Protein AF-A0A8T3RPC5-F1 (afdb_monomer_lite)

Structure (mmCIF, N/CA/C/O backbone):
data_AF-A0A8T3RPC5-F1
#
_entry.id   AF-A0A8T3RPC5-F1
#
loop_
_atom_site.group_PDB
_atom_site.id
_atom_site.type_symbol
_atom_site.label_atom_id
_atom_site.label_alt_id
_atom_site.label_comp_id
_atom_site.label_asym_id
_atom_site.label_entity_id
_atom_site.label_seq_id
_atom_site.pdbx_PDB_ins_code
_atom_site.Cartn_x
_atom_site.Cartn_y
_atom_site.Cartn_z
_atom_site.occupancy
_atom_site.B_iso_or_equiv
_atom_site.auth_seq_id
_atom_site.auth_comp_id
_atom_site.auth_asym_id
_atom_site.auth_atom_id
_atom_site.pdbx_PDB_model_num
ATOM 1 N N . MET A 1 1 ? -16.940 -25.783 30.173 1.00 48.19 1 MET A N 1
ATOM 2 C CA . MET A 1 1 ? -17.970 -26.847 30.120 1.00 48.19 1 MET A CA 1
ATOM 3 C C . MET A 1 1 ? -19.094 -26.339 29.234 1.00 48.19 1 MET A C 1
ATOM 5 O O . MET A 1 1 ? -19.275 -25.135 29.165 1.00 48.19 1 MET A O 1
ATOM 9 N N . ASP A 1 2 ? -19.790 -27.201 28.500 1.00 65.31 2 ASP A N 1
ATOM 10 C CA . ASP A 1 2 ? -20.863 -26.765 27.602 1.00 65.31 2 ASP A CA 1
ATOM 11 C C . ASP A 1 2 ? -22.127 -26.388 28.403 1.00 65.31 2 ASP A C 1
ATOM 13 O O . ASP A 1 2 ? -22.756 -27.264 28.990 1.00 65.31 2 ASP A O 1
ATOM 17 N N . HIS A 1 3 ? -22.480 -25.098 28.455 1.00 76.06 3 HIS A N 1
ATOM 18 C CA . HIS A 1 3 ? -23.592 -24.556 29.263 1.00 76.06 3 HIS A CA 1
ATOM 19 C C . HIS A 1 3 ? -24.987 -24.720 28.611 1.00 76.06 3 HIS A C 1
ATOM 21 O O . HIS A 1 3 ? -26.000 -24.277 29.165 1.00 76.06 3 HIS A O 1
ATOM 27 N N . ARG A 1 4 ? -25.052 -25.354 27.431 1.00 89.56 4 ARG A N 1
ATOM 28 C CA . ARG A 1 4 ? -26.282 -25.595 26.658 1.00 89.56 4 ARG A CA 1
ATOM 29 C C . ARG A 1 4 ? -27.046 -26.818 27.163 1.00 89.56 4 ARG A C 1
ATOM 31 O O . ARG A 1 4 ? -26.457 -27.873 27.422 1.00 89.56 4 ARG A O 1
ATOM 38 N N . THR A 1 5 ? -28.372 -26.706 27.245 1.00 90.94 5 THR A N 1
ATOM 39 C CA . THR A 1 5 ? -29.235 -27.861 27.535 1.00 90.94 5 THR A CA 1
ATOM 40 C C . THR A 1 5 ? -29.261 -28.833 26.352 1.00 90.94 5 THR A C 1
ATOM 42 O O . THR A 1 5 ? -28.852 -28.509 25.234 1.00 90.94 5 THR A O 1
ATOM 45 N N . ARG A 1 6 ? -29.755 -30.056 26.580 1.00 91.88 6 ARG A N 1
ATOM 46 C CA . ARG A 1 6 ? -29.961 -31.028 25.496 1.00 91.88 6 ARG A CA 1
ATOM 47 C C . ARG A 1 6 ? -30.878 -30.465 24.403 1.00 91.88 6 ARG A C 1
ATOM 49 O O . ARG A 1 6 ? -30.543 -30.573 23.232 1.00 91.88 6 ARG A O 1
ATOM 56 N N . GLU A 1 7 ? -31.971 -29.827 24.803 1.00 91.56 7 GLU A N 1
ATOM 57 C CA . GLU A 1 7 ? -32.951 -29.228 23.894 1.00 91.56 7 GLU A CA 1
ATOM 58 C C . GLU A 1 7 ? -32.349 -28.079 23.071 1.00 91.56 7 GLU A C 1
ATOM 60 O O . GLU A 1 7 ? -32.559 -28.007 21.865 1.00 91.56 7 GLU A O 1
ATOM 65 N N . GLN A 1 8 ? -31.503 -27.239 23.681 1.00 94.44 8 GLN A N 1
ATOM 66 C CA . GLN A 1 8 ? -30.789 -26.176 22.966 1.00 94.44 8 GLN A CA 1
ATOM 67 C C . GLN A 1 8 ? -29.791 -26.727 21.943 1.00 94.44 8 GLN A C 1
ATOM 69 O O . GLN A 1 8 ? -29.638 -26.150 20.871 1.00 94.44 8 GLN A O 1
ATOM 74 N N . ARG A 1 9 ? -29.121 -27.850 22.232 1.00 93.69 9 ARG A N 1
ATOM 75 C CA . ARG A 1 9 ? -28.237 -28.501 21.249 1.00 93.69 9 ARG A CA 1
ATOM 76 C C . ARG A 1 9 ? -29.020 -29.038 20.055 1.00 93.69 9 ARG A C 1
ATOM 78 O O . ARG A 1 9 ? -28.646 -28.758 18.922 1.00 93.69 9 ARG A O 1
ATOM 85 N N . GLU A 1 10 ? -30.120 -29.739 20.312 1.00 94.19 10 GLU A N 1
ATOM 86 C CA . GLU A 1 10 ? -30.986 -30.290 19.262 1.00 94.19 10 GLU A CA 1
ATOM 87 C C . GLU A 1 10 ? -31.606 -29.167 18.404 1.00 94.19 10 GLU A C 1
ATOM 89 O O . GLU A 1 10 ? -31.594 -29.245 17.175 1.00 94.19 10 GLU A O 1
ATOM 94 N N . ALA A 1 11 ? -32.073 -28.076 19.023 1.00 93.38 11 ALA A N 1
ATOM 95 C CA . ALA A 1 11 ? -32.602 -26.912 18.310 1.00 93.38 11 ALA A CA 1
ATOM 96 C C . ALA A 1 11 ? -31.526 -26.171 17.496 1.00 93.38 11 ALA A C 1
ATOM 98 O O . ALA A 1 11 ? -31.799 -25.734 16.381 1.00 93.38 11 ALA A O 1
ATOM 99 N N . LEU A 1 12 ? -30.299 -26.055 18.015 1.00 92.94 12 LEU A N 1
ATOM 100 C CA . LEU A 1 12 ? -29.180 -25.410 17.322 1.00 92.94 12 LEU A CA 1
ATOM 101 C C . LEU A 1 12 ? -28.716 -26.216 16.101 1.00 92.94 12 LEU A C 1
ATOM 103 O O . LEU A 1 12 ? -28.414 -25.640 15.056 1.00 92.94 12 LEU A O 1
ATOM 107 N N . GLU A 1 13 ? -28.655 -27.542 16.222 1.00 92.81 13 GLU A N 1
ATOM 108 C CA . GLU A 1 13 ? -28.352 -28.432 15.097 1.00 92.81 13 GLU A CA 1
ATOM 109 C C . GLU A 1 13 ? -29.426 -28.333 14.016 1.00 92.81 13 GLU A C 1
ATOM 111 O O . GLU A 1 13 ? -29.093 -28.145 12.845 1.00 92.81 13 GLU A O 1
ATOM 116 N N . ARG A 1 14 ? -30.705 -28.363 14.408 1.00 95.38 14 ARG A N 1
ATOM 117 C CA . ARG A 1 14 ? -31.826 -28.153 13.486 1.00 95.38 14 ARG A CA 1
ATOM 118 C C . ARG A 1 14 ? -31.768 -26.794 12.805 1.00 95.38 14 ARG A C 1
ATOM 120 O O . ARG A 1 14 ? -31.909 -26.731 11.593 1.00 95.38 14 ARG A O 1
ATOM 127 N N . LEU A 1 15 ? -31.498 -25.720 13.545 1.00 93.38 15 LEU A N 1
ATOM 128 C CA . LEU A 1 15 ? -31.394 -24.372 12.984 1.00 93.38 15 LEU A CA 1
ATOM 129 C C . LEU A 1 15 ? -30.331 -24.307 11.875 1.00 93.38 15 LEU A C 1
ATOM 131 O O . LEU A 1 15 ? -30.593 -23.759 10.811 1.00 93.38 15 LEU A O 1
ATOM 135 N N . ARG A 1 16 ? -29.161 -24.921 12.093 1.00 90.12 16 ARG A N 1
ATOM 136 C CA . ARG A 1 16 ? -28.068 -24.979 11.104 1.00 90.12 16 ARG A CA 1
ATOM 137 C C . ARG A 1 16 ? -28.372 -25.861 9.890 1.00 90.12 16 ARG A C 1
ATOM 139 O O . ARG A 1 16 ? -27.742 -25.686 8.855 1.00 90.12 16 ARG A O 1
ATOM 146 N N . GLN A 1 17 ? -29.275 -26.832 10.023 1.00 90.12 17 GLN A N 1
ATOM 147 C CA . GLN A 1 17 ? -29.682 -27.721 8.928 1.00 90.12 17 GLN A CA 1
ATOM 148 C C . GLN A 1 17 ? -30.858 -27.158 8.125 1.00 90.12 17 GLN A C 1
ATOM 150 O O . GLN A 1 17 ? -30.923 -27.339 6.912 1.00 90.12 17 GLN A O 1
ATOM 155 N N . GLU A 1 18 ? -31.809 -26.519 8.804 1.00 88.25 18 GLU A N 1
ATOM 156 C CA . GLU A 1 18 ? -33.086 -26.092 8.236 1.00 88.25 18 GLU A CA 1
ATOM 157 C C . GLU A 1 18 ? -33.069 -24.642 7.728 1.00 88.25 18 GLU A C 1
ATOM 159 O O . GLU A 1 18 ? -34.014 -24.247 7.039 1.00 88.25 18 GLU A O 1
ATOM 164 N N . ARG A 1 19 ? -32.063 -23.832 8.092 1.00 89.00 19 ARG A N 1
ATOM 165 C CA . ARG A 1 19 ? -31.962 -22.401 7.753 1.00 89.00 19 ARG A CA 1
ATOM 166 C C . ARG A 1 19 ? -30.565 -22.032 7.258 1.00 89.00 19 ARG A C 1
ATOM 168 O O . ARG A 1 19 ? -29.576 -22.657 7.630 1.00 89.00 19 ARG A O 1
ATOM 175 N N . ASP A 1 20 ? -30.498 -20.982 6.445 1.00 84.62 20 ASP A N 1
ATOM 176 C CA . ASP A 1 20 ? -29.242 -20.447 5.909 1.00 84.62 20 ASP A CA 1
ATOM 177 C C . ASP A 1 20 ? -28.608 -19.486 6.923 1.00 84.62 20 ASP A C 1
ATOM 179 O O . ASP A 1 20 ? -28.785 -18.269 6.849 1.00 84.62 20 ASP A O 1
ATOM 183 N N . VAL A 1 21 ? -27.980 -20.052 7.957 1.00 85.94 21 VAL A N 1
ATOM 184 C CA . VAL A 1 21 ? -27.361 -19.297 9.056 1.00 85.94 21 VAL A CA 1
ATOM 185 C C . VAL A 1 21 ? -25.969 -18.828 8.645 1.00 85.94 21 VAL A C 1
ATOM 187 O O . VAL A 1 21 ? -25.072 -19.640 8.431 1.00 85.94 21 VAL A O 1
ATOM 190 N N . LEU A 1 22 ? -25.776 -17.512 8.618 1.00 62.53 22 LEU A N 1
ATOM 191 C CA . LEU A 1 22 ? -24.507 -16.860 8.292 1.00 62.53 22 LEU A CA 1
ATOM 192 C C . LEU A 1 22 ? -23.647 -16.616 9.538 1.00 62.53 22 LEU A C 1
ATOM 194 O O . LEU A 1 22 ? -22.427 -16.739 9.477 1.00 62.53 22 LEU A O 1
ATOM 198 N N . ALA A 1 23 ? -24.272 -16.279 10.671 1.00 71.25 23 ALA A N 1
ATOM 199 C CA . ALA A 1 23 ? -23.578 -16.009 11.928 1.00 71.25 23 ALA A CA 1
ATOM 200 C C . ALA A 1 23 ? -24.429 -16.401 13.144 1.00 71.25 23 ALA A C 1
ATOM 202 O O . ALA A 1 23 ? -25.657 -16.300 13.115 1.00 71.25 23 ALA A O 1
ATOM 203 N N . LEU A 1 24 ? -23.770 -16.847 14.218 1.00 90.00 24 LEU A N 1
ATOM 204 C CA . LEU A 1 24 ? -24.405 -17.187 15.492 1.00 90.00 24 LEU A CA 1
ATOM 205 C C . LEU A 1 24 ? -23.441 -16.967 16.658 1.00 90.00 24 LEU A C 1
ATOM 207 O O . LEU A 1 24 ? -22.335 -17.508 16.650 1.00 90.00 24 LEU A O 1
ATOM 211 N N . GLU A 1 25 ? -23.899 -16.262 17.687 1.00 84.50 25 GLU A N 1
ATOM 212 C CA . GLU A 1 25 ? -23.164 -16.009 18.926 1.00 84.50 25 GLU A CA 1
ATOM 213 C C . GLU A 1 25 ? -23.942 -16.535 20.140 1.00 84.50 25 GLU A C 1
ATOM 215 O O . GLU A 1 25 ? -25.172 -16.462 20.196 1.00 84.50 25 GLU A O 1
ATOM 220 N N . TRP A 1 26 ? -23.223 -17.100 21.114 1.00 90.44 26 TRP A N 1
ATOM 221 C CA . TRP A 1 26 ? -23.804 -17.667 22.330 1.00 90.44 26 TRP A CA 1
ATOM 222 C C . TRP A 1 26 ? -23.353 -16.897 23.568 1.00 90.44 26 TRP A C 1
ATOM 224 O O . TRP A 1 26 ? -22.155 -16.795 23.820 1.00 90.44 26 TRP A O 1
ATOM 234 N N . ASN A 1 27 ? -24.304 -16.456 24.392 1.00 81.00 27 ASN A N 1
ATOM 235 C CA . ASN A 1 27 ? -24.033 -15.847 25.686 1.00 81.00 27 ASN A CA 1
ATOM 236 C C . ASN A 1 27 ? -24.086 -16.924 26.794 1.00 81.00 27 ASN A C 1
ATOM 238 O O . ASN A 1 27 ? -25.170 -17.416 27.134 1.00 81.00 27 ASN A O 1
ATOM 242 N N . PRO A 1 28 ? -22.934 -17.319 27.375 1.00 83.19 28 PRO A N 1
ATOM 243 C CA . PRO A 1 28 ? -22.889 -18.376 28.382 1.00 83.19 28 PRO A CA 1
ATOM 244 C C . PRO A 1 28 ? -23.487 -17.955 29.730 1.00 83.19 28 PRO A C 1
ATOM 246 O O . PRO A 1 28 ? -23.948 -18.827 30.461 1.00 83.19 28 PRO A O 1
ATOM 249 N N . GLU A 1 29 ? -23.504 -16.658 30.048 1.00 82.44 29 GLU A N 1
ATOM 250 C CA . GLU A 1 29 ? -24.059 -16.124 31.296 1.00 82.44 29 GLU A CA 1
ATOM 251 C C . GLU A 1 29 ? -25.589 -16.207 31.297 1.00 82.44 29 GLU A C 1
ATOM 253 O O . GLU A 1 29 ? -26.185 -16.716 32.242 1.00 82.44 29 GLU A O 1
ATOM 258 N N . ARG A 1 30 ? -26.225 -15.781 30.200 1.00 85.00 30 ARG A N 1
ATOM 259 C CA . ARG A 1 30 ? -27.691 -15.822 30.047 1.00 85.00 30 ARG A CA 1
ATOM 260 C C . ARG A 1 30 ? -28.214 -17.189 29.601 1.00 85.00 30 ARG A C 1
ATOM 262 O O . ARG A 1 30 ? -29.409 -17.465 29.714 1.00 85.00 30 ARG A O 1
ATOM 269 N N . GLY A 1 31 ? -27.322 -18.047 29.101 1.00 90.19 31 GLY A N 1
ATOM 270 C CA . GLY A 1 31 ? -27.643 -19.392 28.630 1.00 90.19 31 GLY A CA 1
ATOM 271 C C . GLY A 1 31 ? -28.445 -19.407 27.328 1.00 90.19 31 GLY A C 1
ATOM 272 O O . GLY A 1 31 ? -29.242 -20.327 27.138 1.00 90.19 31 GLY A O 1
ATOM 273 N N . VAL A 1 32 ? -28.252 -18.412 26.456 1.00 92.44 32 VAL A N 1
ATOM 274 C CA . VAL A 1 32 ? -29.006 -18.207 25.204 1.00 92.44 32 VAL A CA 1
ATOM 275 C C . VAL A 1 32 ? -28.081 -17.837 24.038 1.00 92.44 32 VAL A C 1
ATOM 277 O O . VAL A 1 32 ? -26.947 -17.409 24.245 1.00 92.44 32 VAL A O 1
ATOM 280 N N . ALA A 1 33 ? -28.568 -17.956 22.806 1.00 90.75 33 ALA A N 1
ATOM 281 C CA . ALA A 1 33 ? -27.989 -17.333 21.627 1.00 90.75 33 ALA A CA 1
ATOM 282 C C . ALA A 1 33 ? -28.272 -15.827 21.684 1.00 90.75 33 ALA A C 1
ATOM 284 O O . ALA A 1 33 ? -29.431 -15.414 21.625 1.00 90.75 33 ALA A O 1
ATOM 285 N N . SER A 1 34 ? -27.225 -15.015 21.832 1.00 83.44 34 SER A N 1
ATOM 286 C CA . SER A 1 34 ? -27.362 -13.556 21.886 1.00 83.44 34 SER A CA 1
ATOM 287 C C . SER A 1 34 ? -27.647 -12.956 20.518 1.00 83.44 34 SER A C 1
ATOM 289 O O . SER A 1 34 ? -28.285 -11.912 20.429 1.00 83.44 34 SER A O 1
ATOM 291 N N . HIS A 1 35 ? -27.198 -13.624 19.457 1.00 86.75 35 HIS A N 1
ATOM 292 C CA . HIS A 1 35 ? -27.330 -13.144 18.092 1.00 86.75 35 HIS A CA 1
ATOM 293 C C . HIS A 1 35 ? -27.335 -14.311 17.100 1.00 86.75 35 HIS A C 1
ATOM 295 O O . HIS A 1 35 ? -26.537 -15.246 17.213 1.00 86.75 35 HIS A O 1
ATOM 301 N N . VAL A 1 36 ? -28.236 -14.252 16.121 1.00 88.62 36 VAL A N 1
ATOM 302 C CA . VAL A 1 36 ? -28.296 -15.151 14.965 1.00 88.62 36 VAL A CA 1
ATOM 303 C C . VAL A 1 36 ? -28.644 -14.337 13.726 1.00 88.62 36 VAL A C 1
ATOM 305 O O . VAL A 1 36 ? -29.654 -13.638 13.720 1.00 88.62 36 VAL A O 1
ATOM 308 N N . ARG A 1 37 ? -27.863 -14.493 12.654 1.00 86.50 37 ARG A N 1
ATOM 309 C CA . ARG A 1 37 ? -28.071 -13.821 11.364 1.00 86.50 37 ARG A CA 1
ATOM 310 C C . ARG A 1 37 ? -28.063 -14.817 10.214 1.00 86.50 37 ARG A C 1
ATOM 312 O O . ARG A 1 37 ? -27.274 -15.763 10.215 1.00 86.50 37 ARG A O 1
ATOM 319 N N . GLY A 1 38 ? -28.918 -14.599 9.223 1.00 89.38 38 GLY A N 1
ATOM 320 C CA . GLY A 1 38 ? -29.076 -15.471 8.060 1.00 89.38 38 GLY A CA 1
ATOM 321 C C . GLY A 1 38 ? -30.462 -15.340 7.439 1.00 89.38 38 GLY A C 1
ATOM 322 O O . GLY A 1 38 ? -31.209 -14.446 7.804 1.00 89.38 38 GLY A O 1
ATOM 323 N N . ARG A 1 39 ? -30.868 -16.239 6.541 1.00 92.94 39 ARG A N 1
ATOM 324 C CA . ARG A 1 39 ? -32.275 -16.300 6.101 1.00 92.94 39 ARG A CA 1
ATOM 325 C C . ARG A 1 39 ? -33.070 -17.186 7.061 1.00 92.94 39 ARG A C 1
ATOM 327 O O . ARG A 1 39 ? -33.122 -18.405 6.892 1.00 92.94 39 ARG A O 1
ATOM 334 N N . LEU A 1 40 ? -33.644 -16.579 8.102 1.00 93.50 40 LEU A N 1
ATOM 335 C CA . LEU A 1 40 ? -34.160 -17.300 9.274 1.00 93.50 40 LEU A CA 1
ATOM 336 C C . LEU A 1 40 ? -35.626 -17.713 9.142 1.00 93.50 40 LEU A C 1
ATOM 338 O O . LEU A 1 40 ? -35.990 -18.818 9.545 1.00 93.50 40 LEU A O 1
ATOM 342 N N . GLN A 1 41 ? -36.480 -16.846 8.599 1.00 96.94 41 GLN A N 1
ATOM 343 C CA . GLN A 1 41 ? -37.903 -17.141 8.441 1.00 96.94 41 GLN A CA 1
ATOM 344 C C . GLN A 1 41 ? -38.514 -16.328 7.301 1.00 96.94 41 GLN A C 1
ATOM 346 O O . GLN A 1 41 ? -38.369 -15.110 7.249 1.00 96.94 41 GLN A O 1
ATOM 351 N N . ASP A 1 42 ? -39.222 -17.015 6.407 1.00 95.31 42 ASP A N 1
ATOM 352 C CA . ASP A 1 42 ? -39.966 -16.376 5.321 1.00 95.31 42 ASP A CA 1
ATOM 353 C C . ASP A 1 42 ? -41.201 -15.613 5.835 1.00 95.31 42 ASP A C 1
ATOM 355 O O . ASP A 1 42 ? -41.719 -15.971 6.901 1.00 95.31 42 ASP A O 1
ATOM 359 N N . PRO A 1 43 ? -41.687 -14.599 5.087 1.00 95.31 43 PRO A N 1
ATOM 360 C CA . PRO A 1 43 ? -42.774 -13.726 5.523 1.00 95.31 43 PRO A CA 1
ATOM 361 C C . PRO A 1 43 ? -44.069 -14.481 5.866 1.00 95.31 43 PRO A C 1
ATOM 363 O O . PRO A 1 43 ? -44.488 -15.383 5.137 1.00 95.31 43 PRO A O 1
ATOM 366 N N . HIS A 1 44 ? -44.744 -14.057 6.939 1.00 93.12 44 HIS A N 1
ATOM 367 C CA . HIS A 1 44 ? -46.082 -14.516 7.349 1.00 93.12 44 HIS A CA 1
ATOM 368 C C . HIS A 1 44 ? -47.139 -13.402 7.208 1.00 93.12 44 HIS A C 1
ATOM 370 O O . HIS A 1 44 ? -46.902 -12.382 6.564 1.00 93.12 44 HIS A O 1
ATOM 376 N N . SER A 1 45 ? -48.337 -13.598 7.780 1.00 88.50 45 SER A N 1
ATOM 377 C CA . SER A 1 45 ? -49.471 -12.653 7.730 1.00 88.50 45 SER A CA 1
ATOM 378 C C . SER A 1 45 ? -49.159 -11.254 8.263 1.00 88.50 45 SER A C 1
ATOM 380 O O . SER A 1 45 ? -49.790 -10.284 7.843 1.00 88.50 45 SER A O 1
ATOM 382 N N . SER A 1 46 ? -48.189 -11.140 9.166 1.00 91.69 46 SER A N 1
ATOM 383 C CA . SER A 1 46 ? -47.630 -9.880 9.637 1.00 91.69 46 SER A CA 1
ATOM 384 C C . SER A 1 46 ? -46.153 -10.056 9.983 1.00 91.69 46 SER A C 1
ATOM 386 O O . SER A 1 46 ? -45.678 -11.171 10.196 1.00 91.69 46 SER A O 1
ATOM 388 N N . VAL A 1 47 ? -45.427 -8.942 10.082 1.00 88.06 47 VAL A N 1
ATOM 389 C CA . VAL A 1 47 ? -44.026 -8.934 10.527 1.00 88.06 47 VAL A CA 1
ATOM 390 C C . VAL A 1 47 ? -43.857 -9.517 11.939 1.00 88.06 47 VAL A C 1
ATOM 392 O O . VAL A 1 47 ? -42.865 -10.186 12.213 1.00 88.06 47 VAL A O 1
ATOM 395 N N . GLU A 1 48 ? -44.849 -9.342 12.820 1.00 91.19 48 GLU A N 1
ATOM 396 C CA . GLU A 1 48 ? -44.852 -9.960 14.152 1.00 91.19 48 GLU A CA 1
ATOM 397 C C . GLU A 1 48 ? -45.064 -11.471 14.069 1.00 91.19 48 GLU A C 1
ATOM 399 O O . GLU A 1 48 ? -44.338 -12.229 14.717 1.00 91.19 48 GLU A O 1
ATOM 404 N N . ASP A 1 49 ? -45.992 -11.919 13.220 1.00 92.81 49 ASP A N 1
ATOM 405 C CA . ASP A 1 49 ? -46.223 -13.346 12.985 1.00 92.81 49 ASP A CA 1
ATOM 406 C C . ASP A 1 49 ? -44.978 -14.028 12.411 1.00 92.81 49 ASP A C 1
ATOM 408 O O . ASP A 1 49 ? -44.692 -15.165 12.783 1.00 92.81 49 ASP A O 1
ATOM 412 N N . THR A 1 50 ? -44.195 -13.338 11.573 1.00 95.19 50 THR A N 1
ATOM 413 C CA . THR A 1 50 ? -42.922 -13.858 11.050 1.00 95.19 50 THR A CA 1
ATOM 414 C C . THR A 1 50 ? -41.943 -14.167 12.185 1.00 95.19 50 THR A C 1
ATOM 416 O O . THR A 1 50 ? -41.399 -15.272 12.246 1.00 95.19 50 THR A O 1
ATOM 419 N N . VAL A 1 51 ? -41.748 -13.235 13.127 1.00 93.94 51 VAL A N 1
ATOM 420 C CA . VAL A 1 51 ? -40.864 -13.459 14.286 1.00 93.94 51 VAL A CA 1
ATOM 421 C C . VAL A 1 51 ? -41.424 -14.554 15.194 1.00 93.94 51 VAL A C 1
ATOM 423 O O . VAL A 1 51 ? -40.695 -15.458 15.601 1.00 93.94 51 VAL A O 1
ATOM 426 N N . ARG A 1 52 ? -42.729 -14.529 15.492 1.00 93.88 52 ARG A N 1
ATOM 427 C CA . ARG A 1 52 ? -43.366 -15.529 16.367 1.00 93.88 52 ARG A CA 1
ATOM 428 C C . ARG A 1 52 ? -43.334 -16.936 15.777 1.00 93.88 52 ARG A C 1
ATOM 430 O O . ARG A 1 52 ? -43.154 -17.890 16.531 1.00 93.88 52 ARG A O 1
ATOM 437 N N . ALA A 1 53 ? -43.466 -17.073 14.460 1.00 94.31 53 ALA A N 1
ATOM 438 C CA . ALA A 1 53 ? -43.329 -18.352 13.774 1.00 94.31 53 ALA A CA 1
ATOM 439 C C . ALA A 1 53 ? -41.922 -18.932 13.961 1.00 94.31 53 ALA A C 1
ATOM 441 O O . ALA A 1 53 ? -41.793 -20.098 14.322 1.00 94.31 53 ALA A O 1
ATOM 442 N N . PHE A 1 54 ? -40.879 -18.108 13.816 1.00 95.88 54 PHE A N 1
ATOM 443 C CA . PHE A 1 54 ? -39.502 -18.534 14.071 1.00 95.88 54 PHE A CA 1
ATOM 444 C C . PHE A 1 54 ? -39.278 -18.933 15.538 1.00 95.88 54 PHE A C 1
ATOM 446 O O . PHE A 1 54 ? -38.728 -19.996 15.834 1.00 95.88 54 PHE A O 1
ATOM 453 N N . LEU A 1 55 ? -39.752 -18.106 16.475 1.00 95.31 55 LEU A N 1
ATOM 454 C CA . LEU A 1 55 ? -39.610 -18.352 17.912 1.00 95.31 55 LEU A CA 1
ATOM 455 C C . LEU A 1 55 ? -40.372 -19.590 18.394 1.00 95.31 55 LEU A C 1
ATOM 457 O O . LEU A 1 55 ? -39.982 -20.190 19.390 1.00 95.31 55 LEU A O 1
ATOM 461 N N . LYS A 1 56 ? -41.433 -20.007 17.704 1.00 92.75 56 LYS A N 1
ATOM 462 C CA . LYS A 1 56 ? -42.145 -21.244 18.035 1.00 92.75 56 LYS A CA 1
ATOM 463 C C . LYS A 1 56 ? -41.257 -22.481 17.873 1.00 92.75 56 LYS A C 1
ATOM 465 O O . LYS A 1 56 ? -41.354 -23.401 18.680 1.00 92.75 56 LYS A O 1
ATOM 470 N N . ASP A 1 57 ? -40.396 -22.484 16.859 1.00 91.38 57 ASP A N 1
ATOM 471 C CA . ASP A 1 57 ? -39.552 -23.635 16.531 1.00 91.38 57 ASP A CA 1
ATOM 472 C C . ASP A 1 57 ? -38.174 -23.564 17.202 1.00 91.38 57 ASP A C 1
ATOM 474 O O . ASP A 1 57 ? -37.610 -24.601 17.559 1.00 91.38 57 ASP A O 1
ATOM 478 N N . PHE A 1 58 ? -37.641 -22.350 17.394 1.00 95.62 58 PHE A N 1
ATOM 479 C CA . PHE A 1 58 ? -36.268 -22.122 17.862 1.00 95.62 58 PHE A CA 1
ATOM 480 C C . PHE A 1 58 ? -36.160 -21.237 19.113 1.00 95.62 58 PHE A C 1
ATOM 482 O O . PHE A 1 58 ? -35.054 -20.942 19.559 1.00 95.62 58 PHE A O 1
ATOM 489 N N . GLY A 1 59 ? -37.276 -20.830 19.725 1.00 93.75 59 GLY A N 1
ATOM 490 C CA . GLY A 1 59 ? -37.303 -19.884 20.850 1.00 93.75 59 GLY A CA 1
ATOM 491 C C . GLY A 1 59 ? -36.523 -20.332 22.086 1.00 93.75 59 GLY A C 1
ATOM 492 O O . GLY A 1 59 ? -35.979 -19.488 22.791 1.00 93.75 59 GLY A O 1
ATOM 493 N N . VAL A 1 60 ? -36.371 -21.643 22.304 1.00 94.75 60 VAL A N 1
ATOM 494 C CA . VAL A 1 60 ? -35.546 -22.211 23.392 1.00 94.75 60 VAL A CA 1
ATOM 495 C C . VAL A 1 60 ? -34.067 -21.808 23.303 1.00 94.75 60 VAL A C 1
ATOM 497 O O . VAL A 1 60 ? -33.336 -21.842 24.295 1.00 94.75 60 VAL A O 1
ATOM 500 N N . LEU A 1 61 ? -33.601 -21.414 22.113 1.00 94.88 61 LEU A N 1
ATOM 501 C CA . LEU A 1 61 ? -32.258 -20.877 21.933 1.00 94.88 61 LEU A CA 1
ATOM 502 C C . LEU A 1 61 ? -32.131 -19.468 22.502 1.00 94.88 61 LEU A C 1
ATOM 504 O O . LEU A 1 61 ? -31.034 -19.096 22.879 1.00 94.88 61 LEU A O 1
ATOM 508 N N . PHE A 1 62 ? -33.217 -18.702 22.588 1.00 94.50 62 PHE A N 1
ATOM 509 C CA . PHE A 1 62 ? -33.182 -17.261 22.833 1.00 94.50 62 PHE A CA 1
ATOM 510 C C . PHE A 1 62 ? -33.736 -16.855 24.199 1.00 94.50 62 PHE A C 1
ATOM 512 O O . PHE A 1 62 ? -33.756 -15.668 24.497 1.00 94.50 62 PHE A O 1
ATOM 519 N N . GLY A 1 63 ? -34.192 -17.794 25.030 1.00 91.69 63 GLY A N 1
ATOM 520 C CA . GLY A 1 63 ? -34.760 -17.501 26.346 1.00 91.69 63 GLY A CA 1
ATOM 521 C C . GLY A 1 63 ? -35.343 -18.741 27.026 1.00 91.69 63 GLY A C 1
ATOM 522 O O . GLY A 1 63 ? -34.850 -19.846 26.782 1.00 91.69 63 GLY A O 1
ATOM 523 N N . PRO A 1 64 ? -36.357 -18.595 27.903 1.00 89.88 64 PRO A N 1
ATOM 524 C CA . PRO A 1 64 ? -36.935 -19.725 28.620 1.00 89.88 64 PRO A CA 1
ATOM 525 C C . PRO A 1 64 ? -37.665 -20.685 27.660 1.00 89.88 64 PRO A C 1
ATOM 527 O O . PRO A 1 64 ? -38.057 -20.281 26.562 1.00 89.88 64 PRO A O 1
ATOM 530 N N . PRO A 1 65 ? -37.932 -21.943 28.067 1.00 84.06 65 PRO A N 1
ATOM 531 C CA . PRO A 1 65 ? -38.571 -22.952 27.209 1.00 84.06 65 PRO A CA 1
ATOM 532 C C . PRO A 1 65 ? -39.911 -22.534 26.574 1.00 84.06 65 PRO A C 1
ATOM 534 O O . PRO A 1 65 ? -40.296 -23.073 25.542 1.00 84.06 65 PRO A O 1
ATOM 537 N N . ARG A 1 66 ? -40.622 -21.558 27.159 1.00 82.94 66 ARG A N 1
ATOM 538 C CA . ARG A 1 66 ? -41.843 -20.947 26.601 1.00 82.94 66 ARG A CA 1
ATOM 539 C C . ARG A 1 66 ? -41.671 -19.454 26.317 1.00 82.94 66 ARG A C 1
ATOM 541 O O . ARG A 1 66 ? -42.512 -18.639 26.686 1.00 82.94 66 ARG A O 1
ATOM 548 N N . LEU A 1 67 ? -40.571 -19.090 25.658 1.00 88.81 67 LEU A N 1
ATOM 549 C CA . LEU A 1 67 ? -40.199 -17.696 25.403 1.00 88.81 67 LEU A CA 1
ATOM 550 C C . LEU A 1 67 ? -41.334 -16.855 24.797 1.00 88.81 67 LEU A C 1
ATOM 552 O O . LEU A 1 67 ? -41.529 -15.726 25.223 1.00 88.81 67 LEU A O 1
ATOM 556 N N . THR A 1 68 ? -42.127 -17.385 23.863 1.00 86.75 68 THR A N 1
ATOM 557 C CA . THR A 1 68 ? -43.239 -16.633 23.253 1.00 86.75 68 THR A CA 1
ATOM 558 C C . THR A 1 68 ? -44.291 -16.162 24.257 1.00 86.75 68 THR A C 1
ATOM 560 O O . THR A 1 68 ? -44.856 -15.084 24.064 1.00 86.75 68 THR A O 1
ATOM 563 N N . ASP A 1 69 ? -44.529 -16.937 25.318 1.00 85.38 69 ASP A N 1
ATOM 564 C CA . ASP A 1 69 ? -45.475 -16.606 26.392 1.00 85.38 69 ASP A CA 1
ATOM 565 C C . ASP A 1 69 ? -44.851 -15.577 27.350 1.00 85.38 69 ASP A C 1
ATOM 567 O O . ASP A 1 69 ? -45.532 -14.700 27.883 1.00 85.38 69 ASP A O 1
ATOM 571 N N . SER A 1 70 ? -43.526 -15.641 27.495 1.00 86.94 70 SER A N 1
ATOM 572 C CA . SER A 1 70 ? -42.699 -14.719 28.272 1.00 86.94 70 SER A CA 1
ATOM 573 C C . SER A 1 70 ? -42.336 -13.431 27.530 1.00 86.94 70 SER A C 1
ATOM 575 O O . SER A 1 70 ? -41.571 -12.647 28.073 1.00 86.94 70 SER A O 1
ATOM 577 N N . LEU A 1 71 ? -42.841 -13.174 26.319 1.00 88.31 71 LEU A N 1
ATOM 578 C CA . LEU A 1 71 ? -42.541 -11.949 25.571 1.00 88.31 71 LEU A CA 1
ATOM 579 C C . LEU A 1 71 ? -43.758 -11.030 25.455 1.00 88.31 71 LEU A C 1
ATOM 581 O O . LEU A 1 71 ? -44.880 -11.446 25.133 1.00 88.31 71 LEU A O 1
ATOM 585 N N . ARG A 1 72 ? -43.521 -9.737 25.661 1.00 85.56 72 ARG A N 1
ATOM 586 C CA . ARG A 1 72 ? -44.452 -8.655 25.338 1.00 85.56 72 ARG A CA 1
ATOM 587 C C . ARG A 1 72 ? -43.908 -7.877 24.154 1.00 85.56 72 ARG A C 1
ATOM 589 O O . ARG A 1 72 ? -42.769 -7.436 24.188 1.00 85.56 72 ARG A O 1
ATOM 596 N N . PHE A 1 73 ? -44.729 -7.695 23.128 1.00 84.19 73 PHE A N 1
ATOM 597 C CA . PHE A 1 73 ? -44.392 -6.812 22.018 1.00 84.19 73 PHE A CA 1
ATOM 598 C C . PHE A 1 73 ? -44.343 -5.354 22.497 1.00 84.19 73 PHE A C 1
ATOM 600 O O . PHE A 1 73 ? -45.255 -4.907 23.194 1.00 84.19 73 PHE A O 1
ATOM 607 N N . VAL A 1 74 ? -43.281 -4.634 22.137 1.00 80.56 74 VAL A N 1
ATOM 608 C CA . VAL A 1 74 ? -43.051 -3.241 22.541 1.00 80.56 74 VAL A CA 1
ATOM 609 C C . VAL A 1 74 ? -43.367 -2.297 21.385 1.00 80.56 74 VAL A C 1
ATOM 611 O O . VAL A 1 74 ? -44.223 -1.423 21.525 1.00 80.56 74 VAL A O 1
ATOM 614 N N . ARG A 1 75 ? -42.679 -2.450 20.245 1.00 74.81 75 ARG A N 1
ATOM 615 C CA . ARG A 1 75 ? -42.818 -1.567 19.073 1.00 74.81 75 ARG A CA 1
ATOM 616 C C . ARG A 1 75 ? -42.180 -2.153 17.807 1.00 74.81 75 ARG A C 1
ATOM 618 O O . ARG A 1 75 ? -41.446 -3.137 17.867 1.00 74.81 75 ARG A O 1
ATOM 625 N N . THR A 1 76 ? -42.430 -1.491 16.670 1.00 81.06 76 THR A N 1
ATOM 626 C CA . THR A 1 76 ? -41.790 -1.785 15.373 1.00 81.06 76 THR A CA 1
ATOM 627 C C . THR A 1 76 ? -41.278 -0.517 14.674 1.00 81.06 76 THR A C 1
ATOM 629 O O . THR A 1 76 ? -41.976 0.024 13.810 1.00 81.06 76 THR A O 1
ATOM 632 N N . PRO A 1 77 ? -40.094 0.010 15.033 1.00 60.94 77 PRO A N 1
ATOM 633 C CA . PRO A 1 77 ? -39.427 1.044 14.245 1.00 60.94 77 PRO A CA 1
ATOM 634 C C . PRO A 1 77 ? -39.054 0.557 12.837 1.00 60.94 77 PRO A C 1
ATOM 636 O O . PRO A 1 77 ? -39.009 -0.641 12.549 1.00 60.94 77 PRO A O 1
ATOM 639 N N . SER A 1 78 ? -38.816 1.515 11.941 1.00 69.25 78 SER A N 1
ATOM 640 C CA . SER A 1 78 ? -38.290 1.265 10.596 1.00 69.25 78 SER A CA 1
ATOM 641 C C . SER A 1 78 ? -37.055 2.114 10.350 1.00 69.25 78 SER A C 1
ATOM 643 O O . SER A 1 78 ? -37.009 3.248 10.830 1.00 69.25 78 SER A O 1
ATOM 645 N N . ASP A 1 79 ? -36.088 1.580 9.613 1.00 56.94 79 ASP A N 1
ATOM 646 C CA . ASP A 1 79 ? -34.878 2.307 9.233 1.00 56.94 79 ASP A CA 1
ATOM 647 C C . ASP A 1 79 ? -34.948 2.858 7.795 1.00 56.94 79 ASP A C 1
ATOM 649 O O . ASP A 1 79 ? -35.957 2.754 7.094 1.00 56.94 79 ASP A O 1
ATOM 653 N N . ARG A 1 80 ? -33.849 3.479 7.356 1.00 52.56 80 ARG A N 1
ATOM 654 C CA . ARG A 1 80 ? -33.695 4.077 6.019 1.00 52.56 80 ARG A CA 1
ATOM 655 C C . ARG A 1 80 ? -33.597 3.061 4.871 1.00 52.56 80 ARG A C 1
ATOM 657 O O . ARG A 1 80 ? -33.520 3.479 3.719 1.00 52.56 80 ARG A O 1
ATOM 664 N N . LEU A 1 81 ? -33.540 1.765 5.176 1.00 53.19 81 LEU A N 1
ATOM 665 C CA . LEU A 1 81 ? -33.514 0.662 4.213 1.00 53.19 81 LEU A CA 1
ATOM 666 C C . LEU A 1 81 ? -34.875 -0.049 4.131 1.00 53.19 81 LEU A C 1
ATOM 668 O O . LEU A 1 81 ? -34.964 -1.127 3.546 1.00 53.19 81 LEU A O 1
ATOM 672 N N . ASP A 1 82 ? -35.920 0.545 4.722 1.00 78.75 82 ASP A N 1
ATOM 673 C CA . ASP A 1 82 ? -37.257 -0.031 4.894 1.00 78.75 82 ASP A CA 1
ATOM 674 C C . ASP A 1 82 ? -37.279 -1.334 5.715 1.00 78.75 82 ASP A C 1
ATOM 676 O O . ASP A 1 82 ? -38.273 -2.070 5.691 1.00 78.75 82 ASP A O 1
ATOM 680 N N . TRP A 1 83 ? -36.231 -1.614 6.500 1.00 80.06 83 TRP A N 1
ATOM 681 C CA . TRP A 1 83 ? -36.247 -2.747 7.421 1.00 80.06 83 TRP A CA 1
ATOM 682 C C . TRP A 1 83 ? -37.188 -2.459 8.584 1.00 80.06 83 TRP A C 1
ATOM 684 O O . TRP A 1 83 ? -37.364 -1.318 9.014 1.00 80.06 83 TRP A O 1
ATOM 694 N N . LYS A 1 84 ? -37.818 -3.511 9.101 1.00 82.69 84 LYS A N 1
ATOM 695 C CA . LYS A 1 84 ? -38.680 -3.462 10.283 1.00 82.69 84 LYS A CA 1
ATOM 696 C C . LYS A 1 84 ? -37.961 -4.140 11.436 1.00 82.69 84 LYS A C 1
ATOM 698 O O . LYS A 1 84 ? -37.581 -5.302 11.322 1.00 82.69 84 LYS A O 1
ATOM 703 N N . HIS A 1 85 ? -37.818 -3.444 12.557 1.00 80.12 85 HIS A N 1
ATOM 704 C CA . HIS A 1 85 ? -37.187 -4.004 13.753 1.00 80.12 85 HIS A CA 1
ATOM 705 C C . HIS A 1 85 ? -38.252 -4.187 14.820 1.00 80.12 85 HIS A C 1
ATOM 707 O O . HIS A 1 85 ? -38.851 -3.217 15.263 1.00 80.12 85 HIS A O 1
ATOM 713 N N . LEU A 1 86 ? -38.546 -5.425 15.189 1.00 89.56 86 LEU A N 1
ATOM 714 C CA . LEU A 1 86 ? -39.548 -5.748 16.191 1.00 89.56 86 LEU A CA 1
ATOM 715 C C . LEU A 1 86 ? -38.866 -5.916 17.530 1.00 89.56 86 LEU A C 1
ATOM 717 O O . LEU A 1 86 ? -38.005 -6.778 17.662 1.00 89.56 86 LEU A O 1
ATOM 721 N N . GLU A 1 87 ? -39.286 -5.134 18.512 1.00 80.12 87 GLU A N 1
ATOM 722 C CA . GLU A 1 87 ? -38.751 -5.196 19.866 1.00 80.12 87 GLU A CA 1
ATOM 723 C C . GLU A 1 87 ? -39.756 -5.870 20.801 1.00 80.12 87 GLU A C 1
ATOM 725 O O . GLU A 1 87 ? -40.944 -5.525 20.828 1.00 80.12 87 GLU A O 1
ATOM 730 N N . PHE A 1 88 ? -39.265 -6.814 21.596 1.00 86.56 88 PHE A N 1
ATOM 731 C CA . PHE A 1 88 ? -40.005 -7.518 22.630 1.00 86.56 88 PHE A CA 1
ATOM 732 C C . PHE A 1 88 ? -39.289 -7.388 23.977 1.00 86.56 88 PHE A C 1
ATOM 734 O O . PHE A 1 88 ? -38.071 -7.234 24.041 1.00 86.56 88 PHE A O 1
ATOM 741 N N . GLU A 1 89 ? -40.046 -7.487 25.061 1.00 85.62 89 GLU A N 1
ATOM 742 C CA . GLU A 1 89 ? -39.544 -7.443 26.435 1.00 85.62 89 GLU A CA 1
ATOM 743 C C . GLU A 1 89 ? -39.939 -8.713 27.192 1.00 85.62 89 GLU A C 1
ATOM 745 O O . GLU A 1 89 ? -41.056 -9.218 27.025 1.00 85.62 89 GLU A O 1
ATOM 750 N N . GLN A 1 90 ? -39.020 -9.232 28.008 1.00 90.44 90 GLN A N 1
ATOM 751 C CA . GLN A 1 90 ? -39.221 -10.462 28.765 1.00 90.44 90 GLN A CA 1
ATOM 752 C C . GLN A 1 90 ? -40.044 -10.233 30.039 1.00 90.44 90 GLN A C 1
ATOM 754 O O . GLN A 1 90 ? -39.788 -9.322 30.824 1.00 90.44 90 GLN A O 1
ATOM 759 N N . TYR A 1 91 ? -40.984 -11.141 30.283 1.00 87.56 91 TYR A N 1
ATOM 760 C CA . TYR A 1 91 ? -41.794 -11.252 31.486 1.00 87.56 91 TYR A CA 1
ATOM 761 C C . TYR A 1 91 ? -41.590 -12.601 32.168 1.00 87.56 91 TYR A C 1
ATOM 763 O O . TYR A 1 91 ? -41.409 -13.629 31.510 1.00 87.56 91 TYR A O 1
ATOM 771 N N . PHE A 1 92 ? -41.693 -12.598 33.492 1.00 86.00 92 PHE A N 1
ATOM 772 C CA . PHE A 1 92 ? -41.634 -13.801 34.311 1.00 86.00 92 PHE A CA 1
ATOM 773 C C . PHE A 1 92 ? -42.767 -13.816 35.342 1.00 86.00 92 PHE A C 1
ATOM 775 O O . PHE A 1 92 ? -43.005 -12.824 36.036 1.00 86.00 92 PHE A O 1
ATOM 782 N N . GLU A 1 93 ? -43.476 -14.942 35.425 1.00 80.94 93 GLU A N 1
ATOM 783 C CA . GLU A 1 93 ? -44.522 -15.186 36.421 1.00 80.94 93 GLU A CA 1
ATOM 784 C C . GLU A 1 93 ? -43.922 -15.916 37.627 1.00 80.94 93 GLU A C 1
ATOM 786 O O . GLU A 1 93 ? -43.207 -16.903 37.473 1.00 80.94 93 GLU A O 1
ATOM 791 N N . LEU A 1 94 ? -44.202 -15.432 38.838 1.00 71.56 94 LEU A N 1
ATOM 792 C CA . LEU A 1 94 ? -43.748 -16.082 40.067 1.00 71.56 94 LEU A CA 1
ATOM 793 C C . LEU A 1 94 ? -44.707 -17.224 40.414 1.00 71.56 94 LEU A C 1
ATOM 795 O O . LEU A 1 94 ? -45.865 -16.971 40.736 1.00 71.56 94 LEU A O 1
ATOM 799 N N . GLU A 1 95 ? -44.224 -18.467 40.369 1.00 64.88 95 GLU A N 1
ATOM 800 C CA . GLU A 1 95 ? -45.056 -19.653 40.628 1.00 64.88 95 GLU A CA 1
ATOM 801 C C . GLU A 1 95 ? -45.504 -19.768 42.105 1.00 64.88 95 GLU A C 1
ATOM 803 O O . GLU A 1 95 ? -46.626 -20.199 42.351 1.00 64.88 95 GLU A O 1
ATOM 808 N N . ASP A 1 96 ? -44.692 -19.294 43.067 1.00 62.09 96 ASP A N 1
ATOM 809 C CA . ASP A 1 96 ? -44.921 -19.416 44.526 1.00 62.09 96 ASP A CA 1
ATOM 810 C C . ASP A 1 96 ? -44.749 -18.080 45.303 1.00 62.09 96 ASP A C 1
ATOM 812 O O . ASP A 1 96 ? -44.282 -18.042 46.445 1.00 62.09 96 ASP A O 1
ATOM 816 N N . GLY A 1 97 ? -45.079 -16.946 44.674 1.00 61.16 97 GLY A N 1
ATOM 817 C CA . GLY A 1 97 ? -44.868 -15.598 45.230 1.00 61.16 97 GLY A CA 1
ATOM 818 C C . GLY A 1 97 ? -46.122 -14.907 45.799 1.00 61.16 97 GLY A C 1
ATOM 819 O O . GLY A 1 97 ? -47.238 -15.401 45.635 1.00 61.16 97 GLY A O 1
ATOM 820 N N . PRO A 1 98 ? -45.967 -13.737 46.455 1.00 60.59 98 PRO A N 1
ATOM 821 C CA . PRO A 1 98 ? -47.097 -12.855 46.767 1.00 60.59 98 PRO A CA 1
ATOM 822 C C . PRO A 1 98 ? -47.879 -12.487 45.492 1.00 60.59 98 PRO A C 1
ATOM 824 O O . PRO A 1 98 ? -47.311 -12.465 44.403 1.00 60.59 98 PRO A O 1
ATOM 827 N N . ASP A 1 99 ? -49.176 -12.182 45.607 1.00 67.44 99 ASP A N 1
ATOM 828 C CA . ASP A 1 99 ? -49.975 -11.733 44.459 1.00 67.44 99 ASP A CA 1
ATOM 829 C C . ASP A 1 99 ? -49.491 -10.351 43.993 1.00 67.44 99 ASP A C 1
ATOM 831 O O . ASP A 1 99 ? -49.780 -9.327 44.613 1.00 67.44 99 ASP A O 1
ATOM 835 N N . LEU A 1 100 ? -48.718 -10.332 42.904 1.00 70.31 100 LEU A N 1
ATOM 836 C CA . LEU A 1 100 ? -48.150 -9.112 42.327 1.00 70.31 100 LEU A CA 1
ATOM 837 C C . LEU A 1 100 ? -49.003 -8.535 41.190 1.00 70.31 100 LEU A C 1
ATOM 839 O O . LEU A 1 100 ? -48.573 -7.594 40.521 1.00 70.31 100 LEU A O 1
ATOM 843 N N . THR A 1 101 ? -50.221 -9.042 40.970 1.00 67.44 101 THR A N 1
ATOM 844 C CA . THR A 1 101 ? -51.105 -8.550 39.896 1.00 67.44 101 THR A CA 1
ATOM 845 C C . THR A 1 101 ? -51.452 -7.066 40.036 1.00 67.44 101 THR A C 1
ATOM 847 O O . THR A 1 101 ? -51.666 -6.388 39.031 1.00 67.44 101 THR A O 1
ATOM 850 N N . SER A 1 102 ? -51.442 -6.517 41.256 1.00 66.62 102 SER A N 1
ATOM 851 C CA . SER A 1 102 ? -51.617 -5.079 41.502 1.00 66.62 102 SER A CA 1
ATOM 852 C C . SER A 1 102 ? -50.437 -4.215 41.042 1.00 66.62 102 SER A C 1
ATOM 854 O O . SER A 1 102 ? -50.612 -3.006 40.901 1.00 66.62 102 SER A O 1
ATOM 856 N N . TYR A 1 103 ? -49.263 -4.815 40.815 1.00 70.50 103 TYR A N 1
ATOM 857 C CA . TYR A 1 103 ? -48.018 -4.139 40.431 1.00 70.50 103 TYR A CA 1
ATOM 858 C C . TYR A 1 103 ? -47.589 -4.413 38.984 1.00 70.50 103 TYR A C 1
ATOM 860 O O . TYR A 1 103 ? -46.636 -3.794 38.515 1.00 70.50 103 TYR A O 1
ATOM 868 N N . SER A 1 104 ? -48.276 -5.311 38.272 1.00 67.69 104 SER A N 1
ATOM 869 C CA . SER A 1 104 ? -48.000 -5.556 36.857 1.00 67.69 104 SER A CA 1
ATOM 870 C C . SER A 1 104 ? -48.513 -4.405 35.987 1.00 67.69 104 SER A C 1
ATOM 872 O O . SER A 1 104 ? -49.648 -3.945 36.137 1.00 67.69 104 SER A O 1
ATOM 874 N N . ASP A 1 105 ? -47.680 -3.973 35.037 1.00 62.69 105 ASP A N 1
ATOM 875 C CA . ASP A 1 105 ? -48.040 -2.989 34.007 1.00 62.69 105 ASP A CA 1
ATOM 876 C C . ASP A 1 105 ? -49.158 -3.505 33.076 1.00 62.69 105 ASP A C 1
ATOM 878 O O . ASP A 1 105 ? -49.871 -2.710 32.463 1.00 62.69 105 ASP A O 1
ATOM 882 N N . ASP A 1 106 ? -49.334 -4.827 32.979 1.00 65.19 106 ASP A N 1
ATOM 883 C CA . ASP A 1 106 ? -50.399 -5.468 32.216 1.00 65.19 106 ASP A CA 1
ATOM 884 C C . ASP A 1 106 ? -51.262 -6.320 33.149 1.00 65.19 106 ASP A C 1
ATOM 886 O O . ASP A 1 106 ? -50.945 -7.467 33.454 1.00 65.19 106 ASP A O 1
ATOM 890 N N . LYS A 1 107 ? -52.408 -5.767 33.564 1.00 66.81 107 LYS A N 1
ATOM 891 C CA . LYS A 1 107 ? -53.364 -6.450 34.453 1.00 66.81 107 LYS A CA 1
ATOM 892 C C . LYS A 1 107 ? -53.949 -7.741 33.863 1.00 66.81 107 LYS A C 1
ATOM 894 O O . LYS A 1 107 ? -54.651 -8.455 34.577 1.00 66.81 107 LYS A O 1
ATOM 899 N N . SER A 1 108 ? -53.715 -8.025 32.579 1.00 62.78 108 SER A N 1
ATOM 900 C CA . SER A 1 108 ? -54.120 -9.276 31.934 1.00 62.78 108 SER A CA 1
ATOM 901 C C . SER A 1 108 ? -53.089 -10.407 32.070 1.00 62.78 108 SER A C 1
ATOM 903 O O . SER A 1 108 ? -53.429 -11.556 31.788 1.00 62.78 108 SER A O 1
ATOM 905 N N . ARG A 1 109 ? -51.868 -10.118 32.546 1.00 65.50 109 ARG A N 1
ATOM 906 C CA . ARG A 1 109 ? -50.774 -11.085 32.748 1.00 65.50 109 ARG A CA 1
ATOM 907 C C . ARG A 1 109 ? -50.350 -11.128 34.221 1.00 65.50 109 ARG A C 1
ATOM 909 O O . ARG A 1 109 ? -50.381 -10.110 34.906 1.00 65.50 109 ARG A O 1
ATOM 916 N N . LYS A 1 110 ? -49.938 -12.294 34.734 1.00 69.31 110 LYS A N 1
ATOM 917 C CA . LYS A 1 110 ? -49.559 -12.462 36.156 1.00 69.31 110 LYS A CA 1
ATOM 918 C C . LYS A 1 110 ? -48.060 -12.253 36.423 1.00 69.31 110 LYS A C 1
ATOM 920 O O . LYS A 1 110 ? -47.585 -12.561 37.512 1.00 69.31 110 LYS A O 1
ATOM 925 N N . GLY A 1 111 ? -47.317 -11.733 35.445 1.00 77.94 111 GLY A N 1
ATOM 926 C CA . GLY A 1 111 ? -45.860 -11.604 35.501 1.00 77.94 111 GLY A CA 1
ATOM 927 C C . GLY A 1 111 ? -45.340 -10.180 35.674 1.00 77.94 111 GLY A C 1
ATOM 928 O O . GLY A 1 111 ? -46.051 -9.198 35.437 1.00 77.94 111 GLY A O 1
ATOM 929 N N . LEU A 1 112 ? -44.061 -10.091 36.038 1.00 85.81 112 LEU A N 1
ATOM 930 C CA . LEU A 1 112 ? -43.275 -8.859 36.077 1.00 85.81 112 LEU A CA 1
ATOM 931 C C . LEU A 1 112 ? -42.258 -8.821 34.937 1.00 85.81 112 LEU A C 1
ATOM 933 O O . LEU A 1 112 ? -41.802 -9.865 34.472 1.00 85.81 112 LEU A O 1
ATOM 937 N N . VAL A 1 113 ? -41.885 -7.608 34.530 1.00 86.12 113 VAL A N 1
ATOM 938 C CA . VAL A 1 113 ? -40.790 -7.374 33.580 1.00 86.12 113 VAL A CA 1
ATOM 939 C C . VAL A 1 113 ? -39.477 -7.857 34.189 1.00 86.12 113 VAL A C 1
ATOM 941 O O . VAL A 1 113 ? -39.180 -7.546 35.347 1.00 86.12 113 VAL A O 1
ATOM 944 N N . VAL A 1 114 ? -38.685 -8.582 33.401 1.00 88.06 114 VAL A N 1
ATOM 945 C CA . VAL A 1 114 ? -37.281 -8.867 33.710 1.00 88.06 114 VAL A CA 1
ATOM 946 C C . VAL A 1 114 ? -36.445 -7.727 33.142 1.00 88.06 114 VAL A C 1
ATOM 948 O O . VAL A 1 114 ? -36.426 -7.499 31.934 1.00 88.06 114 VAL A O 1
ATOM 951 N N . ASP A 1 115 ? -35.789 -6.975 34.015 1.00 84.31 115 ASP A N 1
ATOM 952 C CA . ASP A 1 115 ? -35.127 -5.736 33.631 1.00 84.31 115 ASP A CA 1
ATOM 953 C C . ASP A 1 115 ? -33.960 -5.967 32.653 1.00 84.31 115 ASP A C 1
ATOM 955 O O . ASP A 1 115 ? -33.226 -6.955 32.761 1.00 84.31 115 ASP A O 1
ATOM 959 N N . GLY A 1 116 ? -33.816 -5.075 31.667 1.00 75.88 116 GLY A N 1
ATOM 960 C CA . GLY A 1 116 ? -32.769 -5.140 30.635 1.00 75.88 116 GLY A CA 1
ATOM 961 C C . GLY A 1 116 ? -32.814 -6.384 29.731 1.00 75.88 116 GLY A C 1
ATOM 962 O O . GLY A 1 116 ? -31.800 -6.744 29.120 1.00 75.88 116 GLY A O 1
ATOM 963 N N . SER A 1 117 ? -33.958 -7.072 29.674 1.00 84.62 117 SER A N 1
ATOM 964 C CA . SER A 1 117 ? -34.122 -8.357 28.988 1.00 84.62 117 SER A CA 1
ATOM 965 C C . SER A 1 117 ? -35.083 -8.226 27.809 1.00 84.62 117 SER A C 1
ATOM 967 O O . SER A 1 117 ? -36.305 -8.220 27.965 1.00 84.62 117 SER A O 1
ATOM 969 N N . HIS A 1 118 ? -34.512 -8.134 26.613 1.00 85.94 118 HIS A N 1
ATOM 970 C CA . HIS A 1 118 ? -35.209 -7.836 25.370 1.00 85.94 118 HIS A CA 1
ATOM 971 C C . HIS A 1 118 ? -34.898 -8.863 24.291 1.00 85.94 118 HIS A C 1
ATOM 973 O O . HIS A 1 118 ? -33.889 -9.565 24.337 1.00 85.94 118 HIS A O 1
ATOM 979 N N . LEU A 1 119 ? -35.764 -8.907 23.290 1.00 91.38 119 LEU A N 1
ATOM 980 C CA . LEU A 1 119 ? -35.535 -9.655 22.068 1.00 91.38 119 LEU A CA 1
ATOM 981 C C . LEU A 1 119 ? -35.873 -8.765 20.879 1.00 91.38 119 LEU A C 1
ATOM 983 O O . LEU A 1 119 ? -36.928 -8.132 20.869 1.00 91.38 119 LEU A O 1
ATOM 987 N N . ALA A 1 120 ? -34.986 -8.717 19.893 1.00 85.81 120 ALA A N 1
ATOM 988 C CA . ALA A 1 120 ? -35.169 -7.950 18.674 1.00 85.81 120 ALA A CA 1
ATOM 989 C C . ALA A 1 120 ? -35.159 -8.871 17.451 1.00 85.81 120 ALA A C 1
ATOM 991 O O . ALA A 1 120 ? -34.305 -9.748 17.327 1.00 85.81 120 ALA A O 1
ATOM 992 N N . GLY A 1 121 ? -36.121 -8.680 16.549 1.00 89.12 121 GLY A N 1
ATOM 993 C CA . GLY A 1 121 ? -36.156 -9.343 15.247 1.00 89.12 121 GLY A CA 1
ATOM 994 C C . GLY A 1 121 ? -36.088 -8.331 14.118 1.00 89.12 121 GLY A C 1
ATOM 995 O O . GLY A 1 121 ? -36.895 -7.404 14.079 1.00 89.12 121 GLY A O 1
ATOM 996 N N . HIS A 1 122 ? -35.145 -8.511 13.196 1.00 86.00 122 HIS A N 1
ATOM 997 C CA . HIS A 1 122 ? -34.929 -7.603 12.073 1.00 86.00 122 HIS A CA 1
ATOM 998 C C . HIS A 1 122 ? -35.442 -8.255 10.797 1.00 86.00 122 HIS A C 1
ATOM 1000 O O . HIS A 1 122 ? -34.993 -9.332 10.397 1.00 86.00 122 HIS A O 1
ATOM 1006 N N . ILE A 1 123 ? -36.408 -7.592 10.178 1.00 90.56 123 ILE A N 1
ATOM 1007 C CA . ILE A 1 123 ? -37.056 -8.025 8.952 1.00 90.56 123 ILE A CA 1
ATOM 1008 C C . ILE A 1 123 ? -36.635 -7.089 7.833 1.00 90.56 123 ILE A C 1
ATOM 1010 O O . ILE A 1 123 ? -36.770 -5.873 7.963 1.00 90.56 123 ILE A O 1
ATOM 1014 N N . ASP A 1 124 ? -36.122 -7.655 6.748 1.00 87.69 124 ASP A N 1
ATOM 1015 C CA . ASP A 1 124 ? -35.688 -6.868 5.601 1.00 87.69 124 ASP A CA 1
ATOM 1016 C C . ASP A 1 124 ? -36.873 -6.292 4.803 1.00 87.69 124 ASP A C 1
ATOM 1018 O O . ASP A 1 124 ? -38.045 -6.591 5.055 1.00 87.69 124 ASP A O 1
ATOM 1022 N N . ALA A 1 125 ? -36.572 -5.480 3.789 1.00 87.44 125 ALA A N 1
ATOM 1023 C CA . ALA A 1 125 ? -37.585 -4.876 2.923 1.00 87.44 125 ALA A CA 1
ATOM 1024 C C . ALA A 1 125 ? -38.451 -5.904 2.156 1.00 87.44 125 ALA A C 1
ATOM 1026 O O . ALA A 1 125 ? -39.516 -5.553 1.648 1.00 87.44 125 ALA A O 1
ATOM 1027 N N . SER A 1 126 ? -38.024 -7.171 2.067 1.00 86.88 126 SER A N 1
ATOM 1028 C CA . SER A 1 126 ? -38.785 -8.258 1.437 1.00 86.88 126 SER A CA 1
ATOM 1029 C C . SER A 1 126 ? -39.739 -8.976 2.403 1.00 86.88 126 SER A C 1
ATOM 1031 O O . SER A 1 126 ? -40.557 -9.791 1.971 1.00 86.88 126 SER A O 1
ATOM 1033 N N . GLY A 1 127 ? -39.677 -8.656 3.699 1.00 90.62 127 GLY A N 1
ATOM 1034 C CA . GLY A 1 127 ? -40.498 -9.265 4.745 1.00 90.62 127 GLY A CA 1
ATOM 1035 C C . GLY A 1 127 ? -39.877 -10.510 5.389 1.00 90.62 127 GLY A C 1
ATOM 1036 O O . GLY A 1 127 ? -40.543 -11.165 6.196 1.00 90.62 127 GLY A O 1
ATOM 1037 N N . VAL A 1 128 ? -38.631 -10.850 5.048 1.00 95.00 128 VAL A N 1
ATOM 1038 C CA . VAL A 1 128 ? -37.898 -12.010 5.577 1.00 95.00 128 VAL A CA 1
ATOM 1039 C C . VAL A 1 128 ? -37.223 -11.644 6.900 1.00 95.00 128 VAL A C 1
ATOM 1041 O O . VAL A 1 128 ? -36.589 -10.597 7.004 1.00 95.00 128 VAL A O 1
ATOM 1044 N N . LEU A 1 129 ? -37.307 -12.521 7.906 1.00 96.06 129 LEU A N 1
ATOM 1045 C CA . LEU A 1 129 ? -36.511 -12.402 9.131 1.00 96.06 129 LEU A CA 1
ATOM 1046 C C . LEU A 1 129 ? -35.052 -12.733 8.818 1.00 96.06 129 LEU A C 1
ATOM 1048 O O . LEU A 1 129 ? -34.726 -13.889 8.523 1.00 96.06 129 LEU A O 1
ATOM 1052 N N . VAL A 1 130 ? -34.194 -11.719 8.900 1.00 91.69 130 VAL A N 1
ATOM 1053 C CA . VAL A 1 130 ? -32.770 -11.825 8.559 1.00 91.69 130 VAL A CA 1
ATOM 1054 C C . VAL A 1 130 ? -31.856 -11.879 9.781 1.00 91.69 130 VAL A C 1
ATOM 1056 O O . VAL A 1 130 ? -30.715 -12.337 9.699 1.00 91.69 130 VAL A O 1
ATOM 1059 N N . GLU A 1 131 ? -32.353 -11.432 10.932 1.00 88.75 131 GLU A N 1
ATOM 1060 C CA . GLU A 1 131 ? -31.581 -11.410 12.168 1.00 88.75 131 GLU A CA 1
ATOM 1061 C C . GLU A 1 131 ? -32.477 -11.481 13.403 1.00 88.75 131 GLU A C 1
ATOM 1063 O O . GLU A 1 131 ? -33.570 -10.907 13.432 1.00 88.75 131 GLU A O 1
ATOM 1068 N N . LEU A 1 132 ? -31.986 -12.167 14.433 1.00 92.38 132 LEU A N 1
ATOM 1069 C CA . LEU A 1 132 ? -32.568 -12.183 15.764 1.00 92.38 132 LEU A CA 1
ATOM 1070 C C . LEU A 1 132 ? -31.486 -11.919 16.815 1.00 92.38 132 LEU A C 1
ATOM 1072 O O . LEU A 1 132 ? -30.468 -12.613 16.852 1.00 92.38 132 LEU A O 1
ATOM 1076 N N . GLN A 1 133 ? -31.737 -10.957 17.695 1.00 83.31 133 GLN A N 1
ATOM 1077 C CA . GLN A 1 133 ? -30.889 -10.626 18.836 1.00 83.31 133 GLN A CA 1
ATOM 1078 C C . GLN A 1 133 ? -31.665 -10.876 20.127 1.00 83.31 133 GLN A C 1
ATOM 1080 O O . GLN A 1 133 ? -32.841 -10.526 20.224 1.00 83.31 133 GLN A O 1
ATOM 1085 N N . SER A 1 134 ? -31.031 -11.479 21.129 1.00 90.00 134 SER A N 1
ATOM 1086 C CA . SER A 1 134 ? -31.663 -11.723 22.423 1.00 90.00 134 SER A CA 1
ATOM 1087 C C . SER A 1 134 ? -30.748 -11.369 23.579 1.00 90.00 134 SER A C 1
ATOM 1089 O O . SER A 1 134 ? -29.602 -11.804 23.673 1.00 90.00 134 SER A O 1
ATOM 1091 N N . SER A 1 135 ? -31.314 -10.628 24.518 1.00 84.12 135 SER A N 1
ATOM 1092 C CA . SER A 1 135 ? -30.792 -10.444 25.858 1.00 84.12 135 SER A CA 1
ATOM 1093 C C . SER A 1 135 ? -31.716 -11.106 26.895 1.00 84.12 135 SER A C 1
ATOM 1095 O O . SER A 1 135 ? -31.585 -10.875 28.091 1.00 84.12 135 SER A O 1
ATOM 1097 N N . CYS A 1 136 ? -32.655 -11.967 26.507 1.00 90.00 136 CYS A N 1
ATOM 1098 C CA . CYS A 1 136 ? -33.476 -12.668 27.494 1.00 90.00 136 CYS A CA 1
ATOM 1099 C C . CYS A 1 136 ? -32.645 -13.642 28.347 1.00 90.00 136 CYS A C 1
ATOM 1101 O O . CYS A 1 136 ? -31.642 -14.206 27.908 1.00 90.00 136 CYS A O 1
ATOM 1103 N N . TRP A 1 137 ? -33.098 -13.876 29.575 1.00 90.44 137 TRP A N 1
ATOM 1104 C CA . TRP A 1 137 ? -32.545 -14.896 30.460 1.00 90.44 137 TRP A CA 1
ATOM 1105 C C . TRP A 1 137 ? -33.277 -16.215 30.265 1.00 90.44 137 TRP A C 1
ATOM 1107 O O . TRP A 1 137 ? -34.510 -16.249 30.310 1.00 90.44 137 TRP A O 1
ATOM 1117 N N . ARG A 1 138 ? -32.529 -17.310 30.091 1.00 91.81 138 ARG A N 1
ATOM 1118 C CA . ARG A 1 138 ? -33.118 -18.656 30.060 1.00 91.81 138 ARG A CA 1
ATOM 1119 C C . ARG A 1 138 ? -33.728 -19.023 31.410 1.00 91.81 138 ARG A C 1
ATOM 1121 O O . ARG A 1 138 ? -34.878 -19.447 31.467 1.00 91.81 138 ARG A O 1
ATOM 1128 N N . ASP A 1 139 ? -32.948 -18.844 32.472 1.00 88.50 139 ASP A N 1
ATOM 1129 C CA . ASP A 1 139 ? -33.298 -19.264 33.825 1.00 88.50 139 ASP A CA 1
ATOM 1130 C C . ASP A 1 139 ? -33.487 -18.021 34.701 1.00 88.50 139 ASP A C 1
ATOM 1132 O O . ASP A 1 139 ? -32.513 -17.377 35.082 1.00 88.50 139 ASP A O 1
ATOM 1136 N N . VAL A 1 140 ? -34.740 -17.678 35.008 1.00 86.88 140 VAL A N 1
ATOM 1137 C CA . VAL A 1 140 ? -35.102 -16.579 35.918 1.00 86.88 140 VAL A CA 1
ATOM 1138 C C . VAL A 1 140 ? -35.673 -17.176 37.200 1.00 86.88 140 VAL A C 1
ATOM 1140 O O . VAL A 1 140 ? -36.515 -18.069 37.147 1.00 86.88 140 VAL A O 1
ATOM 1143 N N . TYR A 1 141 ? -35.217 -16.704 38.359 1.00 84.56 141 TYR A N 1
ATOM 1144 C CA . TYR A 1 141 ? -35.731 -17.129 39.663 1.00 84.56 141 TYR A CA 1
ATOM 1145 C C . TYR A 1 141 ? -35.596 -16.003 40.683 1.00 84.56 141 TYR A C 1
ATOM 1147 O O . TYR A 1 141 ? -34.583 -15.315 40.716 1.00 84.56 141 TYR A O 1
ATOM 1155 N N . VAL A 1 142 ? -36.584 -15.841 41.559 1.00 78.31 142 VAL A N 1
ATOM 1156 C CA . VAL A 1 142 ? -36.570 -14.832 42.627 1.00 78.31 142 VAL A CA 1
ATOM 1157 C C . VAL A 1 142 ? -36.835 -15.522 43.957 1.00 78.31 142 VAL A C 1
ATOM 1159 O O . VAL A 1 142 ? -37.740 -16.346 44.050 1.00 78.31 142 VAL A O 1
ATOM 1162 N N . ILE A 1 143 ? -36.076 -15.166 44.994 1.00 69.06 143 ILE A N 1
ATOM 1163 C CA . ILE A 1 143 ? -36.315 -15.640 46.363 1.00 69.06 143 ILE A CA 1
ATOM 1164 C C . ILE A 1 143 ? -36.994 -14.513 47.160 1.00 69.06 143 ILE A C 1
ATOM 1166 O O . ILE A 1 143 ? -36.353 -13.482 47.381 1.00 69.06 143 ILE A O 1
ATOM 1170 N N . PRO A 1 144 ? -38.260 -14.671 47.596 1.00 67.44 144 PRO A N 1
ATOM 1171 C CA . PRO A 1 144 ? -38.925 -13.685 48.446 1.00 67.44 144 PRO A CA 1
ATOM 1172 C C . PRO A 1 144 ? -38.226 -13.548 49.806 1.00 67.44 144 PRO A C 1
ATOM 1174 O O . PRO A 1 144 ? -37.874 -14.557 50.417 1.00 67.44 144 PRO A O 1
ATOM 1177 N N . ALA A 1 145 ? -38.033 -12.317 50.294 1.00 65.94 145 ALA A N 1
ATOM 1178 C CA . ALA A 1 145 ? -37.226 -12.042 51.494 1.00 65.94 145 ALA A CA 1
ATOM 1179 C C . ALA A 1 145 ? -37.938 -11.229 52.600 1.00 65.94 145 ALA A C 1
ATOM 1181 O O . ALA A 1 145 ? -37.277 -10.777 53.533 1.00 65.94 145 ALA A O 1
ATOM 1182 N N . GLY A 1 146 ? -39.263 -11.057 52.542 1.00 73.19 146 GLY A N 1
ATOM 1183 C CA . GLY A 1 146 ? -40.034 -10.306 53.543 1.00 73.19 146 GLY A CA 1
ATOM 1184 C C . GLY A 1 146 ? -41.217 -9.550 52.938 1.00 73.19 146 GLY A C 1
ATOM 1185 O O . GLY A 1 146 ? -41.686 -9.910 51.859 1.00 73.19 146 GLY A O 1
ATOM 1186 N N . ASP A 1 147 ? -41.678 -8.503 53.627 1.00 81.50 147 ASP A N 1
ATOM 1187 C CA . ASP A 1 147 ? -42.691 -7.570 53.117 1.00 81.50 147 ASP A CA 1
ATOM 1188 C C . ASP A 1 147 ? -42.055 -6.545 52.161 1.00 81.50 147 ASP A C 1
ATOM 1190 O O . ASP A 1 147 ? -40.921 -6.112 52.368 1.00 81.50 147 ASP A O 1
ATOM 1194 N N . LEU A 1 148 ? -42.779 -6.160 51.104 1.00 85.38 148 LEU A N 1
ATOM 1195 C CA . LEU A 1 148 ? -42.322 -5.145 50.148 1.00 85.38 148 LEU A CA 1
ATOM 1196 C C . LEU A 1 148 ? -42.411 -3.743 50.762 1.00 85.38 148 LEU A C 1
ATOM 1198 O O . LEU A 1 148 ? -43.414 -3.403 51.391 1.00 85.38 148 LEU A O 1
ATOM 1202 N N . LEU A 1 149 ? -41.417 -2.899 50.484 1.00 86.56 149 LEU A N 1
ATOM 1203 C CA . LEU A 1 149 ? -41.481 -1.471 50.782 1.00 86.56 149 LEU A CA 1
ATOM 1204 C C . LEU A 1 149 ? -42.659 -0.816 50.055 1.00 86.56 149 LEU A C 1
ATOM 1206 O O . LEU A 1 149 ? -42.864 -1.022 48.856 1.00 86.56 149 LEU A O 1
ATOM 1210 N N . THR A 1 150 ? -43.405 0.023 50.768 1.00 85.12 150 THR A N 1
ATOM 1211 C CA . THR A 1 150 ? -44.464 0.848 50.178 1.00 85.12 150 THR A CA 1
ATOM 1212 C C . THR A 1 150 ? -43.881 2.024 49.381 1.00 85.12 150 THR A C 1
ATOM 1214 O O . THR A 1 150 ? -42.775 2.492 49.655 1.00 85.12 150 THR A O 1
ATOM 1217 N N . ASP A 1 151 ? -44.646 2.574 48.425 1.00 81.38 151 ASP A N 1
ATOM 1218 C CA . ASP A 1 151 ? -44.250 3.784 47.668 1.00 81.38 151 ASP A CA 1
ATOM 1219 C C . ASP A 1 151 ? -43.893 4.955 48.604 1.00 81.38 151 ASP A C 1
ATOM 1221 O O . ASP A 1 151 ? -42.938 5.692 48.363 1.00 81.38 151 ASP A O 1
ATOM 1225 N N . GLN A 1 152 ? -44.611 5.092 49.723 1.00 82.44 152 GLN A N 1
ATOM 1226 C CA . GLN A 1 152 ? -44.353 6.142 50.705 1.00 82.44 152 GLN A CA 1
ATOM 1227 C C . GLN A 1 152 ? -43.016 5.946 51.439 1.00 82.44 152 GLN A C 1
ATOM 1229 O O . GLN A 1 152 ? -42.272 6.913 51.610 1.00 82.44 152 GLN A O 1
ATOM 1234 N N . GLU A 1 153 ? -42.693 4.720 51.858 1.00 85.62 153 GLU A N 1
ATOM 1235 C CA . GLU A 1 153 ? -41.417 4.398 52.515 1.00 85.62 153 GLU A CA 1
ATOM 1236 C C . GLU A 1 153 ? -40.236 4.609 51.562 1.00 85.62 153 GLU A C 1
ATOM 1238 O O . GLU A 1 153 ? -39.260 5.272 51.922 1.00 85.62 153 GLU A O 1
ATOM 1243 N N . LEU A 1 154 ? -40.374 4.153 50.315 1.00 85.12 154 LEU A N 1
ATOM 1244 C CA . LEU A 1 154 ? -39.372 4.318 49.265 1.00 85.12 154 LEU A CA 1
ATOM 1245 C C . LEU A 1 154 ? -39.091 5.799 48.958 1.00 85.12 154 LEU A C 1
ATOM 1247 O O . LEU A 1 154 ? -37.933 6.224 48.907 1.00 85.12 154 LEU A O 1
ATOM 1251 N N . ARG A 1 155 ? -40.140 6.617 48.798 1.00 83.75 155 ARG A N 1
ATOM 1252 C CA . ARG A 1 155 ? -40.008 8.066 48.558 1.00 83.75 155 ARG A CA 1
ATOM 1253 C C . ARG A 1 155 ? -39.339 8.786 49.722 1.00 83.75 155 ARG A C 1
ATOM 1255 O O . ARG A 1 155 ? -38.491 9.651 49.488 1.00 83.75 155 ARG A O 1
ATOM 1262 N N . LEU A 1 156 ? -39.692 8.445 50.963 1.00 83.81 156 LEU A N 1
ATOM 1263 C CA . LEU A 1 156 ? -39.073 9.029 52.157 1.00 83.81 156 LEU A CA 1
ATOM 1264 C C . LEU A 1 156 ? -37.581 8.698 52.234 1.00 83.81 156 LEU A C 1
ATOM 1266 O O . LEU A 1 156 ? -36.777 9.596 52.508 1.00 83.81 156 LEU A O 1
ATOM 1270 N N . GLN A 1 157 ? -37.216 7.448 51.946 1.00 83.38 157 GLN A N 1
ATOM 1271 C CA . GLN A 1 157 ? -35.831 6.995 51.944 1.00 83.38 157 GLN A CA 1
ATOM 1272 C C . GLN A 1 157 ? -35.003 7.733 50.883 1.00 83.38 157 GLN A C 1
ATOM 1274 O O . GLN A 1 157 ? -34.046 8.423 51.240 1.00 83.38 157 GLN A O 1
ATOM 1279 N N . LEU A 1 158 ? -35.423 7.705 49.613 1.00 80.00 158 LEU A N 1
ATOM 1280 C CA . LEU A 1 158 ? -34.707 8.368 48.512 1.00 80.00 158 LEU A CA 1
ATOM 1281 C C . LEU A 1 158 ? -34.609 9.891 48.708 1.00 80.00 158 LEU A C 1
ATOM 1283 O O . LEU A 1 158 ? -33.595 10.506 48.380 1.00 80.00 158 LEU A O 1
ATOM 1287 N N . SER A 1 159 ? -35.633 10.512 49.301 1.00 77.56 159 SER A N 1
ATOM 1288 C CA . SER A 1 159 ? -35.627 11.953 49.587 1.00 77.56 159 SER A CA 1
ATOM 1289 C C . SER A 1 159 ? -34.715 12.346 50.746 1.00 77.56 159 SER A C 1
ATOM 1291 O O . SER A 1 159 ? -34.248 13.484 50.802 1.00 77.56 159 SER A O 1
ATOM 1293 N N . SER A 1 160 ? -34.466 11.444 51.700 1.00 75.69 160 SER A N 1
ATOM 1294 C CA . SER A 1 160 ? -33.573 11.715 52.833 1.00 75.69 160 SER A CA 1
ATOM 1295 C C . SER A 1 160 ? -32.112 11.871 52.401 1.00 75.69 160 SER A C 1
ATOM 1297 O O . SER A 1 160 ? -31.421 12.757 52.902 1.00 75.69 160 SER A O 1
ATOM 1299 N N . GLU A 1 161 ? -31.689 11.096 51.403 1.00 67.62 161 GLU A N 1
ATOM 1300 C CA . GLU A 1 161 ? -30.326 11.080 50.862 1.00 67.62 161 GLU A CA 1
ATOM 1301 C C . GLU A 1 161 ? -29.983 12.368 50.096 1.00 67.62 161 GLU A C 1
ATOM 1303 O O . GLU A 1 161 ? -28.824 12.772 50.022 1.00 67.62 161 GLU A O 1
ATOM 1308 N N . LEU A 1 162 ? -30.997 13.058 49.571 1.00 68.00 162 LEU A N 1
ATOM 1309 C CA . LEU A 1 162 ? -30.837 14.260 48.754 1.00 68.00 162 LEU A CA 1
ATOM 1310 C C . LEU A 1 162 ? -30.730 15.556 49.550 1.00 68.00 162 LEU A C 1
ATOM 1312 O O . LEU A 1 162 ? -30.265 16.553 49.005 1.00 68.00 162 LEU A O 1
ATOM 1316 N N . ARG A 1 163 ? -31.098 15.557 50.838 1.00 68.44 163 ARG A N 1
ATOM 1317 C CA . ARG A 1 163 ? -31.113 16.774 51.677 1.00 68.44 163 ARG A CA 1
ATOM 1318 C C . ARG A 1 163 ? -29.752 17.468 51.780 1.00 68.44 163 ARG A C 1
ATOM 1320 O O . ARG A 1 163 ? -29.719 18.660 52.065 1.00 68.44 163 ARG A O 1
ATOM 1327 N N . ASN A 1 164 ? -28.666 16.738 51.528 1.00 63.62 164 ASN A N 1
ATOM 1328 C CA . ASN A 1 164 ? -27.292 17.235 51.596 1.00 63.62 164 ASN A CA 1
ATOM 1329 C C . ASN A 1 164 ? -26.585 17.262 50.223 1.00 63.62 164 ASN A C 1
ATOM 1331 O O . ASN A 1 164 ? -25.372 17.460 50.177 1.00 63.62 164 ASN A O 1
ATOM 1335 N N . ALA A 1 165 ? -27.299 17.031 49.114 1.00 63.00 165 ALA A N 1
ATOM 1336 C CA . ALA A 1 165 ? -26.695 16.955 47.784 1.00 63.00 165 ALA A CA 1
ATOM 1337 C C . ALA A 1 165 ? -26.424 18.357 47.186 1.00 63.00 165 ALA A C 1
ATOM 1339 O O . ALA A 1 165 ? -27.322 19.212 47.209 1.00 63.00 165 ALA A O 1
ATOM 1340 N N . PRO A 1 166 ? -25.226 18.611 46.620 1.00 57.22 166 PRO A N 1
ATOM 1341 C CA . PRO A 1 166 ? -24.964 19.813 45.828 1.00 57.22 166 PRO A CA 1
ATOM 1342 C C . PRO A 1 166 ? -25.968 19.945 44.664 1.00 57.22 166 PRO A C 1
ATOM 1344 O O . PRO A 1 166 ? -26.431 18.954 44.110 1.00 57.22 166 PRO A O 1
ATOM 1347 N N . GLY A 1 167 ? -26.384 21.170 44.325 1.00 60.44 167 GLY A N 1
ATOM 1348 C CA . GLY A 1 167 ? -27.354 21.420 43.242 1.00 60.44 167 GLY A CA 1
ATOM 1349 C C . GLY A 1 167 ? -28.844 21.297 43.614 1.00 60.44 167 GLY A C 1
ATOM 1350 O O . GLY A 1 167 ? -29.699 21.721 42.834 1.00 60.44 167 GLY A O 1
ATOM 1351 N N . LEU A 1 168 ? -29.195 20.830 44.824 1.00 68.38 168 LEU A N 1
ATOM 1352 C CA . LEU A 1 168 ? -30.599 20.704 45.256 1.00 68.38 168 LEU A CA 1
ATOM 1353 C C . LEU A 1 168 ? -31.373 22.032 45.187 1.00 68.38 168 LEU A C 1
ATOM 1355 O O . LEU A 1 168 ? -32.506 22.070 44.707 1.00 68.38 168 LEU A O 1
ATOM 1359 N N . THR A 1 169 ? -30.762 23.132 45.630 1.00 64.44 169 THR A N 1
ATOM 1360 C CA . THR A 1 169 ? -31.388 24.465 45.631 1.00 64.44 169 THR A CA 1
ATOM 1361 C C . THR A 1 169 ? -31.783 24.917 44.222 1.00 64.44 169 THR A C 1
ATOM 1363 O O . THR A 1 169 ? -32.811 25.571 44.057 1.00 64.44 169 THR A O 1
ATOM 1366 N N . HIS A 1 170 ? -31.003 24.535 43.203 1.00 61.75 170 HIS A N 1
ATOM 1367 C CA . HIS A 1 170 ? -31.269 24.870 41.804 1.00 61.75 170 HIS A CA 1
ATOM 1368 C C . HIS A 1 170 ? -32.488 24.106 41.266 1.00 61.75 170 HIS A C 1
ATOM 1370 O O . HIS A 1 170 ? -33.417 24.719 40.743 1.00 61.75 170 HIS A O 1
ATOM 1376 N N . ILE A 1 171 ? -32.548 22.787 41.485 1.00 61.72 171 ILE A N 1
ATOM 1377 C CA . ILE A 1 171 ? -33.685 21.953 41.058 1.00 61.72 171 ILE A CA 1
ATOM 1378 C C . ILE A 1 171 ? -34.977 22.341 41.797 1.00 61.72 171 ILE A C 1
ATOM 1380 O O . ILE A 1 171 ? -36.049 22.404 41.192 1.00 61.72 171 ILE A O 1
ATOM 1384 N N . VAL A 1 172 ? -34.897 22.654 43.094 1.00 66.31 172 VAL A N 1
ATOM 1385 C CA . VAL A 1 172 ? -36.058 23.125 43.870 1.00 66.31 172 VAL A CA 1
ATOM 1386 C C . VAL A 1 172 ? -36.570 24.472 43.343 1.00 66.31 172 VAL A C 1
ATOM 1388 O O . VAL A 1 172 ? -37.783 24.662 43.248 1.00 66.31 172 VAL A O 1
ATOM 1391 N N . ALA A 1 173 ? -35.679 25.384 42.940 1.00 63.34 173 ALA A N 1
ATOM 1392 C CA . ALA A 1 173 ? -36.062 26.666 42.345 1.00 63.34 173 ALA A CA 1
ATOM 1393 C C . ALA A 1 173 ? -36.743 26.509 40.970 1.00 63.34 173 ALA A C 1
ATOM 1395 O O . ALA A 1 173 ? -37.696 27.233 40.677 1.00 63.34 173 ALA A O 1
ATOM 1396 N N . GLN A 1 174 ? -36.309 25.541 40.152 1.00 60.72 174 GLN A N 1
ATOM 1397 C CA . GLN A 1 174 ? -36.909 25.243 38.843 1.00 60.72 174 GLN A CA 1
ATOM 1398 C C . GLN A 1 174 ? -38.328 24.650 38.937 1.00 60.72 174 GLN A C 1
ATOM 1400 O O . GLN A 1 174 ? -39.135 24.837 38.029 1.00 60.72 174 GLN A O 1
ATOM 1405 N N . HIS A 1 175 ? -38.665 23.958 40.029 1.00 63.94 175 HIS A N 1
ATOM 1406 C CA . HIS A 1 175 ? -39.924 23.212 40.165 1.00 63.94 175 HIS A CA 1
ATOM 1407 C C . HIS A 1 175 ? -41.002 23.899 41.034 1.00 63.94 175 HIS A C 1
ATOM 1409 O O . HIS A 1 175 ? -41.879 23.214 41.561 1.00 63.94 175 HIS A O 1
ATOM 1415 N N . GLN A 1 176 ? -40.944 25.236 41.161 1.00 54.50 176 GLN A N 1
ATOM 1416 C CA . GLN A 1 176 ? -41.965 26.157 41.711 1.00 54.50 176 GLN A CA 1
ATOM 1417 C C . GLN A 1 176 ? -43.197 25.477 42.370 1.00 54.50 176 GLN A C 1
ATOM 1419 O O . GLN A 1 176 ? -44.208 25.255 41.712 1.00 54.50 176 GLN A O 1
ATOM 1424 N N . GLN A 1 177 ? -43.128 25.229 43.691 1.00 57.66 177 GLN A N 1
ATOM 1425 C CA . GLN A 1 177 ? -44.193 24.704 44.587 1.00 57.66 177 GLN A CA 1
ATOM 1426 C C . GLN A 1 177 ? -44.350 23.173 44.753 1.00 57.66 177 GLN A C 1
ATOM 1428 O O . GLN A 1 177 ? -45.218 22.758 45.523 1.00 57.66 177 GLN A O 1
ATOM 1433 N N . LYS A 1 178 ? -43.521 22.316 44.141 1.00 62.00 178 LYS A N 1
ATOM 1434 C CA . LYS A 1 178 ? -43.565 20.857 44.406 1.00 62.00 178 LYS A CA 1
ATOM 1435 C C . LYS A 1 178 ? -42.863 20.449 45.708 1.00 62.00 178 LYS A C 1
ATOM 1437 O O . LYS A 1 178 ? -41.884 21.076 46.117 1.00 62.00 178 LYS A O 1
ATOM 1442 N N . LYS A 1 179 ? -43.350 19.386 46.364 1.00 69.00 179 LYS A N 1
ATOM 1443 C CA . LYS A 1 179 ? -42.688 18.796 47.544 1.00 69.00 179 LYS A CA 1
ATOM 1444 C C . LYS A 1 179 ? -41.412 18.053 47.127 1.00 69.00 179 LYS A C 1
ATOM 1446 O O . LYS A 1 179 ? -41.315 17.569 46.004 1.00 69.00 179 LYS A O 1
ATOM 1451 N N . LEU A 1 180 ? -40.429 17.965 48.029 1.00 67.69 180 LEU A N 1
ATOM 1452 C CA . LEU A 1 180 ? -39.113 17.377 47.739 1.00 67.69 180 LEU A CA 1
ATOM 1453 C C . LEU A 1 180 ? -39.225 15.950 47.176 1.00 67.69 180 LEU A C 1
ATOM 1455 O O . LEU A 1 180 ? -38.572 15.636 46.192 1.00 67.69 180 LEU A O 1
ATOM 1459 N N . ASP A 1 181 ? -40.103 15.123 47.730 1.00 69.12 181 ASP A N 1
ATOM 1460 C CA . ASP A 1 181 ? -40.367 13.745 47.304 1.00 69.12 181 ASP A CA 1
ATOM 1461 C C . ASP A 1 181 ? -40.937 13.614 45.882 1.00 69.12 181 ASP A C 1
ATOM 1463 O O . ASP A 1 181 ? -40.662 12.626 45.200 1.00 69.12 181 ASP A O 1
ATOM 1467 N N . GLU A 1 182 ? -41.656 14.625 45.394 1.00 67.81 182 GLU A N 1
ATOM 1468 C CA . GLU A 1 182 ? -42.132 14.709 44.003 1.00 67.81 182 GLU A CA 1
ATOM 1469 C C . GLU A 1 182 ? -41.045 15.209 43.035 1.00 67.81 182 GLU A C 1
ATOM 1471 O O . GLU A 1 182 ? -41.132 15.005 41.823 1.00 67.81 182 GLU A O 1
ATOM 1476 N N . ILE A 1 183 ? -40.020 15.883 43.563 1.00 66.44 183 ILE A N 1
ATOM 1477 C CA . ILE A 1 183 ? -38.843 16.337 42.813 1.00 66.44 183 ILE A CA 1
ATOM 1478 C C . ILE A 1 183 ? -37.823 15.196 42.683 1.00 66.44 183 ILE A C 1
ATOM 1480 O O . ILE A 1 183 ? -37.208 15.040 41.626 1.00 66.44 183 ILE A O 1
ATOM 1484 N N . VAL A 1 184 ? -37.655 14.401 43.745 1.00 71.56 184 VAL A N 1
ATOM 1485 C CA . VAL A 1 184 ? -36.751 13.244 43.792 1.00 71.56 184 VAL A CA 1
ATOM 1486 C C . VAL A 1 184 ? -37.276 12.110 42.934 1.00 71.56 184 VAL A C 1
ATOM 1488 O O . VAL A 1 184 ? -36.546 11.608 42.092 1.00 71.56 184 VAL A O 1
ATOM 1491 N N . VAL A 1 185 ? -38.533 11.715 43.135 1.00 75.19 185 VAL A N 1
ATOM 1492 C CA . VAL A 1 185 ? -39.150 10.577 42.456 1.00 75.19 185 VAL A CA 1
ATOM 1493 C C . VAL A 1 185 ? -40.208 11.105 41.492 1.00 75.19 185 VAL A C 1
ATOM 1495 O O . VAL A 1 185 ? -41.336 11.418 41.882 1.00 75.19 185 VAL A O 1
ATOM 1498 N N . ARG A 1 186 ? -39.818 11.217 40.219 1.00 70.81 186 ARG A N 1
ATOM 1499 C CA . ARG A 1 186 ? -40.620 11.810 39.138 1.00 70.81 186 ARG A CA 1
ATOM 1500 C C . ARG A 1 186 ? -41.650 10.848 38.549 1.00 70.81 186 ARG A C 1
ATOM 1502 O O . ARG A 1 186 ? -42.617 11.309 37.949 1.00 70.81 186 ARG A O 1
ATOM 1509 N N . SER A 1 187 ? -41.456 9.539 38.705 1.00 73.50 187 SER A N 1
ATOM 1510 C CA . SER A 1 187 ? -42.411 8.519 38.258 1.00 73.50 187 SER A CA 1
ATOM 1511 C C . SER A 1 187 ? -43.089 7.810 39.425 1.00 73.50 187 SER A C 1
ATOM 1513 O O . SER A 1 187 ? -42.641 7.864 40.569 1.00 73.50 187 SER A O 1
ATOM 1515 N N . THR A 1 188 ? -44.169 7.091 39.137 1.00 79.06 188 THR A N 1
ATOM 1516 C CA . THR A 1 188 ? -44.612 6.002 40.011 1.00 79.06 188 THR A CA 1
ATOM 1517 C C . THR A 1 188 ? -43.548 4.895 39.962 1.00 79.06 188 THR A C 1
ATOM 1519 O O . THR A 1 188 ? -43.156 4.511 38.854 1.00 79.06 188 THR A O 1
ATOM 1522 N N . PRO A 1 189 ? -43.027 4.414 41.106 1.00 84.31 189 PRO A N 1
ATOM 1523 C CA . PRO A 1 189 ? -42.135 3.260 41.152 1.00 84.31 189 PRO A CA 1
ATOM 1524 C C . PRO A 1 189 ? -42.778 2.040 40.500 1.00 84.31 189 PRO A C 1
ATOM 1526 O O . PRO A 1 189 ? -43.945 1.738 40.756 1.00 84.31 189 PRO A O 1
ATOM 1529 N N . LYS A 1 190 ? -42.017 1.341 39.660 1.00 84.25 190 LYS A N 1
ATOM 1530 C CA . LYS A 1 190 ? -42.461 0.110 39.000 1.00 84.25 190 LYS A CA 1
ATOM 1531 C C . LYS A 1 190 ? -41.741 -1.086 39.588 1.00 84.25 190 LYS A C 1
ATOM 1533 O O . LYS A 1 190 ? -40.520 -1.053 39.697 1.00 84.25 190 LYS A O 1
ATOM 1538 N N . LEU A 1 191 ? -42.476 -2.130 39.951 1.00 88.38 191 LEU A N 1
ATOM 1539 C CA . LEU A 1 191 ? -41.864 -3.361 40.436 1.00 88.38 191 LEU A CA 1
ATOM 1540 C C . LEU A 1 191 ? -41.351 -4.172 39.239 1.00 88.38 191 LEU A C 1
ATOM 1542 O O . LEU A 1 191 ? -42.102 -4.434 38.300 1.00 88.38 191 LEU A O 1
ATOM 1546 N N . VAL A 1 192 ? -40.077 -4.550 39.264 1.00 87.75 192 VAL A N 1
ATOM 1547 C CA . VAL A 1 192 ? -39.404 -5.335 38.219 1.00 87.75 192 VAL A CA 1
ATOM 1548 C C . VAL A 1 192 ? -38.585 -6.461 38.846 1.00 87.75 192 VAL A C 1
ATOM 1550 O O . VAL A 1 192 ? -38.304 -6.453 40.047 1.00 87.75 192 VAL A O 1
ATOM 1553 N N . ILE A 1 193 ? -38.181 -7.428 38.027 1.00 88.56 193 ILE A N 1
ATOM 1554 C CA . ILE A 1 193 ? -37.199 -8.448 38.393 1.00 88.56 193 ILE A CA 1
ATOM 1555 C C . ILE A 1 193 ? -35.847 -8.011 37.832 1.00 88.56 193 ILE A C 1
ATOM 1557 O O . ILE A 1 193 ? -35.643 -8.031 36.623 1.00 88.56 193 ILE A O 1
ATOM 1561 N N . ALA A 1 194 ? -34.929 -7.601 38.702 1.00 85.75 194 ALA A N 1
ATOM 1562 C CA . ALA A 1 194 ? -33.614 -7.101 38.322 1.00 85.75 194 ALA A CA 1
ATOM 1563 C C . ALA A 1 194 ? -32.554 -8.218 38.402 1.00 85.75 194 ALA A C 1
ATOM 1565 O O . ALA A 1 194 ? -32.387 -8.802 39.480 1.00 85.75 194 ALA A O 1
ATOM 1566 N N . PRO A 1 195 ? -31.816 -8.519 37.316 1.00 79.44 195 PRO A N 1
ATOM 1567 C CA . PRO A 1 195 ? -30.622 -9.356 37.394 1.00 79.44 195 PRO A CA 1
ATOM 1568 C C . PRO A 1 195 ? -29.509 -8.597 38.139 1.00 79.44 195 PRO A C 1
ATOM 1570 O O . PRO A 1 195 ? -29.100 -7.512 37.732 1.00 79.44 195 PRO A O 1
ATOM 1573 N N . PHE A 1 196 ? -29.028 -9.140 39.258 1.00 76.44 196 PHE A N 1
ATOM 1574 C CA . PHE A 1 196 ? -28.032 -8.497 40.117 1.00 76.44 196 PHE A CA 1
ATOM 1575 C C . PHE A 1 196 ? -27.142 -9.523 40.832 1.00 76.44 196 PHE A C 1
ATOM 1577 O O . PHE A 1 196 ? -27.635 -10.492 41.411 1.00 76.44 196 PHE A O 1
ATOM 1584 N N . ALA A 1 197 ? -25.825 -9.284 40.825 1.00 70.56 197 ALA A N 1
ATOM 1585 C CA . ALA A 1 197 ? -24.810 -10.096 41.511 1.00 70.56 197 ALA A CA 1
ATOM 1586 C C . ALA A 1 197 ? -24.901 -11.617 41.234 1.00 70.56 197 ALA A C 1
ATOM 1588 O O . ALA A 1 197 ? -24.730 -12.434 42.139 1.00 70.56 197 ALA A O 1
ATOM 1589 N N . GLY A 1 198 ? -25.183 -12.001 39.982 1.00 66.88 198 GLY A N 1
ATOM 1590 C CA . GLY A 1 198 ? -25.283 -13.407 39.567 1.00 66.88 198 GLY A CA 1
ATOM 1591 C C . GLY A 1 198 ? -26.592 -14.114 39.953 1.00 66.88 198 GLY A C 1
ATOM 1592 O O . GLY A 1 198 ? -26.650 -15.339 39.901 1.00 66.88 198 GLY A O 1
ATOM 1593 N N . GLY A 1 199 ? -27.634 -13.372 40.346 1.00 79.56 199 GLY A N 1
ATOM 1594 C CA . GLY A 1 199 ? -28.995 -13.881 40.566 1.00 79.56 199 GLY A CA 1
ATOM 1595 C C . GLY A 1 199 ? -30.054 -12.828 40.221 1.00 79.56 199 GLY A C 1
ATOM 1596 O O . GLY A 1 199 ? -29.730 -11.828 39.587 1.00 79.56 199 GLY A O 1
ATOM 1597 N N . PHE A 1 200 ? -31.309 -13.013 40.654 1.00 86.31 200 PHE A N 1
ATOM 1598 C CA . PHE A 1 200 ? -32.369 -12.013 40.455 1.00 86.31 200 PHE A CA 1
ATOM 1599 C C . PHE A 1 200 ? -32.979 -11.534 41.772 1.00 86.31 200 PHE A C 1
ATOM 1601 O O . PHE A 1 200 ? -33.147 -12.295 42.731 1.00 86.31 200 PHE A O 1
ATOM 1608 N N . ARG A 1 201 ? -33.336 -10.249 41.803 1.00 85.69 201 ARG A N 1
ATOM 1609 C CA . ARG A 1 201 ? -33.968 -9.559 42.933 1.00 85.69 201 ARG A CA 1
ATOM 1610 C C . ARG A 1 201 ? -35.265 -8.898 42.483 1.00 85.69 201 ARG A C 1
ATOM 1612 O O . ARG A 1 201 ? -35.362 -8.432 41.351 1.00 85.69 201 ARG A O 1
ATOM 1619 N N . LEU A 1 202 ? -36.247 -8.815 43.379 1.00 89.50 202 LEU A N 1
ATOM 1620 C CA . LEU A 1 202 ? -37.364 -7.888 43.192 1.00 89.50 202 LEU A CA 1
ATOM 1621 C C . LEU A 1 202 ? -36.872 -6.477 43.487 1.00 89.50 202 LEU A C 1
ATOM 1623 O O . LEU A 1 202 ? -36.277 -6.240 44.537 1.00 89.50 202 LEU A O 1
ATOM 1627 N N . ALA A 1 203 ? -37.120 -5.553 42.565 1.00 88.88 203 ALA A N 1
ATOM 1628 C CA . ALA A 1 203 ? -36.639 -4.187 42.674 1.00 88.88 203 ALA A CA 1
ATOM 1629 C C . ALA A 1 203 ? -37.699 -3.173 42.244 1.00 88.88 203 ALA A C 1
ATOM 1631 O O . ALA A 1 203 ? -38.445 -3.385 41.289 1.00 88.88 203 ALA A O 1
ATOM 1632 N N . TRP A 1 204 ? -37.730 -2.034 42.923 1.00 88.88 204 TRP A N 1
ATOM 1633 C CA . TRP A 1 204 ? -38.417 -0.837 42.477 1.00 88.88 204 TRP A CA 1
ATOM 1634 C C . TRP A 1 204 ? -37.552 -0.098 41.460 1.00 88.88 204 TRP A C 1
ATOM 1636 O O . TRP A 1 204 ? -36.491 0.426 41.791 1.00 88.88 204 TRP A O 1
ATOM 1646 N N . SER A 1 205 ? -38.032 -0.024 40.226 1.00 85.56 205 SER A N 1
ATOM 1647 C CA . SER A 1 205 ? -37.520 0.842 39.174 1.00 85.56 205 SER A CA 1
ATOM 1648 C C . SER A 1 205 ? -38.115 2.239 39.325 1.00 85.56 205 SER A C 1
ATOM 1650 O O . SER A 1 205 ? -39.310 2.452 39.091 1.00 85.56 205 SER A O 1
ATOM 1652 N N . VAL A 1 206 ? -37.274 3.198 39.700 1.00 82.94 206 VAL A N 1
ATOM 1653 C CA . VAL A 1 206 ? -37.677 4.562 40.049 1.00 82.94 206 VAL A CA 1
ATOM 1654 C C . VAL A 1 206 ? -36.989 5.563 39.134 1.00 82.94 206 VAL A C 1
ATOM 1656 O O . VAL A 1 206 ? -35.765 5.609 39.097 1.00 82.94 206 VAL A O 1
ATOM 1659 N N . TYR A 1 207 ? -37.763 6.404 38.447 1.00 76.94 207 TYR A N 1
ATOM 1660 C CA . TYR A 1 207 ? -37.232 7.512 37.655 1.00 76.94 207 TYR A CA 1
ATOM 1661 C C . TYR A 1 207 ? -37.248 8.782 38.503 1.00 76.94 207 TYR A C 1
ATOM 1663 O O . TYR A 1 207 ? -38.257 9.109 39.138 1.00 76.94 207 TYR A O 1
ATOM 1671 N N . GLY A 1 208 ? -36.143 9.514 38.517 1.00 74.38 208 GLY A N 1
ATOM 1672 C CA . GLY A 1 208 ? -35.946 10.584 39.479 1.00 74.38 208 GLY A CA 1
ATOM 1673 C C . GLY A 1 208 ? -34.702 11.423 39.246 1.00 74.38 208 GLY A C 1
ATOM 1674 O O . GLY A 1 208 ? -34.012 11.248 38.246 1.00 74.38 208 GLY A O 1
ATOM 1675 N N . ASN A 1 209 ? -34.430 12.342 40.169 1.00 73.81 209 ASN A N 1
ATOM 1676 C CA . ASN A 1 209 ? -33.159 13.061 40.229 1.00 73.81 209 ASN A CA 1
ATOM 1677 C C . ASN A 1 209 ? -32.314 12.479 41.356 1.00 73.81 209 ASN A C 1
ATOM 1679 O O . ASN A 1 209 ? -32.741 12.489 42.511 1.00 73.81 209 ASN A O 1
ATOM 1683 N N . PHE A 1 210 ? -31.116 12.007 41.032 1.00 73.69 210 PHE A N 1
ATOM 1684 C CA . PHE A 1 210 ? -30.230 11.336 41.977 1.00 73.69 210 PHE A CA 1
ATOM 1685 C C . PHE A 1 210 ? -28.822 11.943 41.913 1.00 73.69 210 PHE A C 1
ATOM 1687 O O . PHE A 1 210 ? -28.418 12.441 40.861 1.00 73.69 210 PHE A O 1
ATOM 1694 N N . PRO A 1 211 ? -28.057 11.929 43.017 1.00 68.00 211 PRO A N 1
ATOM 1695 C CA . PRO A 1 211 ? -26.695 12.450 43.003 1.00 68.00 211 PRO A CA 1
ATOM 1696 C C . PRO A 1 211 ? -25.786 11.535 42.171 1.00 68.00 211 PRO A C 1
ATOM 1698 O O . PRO A 1 211 ? -25.782 10.318 42.390 1.00 68.00 211 PRO A O 1
ATOM 1701 N N . ARG A 1 212 ? -25.009 12.109 41.238 1.00 60.47 212 ARG A N 1
ATOM 1702 C CA . ARG A 1 212 ? -23.982 11.368 40.480 1.00 60.47 212 ARG A CA 1
ATOM 1703 C C . ARG A 1 212 ? -22.905 10.827 41.432 1.00 60.47 212 ARG A C 1
ATOM 1705 O O . ARG A 1 212 ? -22.445 11.536 42.329 1.00 60.47 212 ARG A O 1
ATOM 1712 N N . ARG A 1 213 ? -22.496 9.561 41.252 1.00 49.66 213 ARG A N 1
ATOM 1713 C CA . ARG A 1 213 ? -21.332 9.002 41.965 1.00 49.66 213 ARG A CA 1
ATOM 1714 C C . ARG A 1 213 ? -20.043 9.679 41.455 1.00 49.66 213 ARG A C 1
ATOM 1716 O O . ARG A 1 213 ? -19.992 10.041 40.280 1.00 49.66 213 ARG A O 1
ATOM 1723 N N . PRO A 1 214 ? -19.003 9.845 42.292 1.00 40.28 214 PRO A N 1
ATOM 1724 C CA . PRO A 1 214 ? -17.703 10.332 41.830 1.00 40.28 214 PRO A CA 1
ATOM 1725 C C . PRO A 1 214 ? -17.130 9.376 40.769 1.00 40.28 214 PRO A C 1
ATOM 1727 O O . PRO A 1 214 ? -17.064 8.180 41.038 1.00 40.28 214 PRO A O 1
ATOM 1730 N N . GLY A 1 215 ? -16.745 9.891 39.592 1.00 39.19 215 GLY A N 1
ATOM 1731 C CA . GLY A 1 215 ? -16.020 9.124 38.561 1.00 39.19 215 GLY A CA 1
ATOM 1732 C C . GLY A 1 215 ? -16.597 9.110 37.135 1.00 39.19 215 GLY A C 1
ATOM 1733 O O . GLY A 1 215 ? -15.973 8.514 36.274 1.00 39.19 215 GLY A O 1
ATOM 1734 N N . LEU A 1 216 ? -17.749 9.743 36.854 1.00 37.06 216 LEU A N 1
ATOM 1735 C CA . LEU A 1 216 ? -18.386 9.705 35.512 1.00 37.06 216 LEU A CA 1
ATOM 1736 C C . LEU A 1 216 ? -18.613 11.076 34.835 1.00 37.06 216 LEU A C 1
ATOM 1738 O O . LEU A 1 216 ? -19.132 11.129 33.727 1.00 37.06 216 LEU A O 1
ATOM 1742 N N . SER A 1 217 ? -18.243 12.197 35.463 1.00 36.44 217 SER A N 1
ATOM 1743 C CA . SER A 1 217 ? -18.205 13.522 34.817 1.00 36.44 217 SER A CA 1
ATOM 1744 C C . SER A 1 217 ? -17.390 14.520 35.645 1.00 36.44 217 SER A C 1
ATOM 1746 O O . SER A 1 217 ? -17.293 14.354 36.863 1.00 36.44 217 SER A O 1
ATOM 1748 N N . ARG A 1 218 ? -16.879 15.585 35.004 1.00 33.88 218 ARG A N 1
ATOM 1749 C CA . ARG A 1 218 ? -16.063 16.672 35.597 1.00 33.88 218 ARG A CA 1
ATOM 1750 C C . ARG A 1 218 ? -16.657 17.366 36.830 1.00 33.88 218 ARG A C 1
ATOM 1752 O O . ARG A 1 218 ? -15.924 18.018 37.567 1.00 33.88 218 ARG A O 1
ATOM 1759 N N . GLU A 1 219 ? -17.951 17.235 37.090 1.00 36.66 219 GLU A N 1
ATOM 1760 C CA . GLU A 1 219 ? -18.615 17.956 38.173 1.00 36.66 219 GLU A CA 1
ATOM 1761 C C . GLU A 1 219 ? -18.960 17.023 39.337 1.00 36.66 219 GLU A C 1
ATOM 1763 O O . GLU A 1 219 ? -19.808 16.131 39.250 1.00 36.66 219 GLU A O 1
ATOM 1768 N N . ARG A 1 220 ? -18.275 17.223 40.468 1.00 36.50 220 ARG A N 1
ATOM 1769 C CA . ARG A 1 220 ? -18.619 16.562 41.729 1.00 36.50 220 ARG A CA 1
ATOM 1770 C C . ARG A 1 220 ? -20.030 16.972 42.155 1.00 36.50 220 ARG A C 1
ATOM 1772 O O . ARG A 1 220 ? -20.250 18.112 42.549 1.00 36.50 220 ARG A O 1
ATOM 1779 N N . GLY A 1 221 ? -20.932 15.996 42.228 1.00 49.16 221 GLY A N 1
ATOM 1780 C CA . GLY A 1 221 ? -22.111 16.073 43.090 1.00 49.16 221 GLY A CA 1
ATOM 1781 C C . GLY A 1 221 ? -23.337 16.786 42.526 1.00 49.16 221 GLY A C 1
ATOM 1782 O O . GLY A 1 221 ? -24.219 17.097 43.320 1.00 49.16 221 GLY A O 1
ATOM 1783 N N . GLU A 1 222 ? -23.443 17.008 41.215 1.00 58.19 222 GLU A N 1
ATOM 1784 C CA . GLU A 1 222 ? -24.706 17.470 40.631 1.00 58.19 222 GLU A CA 1
ATOM 1785 C C . GLU A 1 222 ? -25.781 16.368 40.606 1.00 58.19 222 GLU A C 1
ATOM 1787 O O . GLU A 1 222 ? -25.505 15.164 40.501 1.00 58.19 222 GLU A O 1
ATOM 1792 N N . LEU A 1 223 ? -27.035 16.801 40.735 1.00 61.47 223 LEU A N 1
ATOM 1793 C CA . LEU A 1 223 ? -28.220 15.961 40.621 1.00 61.47 223 LEU A CA 1
ATOM 1794 C C . LEU A 1 223 ? -28.533 15.714 39.148 1.00 61.47 223 LEU A C 1
ATOM 1796 O O . LEU A 1 223 ? -28.846 16.651 38.422 1.00 61.47 223 LEU A O 1
ATOM 1800 N N . ALA A 1 224 ? -28.514 14.455 38.725 1.00 64.69 224 ALA A N 1
ATOM 1801 C CA . ALA A 1 224 ? -28.852 14.072 37.361 1.00 64.69 224 ALA A CA 1
ATOM 1802 C C . ALA A 1 224 ? -30.157 13.282 37.322 1.00 64.69 224 ALA A C 1
ATOM 1804 O O . ALA A 1 224 ? -30.484 12.526 38.244 1.00 64.69 224 ALA A O 1
ATOM 1805 N N . SER A 1 225 ? -30.900 13.453 36.228 1.00 67.38 225 SER A N 1
ATOM 1806 C CA . SER A 1 225 ? -32.044 12.595 35.947 1.00 67.38 225 SER A CA 1
ATOM 1807 C C . SER A 1 225 ? -31.555 11.169 35.712 1.00 67.38 225 SER A C 1
ATOM 1809 O O . SER A 1 225 ? -30.531 10.939 35.078 1.00 67.38 225 SER A O 1
ATOM 1811 N N . GLY A 1 226 ? -32.256 10.197 36.269 1.00 69.19 226 GLY A N 1
ATOM 1812 C CA . GLY A 1 226 ? -31.826 8.812 36.240 1.00 69.19 226 GLY A CA 1
ATOM 1813 C C . GLY A 1 226 ? -32.914 7.850 36.639 1.00 69.19 226 GLY A C 1
ATOM 1814 O O . GLY A 1 226 ? -33.967 8.243 37.146 1.00 69.19 226 GLY A O 1
ATOM 1815 N N . ARG A 1 227 ? -32.643 6.581 36.386 1.00 81.81 227 ARG A N 1
ATOM 1816 C CA . ARG A 1 227 ? -33.347 5.439 36.924 1.00 81.81 227 ARG A CA 1
ATOM 1817 C C . ARG A 1 227 ? -32.489 4.786 37.986 1.00 81.81 227 ARG A C 1
ATOM 1819 O O . ARG A 1 227 ? -31.328 4.467 37.773 1.00 81.81 227 ARG A O 1
ATOM 1826 N N . VAL A 1 228 ? -33.081 4.555 39.142 1.00 80.56 228 VAL A N 1
ATOM 1827 C CA . VAL A 1 228 ? -32.473 3.747 40.194 1.00 80.56 228 VAL A CA 1
ATOM 1828 C C . VAL A 1 228 ? -33.308 2.488 40.343 1.00 80.56 228 VAL A C 1
ATOM 1830 O O . VAL A 1 228 ? -34.537 2.562 40.389 1.00 80.56 228 VAL A O 1
ATOM 1833 N N . LEU A 1 229 ? -32.635 1.344 40.423 1.00 82.75 229 LEU A N 1
ATOM 1834 C CA . LEU A 1 229 ? -33.228 0.109 40.913 1.00 82.75 229 LEU A CA 1
ATOM 1835 C C . LEU A 1 229 ? -32.949 0.018 42.408 1.00 82.75 229 LEU A C 1
ATOM 1837 O O . LEU A 1 229 ? -31.792 0.055 42.832 1.00 82.75 229 LEU A O 1
ATOM 1841 N N . VAL A 1 230 ? -34.007 -0.091 43.200 1.00 85.38 230 VAL A N 1
ATOM 1842 C CA . VAL A 1 230 ? -33.939 -0.227 44.656 1.00 85.38 230 VAL A CA 1
ATOM 1843 C C . VAL A 1 230 ? -34.491 -1.591 45.035 1.00 85.38 230 VAL A C 1
ATOM 1845 O O . VAL A 1 230 ? -35.590 -1.922 44.610 1.00 85.38 230 VAL A O 1
ATOM 1848 N N . ASP A 1 231 ? -33.762 -2.380 45.817 1.00 87.81 231 ASP A N 1
ATOM 1849 C CA . ASP A 1 231 ? -34.240 -3.659 46.334 1.00 87.81 231 ASP A CA 1
ATOM 1850 C C . ASP A 1 231 ? -35.587 -3.460 47.032 1.00 87.81 231 ASP A C 1
ATOM 1852 O O . ASP A 1 231 ? -35.743 -2.599 47.906 1.00 87.81 231 ASP A O 1
ATOM 1856 N N . ALA A 1 232 ? -36.582 -4.231 46.599 1.00 88.19 232 ALA A N 1
ATOM 1857 C CA . ALA A 1 232 ? -37.961 -4.011 46.997 1.00 88.19 232 ALA A CA 1
ATOM 1858 C C . ALA A 1 232 ? -38.238 -4.396 48.457 1.00 88.19 232 ALA A C 1
ATOM 1860 O O . ALA A 1 232 ? -39.275 -3.996 48.984 1.00 88.19 232 ALA A O 1
ATOM 1861 N N . TYR A 1 233 ? -37.332 -5.134 49.105 1.00 86.06 233 TYR A N 1
ATOM 1862 C CA . TYR A 1 233 ? -37.444 -5.555 50.500 1.00 86.06 233 TYR A CA 1
ATOM 1863 C C . TYR A 1 233 ? -36.579 -4.700 51.429 1.00 86.06 233 TYR A C 1
ATOM 1865 O O . TYR A 1 233 ? -37.031 -4.298 52.497 1.00 86.06 233 TYR A O 1
ATOM 1873 N N . THR A 1 234 ? -35.326 -4.434 51.050 1.00 83.50 234 THR A N 1
A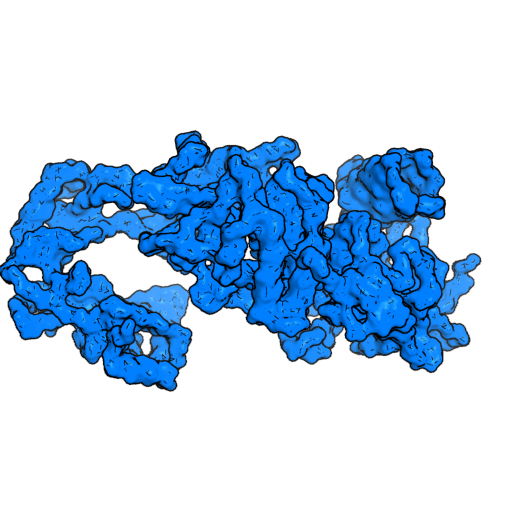TOM 1874 C CA . THR A 1 234 ? -34.344 -3.792 51.944 1.00 83.50 234 THR A CA 1
ATOM 1875 C C . THR A 1 234 ? -34.214 -2.289 51.733 1.00 83.50 234 THR A C 1
ATOM 1877 O O . THR A 1 234 ? -33.705 -1.593 52.613 1.00 83.50 234 THR A O 1
ATOM 1880 N N . GLY A 1 235 ? -34.633 -1.776 50.575 1.00 79.69 235 GLY A N 1
ATOM 1881 C CA . GLY A 1 235 ? -34.403 -0.383 50.197 1.00 79.69 235 GLY A CA 1
ATOM 1882 C C . GLY A 1 235 ? -32.969 -0.107 49.738 1.00 79.69 235 GLY A C 1
ATOM 1883 O O . GLY A 1 235 ? -32.598 1.051 49.556 1.00 79.69 235 GLY A O 1
ATOM 1884 N N . GLU A 1 236 ? -32.135 -1.134 49.574 1.00 81.75 236 GLU A N 1
ATOM 1885 C CA . GLU A 1 236 ? -30.768 -0.994 49.073 1.00 81.75 236 GLU A CA 1
ATOM 1886 C C . GLU A 1 236 ? -30.763 -0.599 47.589 1.00 81.75 236 GLU A C 1
ATOM 1888 O O . GLU A 1 236 ? -31.498 -1.162 46.785 1.00 81.75 236 GLU A O 1
ATOM 1893 N N . ARG A 1 237 ? -29.915 0.353 47.181 1.00 76.62 237 ARG A N 1
ATOM 1894 C CA . ARG A 1 237 ? -29.762 0.685 45.756 1.00 76.62 237 ARG A CA 1
ATOM 1895 C C . ARG A 1 237 ? -28.964 -0.410 45.045 1.00 76.62 237 ARG A C 1
ATOM 1897 O O . ARG A 1 237 ? -27.766 -0.541 45.282 1.00 76.62 237 ARG A O 1
ATOM 1904 N N . LEU A 1 238 ? -29.616 -1.127 44.136 1.00 71.25 238 LEU A N 1
ATOM 1905 C CA . LEU A 1 238 ? -29.017 -2.189 43.327 1.00 71.25 238 LEU A CA 1
ATOM 1906 C C . LEU A 1 238 ? -28.287 -1.619 42.107 1.00 71.25 238 LEU A C 1
ATOM 1908 O O . LEU A 1 238 ? -27.144 -1.971 41.835 1.00 71.25 238 LEU A O 1
ATOM 1912 N N . LEU A 1 239 ? -28.932 -0.700 41.387 1.00 73.38 239 LEU A N 1
ATOM 1913 C CA . LEU A 1 239 ? -28.403 -0.108 40.159 1.00 73.38 239 LEU A CA 1
ATOM 1914 C C . LEU A 1 239 ? -28.766 1.373 40.100 1.00 73.38 239 LEU A C 1
ATOM 1916 O O . LEU A 1 239 ? -29.807 1.795 40.601 1.00 73.38 239 LEU A O 1
ATOM 1920 N N . THR A 1 240 ? -27.907 2.188 39.501 1.00 66.31 240 THR A N 1
ATOM 1921 C CA . THR A 1 240 ? -28.221 3.580 39.176 1.00 66.31 240 THR A CA 1
ATOM 1922 C C . THR A 1 240 ? -27.770 3.846 37.753 1.00 66.31 240 THR A C 1
ATOM 1924 O O . THR A 1 240 ? -26.578 3.843 37.467 1.00 66.31 240 THR A O 1
ATOM 1927 N N . GLU A 1 241 ? -28.741 4.073 36.886 1.00 61.53 241 GLU A N 1
ATOM 1928 C CA . GLU A 1 241 ? -28.585 4.487 35.502 1.00 61.53 241 GLU A CA 1
ATOM 1929 C C . GLU A 1 241 ? -28.963 5.962 35.441 1.00 61.53 241 GLU A C 1
ATOM 1931 O O . GLU A 1 241 ? -30.009 6.360 35.946 1.00 61.53 241 GLU A O 1
ATOM 1936 N N . PHE A 1 242 ? -28.137 6.817 34.859 1.00 61.09 242 PHE A N 1
ATOM 1937 C CA . PHE A 1 242 ? -28.542 8.201 34.639 1.00 61.09 242 PHE A CA 1
ATOM 1938 C C . PHE A 1 242 ? -29.155 8.305 33.245 1.00 61.09 242 PHE A C 1
ATOM 1940 O O . PHE A 1 242 ? -28.549 7.876 32.268 1.00 61.09 242 PHE A O 1
ATOM 1947 N N . PHE A 1 243 ? -30.362 8.867 33.150 1.00 49.78 243 PHE A N 1
ATOM 1948 C CA . PHE A 1 243 ? -30.894 9.328 31.880 1.00 49.78 243 PHE A CA 1
ATOM 1949 C C . PHE A 1 243 ? -30.097 10.563 31.571 1.00 49.78 243 PHE A C 1
ATOM 1951 O O . PHE A 1 243 ? -30.311 11.621 32.170 1.00 49.78 243 PHE A O 1
ATOM 1958 N N . GLY A 1 244 ? -29.133 10.403 30.679 1.00 43.91 244 GLY A N 1
ATOM 1959 C CA . GLY A 1 244 ? -28.504 11.556 30.097 1.00 43.91 244 GLY A CA 1
ATOM 1960 C C . GLY A 1 244 ? -29.605 12.480 29.572 1.00 43.91 244 GLY A C 1
ATOM 1961 O O . GLY A 1 244 ? -30.372 12.111 28.691 1.00 43.91 244 GLY A O 1
ATOM 1962 N N . THR A 1 245 ? -29.604 13.715 30.061 1.00 43.06 245 THR A N 1
ATOM 1963 C CA . THR A 1 245 ? -29.734 14.873 29.167 1.00 43.06 245 THR A CA 1
ATOM 1964 C C . THR A 1 245 ? -28.607 14.897 28.117 1.00 43.06 245 THR A C 1
ATOM 1966 O O . THR A 1 245 ? -28.613 15.755 27.251 1.00 43.06 245 THR A O 1
ATOM 1969 N N . ASP A 1 246 ? -27.680 13.930 28.202 1.00 51.91 246 ASP A N 1
ATOM 1970 C CA . ASP A 1 246 ? -26.532 13.686 27.345 1.00 51.91 246 ASP A CA 1
ATOM 1971 C C . ASP A 1 246 ? -26.520 12.257 26.746 1.00 51.91 246 ASP A C 1
ATOM 1973 O O . ASP A 1 246 ? -25.446 11.685 26.569 1.00 51.91 246 ASP A O 1
ATOM 1977 N N . ALA A 1 247 ? -27.673 11.606 26.517 1.00 57.72 247 ALA A N 1
ATOM 1978 C CA . ALA A 1 247 ? -27.657 10.308 25.827 1.00 57.72 247 ALA A CA 1
ATOM 1979 C C . ALA A 1 247 ? -27.119 10.514 24.403 1.00 57.72 247 ALA A C 1
ATOM 1981 O O . ALA A 1 247 ? -27.619 11.352 23.669 1.00 57.72 247 ALA A O 1
ATOM 1982 N N . GLU A 1 248 ? -26.052 9.822 24.027 1.00 71.38 248 GLU A N 1
ATOM 1983 C CA . GLU A 1 248 ? -25.427 10.001 22.719 1.00 71.38 248 GLU A CA 1
ATOM 1984 C C . GLU A 1 248 ? -26.007 8.986 21.732 1.00 71.38 248 GLU A C 1
ATOM 1986 O O . GLU A 1 248 ? -25.867 7.779 21.918 1.00 71.38 248 GLU A O 1
ATOM 1991 N N . THR A 1 249 ? -26.685 9.475 20.693 1.00 75.44 249 THR A N 1
ATOM 1992 C CA . THR A 1 249 ? -27.244 8.638 19.623 1.00 75.44 249 THR A CA 1
ATOM 1993 C C . THR A 1 249 ? -26.353 8.741 18.379 1.00 75.44 249 THR A C 1
ATOM 1995 O O . THR A 1 249 ? -26.063 9.868 17.970 1.00 75.44 249 THR A O 1
ATOM 1998 N N . PRO A 1 250 ? -25.948 7.622 17.742 1.00 81.25 250 PRO A N 1
ATOM 1999 C CA . PRO A 1 250 ? -25.179 7.653 16.496 1.00 81.25 250 PRO A CA 1
ATOM 2000 C C . PRO A 1 250 ? -25.886 8.465 15.399 1.00 81.25 250 PRO A C 1
ATOM 2002 O O . PRO A 1 250 ? -27.100 8.346 15.209 1.00 81.25 250 PRO A O 1
ATOM 2005 N N . ASP A 1 251 ? -25.139 9.293 14.676 1.00 84.69 251 ASP A N 1
ATOM 2006 C CA . ASP A 1 251 ? -25.611 10.148 13.581 1.00 84.69 251 ASP A CA 1
ATOM 2007 C C . ASP A 1 251 ? -24.468 10.344 12.560 1.00 84.69 251 ASP A C 1
ATOM 2009 O O . ASP A 1 251 ? -23.341 9.909 12.780 1.00 84.69 251 ASP A O 1
ATOM 2013 N N . THR A 1 252 ? -24.738 11.010 11.439 1.00 89.12 252 THR A N 1
ATOM 2014 C CA . THR A 1 252 ? -23.739 11.305 10.399 1.00 89.12 252 THR A CA 1
ATOM 2015 C C . THR A 1 252 ? -23.644 12.807 10.154 1.00 89.12 252 THR A C 1
ATOM 2017 O O . THR A 1 252 ? -24.672 13.484 10.037 1.00 89.12 252 THR A O 1
ATOM 2020 N N . GLY A 1 253 ? -22.425 13.321 10.022 1.00 88.94 253 GLY A N 1
ATOM 2021 C CA . GLY A 1 253 ? -22.120 14.718 9.726 1.00 88.94 253 GLY A CA 1
ATOM 2022 C C . GLY A 1 253 ? -21.157 14.871 8.554 1.00 88.94 253 GLY A C 1
ATOM 2023 O O . GLY A 1 253 ? -20.890 13.933 7.797 1.00 88.94 253 GLY A O 1
ATOM 2024 N N . ARG A 1 254 ? -20.627 16.083 8.396 1.00 94.00 254 ARG A N 1
ATOM 2025 C CA . ARG A 1 254 ? -19.578 16.387 7.418 1.00 94.00 254 ARG A CA 1
ATOM 2026 C C . ARG A 1 254 ? -18.558 17.359 7.987 1.00 94.00 254 ARG A C 1
ATOM 2028 O O . ARG A 1 254 ? -18.877 18.150 8.867 1.00 94.00 254 ARG A O 1
ATOM 2035 N N . GLY A 1 255 ? -17.356 17.357 7.435 1.00 93.81 255 GLY A N 1
ATOM 2036 C CA . GLY A 1 255 ? -16.328 18.341 7.756 1.00 93.81 255 GLY A CA 1
ATOM 2037 C C . GLY A 1 255 ? -15.536 18.752 6.527 1.00 93.81 255 GLY A C 1
ATOM 2038 O O . GLY A 1 255 ? -15.612 18.085 5.492 1.00 93.81 255 GLY A O 1
ATOM 2039 N N . LEU A 1 256 ? -14.807 19.863 6.623 1.00 94.06 256 LEU A N 1
ATOM 2040 C CA . LEU A 1 256 ? -13.826 20.254 5.611 1.00 94.06 256 LEU A CA 1
ATOM 2041 C C . LEU A 1 256 ? -12.431 19.795 6.034 1.00 94.06 256 LEU A C 1
ATOM 2043 O O . LEU A 1 256 ? -12.026 20.023 7.168 1.00 94.06 256 LEU A O 1
ATOM 2047 N N . SER A 1 257 ? -11.709 19.180 5.104 1.00 93.31 257 SER A N 1
ATOM 2048 C CA . SER A 1 257 ? -10.309 18.788 5.261 1.00 93.31 257 SER A CA 1
ATOM 2049 C C . SER A 1 257 ? -9.380 19.996 5.198 1.00 93.31 257 SER A C 1
ATOM 2051 O O . SER A 1 257 ? -9.734 21.031 4.622 1.00 93.31 257 SER A O 1
ATOM 2053 N N . GLN A 1 258 ? -8.162 19.865 5.721 1.00 90.25 258 GLN A N 1
ATOM 2054 C CA . GLN A 1 258 ? -7.064 20.801 5.468 1.00 90.25 258 GLN A CA 1
ATOM 2055 C C . GLN A 1 258 ? -6.536 20.709 4.024 1.00 90.25 258 GLN A C 1
ATOM 2057 O O . GLN A 1 258 ? -5.808 21.605 3.589 1.00 90.25 258 GLN A O 1
ATOM 2062 N N . LEU A 1 259 ? -6.907 19.659 3.278 1.00 89.06 259 LEU A N 1
ATOM 2063 C CA . LEU A 1 259 ? -6.456 19.396 1.913 1.00 89.06 259 LEU A CA 1
ATOM 2064 C C . LEU A 1 259 ? -7.527 19.694 0.844 1.00 89.06 259 LEU A C 1
ATOM 2066 O O . LEU A 1 259 ? -8.728 19.563 1.100 1.00 89.06 259 LEU A O 1
ATOM 2070 N N . PRO A 1 260 ? -7.109 20.043 -0.391 1.00 87.00 260 PRO A N 1
ATOM 2071 C CA . PRO A 1 260 ? -5.758 20.467 -0.771 1.00 87.00 260 PRO A CA 1
ATOM 2072 C C . PRO A 1 260 ? -5.353 21.778 -0.078 1.00 87.00 260 PRO A C 1
ATOM 2074 O O . PRO A 1 260 ? -6.200 22.623 0.228 1.00 87.00 260 PRO A O 1
ATOM 2077 N N . LEU A 1 261 ? -4.048 21.962 0.141 1.00 83.94 261 LEU A N 1
ATOM 2078 C CA . LEU A 1 261 ? -3.511 23.182 0.745 1.00 83.94 261 LEU A CA 1
ATOM 2079 C C . LEU A 1 261 ? -3.915 24.416 -0.079 1.00 83.94 261 LEU A C 1
ATOM 2081 O O . LEU A 1 261 ? -3.781 24.435 -1.299 1.00 83.94 261 LEU A O 1
ATOM 2085 N N . GLY A 1 262 ? -4.425 25.453 0.589 1.00 78.31 262 GLY A N 1
ATOM 2086 C CA . GLY A 1 262 ? -4.885 26.689 -0.062 1.00 78.31 262 GLY A CA 1
ATOM 2087 C C . GLY A 1 262 ? -6.281 26.620 -0.705 1.00 78.31 262 GLY A C 1
ATOM 2088 O O . GLY A 1 262 ? -6.813 27.662 -1.087 1.00 78.31 262 GLY A O 1
ATOM 2089 N N . GLY A 1 263 ? -6.908 25.439 -0.752 1.00 80.38 263 GLY A N 1
ATOM 2090 C CA . GLY A 1 263 ? -8.272 25.225 -1.239 1.00 80.38 263 GLY A CA 1
ATOM 2091 C C . GLY A 1 263 ? -8.417 25.116 -2.771 1.00 80.38 263 GLY A C 1
ATOM 2092 O O . GLY A 1 263 ? -7.456 25.326 -3.510 1.00 80.38 263 GLY A O 1
ATOM 2093 N N . PRO A 1 264 ? -9.627 24.787 -3.278 1.00 84.44 264 PRO A N 1
ATOM 2094 C CA . PRO A 1 264 ? -10.859 24.520 -2.526 1.00 84.44 264 PRO A CA 1
ATOM 2095 C C . PRO A 1 264 ? -10.775 23.218 -1.718 1.00 84.44 264 PRO A C 1
ATOM 2097 O O . PRO A 1 264 ? -10.384 22.187 -2.255 1.00 84.44 264 PRO A O 1
ATOM 2100 N N . PHE A 1 265 ? -11.140 23.281 -0.435 1.00 90.31 265 PHE A N 1
ATOM 2101 C CA . PHE A 1 265 ? -11.014 22.166 0.509 1.00 90.31 265 PHE A CA 1
ATOM 2102 C C . PHE A 1 265 ? -11.974 21.013 0.197 1.00 90.31 265 PHE A C 1
ATOM 2104 O O . PHE A 1 265 ? -13.112 21.233 -0.229 1.00 90.31 265 PHE A O 1
ATOM 2111 N N . GLN A 1 266 ? -11.525 19.784 0.446 1.00 90.19 266 GLN A N 1
ATOM 2112 C CA . GLN A 1 266 ? -12.342 18.580 0.315 1.00 90.19 266 GLN A CA 1
ATOM 2113 C C . GLN A 1 266 ? -13.308 18.451 1.495 1.00 90.19 266 GLN A C 1
ATOM 2115 O O . GLN A 1 266 ? -12.995 18.864 2.609 1.00 90.19 266 GLN A O 1
ATOM 2120 N N . SER A 1 267 ? -14.484 17.867 1.257 1.00 93.31 267 SER A N 1
ATOM 2121 C CA . SER A 1 267 ? -15.435 17.549 2.324 1.00 93.31 267 SER A CA 1
ATOM 2122 C C . SER A 1 267 ? -15.422 16.054 2.624 1.00 93.31 267 SER A C 1
ATOM 2124 O O . SER A 1 267 ? -15.527 15.240 1.704 1.00 93.31 267 SER A O 1
ATOM 2126 N N . HIS A 1 268 ? -15.327 15.705 3.905 1.00 95.00 268 HIS A N 1
ATOM 2127 C CA . HIS A 1 268 ? -15.370 14.328 4.389 1.00 95.00 268 HIS A CA 1
ATOM 2128 C C . HIS A 1 268 ? -16.688 14.036 5.116 1.00 95.00 268 HIS A C 1
ATOM 2130 O O . HIS A 1 268 ? -17.163 14.896 5.864 1.00 95.00 268 HIS A O 1
ATOM 2136 N N . PRO A 1 269 ? -17.290 12.849 4.912 1.00 94.69 269 PRO A N 1
ATOM 2137 C CA . PRO A 1 269 ? -18.361 12.363 5.774 1.00 94.69 269 PRO A CA 1
ATOM 2138 C C . PRO A 1 269 ? -17.787 11.981 7.143 1.00 94.69 269 PRO A C 1
ATOM 2140 O O . PRO A 1 269 ? -16.675 11.461 7.217 1.00 94.69 269 PRO A O 1
ATOM 2143 N N . LEU A 1 270 ? -18.541 12.230 8.211 1.00 94.19 270 LEU A N 1
ATOM 2144 C CA . LEU A 1 270 ? -18.127 11.946 9.586 1.00 94.19 270 LEU A CA 1
ATOM 2145 C C . LEU A 1 270 ? -19.179 11.086 10.283 1.00 94.19 270 LEU A C 1
ATOM 2147 O O . LEU A 1 270 ? -20.362 11.425 10.244 1.00 94.19 270 LEU A O 1
ATOM 2151 N N . GLU A 1 271 ? -18.741 10.021 10.944 1.00 93.56 271 GLU A N 1
ATOM 2152 C CA . GLU A 1 271 ? -19.562 9.302 11.918 1.00 93.56 271 GLU A CA 1
ATOM 2153 C C . GLU A 1 271 ? -19.509 10.077 13.236 1.00 93.56 271 GLU A C 1
ATOM 2155 O O . GLU A 1 271 ? -18.440 10.426 13.725 1.00 93.56 271 GLU A O 1
ATOM 2160 N N . ILE A 1 272 ? -20.663 10.440 13.779 1.00 88.31 272 ILE A N 1
ATOM 2161 C CA . ILE A 1 272 ? -20.762 11.334 14.935 1.00 88.31 272 ILE A CA 1
ATOM 2162 C C . ILE A 1 272 ? -21.790 10.792 15.921 1.00 88.31 272 ILE A C 1
ATOM 2164 O O . ILE A 1 272 ? -22.541 9.859 15.637 1.00 88.31 272 ILE A O 1
ATOM 2168 N N . VAL A 1 273 ? -21.889 11.435 17.078 1.00 84.75 273 VAL A N 1
ATOM 2169 C CA . VAL A 1 273 ? -23.032 11.251 17.971 1.00 84.75 273 VAL A CA 1
ATOM 2170 C C . VAL A 1 273 ? -23.760 12.565 18.175 1.00 84.75 273 VAL A C 1
ATOM 2172 O O . VAL A 1 273 ? -23.150 13.627 18.319 1.00 84.75 273 VAL A O 1
ATOM 2175 N N . ARG A 1 274 ? -25.086 12.494 18.219 1.00 82.38 274 ARG A N 1
ATOM 2176 C CA . ARG A 1 274 ? -25.934 13.573 18.709 1.00 82.38 274 ARG A CA 1
ATOM 2177 C C . ARG A 1 274 ? -26.080 13.436 20.212 1.00 82.38 274 ARG A C 1
ATOM 2179 O O . ARG A 1 274 ? -26.504 12.387 20.689 1.00 82.38 274 ARG A O 1
ATOM 2186 N N . VAL A 1 275 ? -25.830 14.515 20.939 1.00 80.06 275 VAL A N 1
ATOM 2187 C CA . VAL A 1 275 ? -26.180 14.607 22.356 1.00 80.06 275 VAL A CA 1
ATOM 2188 C C . VAL A 1 275 ? -27.696 14.821 22.435 1.00 80.06 275 VAL A C 1
ATOM 2190 O O . VAL A 1 275 ? -28.206 15.893 22.097 1.00 80.06 275 VAL A O 1
ATOM 2193 N N . ASP A 1 276 ? -28.441 13.777 22.790 1.00 63.03 276 ASP A N 1
ATOM 2194 C CA . ASP A 1 276 ? -29.901 13.758 22.803 1.00 63.03 276 ASP A CA 1
ATOM 2195 C C . ASP A 1 276 ? -30.461 14.905 23.630 1.00 63.03 276 ASP A C 1
ATOM 2197 O O . ASP A 1 276 ? -29.905 15.306 24.644 1.00 63.03 276 ASP A O 1
ATOM 2201 N N . THR A 1 277 ? -31.600 15.436 23.187 1.00 63.47 277 THR A N 1
ATOM 2202 C CA . THR A 1 277 ? -32.241 16.642 23.741 1.00 63.47 277 THR A CA 1
ATOM 2203 C C . THR A 1 277 ? -31.487 17.960 23.513 1.00 63.47 277 THR A C 1
ATOM 2205 O O . THR A 1 277 ? -32.002 19.011 23.898 1.00 63.47 277 THR A O 1
ATOM 2208 N N . SER A 1 278 ? -30.353 17.943 22.803 1.00 68.50 278 SER A N 1
ATOM 2209 C CA . SER A 1 278 ? -29.623 19.139 22.366 1.00 68.50 278 SER A CA 1
ATOM 2210 C C . SER A 1 278 ? -29.499 19.226 20.836 1.00 68.50 278 SER A C 1
ATOM 2212 O O . SER A 1 278 ? -29.809 18.279 20.112 1.00 68.50 278 SER A O 1
ATOM 2214 N N . ALA A 1 279 ? -29.046 20.382 20.345 1.00 78.06 279 ALA A N 1
ATOM 2215 C CA . ALA A 1 279 ? -28.587 20.544 18.965 1.00 78.06 279 ALA A CA 1
ATOM 2216 C C . ALA A 1 279 ? -27.089 20.215 18.813 1.00 78.06 279 ALA A C 1
ATOM 2218 O O . ALA A 1 279 ? -26.527 20.446 17.756 1.00 78.06 279 ALA A O 1
ATOM 2219 N N . THR A 1 280 ? -26.433 19.710 19.860 1.00 84.12 280 THR A N 1
ATOM 2220 C CA . THR A 1 280 ? -24.991 19.483 19.877 1.00 84.12 280 THR A CA 1
ATOM 2221 C C . THR A 1 280 ? -24.641 18.117 19.309 1.00 84.12 280 THR A C 1
ATOM 2223 O O . THR A 1 280 ? -25.217 17.093 19.695 1.00 84.12 280 THR A O 1
ATOM 2226 N N . TYR A 1 281 ? -23.633 18.102 18.446 1.00 87.50 281 TYR A N 1
ATOM 2227 C CA . TYR A 1 281 ? -23.026 16.888 17.918 1.00 87.50 281 TYR A CA 1
ATOM 2228 C C . TYR A 1 281 ? -21.571 16.797 18.357 1.00 87.50 281 TYR A C 1
ATOM 2230 O O . TYR A 1 281 ? -20.923 17.819 18.575 1.00 87.50 281 TYR A O 1
ATOM 2238 N N . ARG A 1 282 ? -21.050 15.579 18.499 1.00 92.44 282 ARG A N 1
ATOM 2239 C CA . ARG A 1 282 ? -19.665 15.317 18.907 1.00 92.44 282 ARG A CA 1
ATOM 2240 C C . ARG A 1 282 ? -18.972 14.399 17.913 1.00 92.44 282 ARG A C 1
ATOM 2242 O O . ARG A 1 282 ? -19.602 13.473 17.400 1.00 92.44 282 ARG A O 1
ATOM 2249 N N . LEU A 1 283 ? -17.676 14.624 17.699 1.00 94.69 283 LEU A N 1
ATOM 2250 C CA . LEU A 1 283 ? -16.818 13.717 16.933 1.00 94.69 283 LEU A CA 1
ATOM 2251 C C . LEU A 1 283 ? -16.513 12.461 17.752 1.00 94.69 283 LEU A C 1
ATOM 2253 O O . LEU A 1 283 ? -15.449 12.312 18.359 1.00 94.69 283 LEU A O 1
ATOM 2257 N N . ARG A 1 284 ? -17.498 11.569 17.782 1.00 92.62 284 ARG A N 1
ATOM 2258 C CA . ARG A 1 284 ? -17.422 10.247 18.385 1.00 92.62 284 ARG A CA 1
ATOM 2259 C C . ARG A 1 284 ? -18.039 9.245 17.425 1.00 92.62 284 ARG A C 1
ATOM 2261 O O . ARG A 1 284 ? -19.219 9.342 17.108 1.00 92.62 284 ARG A O 1
ATOM 2268 N N . ASP A 1 285 ? -17.243 8.276 17.011 1.00 88.81 285 ASP A N 1
ATOM 2269 C CA . ASP A 1 285 ? -17.671 7.180 16.156 1.00 88.81 285 ASP A CA 1
ATOM 2270 C C . ASP A 1 285 ? -17.912 5.945 17.027 1.00 88.81 285 ASP A C 1
ATOM 2272 O O . ASP A 1 285 ? -17.019 5.477 17.733 1.00 88.81 285 ASP A O 1
ATOM 2276 N N . THR A 1 286 ? -19.140 5.437 16.988 1.00 83.62 286 THR A N 1
ATOM 2277 C CA . THR A 1 286 ? -19.605 4.260 17.742 1.00 83.62 286 THR A CA 1
ATOM 2278 C C . THR A 1 286 ? -19.935 3.078 16.824 1.00 83.62 286 THR A C 1
ATOM 2280 O O . THR A 1 286 ? -20.476 2.070 17.275 1.00 83.62 286 THR A O 1
ATOM 2283 N N . THR A 1 287 ? -19.624 3.188 15.530 1.00 79.44 287 THR A N 1
ATOM 2284 C CA . THR A 1 287 ? -19.914 2.167 14.510 1.00 79.44 287 THR A CA 1
ATOM 2285 C C . THR A 1 287 ? -18.923 0.998 14.530 1.00 79.44 287 THR A C 1
ATOM 2287 O O . THR A 1 287 ? -19.168 -0.043 13.920 1.00 79.44 287 THR A O 1
ATOM 2290 N N . HIS A 1 288 ? -17.833 1.144 15.284 1.00 78.56 288 HIS A N 1
ATOM 2291 C CA . HIS A 1 288 ? -16.760 0.172 15.449 1.00 78.56 288 HIS A CA 1
ATOM 2292 C C . HIS A 1 288 ? -16.819 -0.521 16.822 1.00 78.56 288 HIS A C 1
ATOM 2294 O O . HIS A 1 288 ? -17.418 -0.018 17.770 1.00 78.56 288 HIS A O 1
ATOM 2300 N N . SER A 1 289 ? -16.139 -1.666 16.977 1.00 75.44 289 SER A N 1
ATOM 2301 C CA . SER A 1 289 ? -16.113 -2.390 18.266 1.00 75.44 289 SER A CA 1
ATOM 2302 C C . SER A 1 289 ? -15.346 -1.654 19.379 1.00 75.44 289 SER A C 1
ATOM 2304 O O . SER A 1 289 ? -15.533 -1.943 20.565 1.00 75.44 289 SER A O 1
ATOM 2306 N N . ARG A 1 290 ? -14.493 -0.692 19.002 1.00 77.88 290 ARG A N 1
ATOM 2307 C CA . ARG A 1 290 ? -13.924 0.335 19.885 1.00 77.88 290 ARG A CA 1
ATOM 2308 C C . ARG A 1 290 ? -14.354 1.688 19.350 1.00 77.88 290 ARG A C 1
ATOM 2310 O O . ARG A 1 290 ? -14.214 1.929 18.157 1.00 77.88 290 ARG A O 1
ATOM 2317 N N . GLU A 1 291 ? -14.838 2.554 20.226 1.00 86.56 291 GLU A N 1
ATOM 2318 C CA . GLU A 1 291 ? -15.234 3.900 19.825 1.00 86.56 291 GLU A CA 1
ATOM 2319 C C . GLU A 1 291 ? -14.010 4.730 19.429 1.00 86.56 291 GLU A C 1
ATOM 2321 O O . GLU A 1 291 ? -12.956 4.595 20.051 1.00 86.56 291 GLU A O 1
ATOM 2326 N N . ILE A 1 292 ? -14.154 5.628 18.457 1.00 92.31 292 ILE A N 1
ATOM 2327 C CA . ILE A 1 292 ? -13.139 6.641 18.137 1.00 92.31 292 ILE A CA 1
ATOM 2328 C C . ILE A 1 292 ? -13.637 7.972 18.682 1.00 92.31 292 ILE A C 1
ATOM 2330 O O . ILE A 1 292 ? -14.714 8.425 18.305 1.00 92.31 292 ILE A O 1
ATOM 2334 N N . ILE A 1 293 ? -12.870 8.602 19.570 1.00 94.25 293 ILE A N 1
ATOM 2335 C CA . ILE A 1 293 ? -13.236 9.872 20.202 1.00 94.25 293 ILE A CA 1
ATOM 2336 C C . ILE A 1 293 ? -12.195 10.922 19.825 1.00 94.25 293 ILE A C 1
ATOM 2338 O O . ILE A 1 293 ? -11.023 10.788 20.189 1.00 94.25 293 ILE A O 1
ATOM 2342 N N . THR A 1 294 ? -12.635 11.978 19.139 1.00 96.69 294 THR A N 1
ATOM 2343 C CA . THR A 1 294 ? -11.770 13.100 18.766 1.00 96.69 294 THR A CA 1
ATOM 2344 C C . THR A 1 294 ? -11.973 14.283 19.703 1.00 96.69 294 THR A C 1
ATOM 2346 O O . THR A 1 294 ? -13.084 14.778 19.896 1.00 96.69 294 THR A O 1
ATOM 2349 N N . TYR A 1 295 ? -10.876 14.752 20.279 1.00 94.25 295 TYR A N 1
ATOM 2350 C CA . TYR A 1 295 ? -10.805 15.837 21.242 1.00 94.25 295 TYR A CA 1
ATOM 2351 C C . TYR A 1 295 ? -10.207 17.087 20.608 1.00 94.25 295 TYR A C 1
ATOM 2353 O O . TYR A 1 295 ? -9.329 17.000 19.748 1.00 94.25 295 TYR A O 1
ATOM 2361 N N . ASP A 1 296 ? -10.652 18.239 21.092 1.00 91.62 296 ASP A N 1
ATOM 2362 C CA . ASP A 1 296 ? -10.108 19.542 20.734 1.00 91.62 296 ASP A CA 1
ATOM 2363 C C . ASP A 1 296 ? -9.287 20.082 21.914 1.00 91.62 296 ASP A C 1
ATOM 2365 O O . ASP A 1 296 ? -9.835 20.442 22.958 1.00 91.62 296 ASP A O 1
ATOM 2369 N N . ALA A 1 297 ? -7.959 20.116 21.780 1.00 89.12 297 ALA A N 1
ATOM 2370 C CA . ALA A 1 297 ? -7.101 20.735 22.791 1.00 89.12 297 ALA A CA 1
ATOM 2371 C C . ALA A 1 297 ? -7.194 22.271 22.782 1.00 89.12 297 ALA A C 1
ATOM 2373 O O . ALA A 1 297 ? -6.718 22.907 23.726 1.00 89.12 297 ALA A O 1
ATOM 2374 N N . ASN A 1 298 ? -7.804 22.861 21.745 1.00 86.44 298 ASN A N 1
ATOM 2375 C CA . ASN A 1 298 ? -8.036 24.293 21.572 1.00 86.44 298 ASN A CA 1
ATOM 2376 C C . ASN A 1 298 ? -6.774 25.142 21.826 1.00 86.44 298 ASN A C 1
ATOM 2378 O O . ASN A 1 298 ? -6.853 26.226 22.404 1.00 86.44 298 ASN A O 1
ATOM 2382 N N . GLU A 1 299 ? -5.599 24.602 21.475 1.00 77.88 299 GLU A N 1
ATOM 2383 C CA . GLU A 1 299 ? -4.282 25.213 21.710 1.00 77.88 299 GLU A CA 1
ATOM 2384 C C . GLU A 1 299 ? -4.049 25.662 23.167 1.00 77.88 299 GLU A C 1
ATOM 2386 O O . GLU A 1 299 ? -3.309 26.605 23.438 1.00 77.88 299 GLU A O 1
ATOM 2391 N N . SER A 1 300 ? -4.692 25.004 24.134 1.00 84.00 300 SER A N 1
ATOM 2392 C CA . SER A 1 300 ? -4.570 25.373 25.541 1.00 84.00 300 SER A CA 1
ATOM 2393 C C . SER A 1 300 ? -3.157 25.097 26.052 1.00 84.00 300 SER A C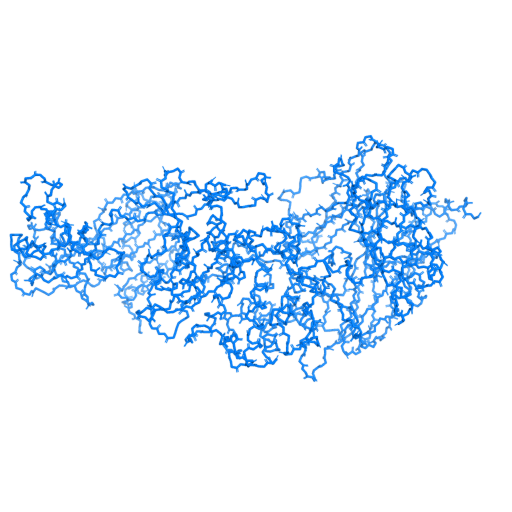 1
ATOM 2395 O O . SER A 1 300 ? -2.737 23.940 26.112 1.00 84.00 300 SER A O 1
ATOM 2397 N N . ASP A 1 301 ? -2.461 26.152 26.489 1.00 82.31 301 ASP A N 1
ATOM 2398 C CA . ASP A 1 301 ? -1.138 26.051 27.121 1.00 82.31 301 ASP A CA 1
ATOM 2399 C C . ASP A 1 301 ? -1.137 25.031 28.274 1.00 82.31 301 ASP A C 1
ATOM 2401 O O . ASP A 1 301 ? -0.220 24.219 28.366 1.00 82.31 301 ASP A O 1
ATOM 2405 N N . ASP A 1 302 ? -2.205 24.987 29.081 1.00 83.50 302 ASP A N 1
ATOM 2406 C CA . ASP A 1 302 ? -2.355 24.035 30.191 1.00 83.50 302 ASP A CA 1
ATOM 2407 C C . ASP A 1 302 ? -2.414 22.572 29.706 1.00 83.50 302 ASP A C 1
ATOM 2409 O O . ASP A 1 302 ? -1.799 21.683 30.297 1.00 83.50 302 ASP A O 1
ATOM 2413 N N . ILE A 1 303 ? -3.147 22.299 28.618 1.00 84.88 303 ILE A N 1
ATOM 2414 C CA . ILE A 1 303 ? -3.269 20.949 28.034 1.00 84.88 303 ILE A CA 1
ATOM 2415 C C . ILE A 1 303 ? -1.952 20.537 27.365 1.00 84.88 303 ILE A C 1
ATOM 2417 O O . ILE A 1 303 ? -1.530 19.380 27.468 1.00 84.88 303 ILE A O 1
ATOM 2421 N N . ILE A 1 304 ? -1.276 21.481 26.708 1.00 81.56 304 ILE A N 1
ATOM 2422 C CA . ILE A 1 304 ? 0.028 21.270 26.074 1.00 81.56 304 ILE A CA 1
ATOM 2423 C C . ILE A 1 304 ? 1.092 20.970 27.136 1.00 81.56 304 ILE A C 1
ATOM 2425 O O . ILE A 1 304 ? 1.815 19.980 27.015 1.00 81.56 304 ILE A O 1
ATOM 2429 N N . GLU A 1 305 ? 1.162 21.769 28.200 1.00 81.75 305 GLU A N 1
ATOM 2430 C CA . GLU A 1 305 ? 2.086 21.568 29.317 1.00 81.75 305 GLU A CA 1
ATOM 2431 C C . GLU A 1 305 ? 1.831 20.214 29.999 1.00 81.75 305 GLU A C 1
ATOM 2433 O O . GLU A 1 305 ? 2.757 19.419 30.187 1.00 81.75 305 GLU A O 1
ATOM 2438 N N . ALA A 1 306 ? 0.566 19.882 30.268 1.00 78.88 306 ALA A N 1
ATOM 2439 C CA . ALA A 1 306 ? 0.180 18.588 30.821 1.00 78.88 306 ALA A CA 1
ATOM 2440 C C . ALA A 1 306 ? 0.584 17.407 29.920 1.00 78.88 306 ALA A C 1
ATOM 2442 O O . ALA A 1 306 ? 0.992 16.358 30.425 1.00 78.88 306 ALA A O 1
ATOM 2443 N N . SER A 1 307 ? 0.522 17.562 28.593 1.00 78.44 307 SER A N 1
ATOM 2444 C CA . SER A 1 307 ? 1.025 16.557 27.648 1.00 78.44 307 SER A CA 1
ATOM 2445 C C . SER A 1 307 ? 2.528 16.330 27.806 1.00 78.44 307 SER A C 1
ATOM 2447 O O . SER A 1 307 ? 2.969 15.183 27.856 1.00 78.44 307 SER A O 1
ATOM 2449 N N . VAL A 1 308 ? 3.315 17.406 27.913 1.00 73.69 308 VAL A N 1
ATOM 2450 C CA . VAL A 1 308 ? 4.780 17.341 28.077 1.00 73.69 308 VAL A CA 1
ATOM 2451 C C . VAL A 1 308 ? 5.167 16.646 29.385 1.00 73.69 308 VAL A C 1
ATOM 2453 O O . VAL A 1 308 ? 6.138 15.892 29.419 1.00 73.69 308 VAL A O 1
ATOM 2456 N N . PHE A 1 309 ? 4.388 16.841 30.451 1.00 77.19 309 PHE A N 1
ATOM 2457 C CA . PHE A 1 309 ? 4.623 16.211 31.754 1.00 77.19 309 PHE A CA 1
ATOM 2458 C C . PHE A 1 309 ? 3.926 14.853 31.944 1.00 77.19 309 PHE A C 1
ATOM 2460 O O . PHE A 1 309 ? 3.922 14.321 33.055 1.00 77.19 309 PHE A O 1
ATOM 2467 N N . GLY A 1 310 ? 3.353 14.265 30.887 1.00 79.44 310 GLY A N 1
ATOM 2468 C CA . GLY A 1 310 ? 2.748 12.928 30.936 1.00 79.44 310 GLY A CA 1
ATOM 2469 C C . GLY A 1 310 ? 1.422 12.845 31.703 1.00 79.44 310 GLY A C 1
ATOM 2470 O O . GLY A 1 310 ? 1.027 11.760 32.119 1.00 79.44 310 GLY A O 1
ATOM 2471 N N . GLN A 1 311 ? 0.722 13.968 31.893 1.00 85.75 311 GLN A N 1
ATOM 2472 C CA . GLN A 1 311 ? -0.555 14.062 32.618 1.00 85.75 311 GLN A CA 1
ATOM 2473 C C . GLN A 1 311 ? -1.788 13.898 31.713 1.00 85.75 311 GLN A C 1
ATOM 2475 O O . GLN A 1 311 ? -2.918 13.856 32.199 1.00 85.75 311 GLN A O 1
ATOM 2480 N N . MET A 1 312 ? -1.597 13.766 30.398 1.00 85.75 312 MET A N 1
ATOM 2481 C CA . MET A 1 312 ? -2.691 13.591 29.439 1.00 85.75 312 MET A CA 1
ATOM 2482 C C . MET A 1 312 ? -3.624 12.397 29.741 1.00 85.75 312 MET A C 1
ATOM 2484 O O . MET A 1 312 ? -4.835 12.585 29.632 1.00 85.75 312 MET A O 1
ATOM 2488 N N . PRO A 1 313 ? -3.152 11.210 30.193 1.00 83.25 313 PRO A N 1
ATOM 2489 C CA . PRO A 1 313 ? -4.041 10.131 30.646 1.00 83.25 313 PRO A CA 1
ATOM 2490 C C . PRO A 1 313 ? -5.054 10.575 31.710 1.00 83.25 313 PRO A C 1
ATOM 2492 O O . PRO A 1 313 ? -6.234 10.220 31.650 1.00 83.25 313 PRO A O 1
ATOM 2495 N N . GLN A 1 314 ? -4.608 11.392 32.671 1.00 82.62 314 GLN A N 1
ATOM 2496 C CA . GLN A 1 314 ? -5.475 11.943 33.711 1.00 82.62 314 GLN A CA 1
ATOM 2497 C C . GLN A 1 314 ? -6.448 12.968 33.130 1.00 82.62 314 GLN A C 1
ATOM 2499 O O . GLN A 1 314 ? -7.621 13.019 33.504 1.00 82.62 314 GLN A O 1
ATOM 2504 N N . LEU A 1 315 ? -5.983 13.791 32.188 1.00 83.88 315 LEU A N 1
ATOM 2505 C CA . LEU A 1 315 ? -6.856 14.762 31.549 1.00 83.88 315 LEU A CA 1
ATOM 2506 C C . LEU A 1 315 ? -7.939 14.078 30.715 1.00 83.88 315 LEU A C 1
ATOM 2508 O O . LEU A 1 315 ? -9.096 14.443 30.844 1.00 83.88 315 LEU A O 1
ATOM 2512 N N . LEU A 1 316 ? -7.623 13.058 29.924 1.00 81.94 316 LEU A N 1
ATOM 2513 C CA . LEU A 1 316 ? -8.624 12.336 29.135 1.00 81.94 316 LEU A CA 1
ATOM 2514 C C . LEU A 1 316 ? -9.641 11.609 30.028 1.00 81.94 316 LEU A C 1
ATOM 2516 O O . LEU A 1 316 ? -10.845 11.757 29.822 1.00 81.94 316 LEU A O 1
ATOM 2520 N N . SER A 1 317 ? -9.180 10.903 31.066 1.00 74.44 317 SER A N 1
ATOM 2521 C CA . SER A 1 317 ? -10.058 10.163 31.992 1.00 74.44 317 SER A CA 1
ATOM 2522 C C . SER A 1 317 ? -10.991 11.068 32.802 1.00 74.44 317 SER A C 1
ATOM 2524 O O . SER A 1 317 ? -12.154 10.736 33.019 1.00 74.44 317 SER A O 1
ATOM 2526 N N . THR A 1 318 ? -10.528 12.256 33.199 1.00 73.38 318 THR A N 1
ATOM 2527 C CA . THR A 1 318 ? -11.368 13.237 33.907 1.00 73.38 318 THR A CA 1
ATOM 2528 C C . THR A 1 318 ? -12.300 14.023 32.982 1.00 73.38 318 THR A C 1
ATOM 2530 O O . THR A 1 318 ? -13.074 14.843 33.475 1.00 73.38 318 THR A O 1
ATOM 2533 N N . GLY A 1 319 ? -12.245 13.808 31.660 1.00 74.25 319 GLY A N 1
ATOM 2534 C CA . GLY A 1 319 ? -12.961 14.612 30.663 1.00 74.25 319 GLY A CA 1
ATOM 2535 C C . GLY A 1 319 ? -12.383 16.019 30.516 1.00 74.25 319 GLY A C 1
ATOM 2536 O O . GLY A 1 319 ? -13.105 16.963 30.184 1.00 74.25 319 GLY A O 1
ATOM 2537 N N . SER A 1 320 ? -11.098 16.179 30.848 1.00 82.62 320 SER A N 1
ATOM 2538 C CA . SER A 1 320 ? -10.444 17.470 30.937 1.00 82.62 320 SER A CA 1
ATOM 2539 C C . SER A 1 320 ? -10.120 18.144 29.614 1.00 82.62 320 SER A C 1
ATOM 2541 O O . SER A 1 320 ? -10.181 19.373 29.500 1.00 82.62 320 SER A O 1
ATOM 2543 N N . VAL A 1 321 ? -9.864 17.323 28.610 1.00 83.69 321 VAL A N 1
ATOM 2544 C CA . VAL A 1 321 ? -9.830 17.743 27.215 1.00 83.69 321 VAL A CA 1
ATOM 2545 C C . VAL A 1 321 ? -11.253 17.593 26.664 1.00 83.69 321 VAL A C 1
ATOM 2547 O O . VAL A 1 321 ? -11.830 16.509 26.800 1.00 83.69 321 VAL A O 1
ATOM 2550 N N . PRO A 1 322 ? -11.873 18.651 26.115 1.00 88.25 322 PRO A N 1
ATOM 2551 C CA . PRO A 1 322 ? -13.223 18.552 25.580 1.00 88.25 322 PRO A CA 1
ATOM 2552 C C . PRO A 1 322 ? -13.247 17.694 24.308 1.00 88.25 322 PRO A C 1
ATOM 2554 O O . PRO A 1 322 ? -12.347 17.759 23.473 1.00 88.25 322 PRO A O 1
ATOM 2557 N N . VAL A 1 323 ? -14.303 16.892 24.151 1.00 90.88 323 VAL A N 1
ATOM 2558 C CA . VAL A 1 323 ? -14.600 16.228 22.873 1.00 90.88 323 VAL A CA 1
ATOM 2559 C C . VAL A 1 323 ? -14.965 17.309 21.857 1.00 90.88 323 VAL A C 1
ATOM 2561 O O . VAL A 1 323 ? -15.750 18.208 22.181 1.00 90.88 323 VAL A O 1
ATOM 2564 N N . SER A 1 324 ? -14.414 17.221 20.645 1.00 92.19 324 SER A N 1
ATOM 2565 C CA . SER A 1 324 ? -14.758 18.140 19.563 1.00 92.19 324 SER A CA 1
ATOM 2566 C C . SER A 1 324 ? -16.266 18.113 19.329 1.00 92.19 324 SER A C 1
ATOM 2568 O O . SER A 1 324 ? -16.882 17.044 19.245 1.00 92.19 324 SER A O 1
ATOM 2570 N N . SER A 1 325 ? -16.868 19.298 19.254 1.00 89.69 325 SER A N 1
ATOM 2571 C CA . SER A 1 325 ? -18.311 19.431 19.117 1.00 89.69 325 SER A CA 1
ATOM 2572 C C . SER A 1 325 ? -18.718 20.511 18.128 1.00 89.69 325 SER A C 1
ATOM 2574 O O . SER A 1 325 ? -18.102 21.574 18.025 1.00 89.69 325 SER A O 1
ATOM 2576 N N . ASP A 1 326 ? -19.805 20.226 17.423 1.00 85.06 326 ASP A N 1
ATOM 2577 C CA . ASP A 1 326 ? -20.599 21.215 16.721 1.00 85.06 326 ASP A CA 1
ATOM 2578 C C . ASP A 1 326 ? -21.708 21.680 17.672 1.00 85.06 326 ASP A C 1
ATOM 2580 O O . ASP A 1 326 ? -22.630 20.932 18.009 1.00 85.06 326 ASP A O 1
ATOM 2584 N N . ALA A 1 327 ? -21.572 22.915 18.151 1.00 69.94 327 ALA A N 1
ATOM 2585 C CA . ALA A 1 327 ? -22.516 23.532 19.071 1.00 69.94 327 ALA A CA 1
ATOM 2586 C C . ALA A 1 327 ? -23.609 24.353 18.365 1.00 69.94 327 ALA A C 1
ATOM 2588 O O . ALA A 1 327 ? -24.581 24.722 19.027 1.00 69.94 327 ALA A O 1
ATOM 2589 N N . ASP A 1 328 ? -23.463 24.664 17.070 1.00 75.69 328 ASP A N 1
ATOM 2590 C CA . ASP A 1 328 ? -24.490 25.389 16.308 1.00 75.69 328 ASP A CA 1
ATOM 2591 C C . ASP A 1 328 ? -25.536 24.443 15.690 1.00 75.69 328 ASP A C 1
ATOM 2593 O O . ASP A 1 328 ? -26.683 24.848 15.467 1.00 75.69 328 ASP A O 1
ATOM 2597 N N . GLY A 1 329 ? -25.180 23.163 15.571 1.00 79.62 329 GLY A N 1
ATOM 2598 C CA . GLY A 1 329 ? -26.084 22.051 15.319 1.00 79.62 329 GLY A CA 1
ATOM 2599 C C . GLY A 1 329 ? -26.412 21.821 13.853 1.00 79.62 329 GLY A C 1
ATOM 2600 O O . GLY A 1 329 ? -27.408 21.151 13.546 1.00 79.62 329 GLY A O 1
ATOM 2601 N N . ASP A 1 330 ? -25.603 22.365 12.949 1.00 83.25 330 ASP A N 1
ATOM 2602 C CA . ASP A 1 330 ? -25.721 22.160 11.510 1.00 83.25 330 ASP A CA 1
ATOM 2603 C C . ASP A 1 330 ? -25.091 20.838 11.015 1.00 83.25 330 ASP A C 1
ATOM 2605 O O . ASP A 1 330 ? -25.220 20.499 9.830 1.00 83.25 330 ASP A O 1
ATOM 2609 N N . LYS A 1 331 ? -24.485 20.061 11.928 1.00 89.00 331 LYS A N 1
ATOM 2610 C CA . LYS A 1 331 ? -23.761 18.801 11.684 1.00 89.00 331 LYS A CA 1
ATOM 2611 C C . LYS A 1 331 ? -22.518 18.988 10.804 1.00 89.00 331 LYS A C 1
ATOM 2613 O O . LYS A 1 331 ? -22.137 18.063 10.073 1.00 89.00 331 LYS A O 1
ATOM 2618 N N . SER A 1 332 ? -21.912 20.175 10.824 1.00 89.69 332 SER A N 1
ATOM 2619 C CA . SER A 1 332 ? -20.848 20.584 9.906 1.00 89.69 332 SER A CA 1
ATOM 2620 C C . SER A 1 332 ? -19.617 21.132 10.637 1.00 89.69 332 SER A C 1
ATOM 2622 O O . SER A 1 332 ? -19.603 22.231 11.179 1.00 89.69 332 SER A O 1
ATOM 2624 N N . TRP A 1 333 ? -18.493 20.424 10.528 1.00 92.75 333 TRP A N 1
ATOM 2625 C CA . TRP A 1 333 ? -17.172 20.906 10.951 1.00 92.75 333 TRP A CA 1
ATOM 2626 C C . TRP A 1 333 ? -16.475 21.617 9.787 1.00 92.75 333 TRP A C 1
ATOM 2628 O O . TRP A 1 333 ? -15.476 21.157 9.234 1.00 92.75 333 TRP A O 1
ATOM 2638 N N . SER A 1 334 ? -17.061 22.725 9.338 1.00 87.81 334 SER A N 1
ATOM 2639 C CA . SER A 1 334 ? -16.625 23.451 8.133 1.00 87.81 334 SER A CA 1
ATOM 2640 C C . SER A 1 334 ? -15.908 24.774 8.413 1.00 87.81 334 SER A C 1
ATOM 2642 O O . SER A 1 334 ? -15.699 25.569 7.495 1.00 87.81 334 SER A O 1
ATOM 2644 N N . ARG A 1 335 ? -15.527 25.050 9.664 1.00 83.81 335 ARG A N 1
ATOM 2645 C CA . ARG A 1 335 ? -14.764 26.260 9.997 1.00 83.81 335 ARG A CA 1
ATOM 2646 C C . ARG A 1 335 ? -13.318 26.135 9.512 1.00 83.81 335 ARG A C 1
ATOM 2648 O O . ARG A 1 335 ? -12.606 25.223 9.908 1.00 83.81 335 ARG A O 1
ATOM 2655 N N . VAL A 1 336 ? -12.896 27.088 8.676 1.00 79.62 336 VAL A N 1
ATOM 2656 C CA . VAL A 1 336 ? -11.561 27.142 8.033 1.00 79.62 336 VAL A CA 1
ATOM 2657 C C . VAL A 1 336 ? -10.699 28.319 8.514 1.00 79.62 336 VAL A C 1
ATOM 2659 O O . VAL A 1 336 ? -9.673 28.631 7.917 1.00 79.62 336 VAL A O 1
ATOM 2662 N N . ALA A 1 337 ? -11.139 29.042 9.548 1.00 68.00 337 ALA A N 1
ATOM 2663 C CA . ALA A 1 337 ? -10.455 30.246 10.013 1.00 68.00 337 ALA A CA 1
ATOM 2664 C C . ALA A 1 337 ? -9.071 29.925 10.604 1.00 68.00 337 ALA A C 1
ATOM 2666 O O . ALA A 1 337 ? -8.892 28.927 11.297 1.00 68.00 337 ALA A O 1
ATOM 2667 N N . ALA A 1 338 ? -8.095 30.809 10.374 1.00 60.19 338 ALA A N 1
ATOM 2668 C CA . ALA A 1 338 ? -6.749 30.684 10.938 1.00 60.19 338 ALA A CA 1
ATOM 2669 C C . ALA A 1 338 ? -6.710 30.776 12.473 1.00 60.19 338 ALA A C 1
ATOM 2671 O O . ALA A 1 338 ? -5.684 30.452 13.044 1.00 60.19 338 ALA A O 1
ATOM 2672 N N . ASP A 1 339 ? -7.820 31.096 13.136 1.00 56.72 339 ASP A N 1
ATOM 2673 C CA . ASP A 1 339 ? -8.027 30.935 14.575 1.00 56.72 339 ASP A CA 1
ATOM 2674 C C . ASP A 1 339 ? -9.354 30.169 14.735 1.00 56.72 339 ASP A C 1
ATOM 2676 O O . ASP A 1 339 ? -10.389 30.631 14.248 1.00 56.72 339 ASP A O 1
ATOM 2680 N N . GLY A 1 340 ? -9.337 28.970 15.329 1.00 67.81 340 GLY A N 1
ATOM 2681 C CA . GLY A 1 340 ? -10.542 28.136 15.483 1.00 67.81 340 GLY A CA 1
ATOM 2682 C C . GLY A 1 340 ? -10.997 27.375 14.225 1.00 67.81 340 GLY A C 1
ATOM 2683 O O . GLY A 1 340 ? -12.200 27.176 14.029 1.00 67.81 340 GLY A O 1
ATOM 2684 N N . SER A 1 341 ? -10.061 26.978 13.350 1.00 84.00 341 SER A N 1
ATOM 2685 C CA . SER A 1 341 ? -10.333 25.976 12.303 1.00 84.00 341 SER A CA 1
ATOM 2686 C C . SER A 1 341 ? -10.734 24.654 12.953 1.00 84.00 341 SER A C 1
ATOM 2688 O O . SER A 1 341 ? -10.156 24.288 13.961 1.00 84.00 341 SER A O 1
ATOM 2690 N N . GLN A 1 342 ? -11.683 23.932 12.362 1.00 90.69 342 GLN A N 1
ATOM 2691 C CA . GLN A 1 342 ? -12.065 22.577 12.784 1.00 90.69 342 GLN A CA 1
ATOM 2692 C C . GLN A 1 342 ? -11.434 21.494 11.895 1.00 90.69 342 GLN A C 1
ATOM 2694 O O . GLN A 1 342 ? -11.617 20.304 12.131 1.00 90.69 342 GLN A O 1
ATOM 2699 N N . GLN A 1 343 ? -10.697 21.890 10.854 1.00 91.31 343 GLN A N 1
ATOM 2700 C CA . GLN A 1 343 ? -10.182 20.971 9.838 1.00 91.31 343 GLN A CA 1
ATOM 2701 C C . GLN A 1 343 ? -9.229 19.892 10.405 1.00 91.31 343 GLN A C 1
ATOM 2703 O O . GLN A 1 343 ? -9.359 18.741 9.994 1.00 91.31 343 GLN A O 1
ATOM 2708 N N . PRO A 1 344 ? -8.325 20.185 11.370 1.00 91.56 344 PRO A N 1
ATOM 2709 C CA . PRO A 1 344 ? -7.494 19.147 11.990 1.00 91.56 344 PRO A CA 1
ATOM 2710 C C . PRO A 1 344 ? -8.298 18.048 12.694 1.00 91.56 344 PRO A C 1
ATOM 2712 O O . PRO A 1 344 ? -7.957 16.872 12.600 1.00 91.56 344 PRO A O 1
ATOM 2715 N N . GLU A 1 345 ? -9.386 18.419 13.375 1.00 93.62 345 GLU A N 1
ATOM 2716 C CA . GLU A 1 345 ? -10.283 17.472 14.047 1.00 93.62 345 GLU A CA 1
ATOM 2717 C C . GLU A 1 345 ? -10.990 16.569 13.028 1.00 93.62 345 GLU A C 1
ATOM 2719 O O . GLU A 1 345 ? -11.076 15.358 13.230 1.00 93.62 345 GLU A O 1
ATOM 2724 N N . VAL A 1 346 ? -11.455 17.158 11.919 1.00 95.81 346 VAL A N 1
ATOM 2725 C CA . VAL A 1 346 ? -12.108 16.451 10.805 1.00 95.81 346 VAL A CA 1
ATOM 2726 C C . VAL A 1 346 ? -11.179 15.404 10.212 1.00 95.81 346 VAL A C 1
ATOM 2728 O O . VAL A 1 346 ? -11.564 14.239 10.114 1.00 95.81 346 VAL A O 1
ATOM 2731 N N . ASP A 1 347 ? -9.968 15.811 9.830 1.00 95.81 347 ASP A N 1
ATOM 2732 C CA . ASP A 1 347 ? -9.009 14.918 9.187 1.00 95.81 347 ASP A CA 1
ATOM 2733 C C . ASP A 1 347 ? -8.576 13.799 10.140 1.00 95.81 347 ASP A C 1
ATOM 2735 O O . ASP A 1 347 ? -8.634 12.624 9.776 1.00 95.81 347 ASP A O 1
ATOM 2739 N N . ALA A 1 348 ? -8.240 14.139 11.390 1.00 95.69 348 ALA A N 1
ATOM 2740 C CA . ALA A 1 348 ? -7.821 13.157 12.384 1.00 95.69 348 ALA A CA 1
ATOM 2741 C C . ALA A 1 348 ? -8.931 12.135 12.687 1.00 95.69 348 ALA A C 1
ATOM 2743 O O . ALA A 1 348 ? -8.657 10.937 12.768 1.00 95.69 348 ALA A O 1
ATOM 2744 N N . HIS A 1 349 ? -10.187 12.580 12.814 1.00 97.31 349 HIS A N 1
ATOM 2745 C CA . HIS A 1 349 ? -11.331 11.699 13.053 1.00 97.31 349 HIS A CA 1
ATOM 2746 C C . HIS A 1 349 ? -11.593 10.768 11.862 1.00 97.31 349 HIS A C 1
ATOM 2748 O O . HIS A 1 349 ? -11.607 9.544 12.007 1.00 97.31 349 HIS A O 1
ATOM 2754 N N . TYR A 1 350 ? -11.741 11.348 10.668 1.00 97.88 350 TYR A N 1
ATOM 2755 C CA . TYR A 1 350 ? -12.060 10.613 9.448 1.00 97.88 350 TYR A CA 1
ATOM 2756 C C . TYR A 1 350 ? -10.974 9.593 9.087 1.00 97.88 350 TYR A C 1
ATOM 2758 O O . TYR A 1 350 ? -11.272 8.427 8.811 1.00 97.88 350 TYR A O 1
ATOM 2766 N N . LEU A 1 351 ? -9.704 10.007 9.113 1.00 97.56 351 LEU A N 1
ATOM 2767 C CA . LEU A 1 351 ? -8.589 9.137 8.752 1.00 97.56 351 LEU A CA 1
ATOM 2768 C C . LEU A 1 351 ? -8.367 8.036 9.790 1.00 97.56 351 LEU A C 1
ATOM 2770 O O . LEU A 1 351 ? -8.073 6.911 9.396 1.00 97.56 351 LEU A O 1
ATOM 2774 N N . THR A 1 352 ? -8.586 8.297 11.084 1.00 97.69 352 THR A N 1
ATOM 2775 C CA . THR A 1 352 ? -8.521 7.241 12.112 1.00 97.69 352 THR A CA 1
ATOM 2776 C C . THR A 1 352 ? -9.560 6.150 11.851 1.00 97.69 352 THR A C 1
ATOM 2778 O O . THR A 1 352 ? -9.222 4.968 11.917 1.00 97.69 352 THR A O 1
ATOM 2781 N N . GLY A 1 353 ? -10.787 6.521 11.464 1.00 95.94 353 GLY A N 1
ATOM 2782 C CA . GLY A 1 353 ? -11.805 5.560 11.025 1.00 95.94 353 GLY A CA 1
ATOM 2783 C C . GLY A 1 353 ? -11.346 4.740 9.816 1.00 95.94 353 GLY A C 1
ATOM 2784 O O . GLY A 1 353 ? -11.413 3.514 9.829 1.00 95.94 353 GLY A O 1
ATOM 2785 N N . LYS A 1 354 ? -10.766 5.380 8.792 1.00 96.25 354 LYS A N 1
ATOM 2786 C CA . LYS A 1 354 ? -10.220 4.662 7.621 1.00 96.25 354 LYS A CA 1
ATOM 2787 C C . LYS A 1 354 ? -9.102 3.687 7.972 1.00 96.25 354 LYS A C 1
ATOM 2789 O O . LYS A 1 354 ? -9.063 2.589 7.416 1.00 96.25 354 LYS A O 1
ATOM 2794 N N . VAL A 1 355 ? -8.214 4.072 8.884 1.00 96.44 355 VAL A N 1
ATOM 2795 C CA . VAL A 1 355 ? -7.135 3.208 9.372 1.00 96.44 355 VAL A CA 1
ATOM 2796 C C . VAL A 1 355 ? -7.703 2.022 10.150 1.00 96.44 355 VAL A C 1
ATOM 2798 O O . VAL A 1 355 ? -7.280 0.890 9.906 1.00 96.44 355 VAL A O 1
ATOM 2801 N N . TYR A 1 356 ? -8.695 2.248 11.017 1.00 94.56 356 TYR A N 1
ATOM 2802 C CA . TYR A 1 356 ? -9.401 1.182 11.729 1.00 94.56 356 TYR A CA 1
ATOM 2803 C C . TYR A 1 356 ? -9.953 0.147 10.749 1.00 94.56 356 TYR A C 1
ATOM 2805 O O . TYR A 1 356 ? -9.610 -1.032 10.831 1.00 94.56 356 TYR A O 1
ATOM 2813 N N . GLU A 1 357 ? -10.779 0.592 9.799 1.00 93.12 357 GLU A N 1
ATOM 2814 C CA . GLU A 1 357 ? -11.436 -0.282 8.825 1.00 93.12 357 GLU A CA 1
ATOM 2815 C C . GLU A 1 357 ? -10.425 -1.070 7.974 1.00 93.12 357 GLU A C 1
ATOM 2817 O O . GLU A 1 357 ? -10.702 -2.187 7.534 1.00 93.12 357 GLU A O 1
ATOM 2822 N N . TRP A 1 358 ? -9.251 -0.492 7.710 1.00 95.25 358 TRP A N 1
ATOM 2823 C CA . TRP A 1 358 ? -8.187 -1.164 6.972 1.00 95.25 358 TRP A CA 1
ATOM 2824 C C . TRP A 1 358 ? -7.538 -2.288 7.788 1.00 95.25 358 TRP A C 1
ATOM 2826 O O . TRP A 1 358 ? -7.386 -3.395 7.270 1.00 95.25 358 TRP A O 1
ATOM 2836 N N . TYR A 1 359 ? -7.218 -2.062 9.067 1.00 93.62 359 TYR A N 1
ATOM 2837 C CA . TYR A 1 359 ? -6.721 -3.131 9.945 1.00 93.62 359 TYR A CA 1
ATOM 2838 C C . TYR A 1 359 ? -7.762 -4.220 10.195 1.00 93.62 359 TYR A C 1
ATOM 2840 O O . TYR A 1 359 ? -7.409 -5.401 10.222 1.00 93.62 359 TYR A O 1
ATOM 2848 N N . ASP A 1 360 ? -9.032 -3.838 10.324 1.00 89.56 360 ASP A N 1
ATOM 2849 C CA . ASP A 1 360 ? -10.148 -4.776 10.427 1.00 89.56 360 ASP A CA 1
ATOM 2850 C C . ASP A 1 360 ? -10.195 -5.702 9.201 1.00 89.56 360 ASP A C 1
ATOM 2852 O O . ASP A 1 360 ? -10.217 -6.930 9.320 1.00 89.56 360 ASP A O 1
ATOM 2856 N N . ALA A 1 361 ? -10.051 -5.128 8.002 1.00 90.75 361 ALA A N 1
ATOM 2857 C CA . ALA A 1 361 ? -9.980 -5.897 6.768 1.00 90.75 361 ALA A CA 1
ATOM 2858 C C . ALA A 1 361 ? -8.722 -6.776 6.661 1.00 90.75 361 ALA A C 1
ATOM 2860 O O . ALA A 1 361 ? -8.800 -7.898 6.148 1.00 90.75 361 ALA A O 1
ATOM 2861 N N . LEU A 1 362 ? -7.567 -6.319 7.157 1.00 91.50 362 LEU A N 1
ATOM 2862 C CA . LEU A 1 362 ? -6.339 -7.122 7.195 1.00 91.50 362 LEU A CA 1
ATOM 2863 C C . LEU A 1 362 ? -6.463 -8.346 8.107 1.00 91.50 362 LEU A C 1
ATOM 2865 O O . LEU A 1 362 ? -5.887 -9.386 7.775 1.00 91.50 362 LEU A O 1
ATOM 2869 N N . ALA A 1 363 ? -7.232 -8.259 9.195 1.00 84.31 363 ALA A N 1
ATOM 2870 C CA . ALA A 1 363 ? -7.505 -9.384 10.089 1.00 84.31 363 ALA A CA 1
ATOM 2871 C C . ALA A 1 363 ? -8.374 -10.475 9.443 1.00 84.31 363 ALA A C 1
ATOM 2873 O O . ALA A 1 363 ? -8.244 -11.653 9.782 1.00 84.31 363 ALA A O 1
ATOM 2874 N N . GLY A 1 364 ? -9.181 -10.116 8.441 1.00 77.19 364 GLY A N 1
ATOM 2875 C CA . GLY A 1 364 ? -10.074 -11.038 7.746 1.00 77.19 364 GLY A CA 1
ATOM 2876 C C . GLY A 1 364 ? -11.382 -11.284 8.514 1.00 77.19 364 GLY A C 1
ATOM 2877 O O . GLY A 1 364 ? -11.796 -10.446 9.311 1.00 77.19 364 GLY A O 1
ATOM 2878 N N . PRO A 1 365 ? -12.082 -12.408 8.264 1.00 63.84 365 PRO A N 1
ATOM 2879 C CA . PRO A 1 365 ? -13.372 -12.686 8.897 1.00 63.84 365 PRO A CA 1
ATOM 2880 C C . PRO A 1 365 ? -13.271 -12.708 10.430 1.00 63.84 365 PRO A C 1
ATOM 2882 O O . PRO A 1 365 ? -12.552 -13.534 10.987 1.00 63.84 365 PRO A O 1
ATOM 2885 N N . GLY A 1 366 ? -14.016 -11.825 11.098 1.00 64.00 366 GLY A N 1
ATOM 2886 C CA . GLY A 1 366 ? -13.971 -11.634 12.555 1.00 64.00 366 GLY A CA 1
ATOM 2887 C C . GLY A 1 366 ? -13.305 -10.328 12.992 1.00 64.00 366 GLY A C 1
ATOM 2888 O O . GLY A 1 366 ? -13.566 -9.891 14.109 1.00 64.00 366 GLY A O 1
ATOM 2889 N N . GLY A 1 367 ? -12.547 -9.683 12.099 1.00 76.31 367 GLY A N 1
ATOM 2890 C CA . GLY A 1 367 ? -12.039 -8.333 12.307 1.00 76.31 367 GLY A CA 1
ATOM 2891 C C . GLY A 1 367 ? -10.933 -8.204 13.356 1.00 76.31 367 GLY A C 1
ATOM 2892 O O . GLY A 1 367 ? -10.476 -9.194 13.932 1.00 76.31 367 GLY A O 1
ATOM 2893 N N . ARG A 1 368 ? -10.494 -6.963 13.588 1.00 82.62 368 ARG A N 1
ATOM 2894 C CA . ARG A 1 368 ? -9.597 -6.568 14.686 1.00 82.62 368 ARG A CA 1
ATOM 2895 C C . ARG A 1 368 ? -10.301 -5.526 15.543 1.00 82.62 368 ARG A C 1
ATOM 2897 O O . ARG A 1 368 ? -10.716 -4.483 15.039 1.00 82.62 368 ARG A O 1
ATOM 2904 N N . ALA A 1 369 ? -10.360 -5.743 16.853 1.00 79.94 369 ALA A N 1
ATOM 2905 C CA . ALA A 1 369 ? -10.957 -4.764 17.757 1.00 79.94 369 ALA A CA 1
ATOM 2906 C C . ALA A 1 369 ? -9.979 -3.621 18.093 1.00 79.94 369 ALA A C 1
ATOM 2908 O O . ALA A 1 369 ? -9.225 -3.685 19.066 1.00 79.94 369 ALA A O 1
ATOM 2909 N N . GLY A 1 370 ? -10.006 -2.548 17.297 1.00 81.75 370 GLY A N 1
ATOM 2910 C CA . GLY A 1 370 ? -9.178 -1.353 17.504 1.00 81.75 370 GLY A CA 1
ATOM 2911 C C . GLY A 1 370 ? -7.674 -1.637 17.467 1.00 81.75 370 GLY A C 1
ATOM 2912 O O . GLY A 1 370 ? -7.211 -2.579 16.821 1.00 81.75 370 GLY A O 1
ATOM 2913 N N . TRP A 1 371 ? -6.870 -0.814 18.143 1.00 83.75 371 TRP A N 1
ATOM 2914 C CA . TRP A 1 371 ? -5.424 -1.047 18.205 1.00 83.75 371 TRP A CA 1
ATOM 2915 C C . TRP A 1 371 ? -5.029 -2.174 19.168 1.00 83.75 371 TRP A C 1
ATOM 2917 O O . TRP A 1 371 ? -3.948 -2.737 19.004 1.00 83.75 371 TRP A O 1
ATOM 2927 N N . ASP A 1 372 ? -5.880 -2.539 20.136 1.00 77.69 372 ASP A N 1
ATOM 2928 C CA . ASP A 1 372 ? -5.512 -3.448 21.231 1.00 77.69 372 ASP A CA 1
ATOM 2929 C C . ASP A 1 372 ? -5.896 -4.909 20.996 1.00 77.69 372 ASP A C 1
ATOM 2931 O O . ASP A 1 372 ? -5.189 -5.799 21.464 1.00 77.69 372 ASP A O 1
ATOM 2935 N N . ASP A 1 373 ? -6.986 -5.164 20.272 1.00 76.94 373 ASP A N 1
ATOM 2936 C CA . ASP A 1 373 ? -7.505 -6.504 19.979 1.00 76.94 373 ASP A CA 1
ATOM 2937 C C . ASP A 1 373 ? -7.676 -7.414 21.217 1.00 76.94 373 ASP A C 1
ATOM 2939 O O . ASP A 1 373 ? -7.541 -8.633 21.157 1.00 76.94 373 ASP A O 1
ATOM 2943 N N . GLY A 1 374 ? -7.934 -6.817 22.384 1.00 70.50 374 GLY A N 1
ATOM 2944 C CA . GLY A 1 374 ? -8.060 -7.510 23.667 1.00 70.50 374 GLY A CA 1
ATOM 2945 C C . GLY A 1 374 ? -6.734 -7.917 24.325 1.00 70.50 374 GLY A C 1
ATOM 2946 O O . GLY A 1 374 ? -6.756 -8.600 25.353 1.00 70.50 374 GLY A O 1
ATOM 2947 N N . ASN A 1 375 ? -5.581 -7.496 23.798 1.00 64.69 375 ASN A N 1
ATOM 2948 C CA . ASN A 1 375 ? -4.264 -7.883 24.307 1.00 64.69 375 ASN A CA 1
ATOM 2949 C C . ASN A 1 375 ? -3.825 -7.043 25.521 1.00 64.69 375 ASN A C 1
ATOM 2951 O O . ASN A 1 375 ? -3.178 -6.002 25.382 1.00 64.69 375 ASN A O 1
ATOM 2955 N N . TYR A 1 376 ? -4.117 -7.544 26.729 1.00 60.41 376 TYR A N 1
ATOM 2956 C CA . TYR A 1 376 ? -3.685 -6.955 28.005 1.00 60.41 376 TYR A CA 1
ATOM 2957 C C . TYR A 1 376 ? -3.208 -8.017 29.018 1.00 60.41 376 TYR A C 1
ATOM 2959 O O . TYR A 1 376 ? -3.635 -9.170 28.957 1.00 60.41 376 TYR A O 1
ATOM 2967 N N . PRO A 1 377 ? -2.341 -7.648 29.983 1.00 46.91 377 PRO A N 1
ATOM 2968 C CA . PRO A 1 377 ? -1.802 -8.564 30.994 1.00 46.91 377 PRO A CA 1
ATOM 2969 C C . PRO A 1 377 ? -2.761 -8.850 32.173 1.00 46.91 377 PRO A C 1
ATOM 2971 O O . PRO A 1 377 ? -2.451 -9.698 33.009 1.00 46.91 377 PRO A O 1
ATOM 2974 N N . SER A 1 378 ? -3.914 -8.171 32.272 1.00 46.91 378 SER A N 1
ATOM 2975 C CA . SER A 1 378 ? -4.913 -8.325 33.352 1.00 46.91 378 SER A CA 1
ATOM 2976 C C . SER A 1 378 ? -6.354 -8.119 32.857 1.00 46.91 378 SER A C 1
ATOM 2978 O O . SER A 1 378 ? -6.551 -7.683 31.726 1.00 46.91 378 SER A O 1
ATOM 2980 N N . ALA A 1 379 ? -7.357 -8.424 33.701 1.00 39.94 379 ALA A N 1
ATOM 2981 C CA . ALA A 1 379 ? -8.782 -8.241 33.396 1.00 39.94 379 ALA A CA 1
ATOM 2982 C C . ALA A 1 379 ? -9.061 -6.821 32.869 1.00 39.94 379 ALA A C 1
ATOM 2984 O O . ALA A 1 379 ? -8.757 -5.830 33.529 1.00 39.94 379 ALA A O 1
ATOM 2985 N N . VAL A 1 380 ? -9.583 -6.767 31.648 1.00 47.84 380 VAL A N 1
ATOM 2986 C CA . VAL A 1 380 ? -9.788 -5.564 30.838 1.00 47.84 380 VAL A CA 1
ATOM 2987 C C . VAL A 1 380 ? -11.027 -4.806 31.336 1.00 47.84 380 VAL A C 1
ATOM 2989 O O . VAL A 1 380 ? -12.061 -5.450 31.534 1.00 47.84 380 VAL A O 1
ATOM 2992 N N . PRO A 1 381 ? -10.998 -3.467 31.487 1.00 46.75 381 PRO A N 1
ATOM 2993 C CA . PRO A 1 381 ? -12.221 -2.676 31.413 1.00 46.75 381 PRO A CA 1
ATOM 2994 C C . PRO A 1 381 ? -12.776 -2.844 29.996 1.00 46.75 381 PRO A C 1
ATOM 2996 O O . PRO A 1 381 ? -12.107 -2.504 29.022 1.00 46.75 381 PRO A O 1
ATOM 2999 N N . SER A 1 382 ? -13.955 -3.445 29.852 1.00 38.72 382 SER A N 1
ATOM 3000 C CA . SER A 1 382 ? -14.595 -3.613 28.546 1.00 38.72 382 SER A CA 1
ATOM 3001 C C . SER A 1 382 ? -14.677 -2.266 27.810 1.00 38.72 382 SER A C 1
ATOM 3003 O O . SER A 1 382 ? -15.375 -1.376 28.284 1.00 38.72 382 SER A O 1
ATOM 3005 N N . GLY A 1 383 ? -14.005 -2.132 26.660 1.00 52.59 383 GLY A N 1
ATOM 3006 C CA . GLY A 1 383 ? -14.208 -0.999 25.746 1.00 52.59 383 GLY A CA 1
ATOM 3007 C C . GLY A 1 383 ? -13.258 0.186 25.922 1.00 52.59 383 GLY A C 1
ATOM 3008 O O . GLY A 1 383 ? -13.738 1.285 26.156 1.00 52.59 383 GLY A O 1
ATOM 3009 N N . ILE A 1 384 ? -11.938 0.002 25.772 1.00 67.75 384 ILE A N 1
ATOM 3010 C CA . ILE A 1 384 ? -11.007 1.146 25.716 1.00 67.75 384 ILE A CA 1
ATOM 3011 C C . ILE A 1 384 ? -11.208 1.890 24.383 1.00 67.75 384 ILE A C 1
ATOM 3013 O O . ILE A 1 384 ? -11.039 1.272 23.328 1.00 67.75 384 ILE A O 1
ATOM 3017 N N . PRO A 1 385 ? -11.578 3.183 24.396 1.00 81.44 385 PRO A N 1
ATOM 3018 C CA . PRO A 1 385 ? -11.726 3.966 23.177 1.00 81.44 385 PRO A CA 1
ATOM 3019 C C . PRO A 1 385 ? -10.383 4.275 22.508 1.00 81.44 385 PRO A C 1
ATOM 3021 O O . PRO A 1 385 ? -9.320 4.283 23.131 1.00 81.44 385 PRO A O 1
ATOM 3024 N N . ILE A 1 386 ? -10.457 4.608 21.226 1.00 89.50 386 ILE A N 1
ATOM 3025 C CA . ILE A 1 386 ? -9.378 5.201 20.445 1.00 89.50 386 ILE A CA 1
ATOM 3026 C C . ILE A 1 386 ? -9.450 6.714 20.647 1.00 89.50 386 ILE A C 1
ATOM 3028 O O . ILE A 1 386 ? -10.322 7.388 20.098 1.00 89.50 386 ILE A O 1
ATOM 3032 N N . HIS A 1 387 ? -8.549 7.248 21.470 1.00 92.12 387 HIS A N 1
ATOM 3033 C CA . HIS A 1 387 ? -8.482 8.678 21.757 1.00 92.12 387 HIS A CA 1
ATOM 3034 C C . HIS A 1 387 ? -7.600 9.408 20.737 1.00 92.12 387 HIS A C 1
ATOM 3036 O O . HIS A 1 387 ? -6.432 9.056 20.550 1.00 92.12 387 HIS A O 1
ATOM 3042 N N . VAL A 1 388 ? -8.142 10.457 20.120 1.00 95.19 388 VAL A N 1
ATOM 3043 C CA . VAL A 1 388 ? -7.450 11.286 19.125 1.00 95.19 388 VAL A CA 1
ATOM 3044 C C . VAL A 1 388 ? -7.537 12.747 19.541 1.00 95.19 388 VAL A C 1
ATOM 3046 O O . VAL A 1 388 ? -8.631 13.275 19.671 1.00 95.19 388 VAL A O 1
ATOM 3049 N N . VAL A 1 389 ? -6.415 13.424 19.755 1.00 94.00 389 VAL A N 1
ATOM 3050 C CA . VAL A 1 389 ? -6.398 14.822 20.212 1.00 94.00 389 VAL A CA 1
ATOM 3051 C C . VAL A 1 389 ? -5.834 15.714 19.113 1.00 94.00 389 VAL A C 1
ATOM 3053 O O . VAL A 1 389 ? -4.675 15.568 18.722 1.00 94.00 389 VAL A O 1
ATOM 3056 N N . ALA A 1 390 ? -6.655 16.639 18.622 1.00 92.50 390 ALA A N 1
ATOM 3057 C CA . ALA A 1 390 ? -6.273 17.654 17.647 1.00 92.50 390 ALA A CA 1
ATOM 3058 C C . ALA A 1 390 ? -5.961 18.996 18.332 1.00 92.50 390 ALA A C 1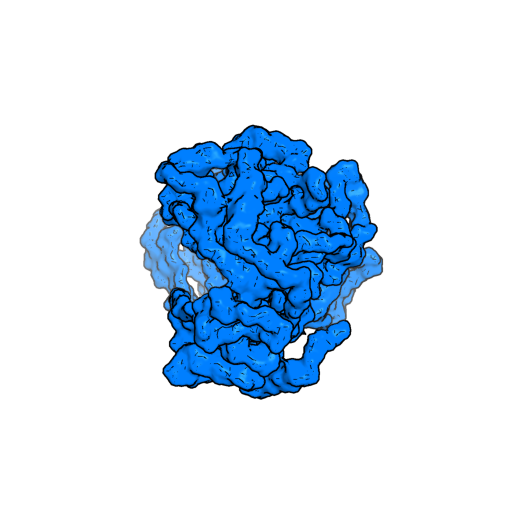
ATOM 3060 O O . ALA A 1 390 ? -6.203 19.173 19.528 1.00 92.50 390 ALA A O 1
ATOM 3061 N N . HIS A 1 391 ? -5.421 19.944 17.561 1.00 87.06 391 HIS A N 1
ATOM 3062 C CA . HIS A 1 391 ? -5.043 21.287 18.030 1.00 87.06 391 HIS A CA 1
ATOM 3063 C C . HIS A 1 391 ? -4.038 21.291 19.181 1.00 87.06 391 HIS A C 1
ATOM 3065 O O . HIS A 1 391 ? -4.045 22.182 20.035 1.00 87.06 391 HIS A O 1
ATOM 3071 N N . MET A 1 392 ? -3.134 20.313 19.186 1.00 85.25 392 MET A N 1
ATOM 3072 C CA . MET A 1 392 ? -1.953 20.402 20.031 1.00 85.25 392 MET A CA 1
ATOM 3073 C C . MET A 1 392 ? -1.064 21.555 19.539 1.00 85.25 392 MET A C 1
ATOM 3075 O O . MET A 1 392 ? -1.055 21.895 18.350 1.00 85.25 392 MET A O 1
ATOM 3079 N N . GLY A 1 393 ? -0.336 22.182 20.464 1.00 73.00 393 GLY A N 1
ATOM 3080 C CA . GLY A 1 393 ? 0.520 23.333 20.169 1.00 73.00 393 GLY A CA 1
ATOM 3081 C C . GLY A 1 393 ? 1.574 23.069 19.079 1.00 73.00 393 GLY A C 1
ATOM 3082 O O . GLY A 1 393 ? 1.800 21.924 18.684 1.00 73.00 393 GLY A O 1
ATOM 3083 N N . PRO A 1 394 ? 2.285 24.114 18.622 1.00 66.12 394 PRO A N 1
ATOM 3084 C CA . PRO A 1 394 ? 3.121 24.089 17.410 1.00 66.12 394 PRO A CA 1
ATOM 3085 C C . PRO A 1 394 ? 4.360 23.173 17.471 1.00 66.12 394 PRO A C 1
ATOM 3087 O O . PRO A 1 394 ? 5.098 23.077 16.497 1.00 66.12 394 PRO A O 1
ATOM 3090 N N . TYR A 1 395 ? 4.615 22.518 18.608 1.00 66.06 395 TYR A N 1
ATOM 3091 C CA . TYR A 1 395 ? 5.752 21.611 18.815 1.00 66.06 395 TYR A CA 1
ATOM 3092 C C . TYR A 1 395 ? 5.387 20.127 18.677 1.00 66.06 395 TYR A C 1
ATOM 3094 O O . TYR A 1 395 ? 6.222 19.264 18.947 1.00 66.06 395 TYR A O 1
ATOM 3102 N N . VAL A 1 396 ? 4.135 19.819 18.332 1.00 71.25 396 VAL A N 1
ATOM 3103 C CA . VAL A 1 396 ? 3.657 18.446 18.154 1.00 71.25 396 VAL A CA 1
ATOM 3104 C C . VAL A 1 396 ? 3.430 18.195 16.668 1.00 71.25 396 VAL A C 1
ATOM 3106 O O . VAL A 1 396 ? 2.702 18.937 16.019 1.00 71.25 396 VAL A O 1
ATOM 3109 N N . ASN A 1 397 ? 4.032 17.133 16.138 1.00 78.25 397 ASN A N 1
ATOM 3110 C CA . ASN A 1 397 ? 3.826 16.719 14.751 1.00 78.25 397 ASN A CA 1
ATOM 3111 C C . ASN A 1 397 ? 2.625 15.765 14.701 1.00 78.25 397 ASN A C 1
ATOM 3113 O O . ASN A 1 397 ? 1.474 16.192 14.800 1.00 78.25 397 ASN A O 1
ATOM 3117 N N . GLY A 1 398 ? 2.915 14.466 14.665 1.00 86.69 398 GLY A N 1
ATOM 3118 C CA . GLY A 1 398 ? 2.054 13.383 15.129 1.00 86.69 398 GLY A CA 1
ATOM 3119 C C . GLY A 1 398 ? 2.765 12.645 16.266 1.00 86.69 398 GLY A C 1
ATOM 3120 O O . GLY A 1 398 ? 3.997 12.651 16.322 1.00 86.69 398 GLY A O 1
ATOM 3121 N N . ALA A 1 399 ? 2.009 12.077 17.204 1.00 87.25 399 ALA A N 1
ATOM 3122 C CA . ALA A 1 399 ? 2.574 11.188 18.215 1.00 87.25 399 ALA A CA 1
ATOM 3123 C C . ALA A 1 399 ? 1.538 10.213 18.777 1.00 87.25 399 ALA A C 1
ATOM 3125 O O . ALA A 1 399 ? 0.460 10.624 19.210 1.00 87.25 399 ALA A O 1
ATOM 3126 N N . PHE A 1 400 ? 1.919 8.948 18.901 1.00 88.31 400 PHE A N 1
ATOM 3127 C CA . PHE A 1 400 ? 1.280 7.987 19.791 1.00 88.31 400 PHE A CA 1
ATOM 3128 C C . PHE A 1 400 ? 1.902 8.013 21.189 1.00 88.31 400 PHE A C 1
ATOM 3130 O O . PHE A 1 400 ? 3.121 7.950 21.349 1.00 88.31 400 PHE A O 1
ATOM 3137 N N . ASN A 1 401 ? 1.054 8.026 22.216 1.00 84.94 401 ASN A N 1
ATOM 3138 C CA . ASN A 1 401 ? 1.475 7.911 23.604 1.00 84.94 401 ASN A CA 1
ATOM 3139 C C . ASN A 1 401 ? 0.615 6.907 24.372 1.00 84.94 401 ASN A C 1
ATOM 3141 O O . ASN A 1 401 ? -0.582 6.746 24.131 1.00 84.94 401 ASN A O 1
ATOM 3145 N N . LEU A 1 402 ? 1.246 6.272 25.357 1.00 79.12 402 LEU A N 1
ATOM 3146 C CA . LEU A 1 402 ? 0.616 5.368 26.305 1.00 79.12 402 LEU A CA 1
ATOM 3147 C C . LEU A 1 402 ? 1.050 5.762 27.715 1.00 79.12 402 LEU A C 1
ATOM 3149 O O . LEU A 1 402 ? 2.244 5.816 28.010 1.00 79.12 402 LEU A O 1
ATOM 3153 N N . GLY A 1 403 ? 0.086 5.987 28.600 1.00 77.19 403 GLY A N 1
ATOM 3154 C CA . GLY A 1 403 ? 0.348 6.301 30.001 1.00 77.19 403 GLY A CA 1
ATOM 3155 C C . GLY A 1 403 ? -0.660 5.651 30.939 1.00 77.19 403 GLY A C 1
ATOM 3156 O O . GLY A 1 403 ? -1.496 4.853 30.514 1.00 77.19 403 GLY A O 1
ATOM 3157 N N . ARG A 1 404 ? -0.565 5.976 32.230 1.00 76.31 404 ARG A N 1
ATOM 3158 C CA . ARG A 1 404 ? -1.550 5.574 33.240 1.00 76.31 404 ARG A CA 1
ATOM 3159 C C . ARG A 1 404 ? -2.184 6.797 33.888 1.00 76.31 404 ARG A C 1
ATOM 3161 O O . ARG A 1 404 ? -1.487 7.789 34.083 1.00 76.31 404 ARG A O 1
ATOM 3168 N N . ASN A 1 405 ? -3.472 6.717 34.203 1.00 73.31 405 ASN A N 1
ATOM 3169 C CA . ASN A 1 405 ? -4.129 7.686 35.082 1.00 73.31 405 ASN A CA 1
ATOM 3170 C C . ASN A 1 405 ? -3.800 7.398 36.562 1.00 73.31 405 ASN A C 1
ATOM 3172 O O . ASN A 1 405 ? -3.119 6.416 36.885 1.00 73.31 405 ASN A O 1
ATOM 3176 N N . ASP A 1 406 ? -4.277 8.259 37.458 1.00 75.50 406 ASP A N 1
ATOM 3177 C CA . ASP A 1 406 ? -4.095 8.159 38.910 1.00 75.50 406 ASP A CA 1
ATOM 3178 C C . ASP A 1 406 ? -4.741 6.884 39.486 1.00 75.50 406 ASP A C 1
ATOM 3180 O O . ASP A 1 406 ? -4.294 6.353 40.506 1.00 75.50 406 ASP A O 1
ATOM 3184 N N . GLU A 1 407 ? -5.759 6.348 38.807 1.00 65.88 407 GLU A N 1
ATOM 3185 C CA . GLU A 1 407 ? -6.414 5.074 39.112 1.00 65.88 407 GLU A CA 1
ATOM 3186 C C . GLU A 1 407 ? -5.619 3.845 38.620 1.00 65.88 407 GLU A C 1
ATOM 3188 O O . GLU A 1 407 ? -5.951 2.703 38.953 1.00 65.88 407 GLU A O 1
ATOM 3193 N N . GLY A 1 408 ? -4.529 4.059 37.878 1.00 67.06 408 GLY A N 1
ATOM 3194 C CA . GLY A 1 408 ? -3.640 3.019 37.367 1.00 67.06 408 GLY A CA 1
ATOM 3195 C C . GLY A 1 408 ? -4.106 2.353 36.068 1.00 67.06 408 GLY A C 1
ATOM 3196 O O . GLY A 1 408 ? -3.474 1.380 35.640 1.00 67.06 408 GLY A O 1
ATOM 3197 N N . GLU A 1 409 ? -5.159 2.857 35.430 1.00 70.62 409 GLU A N 1
ATOM 3198 C CA . GLU A 1 409 ? -5.680 2.409 34.136 1.00 70.62 409 GLU A CA 1
ATOM 3199 C C . GLU A 1 409 ? -4.784 2.891 32.996 1.00 70.62 409 GLU A C 1
ATOM 3201 O O . GLU A 1 409 ? -4.304 4.023 32.997 1.00 70.62 409 GLU A O 1
ATOM 3206 N N . SER A 1 410 ? -4.545 2.029 32.008 1.00 72.56 410 SER A N 1
ATOM 3207 C CA . SER A 1 410 ? -3.756 2.382 30.828 1.00 72.56 410 SER A CA 1
ATOM 3208 C C . SER A 1 410 ? -4.596 3.163 29.820 1.00 72.56 410 SER A C 1
ATOM 3210 O O . SER A 1 410 ? -5.600 2.646 29.340 1.00 72.56 410 SER A O 1
ATOM 3212 N N . ILE A 1 411 ? -4.142 4.365 29.456 1.00 78.25 411 ILE A N 1
ATOM 3213 C CA . ILE A 1 411 ? -4.769 5.228 28.447 1.00 78.25 411 ILE A CA 1
ATOM 3214 C C . ILE A 1 411 ? -3.797 5.405 27.281 1.00 78.25 411 ILE A C 1
ATOM 3216 O O . ILE A 1 411 ? -2.662 5.853 27.470 1.00 78.25 411 ILE A O 1
ATOM 3220 N N . ALA A 1 412 ? -4.259 5.044 26.089 1.00 81.12 412 ALA A N 1
ATOM 3221 C CA . ALA A 1 412 ? -3.547 5.171 24.824 1.00 81.12 412 ALA A CA 1
ATOM 3222 C C . ALA A 1 412 ? -4.203 6.273 23.984 1.00 81.12 412 ALA A C 1
ATOM 3224 O O . ALA A 1 412 ? -5.430 6.358 23.940 1.00 81.12 412 ALA A O 1
ATOM 3225 N N . TYR A 1 413 ? -3.410 7.134 23.354 1.00 89.19 413 TYR A N 1
ATOM 3226 C CA . TYR A 1 413 ? -3.932 8.277 22.606 1.00 89.19 413 TYR A CA 1
ATOM 3227 C C . TYR A 1 413 ? -2.971 8.734 21.506 1.00 89.19 413 TYR A C 1
ATOM 3229 O O . TYR A 1 413 ? -1.751 8.614 21.636 1.00 89.19 413 TYR A O 1
ATOM 3237 N N . MET A 1 414 ? -3.539 9.282 20.432 1.00 93.31 414 MET A N 1
ATOM 3238 C CA . MET A 1 414 ? -2.806 9.951 19.357 1.00 93.31 414 MET A CA 1
ATOM 3239 C C . MET A 1 414 ? -2.950 11.466 19.487 1.00 93.31 414 MET A C 1
ATOM 3241 O O . MET A 1 414 ? -4.014 11.966 19.851 1.00 93.31 414 MET A O 1
ATOM 3245 N N . LEU A 1 415 ? -1.880 12.192 19.188 1.00 91.75 415 LEU A N 1
ATOM 3246 C CA . LEU A 1 415 ? -1.807 13.647 19.236 1.00 91.75 415 LEU A CA 1
ATOM 3247 C C . LEU A 1 415 ? -1.442 14.185 17.856 1.00 91.75 415 LEU A C 1
ATOM 3249 O O . LEU A 1 415 ? -0.490 13.696 17.249 1.00 91.75 415 LEU A O 1
ATOM 3253 N N . TYR A 1 416 ? -2.127 15.237 17.416 1.00 90.44 416 TYR A N 1
ATOM 3254 C CA . TYR A 1 416 ? -1.775 15.976 16.208 1.00 90.44 416 TYR A CA 1
ATOM 3255 C C . TYR A 1 416 ? -1.690 17.462 16.518 1.00 90.44 416 TYR A C 1
ATOM 3257 O O . TYR A 1 416 ? -2.643 18.070 17.024 1.00 90.44 416 TYR A O 1
ATOM 3265 N N . GLY A 1 417 ? -0.528 18.045 16.237 1.00 81.38 417 GLY A N 1
ATOM 3266 C CA . GLY A 1 417 ? -0.372 19.484 16.340 1.00 81.38 417 GLY A CA 1
ATOM 3267 C C . GLY A 1 417 ? -0.913 20.199 15.120 1.00 81.38 417 GLY A C 1
ATOM 3268 O O . GLY A 1 417 ? -1.126 19.622 14.051 1.00 81.38 417 GLY A O 1
ATOM 3269 N N . ARG A 1 418 ? -1.162 21.490 15.305 1.00 67.12 418 ARG A N 1
ATOM 3270 C CA . ARG A 1 418 ? -1.748 22.324 14.263 1.00 67.12 418 ARG A CA 1
ATOM 3271 C C . ARG A 1 418 ? -0.798 22.565 13.099 1.00 67.12 418 ARG A C 1
ATOM 3273 O O . ARG A 1 418 ? -1.245 22.555 11.955 1.00 67.12 418 ARG A O 1
ATOM 3280 N N . ASP A 1 419 ? 0.457 22.861 13.438 1.00 61.00 419 ASP A N 1
ATOM 3281 C CA . ASP A 1 419 ? 1.383 23.577 12.577 1.00 61.00 419 ASP A CA 1
ATOM 3282 C C . ASP A 1 419 ? 2.832 23.513 13.126 1.00 61.00 419 ASP A C 1
ATOM 3284 O O . ASP A 1 419 ? 3.218 24.360 13.932 1.00 61.00 419 ASP A O 1
ATOM 3288 N N . GLU A 1 420 ? 3.653 22.534 12.710 1.00 58.12 420 GLU A N 1
ATOM 3289 C CA . GLU A 1 420 ? 5.113 22.649 12.908 1.00 58.12 420 GLU A CA 1
ATOM 3290 C C . GLU A 1 420 ? 5.691 23.484 11.764 1.00 58.12 420 GLU A C 1
ATOM 3292 O O . GLU A 1 420 ? 5.564 23.136 10.583 1.00 58.12 420 GLU A O 1
ATOM 3297 N N . ILE A 1 421 ? 6.357 24.585 12.117 1.00 56.88 421 ILE A N 1
ATOM 3298 C CA . ILE A 1 421 ? 7.136 25.370 11.164 1.00 56.88 421 ILE A CA 1
ATOM 3299 C C . ILE A 1 421 ? 8.465 24.650 10.949 1.00 56.88 421 ILE A C 1
ATOM 3301 O O . ILE A 1 421 ? 9.429 24.858 11.690 1.00 56.88 421 ILE A O 1
ATOM 3305 N N . ILE A 1 422 ? 8.549 23.862 9.879 1.00 63.41 422 ILE A N 1
ATOM 3306 C CA . ILE A 1 422 ? 9.854 23.470 9.356 1.00 63.41 422 ILE A CA 1
ATOM 3307 C C . ILE A 1 422 ? 10.489 24.740 8.785 1.00 63.41 422 ILE A C 1
ATOM 3309 O O . ILE A 1 422 ? 9.951 25.387 7.880 1.00 63.41 422 ILE A O 1
ATOM 3313 N N . ALA A 1 423 ? 11.615 25.152 9.371 1.00 54.12 423 ALA A N 1
ATOM 3314 C CA . ALA A 1 423 ? 12.284 26.398 9.016 1.00 54.12 423 ALA A CA 1
ATOM 3315 C C . ALA A 1 423 ? 12.574 26.455 7.503 1.00 54.12 423 ALA A C 1
ATOM 3317 O O . ALA A 1 423 ? 13.370 25.676 6.987 1.00 54.12 423 ALA A O 1
ATOM 3318 N N . GLY A 1 424 ? 11.935 27.403 6.808 1.00 55.88 424 GLY A N 1
ATOM 3319 C CA . GLY A 1 424 ? 12.061 27.592 5.358 1.00 55.88 424 GLY A CA 1
ATOM 3320 C C . GLY A 1 424 ? 10.955 26.960 4.500 1.00 55.88 424 GLY A C 1
ATOM 3321 O O . GLY A 1 424 ? 10.918 27.246 3.308 1.00 55.88 424 GLY A O 1
ATOM 3322 N N . GLU A 1 425 ? 10.038 26.174 5.073 1.00 64.50 425 GLU A N 1
ATOM 3323 C CA . GLU A 1 425 ? 8.971 25.468 4.329 1.00 64.50 425 GLU A CA 1
ATOM 3324 C C . GLU A 1 425 ? 7.552 25.883 4.720 1.00 64.50 425 GLU A C 1
ATOM 3326 O O . GLU A 1 425 ? 6.595 25.586 4.009 1.00 64.50 425 GLU A O 1
ATOM 3331 N N . GLY A 1 426 ? 7.406 26.606 5.829 1.00 66.00 426 GLY A N 1
ATOM 3332 C CA . GLY A 1 426 ? 6.097 26.916 6.383 1.00 66.00 426 GLY A CA 1
ATOM 3333 C C . GLY A 1 426 ? 5.529 25.726 7.148 1.00 66.00 426 GLY A C 1
ATOM 3334 O O . GLY A 1 426 ? 6.275 24.887 7.655 1.00 66.00 426 GLY A O 1
ATOM 3335 N N . SER A 1 427 ? 4.208 25.705 7.289 1.00 73.62 427 SER A N 1
ATOM 3336 C CA . SER A 1 427 ? 3.561 24.838 8.258 1.00 73.62 427 SER A CA 1
ATOM 3337 C C . SER A 1 427 ? 2.919 23.587 7.668 1.00 73.62 427 SER A C 1
ATOM 3339 O O . SER A 1 427 ? 2.093 23.687 6.756 1.00 73.62 427 SER A O 1
ATOM 3341 N N . HIS A 1 428 ? 3.268 22.428 8.229 1.00 83.31 428 HIS A N 1
ATOM 3342 C CA . HIS A 1 428 ? 2.767 21.123 7.802 1.00 83.31 428 HIS A CA 1
ATOM 3343 C C . HIS A 1 428 ? 1.437 20.765 8.476 1.00 83.31 428 HIS A C 1
ATOM 3345 O O . HIS A 1 428 ? 1.244 21.006 9.666 1.00 83.31 428 HIS A O 1
ATOM 3351 N N . LYS A 1 429 ? 0.518 20.161 7.712 1.00 87.81 429 LYS A N 1
ATOM 3352 C CA . LYS A 1 429 ? -0.829 19.778 8.179 1.00 87.81 429 LYS A CA 1
ATOM 3353 C C . LYS A 1 429 ? -0.897 18.307 8.609 1.00 87.81 429 LYS A C 1
ATOM 3355 O O . LYS A 1 429 ? -1.492 17.485 7.924 1.00 87.81 429 LYS A O 1
ATOM 3360 N N . TRP A 1 430 ? -0.258 17.967 9.728 1.00 88.88 430 TRP A N 1
ATOM 3361 C CA . TRP A 1 430 ? 0.008 16.582 10.160 1.00 88.88 430 TRP A CA 1
ATOM 3362 C C . TRP A 1 430 ? -1.211 15.653 10.209 1.00 88.88 430 TRP A C 1
ATOM 3364 O O . TRP A 1 430 ? -1.146 14.551 9.667 1.00 88.88 430 TRP A O 1
ATOM 3374 N N . SER A 1 431 ? -2.326 16.096 10.799 1.00 91.81 431 SER A N 1
ATOM 3375 C CA . SER A 1 431 ? -3.561 15.301 10.888 1.00 91.81 431 SER A CA 1
ATOM 3376 C C . SER A 1 431 ? -4.191 14.991 9.533 1.00 91.81 431 SER A C 1
ATOM 3378 O O . SER A 1 431 ? -4.989 14.068 9.453 1.00 91.81 431 SER A O 1
ATOM 3380 N N . ALA A 1 432 ? -3.838 15.735 8.482 1.00 92.94 432 ALA A N 1
ATOM 3381 C CA . ALA A 1 432 ? -4.386 15.578 7.140 1.00 92.94 432 ALA A CA 1
ATOM 3382 C C . ALA A 1 432 ? -3.661 14.530 6.287 1.00 92.94 432 ALA A C 1
ATOM 3384 O O . ALA A 1 432 ? -4.152 14.164 5.219 1.00 92.94 432 ALA A O 1
ATOM 3385 N N . SER A 1 433 ? -2.502 14.032 6.736 1.00 93.62 433 SER A N 1
ATOM 3386 C CA . SER A 1 433 ? -1.790 12.978 6.014 1.00 93.62 433 SER A CA 1
ATOM 3387 C C . SER A 1 433 ? -2.290 11.600 6.455 1.00 93.62 433 SER A C 1
ATOM 3389 O O . SER A 1 433 ? -2.066 11.210 7.607 1.00 93.62 433 SER A O 1
ATOM 3391 N N . PRO A 1 434 ? -2.896 10.799 5.557 1.00 95.06 434 PRO A N 1
ATOM 3392 C CA . PRO A 1 434 ? -3.285 9.429 5.881 1.00 95.06 434 PRO A CA 1
ATOM 3393 C C . PRO A 1 434 ? -2.072 8.566 6.249 1.00 95.06 434 PRO A C 1
ATOM 3395 O O . PRO A 1 434 ? -2.201 7.661 7.070 1.00 95.06 434 PRO A O 1
ATOM 3398 N N . PHE A 1 435 ? -0.888 8.874 5.702 1.00 95.56 435 PHE A N 1
ATOM 3399 C CA . PHE A 1 435 ? 0.359 8.199 6.055 1.00 95.56 435 PHE A CA 1
ATOM 3400 C C . PHE A 1 435 ? 0.719 8.446 7.525 1.00 95.56 435 PHE A C 1
ATOM 3402 O O . PHE A 1 435 ? 1.013 7.494 8.243 1.00 95.56 435 PHE A O 1
ATOM 3409 N N . ILE A 1 436 ? 0.653 9.700 7.990 1.00 94.31 436 ILE A N 1
ATOM 3410 C CA . ILE A 1 436 ? 0.978 10.064 9.378 1.00 94.31 436 ILE A CA 1
ATOM 3411 C C . ILE A 1 436 ? -0.051 9.485 10.351 1.00 94.31 436 ILE A C 1
ATOM 3413 O O . ILE A 1 436 ? 0.330 8.898 11.360 1.00 94.31 436 ILE A O 1
ATOM 3417 N N . VAL A 1 437 ? -1.349 9.569 10.046 1.00 96.19 437 VAL A N 1
ATOM 3418 C CA . VAL A 1 437 ? -2.382 8.990 10.922 1.00 96.19 437 VAL A CA 1
ATOM 3419 C C . VAL A 1 437 ? -2.215 7.472 11.052 1.00 96.19 437 VAL A C 1
ATOM 3421 O O . VAL A 1 437 ? -2.253 6.937 12.160 1.00 96.19 437 VAL A O 1
ATOM 3424 N N . ALA A 1 438 ? -1.944 6.777 9.945 1.00 96.44 438 ALA A N 1
ATOM 3425 C CA . ALA A 1 438 ? -1.660 5.344 9.955 1.00 96.44 438 ALA A CA 1
ATOM 3426 C C . ALA A 1 438 ? -0.361 4.992 10.706 1.00 96.44 438 ALA A C 1
ATOM 3428 O O . ALA A 1 438 ? -0.324 3.978 11.405 1.00 96.44 438 ALA A O 1
ATOM 3429 N N . HIS A 1 439 ? 0.676 5.829 10.589 1.00 95.06 439 HIS A N 1
ATOM 3430 C CA . HIS A 1 439 ? 1.947 5.686 11.302 1.00 95.06 439 HIS A CA 1
ATOM 3431 C C . HIS A 1 439 ? 1.737 5.734 12.825 1.00 95.06 439 HIS A C 1
ATOM 3433 O O . HIS A 1 439 ? 2.141 4.810 13.533 1.00 95.06 439 HIS A O 1
ATOM 3439 N N . GLU A 1 440 ? 1.026 6.746 13.331 1.00 93.38 440 GLU A N 1
ATOM 3440 C CA . GLU A 1 440 ? 0.751 6.861 14.770 1.00 93.38 440 GLU A CA 1
ATOM 3441 C C . GLU A 1 440 ? -0.157 5.734 15.280 1.00 93.38 440 GLU A C 1
ATOM 3443 O O . GLU A 1 440 ? 0.092 5.148 16.335 1.00 93.38 440 GLU A O 1
ATOM 3448 N N . TYR A 1 441 ? -1.170 5.346 14.505 1.00 94.75 441 TYR A N 1
ATOM 3449 C CA . TYR A 1 441 ? -2.041 4.228 14.872 1.00 94.75 441 TYR A CA 1
ATOM 3450 C C . TYR A 1 441 ? -1.269 2.901 14.945 1.00 94.75 441 TYR A C 1
ATOM 3452 O O . TYR A 1 441 ? -1.515 2.061 15.816 1.00 94.75 441 TYR A O 1
ATOM 3460 N N . GLN A 1 442 ? -0.293 2.698 14.055 1.00 93.31 442 GLN A N 1
ATOM 3461 C CA . GLN A 1 442 ? 0.537 1.497 14.053 1.00 93.31 442 GLN A CA 1
ATOM 3462 C C . GLN A 1 442 ? 1.485 1.428 15.257 1.00 93.31 442 GLN A C 1
ATOM 3464 O O . GLN A 1 442 ? 1.776 0.321 15.728 1.00 93.31 442 GLN A O 1
ATOM 3469 N N . HIS A 1 443 ? 1.927 2.554 15.824 1.00 89.06 443 HIS A N 1
ATOM 3470 C CA . HIS A 1 443 ? 2.636 2.521 17.107 1.00 89.06 443 HIS A CA 1
ATOM 3471 C C . HIS A 1 443 ? 1.770 1.894 18.206 1.00 89.06 443 HIS A C 1
ATOM 3473 O O . HIS A 1 443 ? 2.268 1.066 18.976 1.00 89.06 443 HIS A O 1
ATOM 3479 N N . ALA A 1 444 ? 0.470 2.206 18.231 1.00 86.31 444 ALA A N 1
ATOM 3480 C CA . ALA A 1 444 ? -0.475 1.606 19.168 1.00 86.31 444 ALA A CA 1
ATOM 3481 C C . ALA A 1 444 ? -0.590 0.090 18.959 1.00 86.31 444 ALA A C 1
ATOM 3483 O O . ALA A 1 444 ? -0.405 -0.686 19.898 1.00 86.31 444 ALA A O 1
ATOM 3484 N N . ILE A 1 445 ? -0.797 -0.359 17.719 1.00 86.94 445 ILE A N 1
ATOM 3485 C CA . ILE A 1 445 ? -0.848 -1.796 17.402 1.00 86.94 445 ILE A CA 1
ATOM 3486 C C . ILE A 1 445 ? 0.444 -2.495 17.821 1.00 86.94 445 ILE A C 1
ATOM 3488 O O . ILE A 1 445 ? 0.399 -3.549 18.453 1.00 86.94 445 ILE A O 1
ATOM 3492 N N . THR A 1 446 ? 1.599 -1.901 17.524 1.00 82.31 446 THR A N 1
ATOM 3493 C CA . THR A 1 446 ? 2.902 -2.462 17.900 1.00 82.31 446 THR A CA 1
ATOM 3494 C C . THR A 1 446 ? 3.020 -2.582 19.418 1.00 82.31 446 THR A C 1
ATOM 3496 O O . THR A 1 446 ? 3.455 -3.623 19.917 1.00 82.31 446 THR A O 1
ATOM 3499 N N . ALA A 1 447 ? 2.565 -1.577 20.171 1.00 78.00 447 ALA A N 1
ATOM 3500 C CA . ALA A 1 447 ? 2.557 -1.606 21.629 1.00 78.00 447 ALA A CA 1
ATOM 3501 C C . ALA A 1 447 ? 1.668 -2.724 22.204 1.00 78.00 447 ALA A C 1
ATOM 3503 O O . ALA A 1 447 ? 2.015 -3.264 23.253 1.00 78.00 447 ALA A O 1
ATOM 3504 N N . HIS A 1 448 ? 0.590 -3.105 21.510 1.00 76.56 448 HIS A N 1
ATOM 3505 C CA . HIS A 1 448 ? -0.382 -4.132 21.915 1.00 76.56 448 HIS A CA 1
ATOM 3506 C C . HIS A 1 448 ? -0.252 -5.471 21.157 1.00 76.56 448 HIS A C 1
ATOM 3508 O O . HIS A 1 448 ? -1.112 -6.347 21.261 1.00 76.56 448 HIS A O 1
ATOM 3514 N N . SER A 1 449 ? 0.816 -5.662 20.384 1.00 69.38 449 SER A N 1
ATOM 3515 C CA . SER A 1 449 ? 0.981 -6.823 19.491 1.00 69.38 449 SER A CA 1
ATOM 3516 C C . SER A 1 449 ? 1.343 -8.133 20.207 1.00 69.38 449 SER A C 1
ATOM 3518 O O . SER A 1 449 ? 1.225 -9.211 19.626 1.00 69.38 449 SER A O 1
ATOM 3520 N N . VAL A 1 450 ? 1.765 -8.076 21.477 1.00 62.03 450 VAL A N 1
ATOM 3521 C CA . VAL A 1 450 ? 2.137 -9.261 22.269 1.00 62.03 450 VAL A CA 1
ATOM 3522 C C . VAL A 1 450 ? 1.121 -9.492 23.389 1.00 62.03 450 VAL A C 1
ATOM 3524 O O . VAL A 1 450 ? 1.139 -8.823 24.426 1.00 62.03 450 VAL A O 1
ATOM 3527 N N . ALA A 1 451 ? 0.247 -10.480 23.187 1.00 58.84 451 ALA A N 1
ATOM 3528 C CA . ALA A 1 451 ? -0.802 -10.853 24.132 1.00 58.84 451 ALA A CA 1
ATOM 3529 C C . ALA A 1 451 ? -0.258 -11.141 25.544 1.00 58.84 451 ALA A C 1
ATOM 3531 O O . ALA A 1 451 ? 0.771 -11.798 25.715 1.00 58.84 451 ALA A O 1
ATOM 3532 N N . GLY A 1 452 ? -0.969 -10.664 26.571 1.00 48.12 452 GLY A N 1
ATOM 3533 C CA . GLY A 1 452 ? -0.629 -10.921 27.974 1.00 48.12 452 GLY A CA 1
ATOM 3534 C C . GLY A 1 452 ? 0.601 -10.171 28.501 1.00 48.12 452 GLY A C 1
ATOM 3535 O O . GLY A 1 452 ? 1.020 -10.429 29.630 1.00 48.12 452 GLY A O 1
ATOM 3536 N N . THR A 1 453 ? 1.178 -9.245 27.727 1.00 49.81 453 THR A N 1
ATOM 3537 C CA . THR A 1 453 ? 2.289 -8.385 28.170 1.00 49.81 453 THR A CA 1
ATOM 3538 C C . THR A 1 453 ? 1.822 -6.960 28.436 1.00 49.81 453 THR A C 1
ATOM 3540 O O . THR A 1 453 ? 0.783 -6.536 27.937 1.00 49.81 453 THR A O 1
ATOM 3543 N N . ILE A 1 454 ? 2.565 -6.223 29.269 1.00 51.22 454 ILE A N 1
ATOM 3544 C CA . ILE A 1 454 ? 2.309 -4.793 29.470 1.00 51.22 454 ILE A CA 1
ATOM 3545 C C . ILE A 1 454 ? 2.504 -4.095 28.121 1.00 51.22 454 ILE A C 1
ATOM 3547 O O . ILE A 1 454 ? 3.578 -4.263 27.537 1.00 51.22 454 ILE A O 1
ATOM 3551 N N . PRO A 1 455 ? 1.507 -3.329 27.638 1.00 54.25 455 PRO A N 1
ATOM 3552 C CA . PRO A 1 455 ? 1.639 -2.634 26.374 1.00 54.25 455 PRO A CA 1
ATOM 3553 C C . PRO A 1 455 ? 2.849 -1.699 26.381 1.00 54.25 455 PRO A C 1
ATOM 3555 O O . PRO A 1 455 ? 3.132 -1.033 27.380 1.00 54.25 455 PRO A O 1
ATOM 3558 N N . GLY A 1 456 ? 3.572 -1.689 25.266 1.00 53.53 456 GLY A N 1
ATOM 3559 C CA . GLY A 1 456 ? 4.870 -1.036 25.140 1.00 53.53 456 GLY A CA 1
ATOM 3560 C C . GLY A 1 456 ? 5.940 -2.058 24.794 1.00 53.53 456 GLY A C 1
ATOM 3561 O O . GLY A 1 456 ? 6.679 -2.516 25.664 1.00 53.53 456 GLY A O 1
ATOM 3562 N N . TYR A 1 457 ? 6.029 -2.413 23.509 1.00 53.53 457 TYR A N 1
ATOM 3563 C CA . TYR A 1 457 ? 7.170 -3.144 22.966 1.00 53.53 457 TYR A CA 1
ATOM 3564 C C . TYR A 1 457 ? 8.447 -2.406 23.390 1.00 53.53 457 TYR A C 1
ATOM 3566 O O . TYR A 1 457 ? 8.717 -1.334 22.864 1.00 53.53 457 TYR A O 1
ATOM 3574 N N . GLY A 1 458 ? 9.132 -2.944 24.414 1.00 50.56 458 GLY A N 1
ATOM 3575 C CA . GLY A 1 458 ? 9.967 -2.229 25.394 1.00 50.56 458 GLY A CA 1
ATOM 3576 C C . GLY A 1 458 ? 10.955 -1.215 24.830 1.00 50.56 458 GLY A C 1
ATOM 3577 O O . GLY A 1 458 ? 12.155 -1.480 24.759 1.00 50.56 458 GLY A O 1
ATOM 3578 N N . TYR A 1 459 ? 10.436 -0.057 24.449 1.00 57.12 459 TYR A N 1
ATOM 3579 C CA . TYR A 1 459 ? 11.176 1.041 23.875 1.00 57.12 459 TYR A CA 1
ATOM 3580 C C . TYR A 1 459 ? 11.320 2.119 24.942 1.00 57.12 459 TYR A C 1
ATOM 3582 O O . TYR A 1 459 ? 10.333 2.664 25.433 1.00 57.12 459 TYR A O 1
ATOM 3590 N N . ASN A 1 460 ? 12.566 2.398 25.318 1.00 58.34 460 ASN A N 1
ATOM 3591 C CA . ASN A 1 460 ? 12.914 3.499 26.198 1.00 58.34 460 ASN A CA 1
ATOM 3592 C C . ASN A 1 460 ? 13.911 4.390 25.444 1.00 58.34 460 ASN A C 1
ATOM 3594 O O . ASN A 1 460 ? 15.059 3.976 25.290 1.00 58.34 460 ASN A O 1
ATOM 3598 N N . PRO A 1 461 ? 13.533 5.608 25.013 1.00 56.88 461 PRO A N 1
ATOM 3599 C CA . PRO A 1 461 ? 14.412 6.504 24.253 1.00 56.88 461 PRO A CA 1
ATOM 3600 C C . PRO A 1 461 ? 15.763 6.791 24.924 1.00 56.88 461 PRO A C 1
ATOM 3602 O O . PRO A 1 461 ? 16.697 7.207 24.243 1.00 56.88 461 PRO A O 1
ATOM 3605 N N . HIS A 1 462 ? 15.876 6.576 26.237 1.00 55.09 462 HIS A N 1
ATOM 3606 C CA . HIS A 1 462 ? 17.086 6.807 27.025 1.00 55.09 462 HIS A CA 1
ATOM 3607 C C . HIS A 1 462 ? 17.933 5.547 27.262 1.00 55.09 462 HIS A C 1
ATOM 3609 O O . HIS A 1 462 ? 18.969 5.631 27.921 1.00 55.09 462 HIS A O 1
ATOM 3615 N N . ASP A 1 463 ? 17.516 4.390 26.744 1.00 63.75 463 ASP A N 1
ATOM 3616 C CA . ASP A 1 463 ? 18.244 3.127 26.840 1.00 63.75 463 ASP A CA 1
ATOM 3617 C C . ASP A 1 463 ? 18.817 2.734 25.464 1.00 63.75 463 ASP A C 1
ATOM 3619 O O . ASP A 1 463 ? 18.048 2.360 24.571 1.00 63.75 463 ASP A O 1
ATOM 3623 N N . PRO A 1 464 ? 20.150 2.769 25.273 1.00 62.78 464 PRO A N 1
ATOM 3624 C CA . PRO A 1 464 ? 20.793 2.343 24.029 1.00 62.78 464 PRO A CA 1
ATOM 3625 C C . PRO A 1 464 ? 20.469 0.894 23.632 1.00 62.78 464 PRO A C 1
ATOM 3627 O O . PRO A 1 464 ? 20.434 0.578 22.444 1.00 62.78 464 PRO A O 1
ATOM 3630 N N . SER A 1 465 ? 20.160 0.014 24.595 1.00 64.69 465 SER A N 1
ATOM 3631 C CA . SER A 1 465 ? 19.742 -1.369 24.315 1.00 64.69 465 SER A CA 1
ATOM 3632 C C . SER A 1 465 ? 18.347 -1.471 23.679 1.00 64.69 465 SER A C 1
ATOM 3634 O O . SER A 1 465 ? 17.950 -2.536 23.207 1.00 64.69 465 SER A O 1
ATOM 3636 N N . SER A 1 466 ? 17.611 -0.357 23.606 1.00 76.19 466 SER A N 1
ATOM 3637 C CA . SER A 1 466 ? 16.316 -0.263 22.933 1.00 76.19 466 SER A CA 1
ATOM 3638 C C . SER A 1 466 ? 16.402 0.251 21.493 1.00 76.19 466 SER A C 1
ATOM 3640 O O . SER A 1 466 ? 15.373 0.282 20.819 1.00 76.19 466 SER A O 1
ATOM 3642 N N . PHE A 1 467 ? 17.593 0.616 20.993 1.00 84.31 467 PHE A N 1
ATOM 3643 C CA . PHE A 1 467 ? 17.772 1.173 19.645 1.00 84.31 467 PHE A CA 1
ATOM 3644 C C . PHE A 1 467 ? 17.108 0.307 18.568 1.00 84.31 467 PHE A C 1
ATOM 3646 O O . PHE A 1 467 ? 16.260 0.788 17.818 1.00 84.31 467 PHE A O 1
ATOM 3653 N N . TRP A 1 468 ? 17.429 -0.990 18.544 1.00 84.62 468 TRP A N 1
ATOM 3654 C CA . TRP A 1 468 ? 16.905 -1.934 17.555 1.00 84.62 468 TRP A CA 1
ATOM 3655 C C . TRP A 1 468 ? 15.396 -2.148 17.679 1.00 84.62 468 TRP A C 1
ATOM 3657 O O . TRP A 1 468 ? 14.704 -2.257 16.669 1.00 84.62 468 TRP A O 1
ATOM 3667 N N . LYS A 1 469 ? 14.862 -2.138 18.906 1.00 82.88 469 LYS A N 1
ATOM 3668 C CA . LYS A 1 469 ? 13.413 -2.196 19.144 1.00 82.88 469 LYS A CA 1
ATOM 3669 C C . LYS A 1 469 ? 12.709 -0.925 18.679 1.00 82.88 469 LYS A C 1
ATOM 3671 O O . LYS A 1 469 ? 11.648 -1.015 18.072 1.00 82.88 469 LYS A O 1
ATOM 3676 N N . GLY A 1 470 ? 13.322 0.233 18.913 1.00 82.62 470 GLY A N 1
ATOM 3677 C CA . GLY A 1 470 ? 12.867 1.517 18.394 1.00 82.62 470 GLY A CA 1
ATOM 3678 C C . GLY A 1 470 ? 12.874 1.542 16.869 1.00 82.62 470 GLY A C 1
ATOM 3679 O O . GLY A 1 470 ? 11.888 1.946 16.274 1.00 82.62 470 GLY A O 1
ATOM 3680 N N . ALA A 1 471 ? 13.930 1.038 16.225 1.00 89.12 471 ALA A N 1
ATOM 3681 C CA . ALA A 1 471 ? 14.010 0.958 14.767 1.00 89.12 471 ALA A CA 1
ATOM 3682 C C . ALA A 1 471 ? 12.932 0.036 14.170 1.00 89.12 471 ALA A C 1
ATOM 3684 O O . ALA A 1 471 ? 12.353 0.372 13.142 1.00 89.12 471 ALA A O 1
ATOM 3685 N N . VAL A 1 472 ? 12.614 -1.090 14.823 1.00 88.81 472 VAL A N 1
ATOM 3686 C CA . VAL A 1 472 ? 11.471 -1.935 14.428 1.00 88.81 472 VAL A CA 1
ATOM 3687 C C . VAL A 1 472 ? 10.147 -1.201 14.623 1.00 88.81 472 VAL A C 1
ATOM 3689 O O . VAL A 1 472 ? 9.314 -1.249 13.729 1.00 88.81 472 VAL A O 1
ATOM 3692 N N . ASN A 1 473 ? 9.947 -0.518 15.753 1.00 87.19 473 ASN A N 1
ATOM 3693 C CA . ASN A 1 473 ? 8.707 0.210 16.033 1.00 87.19 473 ASN A CA 1
ATOM 3694 C C . ASN A 1 473 ? 8.446 1.307 14.982 1.00 87.19 473 ASN A C 1
ATOM 3696 O O . ASN A 1 473 ? 7.411 1.295 14.327 1.00 87.19 473 ASN A O 1
ATOM 3700 N N . GLU A 1 474 ? 9.425 2.182 14.746 1.00 89.00 474 GLU A N 1
ATOM 3701 C CA . GLU A 1 474 ? 9.354 3.239 13.724 1.00 89.00 474 GLU A CA 1
ATOM 3702 C C . GLU A 1 474 ? 9.233 2.669 12.305 1.00 89.00 474 GLU A C 1
ATOM 3704 O O . GLU A 1 474 ? 8.430 3.134 11.496 1.00 89.00 474 GLU A O 1
ATOM 3709 N N . GLY A 1 475 ? 10.019 1.631 12.002 1.00 93.19 475 GLY A N 1
ATOM 3710 C CA . GLY A 1 475 ? 10.018 0.984 10.696 1.00 93.19 475 GLY A CA 1
ATOM 3711 C C . GLY A 1 475 ? 8.689 0.306 10.378 1.00 93.19 475 GLY A C 1
ATOM 3712 O O . GLY A 1 475 ? 8.215 0.420 9.255 1.00 93.19 475 GLY A O 1
ATOM 3713 N N . LEU A 1 476 ? 8.051 -0.357 11.348 1.00 92.81 476 LEU A N 1
ATOM 3714 C CA . LEU A 1 476 ? 6.720 -0.939 11.163 1.00 92.81 476 LEU A CA 1
ATOM 3715 C C . LEU A 1 476 ? 5.659 0.142 10.952 1.00 92.81 476 LEU A C 1
ATOM 3717 O O . LEU A 1 476 ? 4.812 -0.022 10.077 1.00 92.81 476 LEU A O 1
ATOM 3721 N N . SER A 1 477 ? 5.719 1.249 11.691 1.00 93.75 477 SER A N 1
ATOM 3722 C CA . SER A 1 477 ? 4.807 2.375 11.477 1.00 93.75 477 SER A CA 1
ATOM 3723 C C . SER A 1 477 ? 4.917 2.950 10.062 1.00 93.75 477 SER A C 1
ATOM 3725 O O . SER A 1 477 ? 3.894 3.189 9.420 1.00 93.75 477 SER A O 1
ATOM 3727 N N . ASP A 1 478 ? 6.128 3.060 9.508 1.00 95.81 478 ASP A N 1
ATOM 3728 C CA . ASP A 1 478 ? 6.327 3.422 8.096 1.00 95.81 478 ASP A CA 1
ATOM 3729 C C . ASP A 1 478 ? 5.840 2.346 7.121 1.00 95.81 478 ASP A C 1
ATOM 3731 O O . ASP A 1 478 ? 5.214 2.677 6.115 1.00 95.81 478 ASP A O 1
ATOM 3735 N N . VAL A 1 479 ? 6.101 1.064 7.410 1.00 97.38 479 VAL A N 1
ATOM 3736 C CA . VAL A 1 479 ? 5.632 -0.071 6.598 1.00 97.38 479 VAL A CA 1
ATOM 3737 C C . VAL A 1 479 ? 4.118 -0.003 6.432 1.00 97.38 479 VAL A C 1
ATOM 3739 O O . VAL A 1 479 ? 3.630 -0.005 5.304 1.00 97.38 479 VAL A O 1
ATOM 3742 N N . PHE A 1 480 ? 3.361 0.071 7.526 1.00 96.94 480 PHE A N 1
ATOM 3743 C CA . PHE A 1 480 ? 1.904 0.060 7.438 1.00 96.94 480 PHE A CA 1
ATOM 3744 C C . PHE A 1 480 ? 1.332 1.391 6.946 1.00 96.94 480 PHE A C 1
ATOM 3746 O O . PHE A 1 480 ? 0.380 1.366 6.167 1.00 96.94 480 PHE A O 1
ATOM 3753 N N . GLY A 1 481 ? 1.935 2.530 7.304 1.00 96.19 481 GLY A N 1
ATOM 3754 C CA . GLY A 1 481 ? 1.544 3.826 6.748 1.00 96.19 481 GLY A CA 1
ATOM 3755 C C . GLY A 1 481 ? 1.664 3.858 5.223 1.00 96.19 481 GLY A C 1
ATOM 3756 O O . GLY A 1 481 ? 0.732 4.272 4.530 1.00 96.19 481 GLY A O 1
ATOM 3757 N N . ALA A 1 482 ? 2.770 3.348 4.677 1.00 95.69 482 ALA A N 1
ATOM 3758 C CA . ALA A 1 482 ? 2.989 3.287 3.234 1.00 95.69 482 ALA A CA 1
ATOM 3759 C C . ALA A 1 482 ? 2.094 2.248 2.549 1.00 95.69 482 ALA A C 1
ATOM 3761 O O . ALA A 1 482 ? 1.543 2.511 1.485 1.00 95.69 482 ALA A O 1
ATOM 3762 N N . LEU A 1 483 ? 1.909 1.074 3.158 1.00 96.19 483 LEU A N 1
ATOM 3763 C CA . LEU A 1 483 ? 1.077 0.011 2.589 1.00 96.19 483 LEU A CA 1
ATOM 3764 C C . LEU A 1 483 ? -0.417 0.352 2.571 1.00 96.19 483 LEU A C 1
ATOM 3766 O O . LEU A 1 483 ? -1.115 -0.097 1.664 1.00 96.19 483 LEU A O 1
ATOM 3770 N N . LEU A 1 484 ? -0.905 1.125 3.544 1.00 95.44 484 LEU A N 1
ATOM 3771 C CA . LEU A 1 484 ? -2.282 1.622 3.553 1.00 95.44 484 LEU A CA 1
ATOM 3772 C C . LEU A 1 484 ? -2.507 2.647 2.441 1.00 95.44 484 LEU A C 1
ATOM 3774 O O . LEU A 1 484 ? -3.537 2.625 1.772 1.00 95.44 484 LEU A O 1
ATOM 3778 N N . THR A 1 485 ? -1.554 3.561 2.266 1.00 92.06 485 THR A N 1
ATOM 3779 C CA . THR A 1 485 ? -1.718 4.741 1.405 1.00 92.06 485 THR A CA 1
ATOM 3780 C C . THR A 1 485 ? -1.245 4.543 -0.030 1.00 92.06 485 THR A C 1
ATOM 3782 O O . THR A 1 485 ? -1.669 5.281 -0.916 1.00 92.06 485 THR A O 1
ATOM 3785 N N . GLY A 1 486 ? -0.327 3.605 -0.268 1.00 88.62 486 GLY A N 1
ATOM 3786 C CA . GLY A 1 486 ? 0.431 3.516 -1.518 1.00 88.62 486 GLY A CA 1
ATOM 3787 C C . GLY A 1 486 ? 1.378 4.703 -1.751 1.00 88.62 486 GLY A C 1
ATOM 3788 O O . GLY A 1 486 ? 1.915 4.847 -2.850 1.00 88.62 486 GLY A O 1
ATOM 3789 N N . GLN A 1 487 ? 1.587 5.570 -0.752 1.00 88.75 487 GLN A N 1
ATOM 3790 C CA . GLN A 1 487 ? 2.489 6.713 -0.851 1.00 88.75 487 GLN A CA 1
ATOM 3791 C C . GLN A 1 487 ? 3.921 6.289 -0.514 1.00 88.75 487 GLN A C 1
ATOM 3793 O O . GLN A 1 487 ? 4.266 6.055 0.642 1.00 88.75 487 GLN A O 1
ATOM 3798 N N . TRP A 1 488 ? 4.777 6.229 -1.534 1.00 90.56 488 TRP A N 1
ATOM 3799 C CA . TRP A 1 488 ? 6.205 5.919 -1.371 1.00 90.56 488 TRP A CA 1
ATOM 3800 C C . TRP A 1 488 ? 7.088 7.169 -1.248 1.00 90.56 488 TRP A C 1
ATOM 3802 O O . TRP A 1 488 ? 8.225 7.079 -0.786 1.00 90.56 488 TRP A O 1
ATOM 3812 N N . TYR A 1 489 ? 6.540 8.332 -1.608 1.00 89.31 489 TYR A N 1
ATOM 3813 C CA . TYR A 1 489 ? 7.061 9.664 -1.302 1.00 89.31 489 TYR A CA 1
ATOM 3814 C C . TYR A 1 489 ? 6.109 10.290 -0.289 1.00 89.31 489 TYR A C 1
ATOM 3816 O O . TYR A 1 489 ? 5.030 10.758 -0.648 1.00 89.31 489 TYR A O 1
ATOM 3824 N N . THR A 1 490 ? 6.432 10.175 0.992 1.00 89.69 490 THR A N 1
ATOM 3825 C CA . THR A 1 490 ? 5.415 10.340 2.031 1.00 89.69 490 THR A CA 1
ATOM 3826 C C . THR A 1 490 ? 5.178 11.802 2.380 1.00 89.69 490 THR A C 1
ATOM 3828 O O . THR A 1 490 ? 6.105 12.620 2.359 1.00 89.69 490 THR A O 1
ATOM 3831 N N . ALA A 1 491 ? 3.926 12.103 2.738 1.00 86.50 491 ALA A N 1
ATOM 3832 C CA . ALA A 1 491 ? 3.489 13.370 3.319 1.00 86.50 491 ALA A CA 1
ATOM 3833 C C . ALA A 1 491 ? 3.788 14.625 2.469 1.00 86.50 491 ALA A C 1
ATOM 3835 O O . ALA A 1 491 ? 3.822 15.740 2.990 1.00 86.50 491 ALA A O 1
ATOM 3836 N N . THR A 1 492 ? 3.961 14.477 1.151 1.00 88.31 492 THR A N 1
ATOM 3837 C CA . THR A 1 492 ? 4.135 15.622 0.240 1.00 88.31 492 THR A CA 1
ATOM 3838 C C . THR A 1 492 ? 2.890 16.505 0.196 1.00 88.31 492 THR A C 1
ATOM 3840 O O . THR A 1 492 ? 2.989 17.713 0.010 1.00 88.31 492 THR A O 1
ATOM 3843 N N . GLU A 1 493 ? 1.709 15.912 0.387 1.00 89.00 493 GLU A N 1
ATOM 3844 C CA . GLU A 1 493 ? 0.413 16.589 0.319 1.00 89.00 493 GLU A CA 1
ATOM 3845 C C . GLU A 1 493 ? 0.181 17.578 1.465 1.00 89.00 493 GLU A C 1
ATOM 3847 O O . GLU A 1 493 ? -0.578 18.530 1.303 1.00 89.00 493 GLU A O 1
ATOM 3852 N N . ILE A 1 494 ? 0.853 17.376 2.601 1.00 88.06 494 ILE A N 1
ATOM 3853 C CA . ILE A 1 494 ? 0.753 18.257 3.771 1.00 88.06 494 ILE A CA 1
ATOM 3854 C C . ILE A 1 494 ? 1.874 19.297 3.826 1.00 88.06 494 ILE A C 1
ATOM 3856 O O . ILE A 1 494 ? 1.860 20.142 4.721 1.00 88.06 494 ILE A O 1
ATOM 3860 N N . SER A 1 495 ? 2.829 19.241 2.891 1.00 86.31 495 SER A N 1
ATOM 3861 C CA . SER A 1 495 ? 3.947 20.176 2.792 1.00 86.31 495 SER A CA 1
ATOM 3862 C C . SER A 1 495 ? 3.586 21.362 1.888 1.00 86.31 495 SER A C 1
ATOM 3864 O O . SER A 1 495 ? 3.279 21.155 0.711 1.00 86.31 495 SER A O 1
ATOM 3866 N N . PRO A 1 496 ? 3.678 22.621 2.361 1.00 81.81 496 PRO A N 1
ATOM 3867 C CA . PRO A 1 496 ? 3.408 23.795 1.524 1.00 81.81 496 PRO A CA 1
ATOM 3868 C C . PRO A 1 496 ? 4.342 23.933 0.314 1.00 81.81 496 PRO A C 1
ATOM 3870 O O . PRO A 1 496 ? 3.993 24.592 -0.663 1.00 81.81 496 PRO A O 1
ATOM 3873 N N . THR A 1 497 ? 5.528 23.327 0.378 1.00 79.94 497 THR A N 1
ATOM 3874 C CA . THR A 1 497 ? 6.531 23.322 -0.696 1.00 79.94 497 THR A CA 1
ATOM 3875 C C . THR A 1 497 ? 6.531 22.019 -1.496 1.00 79.94 497 THR A C 1
ATOM 3877 O O . THR A 1 497 ? 7.318 21.884 -2.432 1.00 79.94 497 THR A O 1
ATOM 3880 N N . GLY A 1 498 ? 5.670 21.056 -1.141 1.00 81.69 498 GLY A N 1
ATOM 3881 C CA . GLY A 1 498 ? 5.660 19.713 -1.720 1.00 81.69 498 GLY A CA 1
ATOM 3882 C C . GLY A 1 498 ? 6.878 18.867 -1.337 1.00 81.69 498 GLY A C 1
ATOM 3883 O O . GLY A 1 498 ? 7.182 17.896 -2.031 1.00 81.69 498 GLY A O 1
ATOM 3884 N N . ARG A 1 499 ? 7.606 19.227 -0.268 1.00 83.31 499 ARG A N 1
ATOM 3885 C CA . ARG A 1 499 ? 8.798 18.488 0.164 1.00 83.31 499 ARG A CA 1
ATOM 3886 C C . ARG A 1 499 ? 8.417 17.082 0.628 1.00 83.31 499 ARG A C 1
ATOM 3888 O O . ARG A 1 499 ? 7.445 16.891 1.352 1.00 83.31 499 ARG A O 1
ATOM 3895 N N . ILE A 1 500 ? 9.216 16.097 0.223 1.00 87.06 500 ILE A N 1
ATOM 3896 C CA . ILE A 1 500 ? 9.051 14.700 0.635 1.00 87.06 500 ILE A CA 1
ATOM 3897 C C . ILE A 1 500 ? 9.527 14.561 2.081 1.00 87.06 500 ILE A C 1
ATOM 3899 O O . ILE A 1 500 ? 10.694 14.837 2.363 1.00 87.06 500 ILE A O 1
ATOM 3903 N N . LEU A 1 501 ? 8.671 14.096 2.993 1.00 85.00 501 LEU A N 1
ATOM 3904 C CA . LEU A 1 501 ? 9.068 13.902 4.391 1.00 85.00 501 LEU A CA 1
ATOM 3905 C C . LEU A 1 501 ? 10.041 12.724 4.526 1.00 85.00 501 LEU A C 1
ATOM 3907 O O . LEU A 1 501 ? 11.139 12.874 5.064 1.00 85.00 501 LEU A O 1
ATOM 3911 N N . ARG A 1 502 ? 9.648 11.556 4.008 1.00 87.00 502 ARG A N 1
ATOM 3912 C CA . ARG A 1 502 ? 10.498 10.367 3.866 1.00 87.00 502 ARG A CA 1
ATOM 3913 C C . ARG A 1 502 ? 10.284 9.753 2.486 1.00 87.00 502 ARG A C 1
ATOM 3915 O O . ARG A 1 502 ? 9.151 9.527 2.066 1.00 87.00 502 ARG A O 1
ATOM 3922 N N . ASN A 1 503 ? 11.372 9.459 1.782 1.00 89.44 503 ASN A N 1
ATOM 3923 C CA . ASN A 1 503 ? 11.301 8.723 0.525 1.00 89.44 503 ASN A CA 1
ATOM 3924 C C . ASN A 1 503 ? 11.512 7.229 0.811 1.00 89.44 503 ASN A C 1
ATOM 3926 O O . ASN A 1 503 ? 12.630 6.787 1.041 1.00 89.44 503 ASN A O 1
ATOM 3930 N N . ILE A 1 504 ? 10.438 6.442 0.835 1.00 92.19 504 ILE A N 1
ATOM 3931 C CA . ILE A 1 504 ? 10.504 5.000 1.122 1.00 92.19 504 ILE A CA 1
ATOM 3932 C C . ILE A 1 504 ? 11.002 4.221 -0.103 1.00 92.19 504 ILE A C 1
ATOM 3934 O O . ILE A 1 504 ? 11.694 3.212 0.045 1.00 92.19 504 ILE A O 1
ATOM 3938 N N . ALA A 1 505 ? 10.694 4.687 -1.316 1.00 89.00 505 ALA A N 1
ATOM 3939 C CA . ALA A 1 505 ? 11.174 4.061 -2.548 1.00 89.00 505 ALA A CA 1
ATOM 3940 C C . ALA A 1 505 ? 12.680 4.273 -2.772 1.00 89.00 505 ALA A C 1
ATOM 3942 O O . ALA A 1 505 ? 13.350 3.386 -3.302 1.00 89.00 505 ALA A O 1
ATOM 3943 N N . PHE A 1 506 ? 13.213 5.420 -2.348 1.00 86.50 506 PHE A N 1
ATOM 3944 C CA . PHE A 1 506 ? 14.631 5.760 -2.409 1.00 86.50 506 PHE A CA 1
ATOM 3945 C C . PHE A 1 506 ? 15.075 6.541 -1.152 1.00 86.50 506 PHE A C 1
ATOM 3947 O O . PHE A 1 506 ? 15.168 7.767 -1.181 1.00 86.50 506 PHE A O 1
ATOM 3954 N N . PRO A 1 507 ? 15.378 5.850 -0.036 1.00 88.00 507 PRO A N 1
ATOM 3955 C CA . PRO A 1 507 ? 15.716 6.474 1.257 1.00 88.00 507 PRO A CA 1
ATOM 3956 C C . PRO A 1 507 ? 16.858 7.495 1.254 1.00 88.00 507 PRO A C 1
ATOM 3958 O O . PRO A 1 507 ? 16.915 8.356 2.129 1.00 88.00 507 PRO A O 1
ATOM 3961 N N . ARG A 1 508 ? 17.748 7.444 0.260 1.00 80.31 508 ARG A N 1
ATOM 3962 C CA . ARG A 1 508 ? 18.892 8.359 0.128 1.00 80.31 508 ARG A CA 1
ATOM 3963 C C . ARG A 1 508 ? 18.613 9.564 -0.779 1.00 80.31 508 ARG A C 1
ATOM 3965 O O . ARG A 1 508 ? 19.547 10.192 -1.276 1.00 80.31 508 ARG A O 1
ATOM 3972 N N . ASP A 1 509 ? 17.344 9.859 -1.054 1.00 79.94 509 ASP A N 1
ATOM 3973 C CA . ASP A 1 509 ? 16.950 10.933 -1.964 1.00 79.94 509 ASP A CA 1
ATOM 3974 C C . ASP A 1 509 ? 17.399 12.314 -1.449 1.00 79.94 509 ASP A C 1
ATOM 3976 O O . ASP A 1 509 ? 16.929 12.747 -0.392 1.00 79.94 509 ASP A O 1
ATOM 3980 N N . PRO A 1 510 ? 18.253 13.056 -2.184 1.00 75.25 510 PRO A N 1
ATOM 3981 C CA . PRO A 1 510 ? 18.626 14.418 -1.809 1.00 75.25 510 PRO A CA 1
ATOM 3982 C C . PRO A 1 510 ? 17.448 15.408 -1.790 1.00 75.25 510 PRO A C 1
ATOM 3984 O O . PRO A 1 510 ? 17.579 16.460 -1.165 1.00 75.25 510 PRO A O 1
ATOM 3987 N N . ALA A 1 511 ? 16.323 15.105 -2.448 1.00 73.88 511 ALA A N 1
ATOM 3988 C CA . ALA A 1 511 ? 15.111 15.926 -2.429 1.00 73.88 511 ALA A CA 1
ATOM 3989 C C . ALA A 1 511 ? 14.253 15.725 -1.163 1.00 73.88 511 ALA A C 1
ATOM 3991 O O . ALA A 1 511 ? 13.382 16.549 -0.870 1.00 73.88 511 ALA A O 1
ATOM 3992 N N . ALA A 1 512 ? 14.496 14.662 -0.389 1.00 81.69 512 ALA A N 1
ATOM 3993 C CA . ALA A 1 512 ? 13.768 14.411 0.848 1.00 81.69 512 ALA A CA 1
ATOM 3994 C C . ALA A 1 512 ? 14.163 15.385 1.974 1.00 81.69 512 ALA A C 1
ATOM 3996 O O . ALA A 1 512 ? 15.214 16.037 1.961 1.00 81.69 512 ALA A O 1
ATOM 3997 N N . TYR A 1 513 ? 13.304 15.494 2.989 1.00 76.81 513 TYR A N 1
ATOM 3998 C CA . TYR A 1 513 ? 13.586 16.249 4.208 1.00 76.81 513 TYR A CA 1
ATOM 3999 C C . TYR A 1 513 ? 14.872 15.766 4.884 1.00 76.81 513 TYR A C 1
ATOM 4001 O O . TYR A 1 513 ? 15.702 16.577 5.304 1.00 76.81 513 TYR A O 1
ATOM 4009 N N . ARG A 1 514 ? 15.077 14.445 4.888 1.00 74.00 514 ARG A N 1
ATOM 4010 C CA . ARG A 1 514 ? 16.318 13.783 5.290 1.00 74.00 514 ARG A CA 1
ATOM 4011 C C . ARG A 1 514 ? 16.767 12.820 4.199 1.00 74.00 514 ARG A C 1
ATOM 4013 O O . ARG A 1 514 ? 16.028 11.910 3.846 1.00 74.00 514 ARG A O 1
ATOM 4020 N N . SER A 1 515 ? 17.975 13.036 3.689 1.00 76.19 515 SER A N 1
ATOM 4021 C CA . SER A 1 515 ? 18.580 12.269 2.592 1.00 76.19 515 SER A CA 1
ATOM 4022 C C . SER A 1 515 ? 19.595 11.220 3.061 1.00 76.19 515 SER A C 1
ATOM 4024 O O . SER A 1 515 ? 20.325 10.646 2.256 1.00 76.19 515 SER A O 1
ATOM 4026 N N . ASP A 1 516 ? 19.671 10.981 4.370 1.00 81.12 516 ASP A N 1
ATOM 4027 C CA . ASP A 1 516 ? 20.635 10.098 5.027 1.00 81.12 516 ASP A CA 1
ATOM 4028 C C . ASP A 1 516 ? 19.978 8.858 5.661 1.00 81.12 516 ASP A C 1
ATOM 4030 O O . ASP A 1 516 ? 20.547 8.244 6.562 1.00 81.12 516 ASP A O 1
ATOM 4034 N N . HIS A 1 517 ? 18.773 8.483 5.215 1.00 87.56 517 HIS A N 1
ATOM 4035 C CA . HIS A 1 517 ? 18.104 7.264 5.671 1.00 87.56 517 HIS A CA 1
ATOM 4036 C C . HIS A 1 517 ? 18.700 6.013 5.012 1.00 87.56 517 HIS A C 1
ATOM 4038 O O . HIS A 1 517 ? 19.210 6.052 3.892 1.00 87.56 517 HIS A O 1
ATOM 4044 N N . HIS A 1 518 ? 18.623 4.879 5.714 1.00 89.56 518 HIS A N 1
ATOM 4045 C CA . HIS A 1 518 ? 19.205 3.622 5.250 1.00 89.56 518 HIS A CA 1
ATOM 4046 C C . HIS A 1 518 ? 18.201 2.831 4.406 1.00 89.56 518 HIS A C 1
ATOM 4048 O O . HIS A 1 518 ? 17.032 2.695 4.770 1.00 89.56 518 HIS A O 1
ATOM 4054 N N . ASP A 1 519 ? 18.676 2.262 3.302 1.00 89.88 519 ASP A N 1
ATOM 4055 C CA . ASP A 1 519 ? 17.929 1.355 2.419 1.00 89.88 519 ASP A CA 1
ATOM 4056 C C . ASP A 1 519 ? 18.518 -0.066 2.396 1.00 89.88 519 ASP A C 1
ATOM 4058 O O . ASP A 1 519 ? 17.876 -0.991 1.897 1.00 89.88 519 ASP A O 1
ATOM 4062 N N . HIS A 1 520 ? 19.712 -0.260 2.969 1.00 91.94 520 HIS A N 1
ATOM 4063 C CA . HIS A 1 520 ? 20.397 -1.542 3.055 1.00 91.94 520 HIS A CA 1
ATOM 4064 C C . HIS A 1 520 ? 20.958 -1.779 4.465 1.00 91.94 520 HIS A C 1
ATOM 4066 O O . HIS A 1 520 ? 21.489 -0.887 5.123 1.00 91.94 520 HIS A O 1
ATOM 4072 N N . PHE A 1 521 ? 20.885 -3.022 4.938 1.00 91.31 521 PHE A N 1
ATOM 4073 C CA . PHE A 1 521 ? 21.255 -3.395 6.304 1.00 91.31 521 PHE A CA 1
ATOM 4074 C C . PHE A 1 521 ? 22.742 -3.215 6.623 1.00 91.31 521 PHE A C 1
ATOM 4076 O O . PHE A 1 521 ? 23.110 -2.986 7.772 1.00 91.31 521 PHE A O 1
ATOM 4083 N N . ASP A 1 522 ? 23.609 -3.289 5.619 1.00 88.19 522 ASP A N 1
ATOM 4084 C CA . ASP A 1 522 ? 25.041 -3.001 5.783 1.00 88.19 522 ASP A CA 1
ATOM 4085 C C . ASP A 1 522 ? 25.353 -1.521 6.039 1.00 88.19 522 ASP A C 1
ATOM 4087 O O . ASP A 1 522 ? 26.481 -1.214 6.410 1.00 88.19 522 ASP A O 1
ATOM 4091 N N . ASP A 1 523 ? 24.390 -0.614 5.863 1.00 84.50 523 ASP A N 1
ATOM 4092 C CA . ASP A 1 523 ? 24.581 0.811 6.154 1.00 84.50 523 ASP A CA 1
ATOM 4093 C C . ASP A 1 523 ? 24.287 1.149 7.623 1.00 84.50 523 ASP A C 1
ATOM 4095 O O . ASP A 1 523 ? 24.428 2.293 8.039 1.00 84.50 523 ASP A O 1
ATOM 4099 N N . ARG A 1 524 ? 23.858 0.162 8.421 1.00 82.94 524 ARG A N 1
ATOM 4100 C CA . ARG A 1 524 ? 23.512 0.368 9.828 1.00 82.94 524 ARG A CA 1
ATOM 4101 C C . ARG A 1 524 ? 24.717 0.851 10.643 1.00 82.94 524 ARG A C 1
ATOM 4103 O O . ARG A 1 524 ? 25.778 0.231 10.630 1.00 82.94 524 ARG A O 1
ATOM 4110 N N . ASP A 1 525 ? 24.483 1.881 11.444 1.00 73.88 525 ASP A N 1
ATOM 4111 C CA . ASP A 1 525 ? 25.353 2.310 12.533 1.00 73.88 525 ASP A CA 1
ATOM 4112 C C . ASP A 1 525 ? 24.488 2.460 13.794 1.00 73.88 525 ASP A C 1
ATOM 4114 O O . ASP A 1 525 ? 23.377 2.993 13.736 1.00 73.88 525 ASP A O 1
ATOM 4118 N N . VAL A 1 526 ? 24.956 1.919 14.919 1.00 60.91 526 VAL A N 1
ATOM 4119 C CA . VAL A 1 526 ? 24.223 1.938 16.196 1.00 60.91 526 VAL A CA 1
ATOM 4120 C C . VAL A 1 526 ? 24.258 3.310 16.869 1.00 60.91 526 VAL A C 1
ATOM 4122 O O . VAL A 1 526 ? 23.413 3.572 17.723 1.00 60.91 526 VAL A O 1
ATOM 4125 N N . ASP A 1 527 ? 25.189 4.179 16.467 1.00 63.47 527 ASP A N 1
ATOM 4126 C CA . ASP A 1 527 ? 25.249 5.574 16.917 1.00 63.47 527 ASP A CA 1
ATOM 4127 C C . ASP A 1 527 ? 24.292 6.489 16.126 1.00 63.47 527 ASP A C 1
ATOM 4129 O O . ASP A 1 527 ? 24.183 7.685 16.416 1.00 63.47 527 ASP A O 1
ATOM 4133 N N . ASP A 1 528 ? 23.582 5.945 15.132 1.00 73.12 528 ASP A N 1
ATOM 4134 C CA . ASP A 1 528 ? 22.679 6.710 14.281 1.00 73.12 528 ASP A CA 1
ATOM 4135 C C . ASP A 1 528 ? 21.233 6.755 14.812 1.00 73.12 528 ASP A C 1
ATOM 4137 O O . ASP A 1 528 ? 20.877 6.231 15.868 1.00 73.12 528 ASP A O 1
ATOM 4141 N N . SER A 1 529 ? 20.351 7.437 14.089 1.00 83.25 529 SER A N 1
ATOM 4142 C CA . SER A 1 529 ? 18.943 7.561 14.433 1.00 83.25 529 SER A CA 1
ATOM 4143 C C . SER A 1 529 ? 18.150 6.293 14.102 1.00 83.25 529 SER A C 1
ATOM 4145 O O . SER A 1 529 ? 18.174 5.801 12.974 1.00 83.25 529 SER A O 1
ATOM 4147 N N . ARG A 1 530 ? 17.334 5.818 15.053 1.00 84.94 530 ARG A N 1
ATOM 4148 C CA . ARG A 1 530 ? 16.407 4.684 14.856 1.00 84.94 530 ARG A CA 1
ATOM 4149 C C . ARG A 1 530 ? 15.487 4.842 13.636 1.00 84.94 530 ARG A C 1
ATOM 4151 O O . ARG A 1 530 ? 15.178 3.848 12.990 1.00 84.94 530 ARG A O 1
ATOM 4158 N N . TYR A 1 531 ? 15.102 6.078 13.297 1.00 86.00 531 TYR A N 1
ATOM 4159 C CA . TYR A 1 531 ? 14.264 6.393 12.134 1.00 86.00 531 TYR A CA 1
ATOM 4160 C C . TYR A 1 531 ? 14.944 5.982 10.820 1.00 86.00 531 TYR A C 1
ATOM 4162 O O . TYR A 1 531 ? 14.301 5.453 9.913 1.00 86.00 531 TYR A O 1
ATOM 4170 N N . LYS A 1 532 ? 16.268 6.152 10.737 1.00 89.19 532 LYS A N 1
ATOM 4171 C CA . LYS A 1 532 ? 17.052 5.786 9.554 1.00 89.19 532 LYS A CA 1
ATOM 4172 C C . LYS A 1 532 ? 17.177 4.279 9.412 1.00 89.19 532 LYS A C 1
ATOM 4174 O O . LYS A 1 532 ? 16.923 3.754 8.336 1.00 89.19 532 LYS A O 1
ATOM 4179 N N . ALA A 1 533 ? 17.500 3.578 10.502 1.00 89.06 533 ALA A N 1
ATOM 4180 C CA . ALA A 1 533 ? 17.585 2.119 10.499 1.00 89.06 533 ALA A CA 1
ATOM 4181 C C . ALA A 1 533 ? 16.219 1.458 10.232 1.00 89.06 533 ALA A C 1
ATOM 4183 O O . ALA A 1 533 ? 16.139 0.495 9.470 1.00 89.06 533 ALA A O 1
ATOM 4184 N N . GLY A 1 534 ? 15.135 1.992 10.806 1.00 91.88 534 GLY A N 1
ATOM 4185 C CA . GLY A 1 534 ? 13.770 1.511 10.573 1.00 91.88 534 GLY A CA 1
ATOM 4186 C C . GLY A 1 534 ? 13.318 1.630 9.116 1.00 91.88 534 GLY A C 1
ATOM 4187 O O . GLY A 1 534 ? 12.575 0.773 8.635 1.00 91.88 534 GLY A O 1
ATOM 4188 N N . THR A 1 535 ? 13.841 2.617 8.377 1.00 93.31 535 THR A N 1
ATOM 4189 C CA . THR A 1 535 ? 13.512 2.835 6.957 1.00 93.31 535 THR A CA 1
ATOM 4190 C C . THR A 1 535 ? 13.878 1.633 6.072 1.00 93.31 535 THR A C 1
ATOM 4192 O O . THR A 1 535 ? 13.206 1.395 5.072 1.00 93.31 535 THR A O 1
ATOM 4195 N N . ILE A 1 536 ? 14.841 0.791 6.472 1.00 95.12 536 ILE A N 1
ATOM 4196 C CA . ILE A 1 536 ? 15.172 -0.462 5.765 1.00 95.12 536 ILE A CA 1
ATOM 4197 C C . ILE A 1 536 ? 13.947 -1.393 5.679 1.00 95.12 536 ILE A C 1
ATOM 4199 O O . ILE A 1 536 ? 13.721 -2.037 4.652 1.00 95.12 536 ILE A O 1
ATOM 4203 N N . LEU A 1 537 ? 13.129 -1.463 6.740 1.00 96.12 537 LEU A N 1
ATOM 4204 C CA . LEU A 1 537 ? 11.913 -2.286 6.757 1.00 96.12 537 LEU A CA 1
ATOM 4205 C C . LEU A 1 537 ? 10.849 -1.713 5.818 1.00 96.12 537 LEU A C 1
ATOM 4207 O O . LEU A 1 537 ? 10.262 -2.458 5.033 1.00 96.12 537 LEU A O 1
ATOM 4211 N N . ALA A 1 538 ? 10.653 -0.393 5.852 1.00 95.88 538 ALA A N 1
ATOM 4212 C CA . ALA A 1 538 ? 9.726 0.305 4.968 1.00 95.88 538 ALA A CA 1
ATOM 4213 C C . ALA A 1 538 ? 10.128 0.159 3.493 1.00 95.88 538 ALA A C 1
ATOM 4215 O O . ALA A 1 538 ? 9.288 -0.155 2.651 1.00 95.88 538 ALA A O 1
ATOM 4216 N N . HIS A 1 539 ? 11.420 0.291 3.181 1.00 95.62 539 HIS A N 1
ATOM 4217 C CA . HIS A 1 539 ? 11.944 0.086 1.832 1.00 95.62 539 HIS A CA 1
ATOM 4218 C C . HIS A 1 539 ? 11.763 -1.368 1.361 1.00 95.62 539 HIS A C 1
ATOM 4220 O O . HIS A 1 539 ? 11.365 -1.610 0.223 1.00 95.62 539 HIS A O 1
ATOM 4226 N N . SER A 1 540 ? 11.955 -2.353 2.248 1.00 96.94 540 SER A N 1
ATOM 4227 C CA . SER A 1 540 ? 11.631 -3.758 1.954 1.00 96.94 540 SER A CA 1
ATOM 4228 C C . SER A 1 540 ? 10.138 -3.953 1.648 1.00 96.94 540 SER A C 1
ATOM 4230 O O . SER A 1 540 ? 9.784 -4.663 0.707 1.00 96.94 540 SER A O 1
ATOM 4232 N N . ALA A 1 541 ? 9.245 -3.287 2.390 1.00 97.00 541 ALA A N 1
ATOM 4233 C CA . ALA A 1 541 ? 7.807 -3.322 2.119 1.00 97.00 541 ALA A CA 1
ATOM 4234 C C . ALA A 1 541 ? 7.430 -2.647 0.790 1.00 97.00 541 ALA A C 1
ATOM 4236 O O . ALA A 1 541 ? 6.554 -3.161 0.095 1.00 97.00 541 ALA A O 1
ATOM 4237 N N . TYR A 1 542 ? 8.116 -1.567 0.401 1.00 95.25 542 TYR A N 1
ATOM 4238 C CA . TYR A 1 542 ? 8.013 -0.980 -0.939 1.00 95.25 542 TYR A CA 1
ATOM 4239 C C . TYR A 1 542 ? 8.377 -1.994 -2.023 1.00 95.25 542 TYR A C 1
ATOM 4241 O O . TYR A 1 542 ? 7.560 -2.258 -2.905 1.00 95.25 542 TYR A O 1
ATOM 4249 N N . LEU A 1 543 ? 9.557 -2.614 -1.925 1.00 94.81 543 LEU A N 1
ATOM 4250 C CA . LEU A 1 543 ? 10.008 -3.609 -2.901 1.00 94.81 543 LEU A CA 1
ATOM 4251 C C . LEU A 1 543 ? 9.031 -4.786 -2.993 1.00 94.81 543 LEU A C 1
ATOM 4253 O O . LEU A 1 543 ? 8.741 -5.253 -4.087 1.00 94.81 543 LEU A O 1
ATOM 4257 N N . LEU A 1 544 ? 8.497 -5.239 -1.857 1.00 94.69 544 LEU A N 1
ATOM 4258 C CA . LEU A 1 544 ? 7.536 -6.338 -1.807 1.00 94.69 544 LEU A CA 1
ATOM 4259 C C . LEU A 1 544 ? 6.163 -5.962 -2.388 1.00 94.69 544 LEU A C 1
ATOM 4261 O O . LEU A 1 544 ? 5.528 -6.779 -3.046 1.00 94.69 544 LEU A O 1
ATOM 4265 N N . SER A 1 545 ? 5.677 -4.751 -2.123 1.00 92.56 545 SER A N 1
ATOM 4266 C CA . SER A 1 545 ? 4.341 -4.309 -2.536 1.00 92.56 545 SER A CA 1
ATOM 4267 C C . SER A 1 545 ? 4.329 -3.796 -3.974 1.00 92.56 545 SER A C 1
ATOM 4269 O O . SER A 1 545 ? 3.656 -4.353 -4.840 1.00 92.56 545 SER A O 1
ATOM 4271 N N . GLN A 1 546 ? 5.119 -2.754 -4.237 1.00 87.75 546 GLN A N 1
ATOM 4272 C CA . GLN A 1 546 ? 5.140 -2.019 -5.499 1.00 87.75 546 GLN A CA 1
ATOM 4273 C C . GLN A 1 546 ? 6.110 -2.620 -6.519 1.00 87.75 546 GLN A C 1
ATOM 4275 O O . GLN A 1 546 ? 5.904 -2.458 -7.725 1.00 87.75 546 GLN A O 1
ATOM 4280 N N . GLY A 1 547 ? 7.157 -3.299 -6.047 1.00 88.19 547 GLY A N 1
ATOM 4281 C CA . GLY A 1 547 ? 8.294 -3.665 -6.881 1.00 88.19 547 GLY A CA 1
ATOM 4282 C C . GLY A 1 547 ? 9.201 -2.470 -7.169 1.00 88.19 547 GLY A C 1
ATOM 4283 O O . GLY A 1 547 ? 8.911 -1.327 -6.821 1.00 88.19 547 GLY A O 1
ATOM 4284 N N . GLY A 1 548 ? 10.340 -2.736 -7.796 1.00 87.31 548 GLY A N 1
ATOM 4285 C CA . GLY A 1 548 ? 11.327 -1.709 -8.107 1.00 87.31 548 GLY A CA 1
ATOM 4286 C C . GLY A 1 548 ? 12.699 -2.296 -8.386 1.00 87.31 548 GLY A C 1
ATOM 4287 O O . GLY A 1 548 ? 12.859 -3.508 -8.504 1.00 87.31 548 GLY A O 1
ATOM 4288 N N . VAL A 1 549 ? 13.707 -1.432 -8.475 1.00 88.06 549 VAL A N 1
ATOM 4289 C CA . VAL A 1 549 ? 15.110 -1.860 -8.548 1.00 88.06 549 VAL A CA 1
ATOM 4290 C C . VAL A 1 549 ? 15.836 -1.301 -7.340 1.00 88.06 549 VAL A C 1
ATOM 4292 O O . VAL A 1 549 ? 15.939 -0.085 -7.183 1.00 88.06 549 VAL A O 1
ATOM 4295 N N . HIS A 1 550 ? 16.339 -2.193 -6.493 1.00 90.75 550 HIS A N 1
ATOM 4296 C CA . HIS A 1 550 ? 17.204 -1.824 -5.383 1.00 90.75 550 HIS A CA 1
ATOM 4297 C C . HIS A 1 550 ? 18.653 -1.730 -5.871 1.00 90.75 550 HIS A C 1
ATOM 4299 O O . HIS A 1 550 ? 19.171 -2.678 -6.471 1.00 90.75 550 HIS A O 1
ATOM 4305 N N . GLN A 1 551 ? 19.302 -0.593 -5.614 1.00 85.31 551 GLN A N 1
ATOM 4306 C CA . GLN A 1 551 ? 20.708 -0.377 -5.937 1.00 85.31 551 GLN A CA 1
ATOM 4307 C C . GLN A 1 551 ? 21.576 -0.605 -4.700 1.00 85.31 551 GLN A C 1
ATOM 4309 O O . GLN A 1 551 ? 21.465 0.108 -3.706 1.00 85.31 551 GLN A O 1
ATOM 4314 N N . ARG A 1 552 ? 22.519 -1.542 -4.789 1.00 82.50 552 ARG A N 1
ATOM 4315 C CA . ARG A 1 552 ? 23.538 -1.768 -3.768 1.00 82.50 552 ARG A CA 1
ATOM 4316 C C . ARG A 1 552 ? 24.845 -1.086 -4.175 1.00 82.50 552 ARG A C 1
ATOM 4318 O O . ARG A 1 552 ? 25.686 -1.692 -4.839 1.00 82.50 552 ARG A O 1
ATOM 4325 N N . ALA A 1 553 ? 25.022 0.171 -3.770 1.00 69.69 553 ALA A N 1
ATOM 4326 C CA . ALA A 1 553 ? 26.239 0.935 -4.060 1.00 69.69 553 ALA A CA 1
ATOM 4327 C C . ALA A 1 553 ? 27.507 0.159 -3.644 1.00 69.69 553 ALA A C 1
ATOM 4329 O O . ALA A 1 553 ? 27.607 -0.297 -2.506 1.00 69.69 553 ALA A O 1
ATOM 4330 N N . ASP A 1 554 ? 28.446 -0.013 -4.581 1.00 70.62 554 ASP A N 1
ATOM 4331 C CA . ASP A 1 554 ? 29.725 -0.727 -4.411 1.00 70.62 554 ASP A CA 1
ATOM 4332 C C . ASP A 1 554 ? 29.629 -2.220 -4.014 1.00 70.62 554 ASP A C 1
ATOM 4334 O O . ASP A 1 554 ? 30.637 -2.835 -3.650 1.00 70.62 554 ASP A O 1
ATOM 4338 N N . ARG A 1 555 ? 28.445 -2.843 -4.119 1.00 79.25 555 ARG A N 1
ATOM 4339 C CA . ARG A 1 555 ? 28.220 -4.267 -3.804 1.00 79.25 555 ARG A CA 1
ATOM 4340 C C . ARG A 1 555 ? 27.813 -5.043 -5.060 1.00 79.25 555 ARG A C 1
ATOM 4342 O O . ARG A 1 555 ? 27.434 -4.484 -6.081 1.00 79.25 555 ARG A O 1
ATOM 4349 N N . THR A 1 556 ? 27.941 -6.366 -5.007 1.00 82.50 556 THR A N 1
ATOM 4350 C CA . THR A 1 556 ? 27.637 -7.268 -6.128 1.00 82.50 556 THR A CA 1
ATOM 4351 C C . THR A 1 556 ? 26.549 -8.267 -5.711 1.00 82.50 556 THR A C 1
ATOM 4353 O O . THR A 1 556 ? 26.722 -8.894 -4.666 1.00 82.50 556 THR A O 1
ATOM 4356 N N . PRO A 1 557 ? 25.463 -8.444 -6.494 1.00 86.12 557 PRO A N 1
ATOM 4357 C CA . PRO A 1 557 ? 25.073 -7.628 -7.656 1.00 86.12 557 PRO A CA 1
ATOM 4358 C C . PRO A 1 557 ? 24.757 -6.177 -7.265 1.00 86.12 557 PRO A C 1
ATOM 4360 O O . PRO A 1 557 ? 24.298 -5.916 -6.155 1.00 86.12 557 PRO A O 1
ATOM 4363 N N . GLU A 1 558 ? 24.990 -5.248 -8.191 1.00 84.25 558 GLU A N 1
ATOM 4364 C CA . GLU A 1 558 ? 24.711 -3.824 -7.970 1.00 84.25 558 GLU A CA 1
ATOM 4365 C C . GLU A 1 558 ? 23.213 -3.511 -8.077 1.00 84.25 558 GLU A C 1
ATOM 4367 O O . GLU A 1 558 ? 22.700 -2.710 -7.305 1.00 84.25 558 GLU A O 1
ATOM 4372 N N . LEU A 1 559 ? 22.499 -4.150 -9.009 1.00 87.56 559 LEU A N 1
ATOM 4373 C CA . LEU A 1 559 ? 21.094 -3.865 -9.305 1.00 87.56 559 LEU A CA 1
ATOM 4374 C C . LEU A 1 559 ? 20.239 -5.109 -9.103 1.00 87.56 559 LEU A C 1
ATOM 4376 O O . LEU A 1 559 ? 20.495 -6.144 -9.723 1.00 87.56 559 LEU A O 1
ATOM 4380 N N . ILE A 1 560 ? 19.215 -4.991 -8.260 1.00 92.25 560 ILE A N 1
ATOM 4381 C CA . ILE A 1 560 ? 18.308 -6.089 -7.922 1.00 92.25 560 ILE A CA 1
ATOM 4382 C C . ILE A 1 560 ? 16.876 -5.682 -8.262 1.00 92.25 560 ILE A C 1
ATOM 4384 O O . ILE A 1 560 ? 16.282 -4.899 -7.517 1.00 92.25 560 ILE A O 1
ATOM 4388 N N . PRO A 1 561 ? 16.314 -6.185 -9.374 1.00 92.12 561 PRO A N 1
ATOM 4389 C CA . PRO A 1 561 ? 14.908 -5.997 -9.685 1.00 92.12 561 PRO A CA 1
ATOM 4390 C C . PRO A 1 561 ? 14.047 -6.879 -8.776 1.00 92.12 561 PRO A C 1
ATOM 4392 O O . PRO A 1 561 ? 14.308 -8.071 -8.616 1.00 92.12 561 PRO A O 1
ATOM 4395 N N . VAL A 1 562 ? 13.004 -6.293 -8.197 1.00 92.00 562 VAL A N 1
ATOM 4396 C CA . VAL A 1 562 ? 11.990 -6.978 -7.392 1.00 92.00 562 VAL A CA 1
ATOM 4397 C C . VAL A 1 562 ? 10.632 -6.749 -8.044 1.00 92.00 562 VAL A C 1
ATOM 4399 O O . VAL A 1 562 ? 10.268 -5.615 -8.360 1.00 92.00 562 VAL A O 1
ATOM 4402 N N . LEU A 1 563 ? 9.895 -7.834 -8.267 1.00 86.56 563 LEU A N 1
ATOM 4403 C CA . LEU A 1 563 ? 8.524 -7.788 -8.766 1.00 86.56 563 LEU A CA 1
ATOM 4404 C C . LEU A 1 563 ? 7.574 -7.364 -7.634 1.00 86.56 563 LEU A C 1
ATOM 4406 O O . LEU A 1 563 ? 7.707 -7.864 -6.524 1.00 86.56 563 LEU A O 1
ATOM 4410 N N . GLY A 1 564 ? 6.618 -6.474 -7.900 1.00 86.75 564 GLY A N 1
ATOM 4411 C CA . GLY A 1 564 ? 5.588 -6.110 -6.918 1.00 86.75 564 GLY A CA 1
ATOM 4412 C C . GLY A 1 564 ? 4.492 -7.172 -6.803 1.00 86.75 564 GLY A C 1
ATOM 4413 O O . GLY A 1 564 ? 4.149 -7.795 -7.804 1.00 86.75 564 GLY A O 1
ATOM 4414 N N . LEU A 1 565 ? 3.944 -7.363 -5.598 1.00 88.38 565 LEU A N 1
ATOM 4415 C CA . LEU A 1 565 ? 2.854 -8.314 -5.307 1.00 88.38 565 LEU A CA 1
ATOM 4416 C C . LEU A 1 565 ? 1.436 -7.718 -5.376 1.00 88.38 565 LEU A C 1
ATOM 4418 O O . LEU A 1 565 ? 0.471 -8.432 -5.103 1.00 88.38 565 LEU A O 1
ATOM 4422 N N . GLY A 1 566 ? 1.316 -6.406 -5.602 1.00 84.69 566 GLY A N 1
ATOM 4423 C CA . GLY A 1 566 ? 0.040 -5.694 -5.727 1.00 84.69 566 GLY A CA 1
ATOM 4424 C C . GLY A 1 566 ? -0.981 -5.961 -4.618 1.00 84.69 566 GLY A C 1
ATOM 4425 O O . GLY A 1 566 ? -0.629 -6.133 -3.443 1.00 84.69 566 GLY A O 1
ATOM 4426 N N . LEU A 1 567 ? -2.264 -5.917 -4.987 1.00 88.31 567 LEU A N 1
ATOM 4427 C CA . LEU A 1 567 ? -3.400 -5.959 -4.066 1.00 88.31 567 LEU A CA 1
ATOM 4428 C C . LEU A 1 567 ? -4.177 -7.288 -4.141 1.00 88.31 567 LEU A C 1
ATOM 4430 O O . LEU A 1 567 ? -4.154 -8.018 -5.133 1.00 88.31 567 LEU A O 1
ATOM 4434 N N . GLU A 1 568 ? -4.903 -7.587 -3.070 1.00 87.69 568 GLU A N 1
ATOM 4435 C CA . GLU A 1 568 ? -5.929 -8.622 -2.987 1.00 87.69 568 GLU A CA 1
ATOM 4436 C C . GLU A 1 568 ? -7.175 -8.092 -2.269 1.00 87.69 568 GLU A C 1
ATOM 4438 O O . GLU A 1 568 ? -7.104 -7.156 -1.473 1.00 87.69 568 GLU A O 1
ATOM 4443 N N . THR A 1 569 ? -8.326 -8.723 -2.503 1.00 87.81 569 THR A N 1
ATOM 4444 C CA . THR A 1 569 ? -9.552 -8.401 -1.768 1.00 87.81 569 THR A CA 1
ATOM 4445 C C . THR A 1 569 ? -9.583 -9.154 -0.432 1.00 87.81 569 THR A C 1
ATOM 4447 O O . THR A 1 569 ? -9.656 -10.383 -0.414 1.00 87.81 569 THR A O 1
ATOM 4450 N N . SER A 1 570 ? -9.619 -8.438 0.694 1.00 85.12 570 SER A N 1
ATOM 4451 C CA . SER A 1 570 ? -9.828 -8.990 2.039 1.00 85.12 570 SER A CA 1
ATOM 4452 C C . SER A 1 570 ? -10.983 -8.278 2.739 1.00 85.12 570 SER A C 1
ATOM 4454 O O . SER A 1 570 ? -11.031 -7.054 2.774 1.00 85.12 570 SER A O 1
ATOM 4456 N N . ALA A 1 571 ? -11.945 -9.043 3.269 1.00 83.12 571 ALA A N 1
ATOM 4457 C CA . ALA A 1 571 ? -13.149 -8.522 3.937 1.00 83.12 571 ALA A CA 1
ATOM 4458 C C . ALA A 1 571 ? -13.888 -7.411 3.147 1.00 83.12 571 ALA A C 1
ATOM 4460 O O . ALA A 1 571 ? -14.424 -6.467 3.720 1.00 83.12 571 ALA A O 1
ATOM 4461 N N . GLY A 1 572 ? -13.909 -7.514 1.813 1.00 82.38 572 GLY A N 1
ATOM 4462 C CA . GLY A 1 572 ? -14.558 -6.532 0.937 1.00 82.38 572 GLY A CA 1
ATOM 4463 C C . GLY A 1 572 ? -13.744 -5.263 0.657 1.00 82.38 572 GLY A C 1
ATOM 4464 O O . GLY A 1 572 ? -14.278 -4.344 0.039 1.00 82.38 572 GLY A O 1
ATOM 4465 N N . ARG A 1 573 ? -12.470 -5.202 1.070 1.00 86.56 573 ARG A N 1
ATOM 4466 C CA . ARG A 1 573 ? -11.538 -4.106 0.761 1.00 86.56 573 ARG A CA 1
ATOM 4467 C C . ARG A 1 573 ? -10.339 -4.606 -0.024 1.00 86.56 573 ARG A C 1
ATOM 4469 O O . ARG A 1 573 ? -9.842 -5.697 0.234 1.00 86.56 573 ARG A O 1
ATOM 4476 N N . GLU A 1 574 ? -9.853 -3.789 -0.948 1.00 87.75 574 GLU A N 1
ATOM 4477 C CA . GLU A 1 574 ? -8.556 -4.027 -1.578 1.00 87.75 574 GLU A CA 1
ATOM 4478 C C . GLU A 1 574 ? -7.441 -3.670 -0.589 1.00 87.75 574 GLU A C 1
ATOM 4480 O O . GLU A 1 574 ? -7.429 -2.582 -0.009 1.00 87.75 574 GLU A O 1
ATOM 4485 N N . VAL A 1 575 ? -6.513 -4.597 -0.379 1.00 90.81 575 VAL A N 1
ATOM 4486 C CA . VAL A 1 575 ? -5.359 -4.449 0.513 1.00 90.81 575 VAL A CA 1
ATOM 4487 C C . VAL A 1 575 ? -4.115 -4.996 -0.172 1.00 90.81 575 VAL A C 1
ATOM 4489 O O . VAL A 1 575 ? -4.197 -5.963 -0.922 1.00 90.81 575 VAL A O 1
ATOM 4492 N N . ALA A 1 576 ? -2.940 -4.424 0.089 1.00 92.31 576 ALA A N 1
ATOM 4493 C CA . ALA A 1 576 ? -1.705 -4.973 -0.464 1.00 92.31 576 ALA A CA 1
ATOM 4494 C C . ALA A 1 576 ? -1.450 -6.395 0.064 1.00 92.31 576 ALA A C 1
ATOM 4496 O O . ALA A 1 576 ? -1.499 -6.623 1.278 1.00 92.31 576 ALA A O 1
ATOM 4497 N N . LYS A 1 577 ? -1.077 -7.343 -0.805 1.00 94.00 577 LYS A N 1
ATOM 4498 C CA . LYS A 1 577 ? -0.658 -8.689 -0.361 1.00 94.00 577 LYS A CA 1
ATOM 4499 C C . LYS A 1 577 ? 0.522 -8.613 0.606 1.00 94.00 577 LYS A C 1
ATOM 4501 O O . LYS A 1 577 ? 0.591 -9.368 1.577 1.00 94.00 577 LYS A O 1
ATOM 4506 N N . ALA A 1 578 ? 1.413 -7.641 0.393 1.00 96.38 578 ALA A N 1
ATOM 4507 C CA . ALA A 1 578 ? 2.482 -7.305 1.326 1.00 96.38 578 ALA A CA 1
ATOM 4508 C C . ALA A 1 578 ? 1.934 -6.941 2.722 1.00 96.38 578 ALA A C 1
ATOM 4510 O O . ALA A 1 578 ? 2.429 -7.463 3.718 1.00 96.38 578 ALA A O 1
ATOM 4511 N N . ALA A 1 579 ? 0.874 -6.127 2.815 1.00 96.56 579 ALA A N 1
ATOM 4512 C CA . ALA A 1 579 ? 0.242 -5.769 4.091 1.00 96.56 579 ALA A CA 1
ATOM 4513 C C . ALA A 1 579 ? -0.308 -6.988 4.829 1.00 96.56 579 ALA A C 1
ATOM 4515 O O . ALA A 1 579 ? -0.194 -7.068 6.047 1.00 96.56 579 ALA A O 1
ATOM 4516 N N . ARG A 1 580 ? -0.822 -7.982 4.104 1.00 94.62 580 ARG A N 1
ATOM 4517 C CA . ARG A 1 580 ? -1.328 -9.234 4.683 1.00 94.62 580 ARG A CA 1
ATOM 4518 C C . ARG A 1 580 ? -0.208 -10.074 5.296 1.00 94.62 580 ARG A C 1
ATOM 4520 O O . ARG A 1 580 ? -0.368 -10.596 6.400 1.00 94.62 580 ARG A O 1
ATOM 4527 N N . ILE A 1 581 ? 0.951 -10.129 4.638 1.00 96.19 581 ILE A N 1
ATOM 4528 C CA . ILE A 1 581 ? 2.160 -10.794 5.152 1.00 96.19 581 ILE A CA 1
ATOM 4529 C C . ILE A 1 581 ? 2.677 -10.085 6.412 1.00 96.19 581 ILE A C 1
ATOM 4531 O O . ILE A 1 581 ? 2.886 -10.728 7.446 1.00 96.19 581 ILE A O 1
ATOM 4535 N N . TRP A 1 582 ? 2.851 -8.762 6.348 1.00 95.81 582 TRP A N 1
ATOM 4536 C CA . TRP A 1 582 ? 3.329 -7.954 7.475 1.00 95.81 582 TRP A CA 1
ATOM 4537 C C . TRP A 1 582 ? 2.359 -7.992 8.661 1.00 95.81 582 TRP A C 1
ATOM 4539 O O . TRP A 1 582 ? 2.783 -8.214 9.797 1.00 95.81 582 TRP A O 1
ATOM 4549 N N . TYR A 1 583 ? 1.053 -7.865 8.411 1.00 93.06 583 TYR A N 1
ATOM 4550 C CA . TYR A 1 583 ? 0.022 -7.938 9.447 1.00 93.06 583 TYR A CA 1
ATOM 4551 C C . TYR A 1 583 ? 0.005 -9.299 10.131 1.00 93.06 583 TYR A C 1
ATOM 4553 O O . TYR A 1 583 ? 0.038 -9.365 11.357 1.00 93.06 583 TYR A O 1
ATOM 4561 N N . ARG A 1 584 ? 0.025 -10.402 9.371 1.00 88.75 584 ARG A N 1
ATOM 4562 C CA . ARG A 1 584 ? 0.062 -11.751 9.955 1.00 88.75 584 ARG A CA 1
ATOM 4563 C C . ARG A 1 584 ? 1.305 -11.960 10.820 1.00 88.75 584 ARG A C 1
ATOM 4565 O O . ARG A 1 584 ? 1.208 -12.582 11.880 1.00 88.75 584 ARG A O 1
ATOM 4572 N N . THR A 1 585 ? 2.442 -11.413 10.397 1.00 86.19 585 THR A N 1
ATOM 4573 C CA . THR A 1 585 ? 3.690 -11.449 11.169 1.00 86.19 585 THR A CA 1
ATOM 4574 C C . THR A 1 585 ? 3.515 -10.755 12.517 1.00 86.19 585 THR A C 1
ATOM 4576 O O . THR A 1 585 ? 3.778 -11.356 13.560 1.00 86.19 585 THR A O 1
ATOM 4579 N N . MET A 1 586 ? 2.987 -9.531 12.507 1.00 84.19 586 MET A N 1
ATOM 4580 C CA . MET A 1 586 ? 2.686 -8.761 13.716 1.00 84.19 586 MET A CA 1
ATOM 4581 C C . MET A 1 586 ? 1.651 -9.476 14.605 1.00 84.19 586 MET A C 1
ATOM 4583 O O . MET A 1 586 ? 1.863 -9.635 15.801 1.00 84.19 586 MET A O 1
ATOM 4587 N N . ALA A 1 587 ? 0.568 -9.992 14.029 1.00 79.19 587 ALA A N 1
ATOM 4588 C CA . ALA A 1 587 ? -0.548 -10.538 14.798 1.00 79.19 587 ALA A CA 1
ATOM 4589 C C . ALA A 1 587 ? -0.253 -11.916 15.410 1.00 79.19 587 ALA A C 1
ATOM 4591 O O . ALA A 1 587 ? -0.803 -12.260 16.452 1.00 79.19 587 ALA A O 1
ATOM 4592 N N . THR A 1 588 ? 0.580 -12.737 14.760 1.00 77.31 588 THR A N 1
ATOM 4593 C CA . THR A 1 588 ? 0.724 -14.160 15.132 1.00 77.31 588 THR A CA 1
ATOM 4594 C C . THR A 1 588 ? 2.136 -14.575 15.520 1.00 77.31 588 THR A C 1
ATOM 4596 O O . THR A 1 588 ? 2.305 -15.602 16.178 1.00 77.31 588 THR A O 1
ATOM 4599 N N . ARG A 1 589 ? 3.158 -13.805 15.128 1.00 75.19 589 ARG A N 1
ATOM 4600 C CA . ARG A 1 589 ? 4.569 -14.185 15.302 1.00 75.19 589 ARG A CA 1
ATOM 4601 C C . ARG A 1 589 ? 5.360 -13.212 16.168 1.00 75.19 589 ARG A C 1
ATOM 4603 O O . ARG A 1 589 ? 6.410 -13.580 16.671 1.00 75.19 589 ARG A O 1
ATOM 4610 N N . PHE A 1 590 ? 4.855 -12.009 16.432 1.00 75.19 590 PHE A N 1
ATOM 4611 C CA . PHE A 1 590 ? 5.629 -10.949 17.091 1.00 75.19 590 PHE A CA 1
ATOM 4612 C C . PHE A 1 590 ? 6.095 -11.279 18.518 1.00 75.19 590 PHE A C 1
ATOM 4614 O O . PHE A 1 590 ? 7.129 -10.786 18.970 1.00 75.19 590 PHE A O 1
ATOM 4621 N N . ALA A 1 591 ? 5.402 -12.189 19.210 1.00 71.50 591 ALA A N 1
ATOM 4622 C CA . ALA A 1 591 ? 5.845 -12.712 20.500 1.00 71.50 591 ALA A CA 1
ATOM 4623 C C . ALA A 1 591 ? 7.264 -13.320 20.442 1.00 71.50 591 ALA A C 1
ATOM 4625 O O . ALA A 1 591 ? 8.015 -13.183 21.411 1.00 71.50 591 ALA A O 1
ATOM 4626 N N . THR A 1 592 ? 7.671 -13.917 19.311 1.00 71.50 592 THR A N 1
ATOM 4627 C CA . THR A 1 592 ? 9.019 -14.492 19.131 1.00 71.50 592 THR A CA 1
ATOM 4628 C C . THR A 1 592 ? 10.113 -13.423 19.054 1.00 71.50 592 THR A C 1
ATOM 4630 O O . THR A 1 592 ? 11.272 -13.713 19.345 1.00 71.50 592 THR A O 1
ATOM 4633 N N . LEU A 1 593 ? 9.747 -12.175 18.738 1.00 74.56 593 LEU A N 1
ATOM 4634 C CA . LEU A 1 593 ? 10.662 -11.038 18.600 1.00 74.56 593 LEU A CA 1
ATOM 4635 C C . LEU A 1 593 ? 10.860 -10.270 19.914 1.00 74.56 593 LEU A C 1
ATOM 4637 O O . LEU A 1 593 ? 11.879 -9.611 20.099 1.00 74.56 593 LEU A O 1
ATOM 4641 N N . SER A 1 594 ? 9.908 -10.375 20.848 1.00 68.38 594 SER A N 1
ATOM 4642 C CA . SER A 1 594 ? 9.838 -9.555 22.070 1.00 68.38 594 SER A CA 1
ATOM 4643 C C . SER A 1 594 ? 11.101 -9.589 22.952 1.00 68.38 594 SER A C 1
ATOM 4645 O O . SER A 1 594 ? 11.453 -8.587 23.588 1.00 68.38 594 SER A O 1
ATOM 4647 N N . GLY A 1 595 ? 11.812 -10.720 22.964 1.00 69.19 595 GLY A N 1
ATOM 4648 C CA . GLY A 1 595 ? 13.048 -10.917 23.724 1.00 69.19 595 GLY A CA 1
ATOM 4649 C C . GLY A 1 595 ? 14.322 -10.386 23.056 1.00 69.19 595 GLY A C 1
ATOM 4650 O O . GLY A 1 595 ? 15.357 -10.343 23.714 1.00 69.19 595 GLY A O 1
ATOM 4651 N N . LEU A 1 596 ? 14.273 -9.981 21.784 1.00 78.12 596 LEU A N 1
ATOM 4652 C CA . LEU A 1 596 ? 15.454 -9.574 21.017 1.00 78.12 596 LEU A CA 1
ATOM 4653 C C . LEU A 1 596 ? 15.721 -8.073 21.174 1.00 78.12 596 LEU A C 1
ATOM 4655 O O . LEU A 1 596 ? 14.830 -7.252 20.967 1.00 78.12 596 LEU A O 1
ATOM 4659 N N . THR A 1 597 ? 16.948 -7.708 21.541 1.00 79.25 597 THR A N 1
ATOM 4660 C CA . THR A 1 597 ? 17.365 -6.312 21.799 1.00 79.25 597 THR A CA 1
ATOM 4661 C C . THR A 1 597 ? 18.486 -5.831 20.876 1.00 79.25 597 THR A C 1
ATOM 4663 O O . THR A 1 597 ? 18.929 -4.693 20.984 1.00 79.25 597 THR A O 1
ATOM 4666 N N . ASP A 1 598 ? 18.964 -6.686 19.978 1.00 85.44 598 ASP A N 1
ATOM 4667 C CA . ASP A 1 598 ? 20.057 -6.392 19.053 1.00 85.44 598 ASP A CA 1
ATOM 4668 C C . ASP A 1 598 ? 19.611 -6.535 17.586 1.00 85.44 598 ASP A C 1
ATOM 4670 O O . ASP A 1 598 ? 18.436 -6.758 17.284 1.00 85.44 598 ASP A O 1
ATOM 4674 N N . GLU A 1 599 ? 20.566 -6.409 16.662 1.00 87.25 599 GLU A N 1
ATOM 4675 C CA . GLU A 1 599 ? 20.338 -6.451 15.215 1.00 87.25 599 GLU A CA 1
ATOM 4676 C C . GLU A 1 599 ? 19.668 -7.751 14.722 1.00 87.25 599 GLU A C 1
ATOM 4678 O O . GLU A 1 599 ? 19.092 -7.782 13.629 1.00 87.25 599 GLU A O 1
ATOM 4683 N N . THR A 1 600 ? 19.692 -8.828 15.522 1.00 87.88 600 THR A N 1
ATOM 4684 C CA . THR A 1 600 ? 19.029 -10.097 15.186 1.00 87.88 600 THR A CA 1
ATOM 4685 C C . THR A 1 600 ? 17.520 -9.942 15.038 1.00 87.88 600 THR A C 1
ATOM 4687 O O . THR A 1 600 ? 16.917 -10.709 14.285 1.00 87.88 600 THR A O 1
ATOM 4690 N N . VAL A 1 601 ? 16.910 -8.922 15.655 1.00 85.81 601 VAL A N 1
ATOM 4691 C CA . VAL A 1 601 ? 15.464 -8.671 15.563 1.00 85.81 601 VAL A CA 1
ATOM 4692 C C . VAL A 1 601 ? 15.001 -8.408 14.127 1.00 85.81 601 VAL A C 1
ATOM 4694 O O . VAL A 1 601 ? 13.949 -8.904 13.735 1.00 85.81 601 VAL A O 1
ATOM 4697 N N . PHE A 1 602 ? 15.803 -7.731 13.294 1.00 90.62 602 PHE A N 1
ATOM 4698 C CA . PHE A 1 602 ? 15.470 -7.501 11.878 1.00 90.62 602 PHE A CA 1
ATOM 4699 C C . PHE A 1 602 ? 15.476 -8.811 11.079 1.00 90.62 602 PHE A C 1
ATOM 4701 O O . PHE A 1 602 ? 14.621 -9.046 10.223 1.00 90.62 602 PHE A O 1
ATOM 4708 N N . ARG A 1 603 ? 16.436 -9.695 11.370 1.00 89.00 603 ARG A N 1
ATOM 4709 C CA . ARG A 1 603 ? 16.571 -10.997 10.699 1.00 89.00 603 ARG A CA 1
ATOM 4710 C C . ARG A 1 603 ? 15.487 -11.976 11.143 1.00 89.00 603 ARG A C 1
ATOM 4712 O O . ARG A 1 603 ? 14.976 -12.728 10.315 1.00 89.00 603 ARG A O 1
ATOM 4719 N N . ALA A 1 604 ? 15.118 -11.941 12.421 1.00 88.19 604 ALA A N 1
ATOM 4720 C CA . ALA A 1 604 ? 13.993 -12.697 12.950 1.00 88.19 604 ALA A CA 1
ATOM 4721 C C . ALA A 1 604 ? 12.672 -12.208 12.335 1.00 88.19 604 ALA A C 1
ATOM 4723 O O . ALA A 1 604 ? 11.916 -13.020 11.813 1.00 88.19 604 ALA A O 1
ATOM 4724 N N . LEU A 1 605 ? 12.453 -10.890 12.265 1.00 89.56 605 LEU A N 1
ATOM 4725 C CA . LEU A 1 605 ? 11.285 -10.298 11.605 1.00 89.56 605 LEU A CA 1
ATOM 4726 C C . LEU A 1 605 ? 11.177 -10.730 10.135 1.00 89.56 605 LEU A C 1
ATOM 4728 O O . LEU A 1 605 ? 10.115 -11.175 9.708 1.00 89.56 605 LEU A O 1
ATOM 4732 N N . ARG A 1 606 ? 12.286 -10.704 9.381 1.00 93.44 606 ARG A N 1
ATOM 4733 C CA . ARG A 1 606 ? 12.348 -11.288 8.029 1.00 93.44 606 ARG A CA 1
ATOM 4734 C C . ARG A 1 606 ? 11.869 -12.741 8.015 1.00 93.44 606 ARG A C 1
ATOM 4736 O O . ARG A 1 606 ? 11.089 -13.112 7.139 1.00 93.44 606 ARG A O 1
ATOM 4743 N N . ALA A 1 607 ? 12.419 -13.583 8.892 1.00 91.00 607 ALA A N 1
ATOM 4744 C CA . ALA A 1 607 ? 12.121 -15.014 8.898 1.00 91.00 607 ALA A CA 1
ATOM 4745 C C . ALA A 1 607 ? 10.624 -15.263 9.130 1.00 91.00 607 ALA A C 1
ATOM 4747 O O . ALA A 1 607 ? 10.020 -16.059 8.410 1.00 91.00 607 ALA A O 1
ATOM 4748 N N . GLU A 1 608 ? 10.021 -14.520 10.057 1.00 90.31 608 GLU A N 1
ATOM 4749 C CA . GLU A 1 608 ? 8.588 -14.595 10.337 1.00 90.31 608 GLU A CA 1
ATOM 4750 C C . GLU A 1 608 ? 7.736 -14.045 9.180 1.00 90.31 608 GLU A C 1
ATOM 4752 O O . GLU A 1 608 ? 6.724 -14.659 8.840 1.00 90.31 608 GLU A O 1
ATOM 4757 N N . CYS A 1 609 ? 8.163 -12.975 8.493 1.00 94.50 609 CYS A N 1
ATOM 4758 C CA . CYS A 1 609 ? 7.496 -12.496 7.274 1.00 94.50 609 CYS A CA 1
ATOM 4759 C C . CYS A 1 609 ? 7.500 -13.552 6.160 1.00 94.50 609 CYS A C 1
ATOM 4761 O O . CYS A 1 609 ? 6.468 -13.803 5.539 1.00 94.50 609 CYS A O 1
ATOM 4763 N N . ILE A 1 610 ? 8.631 -14.219 5.920 1.00 95.56 610 ILE A N 1
ATOM 4764 C CA . ILE A 1 610 ? 8.724 -15.292 4.915 1.00 95.56 610 ILE A CA 1
ATOM 4765 C C . ILE A 1 610 ? 7.837 -16.480 5.308 1.00 95.56 610 ILE A C 1
ATOM 4767 O O . ILE A 1 610 ? 7.130 -17.022 4.458 1.00 95.56 610 ILE A O 1
ATOM 4771 N N . ALA A 1 611 ? 7.820 -16.860 6.589 1.00 90.00 611 ALA A N 1
ATOM 4772 C CA . ALA A 1 611 ? 6.923 -17.898 7.089 1.00 90.00 611 ALA A CA 1
ATOM 4773 C C . ALA A 1 611 ? 5.447 -17.513 6.898 1.00 90.00 611 ALA A C 1
ATOM 4775 O O . ALA A 1 611 ? 4.650 -18.341 6.467 1.00 90.00 611 ALA A O 1
ATOM 4776 N N . CYS A 1 612 ? 5.084 -16.250 7.129 1.00 91.88 612 CYS A N 1
ATOM 4777 C CA . CYS A 1 612 ? 3.726 -15.758 6.906 1.00 91.88 612 CYS A CA 1
ATOM 4778 C C . CYS A 1 612 ? 3.341 -15.719 5.419 1.00 91.88 612 CYS A C 1
ATOM 4780 O O . CYS A 1 612 ? 2.189 -15.998 5.095 1.00 91.88 612 CYS A O 1
ATOM 4782 N N . ALA A 1 613 ? 4.281 -15.442 4.511 1.00 96.12 613 ALA A N 1
ATOM 4783 C CA . ALA A 1 613 ? 4.045 -15.568 3.071 1.00 96.12 613 ALA A CA 1
ATOM 4784 C C . ALA A 1 613 ? 3.751 -17.025 2.671 1.00 96.12 613 ALA A C 1
ATOM 4786 O O . ALA A 1 613 ? 2.843 -17.280 1.883 1.00 96.12 613 ALA A O 1
ATOM 4787 N N . ILE A 1 614 ? 4.462 -17.991 3.264 1.00 93.44 614 ILE A N 1
ATOM 4788 C CA . ILE A 1 614 ? 4.192 -19.424 3.073 1.00 93.44 614 ILE A CA 1
ATOM 4789 C C . ILE A 1 614 ? 2.834 -19.814 3.669 1.00 93.44 614 ILE A C 1
ATOM 4791 O O . ILE A 1 614 ? 2.081 -20.531 3.015 1.00 93.44 614 ILE A O 1
ATOM 4795 N N . ASP A 1 615 ? 2.510 -19.350 4.879 1.00 90.81 615 ASP A N 1
ATOM 4796 C CA . ASP A 1 615 ? 1.229 -19.633 5.537 1.00 90.81 615 ASP A CA 1
ATOM 4797 C C . ASP A 1 615 ? 0.036 -19.159 4.691 1.00 90.81 615 ASP A C 1
ATOM 4799 O O . ASP A 1 615 ? -0.988 -19.838 4.641 1.00 90.81 615 ASP A O 1
ATOM 4803 N N . LEU A 1 616 ? 0.154 -17.981 4.070 1.00 91.50 616 LEU A N 1
ATOM 4804 C CA . LEU A 1 616 ? -0.927 -17.350 3.311 1.00 91.50 616 LEU A CA 1
ATOM 4805 C C . LEU A 1 616 ? -1.031 -17.875 1.874 1.00 91.50 616 LEU A C 1
ATOM 4807 O O . LEU A 1 616 ? -2.137 -18.134 1.408 1.00 91.50 616 LEU A O 1
ATOM 4811 N N . TYR A 1 617 ? 0.100 -18.050 1.184 1.00 94.06 617 TYR A N 1
ATOM 4812 C CA . TYR A 1 617 ? 0.125 -18.272 -0.270 1.00 94.06 617 TYR A CA 1
ATOM 4813 C C . TYR A 1 617 ? 0.831 -19.569 -0.692 1.00 94.06 617 TYR A C 1
ATOM 4815 O O . TYR A 1 617 ? 0.837 -19.934 -1.865 1.00 94.06 617 TYR A O 1
ATOM 4823 N N . GLY A 1 618 ? 1.410 -20.309 0.255 1.00 92.75 618 GLY A N 1
ATOM 4824 C CA . GLY A 1 618 ? 2.085 -21.580 0.011 1.00 92.75 618 GLY A CA 1
ATOM 4825 C C . GLY A 1 618 ? 3.561 -21.441 -0.368 1.00 92.75 618 GLY A C 1
ATOM 4826 O O . GLY A 1 618 ? 4.028 -20.423 -0.880 1.00 92.75 618 GLY A O 1
ATOM 4827 N N . ALA A 1 619 ? 4.331 -22.499 -0.110 1.00 94.44 619 ALA A N 1
ATOM 4828 C CA . ALA A 1 619 ? 5.752 -22.540 -0.434 1.00 94.44 619 ALA A CA 1
ATOM 4829 C C . ALA A 1 619 ? 5.977 -22.580 -1.955 1.00 94.44 619 ALA A C 1
ATOM 4831 O O . ALA A 1 619 ? 5.408 -23.408 -2.660 1.00 94.44 619 ALA A O 1
ATOM 4832 N N . GLY A 1 620 ? 6.854 -21.705 -2.445 1.00 90.94 620 GLY A N 1
ATOM 4833 C CA . GLY A 1 620 ? 7.197 -21.594 -3.871 1.00 90.94 620 GLY A CA 1
ATOM 4834 C C . GLY A 1 620 ? 6.303 -20.648 -4.680 1.00 90.94 620 GLY A C 1
ATOM 4835 O O . GLY A 1 620 ? 6.630 -20.377 -5.834 1.00 90.94 620 GLY A O 1
ATOM 4836 N N . SER A 1 621 ? 5.247 -20.106 -4.067 1.00 93.62 621 SER A N 1
ATOM 4837 C CA . SER A 1 621 ? 4.422 -19.034 -4.635 1.00 93.62 621 SER A CA 1
ATOM 4838 C C . SER A 1 621 ? 5.241 -17.789 -4.985 1.00 93.62 621 SER A C 1
ATOM 4840 O O . SER A 1 621 ? 6.357 -17.598 -4.483 1.00 93.62 621 SER A O 1
ATOM 4842 N N . ILE A 1 622 ? 4.668 -16.932 -5.832 1.00 92.31 622 ILE A N 1
ATOM 4843 C CA . ILE A 1 622 ? 5.253 -15.633 -6.171 1.00 92.31 622 ILE A CA 1
ATOM 4844 C C . ILE A 1 622 ? 5.434 -14.781 -4.909 1.00 92.31 622 ILE A C 1
ATOM 4846 O O . ILE A 1 622 ? 6.508 -14.226 -4.700 1.00 92.31 622 ILE A O 1
ATOM 4850 N N . GLU A 1 623 ? 4.466 -14.792 -3.989 1.00 95.00 623 GLU A N 1
ATOM 4851 C CA . GLU A 1 623 ? 4.529 -14.068 -2.718 1.00 95.00 623 GLU A CA 1
ATOM 4852 C C . GLU A 1 623 ? 5.690 -14.551 -1.843 1.00 95.00 623 GLU A C 1
ATOM 4854 O O . GLU A 1 623 ? 6.450 -13.742 -1.307 1.00 95.00 623 GLU A O 1
ATOM 4859 N N . HIS A 1 624 ? 5.887 -15.869 -1.739 1.00 96.56 624 HIS A N 1
ATOM 4860 C CA . HIS A 1 624 ? 7.015 -16.445 -1.007 1.00 96.56 624 HIS A CA 1
ATOM 4861 C C . HIS A 1 624 ? 8.366 -16.066 -1.633 1.00 96.56 624 HIS A C 1
ATOM 4863 O O . HIS A 1 624 ? 9.270 -15.623 -0.921 1.00 96.56 624 HIS A O 1
ATOM 4869 N N . ARG A 1 625 ? 8.532 -16.243 -2.951 1.00 95.38 625 ARG A N 1
ATOM 4870 C CA . ARG A 1 625 ? 9.814 -15.981 -3.630 1.00 95.38 625 ARG A CA 1
ATOM 4871 C C . ARG A 1 625 ? 10.166 -14.497 -3.624 1.00 95.38 625 ARG A C 1
ATOM 4873 O O . ARG A 1 625 ? 11.298 -14.152 -3.288 1.00 95.38 625 ARG A O 1
ATOM 4880 N N . THR A 1 626 ? 9.195 -13.631 -3.887 1.00 95.06 626 THR A N 1
ATOM 4881 C CA . THR A 1 626 ? 9.375 -12.180 -3.838 1.00 95.06 626 THR A CA 1
ATOM 4882 C C . THR A 1 626 ? 9.666 -11.694 -2.421 1.00 95.06 626 THR A C 1
ATOM 4884 O O . THR A 1 626 ? 10.554 -10.863 -2.256 1.00 95.06 626 THR A O 1
ATOM 4887 N N . ALA A 1 627 ? 9.021 -12.236 -1.378 1.00 96.81 627 ALA A N 1
ATOM 4888 C CA . ALA A 1 627 ? 9.361 -11.893 0.007 1.00 96.81 627 ALA A CA 1
ATOM 4889 C C . ALA A 1 627 ? 10.825 -12.226 0.331 1.00 96.81 627 ALA A C 1
ATOM 4891 O O . ALA A 1 627 ? 11.548 -11.395 0.882 1.00 96.81 627 ALA A O 1
ATOM 4892 N N . VAL A 1 628 ? 11.299 -13.415 -0.059 1.00 96.56 628 VAL A N 1
ATOM 4893 C CA . VAL A 1 628 ? 12.712 -13.790 0.108 1.00 96.56 628 VAL A CA 1
ATOM 4894 C C . VAL A 1 628 ? 13.629 -12.807 -0.626 1.00 96.56 628 VAL A C 1
ATOM 4896 O O . VAL A 1 628 ? 14.618 -12.365 -0.033 1.00 96.56 628 VAL A O 1
ATOM 4899 N N . LEU A 1 629 ? 13.297 -12.458 -1.873 1.00 96.56 629 LEU A N 1
ATOM 4900 C CA . LEU A 1 629 ? 14.085 -11.564 -2.719 1.00 96.56 629 LEU A CA 1
ATOM 4901 C C . LEU A 1 629 ? 14.109 -10.117 -2.199 1.00 96.56 629 LEU A C 1
ATOM 4903 O O . LEU A 1 629 ? 15.183 -9.528 -2.139 1.00 96.56 629 LEU A O 1
ATOM 4907 N N . ALA A 1 630 ? 12.979 -9.556 -1.760 1.00 96.62 630 ALA A N 1
ATOM 4908 C CA . ALA A 1 630 ? 12.898 -8.199 -1.210 1.00 96.62 630 ALA A CA 1
ATOM 4909 C C . ALA A 1 630 ? 13.769 -8.047 0.049 1.00 96.62 630 ALA A C 1
ATOM 4911 O O . ALA A 1 630 ? 14.584 -7.130 0.148 1.00 96.62 630 ALA A O 1
ATOM 4912 N N . PHE A 1 631 ? 13.692 -9.009 0.975 1.00 96.69 631 PHE A N 1
ATOM 4913 C CA . PHE A 1 631 ? 14.563 -9.020 2.152 1.00 96.69 631 PHE A CA 1
ATOM 4914 C C . PHE A 1 631 ? 16.029 -9.313 1.813 1.00 96.69 631 PHE A C 1
ATOM 4916 O O . PHE A 1 631 ? 16.926 -8.801 2.485 1.00 96.69 631 PHE A O 1
ATOM 4923 N N . TYR A 1 632 ? 16.298 -10.144 0.801 1.00 95.50 632 TYR A N 1
ATOM 4924 C CA . TYR A 1 632 ? 17.656 -10.322 0.289 1.00 95.50 632 TYR A CA 1
ATOM 4925 C C . TYR A 1 632 ? 18.191 -8.989 -0.237 1.00 95.50 632 TYR A C 1
ATOM 4927 O O . TYR A 1 632 ? 19.278 -8.593 0.173 1.00 95.50 632 TYR A O 1
ATOM 4935 N N . ALA A 1 633 ? 17.427 -8.276 -1.072 1.00 95.12 633 ALA A N 1
ATOM 4936 C CA . ALA A 1 633 ? 17.819 -7.024 -1.715 1.00 95.12 633 ALA A CA 1
ATOM 4937 C C . ALA A 1 633 ? 18.383 -6.020 -0.704 1.00 95.12 633 ALA A C 1
ATOM 4939 O O . ALA A 1 633 ? 19.508 -5.567 -0.896 1.00 95.12 633 ALA A O 1
ATOM 4940 N N . VAL A 1 634 ? 17.685 -5.820 0.418 1.00 95.00 634 VAL A N 1
ATOM 4941 C CA . VAL A 1 634 ? 18.065 -4.893 1.499 1.00 95.00 634 VAL A CA 1
ATOM 4942 C C . VAL A 1 634 ? 19.095 -5.448 2.499 1.00 95.00 634 VAL A C 1
ATOM 4944 O O . VAL A 1 634 ? 19.293 -4.876 3.568 1.00 95.00 634 VAL A O 1
ATOM 4947 N N . GLY A 1 635 ? 19.748 -6.577 2.211 1.00 93.25 635 GLY A N 1
ATOM 4948 C CA . GLY A 1 635 ? 20.855 -7.109 3.021 1.00 93.25 635 GLY A CA 1
ATOM 4949 C C . GLY A 1 635 ? 20.446 -7.939 4.243 1.00 93.25 635 GLY A C 1
ATOM 4950 O O . GLY A 1 635 ? 21.276 -8.231 5.106 1.00 93.25 635 GLY A O 1
ATOM 4951 N N . LEU A 1 636 ? 19.182 -8.362 4.340 1.00 93.00 636 LEU A N 1
ATOM 4952 C CA . LEU A 1 636 ? 18.665 -9.119 5.489 1.00 93.00 636 LEU A CA 1
ATOM 4953 C C . LEU A 1 636 ? 18.737 -10.646 5.322 1.00 93.00 636 LEU A C 1
ATOM 4955 O O . LEU A 1 636 ? 18.196 -11.382 6.146 1.00 93.00 636 LEU A O 1
ATOM 4959 N N . HIS A 1 637 ? 19.438 -11.156 4.309 1.00 89.00 637 HIS A N 1
ATOM 4960 C CA . HIS A 1 637 ? 19.648 -12.598 4.121 1.00 89.00 637 HIS A CA 1
ATOM 4961 C C . HIS A 1 637 ? 20.405 -13.243 5.302 1.00 89.00 637 HIS A C 1
ATOM 4963 O O . HIS A 1 637 ? 21.309 -12.592 5.830 1.00 89.00 637 HIS A O 1
ATOM 4969 N N . PRO A 1 638 ? 20.077 -14.476 5.750 1.00 85.69 638 PRO A N 1
ATOM 4970 C CA . PRO A 1 638 ? 20.669 -15.062 6.952 1.00 85.69 638 PRO A CA 1
ATOM 4971 C C . PRO A 1 638 ? 22.205 -15.147 6.887 1.00 85.69 638 PRO A C 1
ATOM 4973 O O . PRO A 1 638 ? 22.753 -15.541 5.857 1.00 85.69 638 PRO A O 1
ATOM 4976 N N . PRO A 1 639 ? 22.926 -14.802 7.971 1.00 81.38 639 PRO A N 1
ATOM 4977 C CA . PRO A 1 639 ? 24.381 -14.888 7.992 1.00 81.38 639 PRO A CA 1
ATOM 4978 C C . PRO A 1 639 ? 24.869 -16.318 7.738 1.00 81.38 639 PRO A C 1
ATOM 4980 O O . PRO A 1 639 ? 24.445 -17.252 8.412 1.00 81.38 639 PRO A O 1
ATOM 4983 N N . GLY A 1 640 ? 25.800 -16.479 6.796 1.00 82.69 640 GLY A N 1
ATOM 4984 C CA . GLY A 1 640 ? 26.384 -17.782 6.456 1.00 82.69 640 GLY A CA 1
ATOM 4985 C C . GLY A 1 640 ? 25.539 -18.645 5.514 1.00 82.69 640 GLY A C 1
ATOM 4986 O O . GLY A 1 640 ? 26.016 -19.696 5.085 1.00 82.69 640 GLY A O 1
ATOM 4987 N N . GLU A 1 641 ? 24.336 -18.202 5.148 1.00 89.12 641 GLU A N 1
ATOM 4988 C CA . GLU A 1 641 ? 23.545 -18.793 4.069 1.00 89.12 641 GLU A CA 1
ATOM 4989 C C . GLU A 1 641 ? 23.798 -18.033 2.761 1.00 89.12 641 GLU A C 1
ATOM 4991 O O . GLU A 1 641 ? 24.056 -16.831 2.766 1.00 89.12 641 GLU A O 1
ATOM 4996 N N . LEU A 1 642 ? 23.774 -18.753 1.636 1.00 90.69 642 LEU A N 1
ATOM 4997 C CA . LEU A 1 642 ? 23.916 -18.163 0.306 1.00 90.69 642 LEU A CA 1
ATOM 4998 C C . LEU A 1 642 ? 22.554 -18.124 -0.371 1.00 90.69 642 LEU A C 1
ATOM 5000 O O . LEU A 1 642 ? 21.924 -19.179 -0.531 1.00 90.69 642 LEU A O 1
ATOM 5004 N N . TYR A 1 643 ? 22.156 -16.958 -0.874 1.00 94.06 643 TYR A N 1
ATOM 5005 C CA . TYR A 1 643 ? 21.010 -16.878 -1.763 1.00 94.06 643 TYR A CA 1
ATOM 5006 C C . TYR A 1 643 ? 21.323 -17.644 -3.054 1.00 94.06 643 TYR A C 1
ATOM 5008 O O . TYR A 1 643 ? 22.432 -17.572 -3.593 1.00 94.06 643 TYR A O 1
ATOM 5016 N N . GLY A 1 644 ? 20.376 -18.466 -3.507 1.00 95.19 644 GLY A N 1
ATOM 5017 C CA . GLY A 1 644 ? 20.581 -19.327 -4.670 1.00 95.19 644 GLY A CA 1
ATOM 5018 C C . GLY A 1 644 ? 20.759 -18.541 -5.967 1.00 95.19 644 GLY A C 1
ATOM 5019 O O . GLY A 1 644 ? 20.723 -17.317 -5.971 1.00 95.19 644 GLY A O 1
ATOM 5020 N N . ALA A 1 645 ? 20.989 -19.248 -7.073 1.00 97.19 645 ALA A N 1
ATOM 5021 C CA . ALA A 1 645 ? 21.061 -18.601 -8.378 1.00 97.19 645 ALA A CA 1
ATOM 5022 C C . ALA A 1 645 ? 19.685 -18.030 -8.735 1.00 97.19 645 ALA A C 1
ATOM 5024 O O . ALA A 1 645 ? 18.698 -18.739 -8.591 1.00 97.19 645 ALA A O 1
ATOM 5025 N N . ASP A 1 646 ? 19.639 -16.786 -9.192 1.00 97.38 646 ASP A N 1
ATOM 5026 C CA . ASP A 1 646 ? 18.403 -16.062 -9.507 1.00 97.38 646 ASP A CA 1
ATOM 5027 C C . ASP A 1 646 ? 18.681 -15.281 -10.789 1.00 97.38 646 ASP A C 1
ATOM 5029 O O . ASP A 1 646 ? 19.430 -14.294 -10.781 1.00 97.38 646 ASP A O 1
ATOM 5033 N N . VAL A 1 647 ? 18.237 -15.847 -11.915 1.00 97.44 647 VAL A N 1
ATOM 5034 C CA . VAL A 1 647 ? 18.448 -15.245 -13.233 1.00 97.44 647 VAL A CA 1
ATOM 5035 C C . VAL A 1 647 ? 17.305 -14.296 -13.533 1.00 97.44 647 VAL A C 1
ATOM 5037 O O . VAL A 1 647 ? 16.159 -14.628 -13.318 1.00 97.44 647 VAL A O 1
ATOM 5040 N N . THR A 1 648 ? 17.596 -13.095 -14.016 1.00 96.12 648 THR A N 1
ATOM 5041 C CA . THR A 1 648 ? 16.547 -12.086 -14.178 1.00 96.12 648 THR A CA 1
ATOM 5042 C C . THR A 1 648 ? 16.940 -10.988 -15.166 1.00 96.12 648 THR A C 1
ATOM 5044 O O . THR A 1 648 ? 18.028 -11.005 -15.761 1.00 96.12 648 THR A O 1
ATOM 5047 N N . PHE A 1 649 ? 16.034 -10.024 -15.311 1.00 92.50 649 PHE A N 1
ATOM 5048 C CA . PHE A 1 649 ? 16.103 -8.847 -16.159 1.00 92.50 649 PHE A CA 1
ATOM 5049 C C . PHE A 1 649 ? 15.681 -7.607 -15.373 1.00 92.50 649 PHE A C 1
ATOM 5051 O O . PHE A 1 649 ? 14.825 -7.674 -14.492 1.00 92.50 649 PHE A O 1
ATOM 5058 N N . LEU A 1 650 ? 16.187 -6.441 -15.759 1.00 87.38 650 LEU A N 1
ATOM 5059 C CA . LEU A 1 650 ? 15.550 -5.177 -15.412 1.00 87.38 650 LEU A CA 1
ATOM 5060 C C . LEU A 1 650 ? 14.234 -5.055 -16.196 1.00 87.38 650 LEU A C 1
ATOM 5062 O O . LEU A 1 650 ? 14.261 -5.151 -17.425 1.00 87.38 650 LEU A O 1
ATOM 5066 N N . PRO A 1 651 ? 13.081 -4.847 -15.543 1.00 77.56 651 PRO A N 1
ATOM 5067 C CA . PRO A 1 651 ? 11.811 -4.728 -16.247 1.00 77.56 651 PRO A CA 1
ATOM 5068 C C . PRO A 1 651 ? 11.732 -3.414 -17.046 1.00 77.56 651 PRO A C 1
ATOM 5070 O O . PRO A 1 651 ? 12.573 -2.519 -16.923 1.00 77.56 651 PRO A O 1
ATOM 5073 N N . TRP A 1 652 ? 10.707 -3.284 -17.885 1.00 71.88 652 TRP A N 1
ATOM 5074 C CA . TRP A 1 652 ? 10.363 -2.023 -18.552 1.00 71.88 652 TRP A CA 1
ATOM 5075 C C . TRP A 1 652 ? 10.119 -0.870 -17.556 1.00 71.88 652 TRP A C 1
ATOM 5077 O O . TRP A 1 652 ? 9.755 -1.092 -16.398 1.00 71.88 652 TRP A O 1
ATOM 5087 N N . GLY A 1 653 ? 10.331 0.372 -18.001 1.00 64.38 653 GLY A N 1
ATOM 5088 C CA . GLY A 1 653 ? 10.480 1.543 -17.126 1.00 64.38 653 GLY A CA 1
ATOM 5089 C C . GLY A 1 653 ? 9.312 1.831 -16.177 1.00 64.38 653 GLY A C 1
ATOM 5090 O O . GLY A 1 653 ? 9.553 2.284 -15.058 1.00 64.38 653 GLY A O 1
ATOM 5091 N N . TRP A 1 654 ? 8.066 1.528 -16.557 1.00 67.31 654 TRP A N 1
ATOM 5092 C CA . TRP A 1 654 ? 6.907 1.761 -15.684 1.00 67.31 654 TRP A CA 1
ATOM 5093 C C . TRP A 1 654 ? 6.938 0.934 -14.390 1.00 67.31 654 TRP A C 1
ATOM 5095 O O . TRP A 1 654 ? 6.602 1.457 -13.322 1.00 67.31 654 TRP A O 1
ATOM 5105 N N . SER A 1 655 ? 7.385 -0.327 -14.464 1.00 70.50 655 SER A N 1
ATOM 5106 C CA . SER A 1 655 ? 7.427 -1.256 -13.320 1.00 70.50 655 SER A CA 1
ATOM 5107 C C . SER A 1 655 ? 8.380 -0.831 -12.204 1.00 70.50 655 SER A C 1
ATOM 5109 O O . SER A 1 655 ? 8.306 -1.368 -11.107 1.00 70.50 655 SER A O 1
ATOM 5111 N N . TRP A 1 656 ? 9.280 0.117 -12.460 1.00 75.94 656 TRP A N 1
ATOM 5112 C CA . TRP A 1 656 ? 10.238 0.618 -11.473 1.00 75.94 656 TRP A CA 1
ATOM 5113 C C . TRP A 1 656 ? 10.424 2.133 -11.586 1.00 75.94 656 TRP A C 1
ATOM 5115 O O . TRP A 1 656 ? 11.480 2.673 -11.252 1.00 75.94 656 TRP A O 1
ATOM 5125 N N . ARG A 1 657 ? 9.371 2.837 -12.028 1.00 72.00 657 ARG A N 1
ATOM 5126 C CA . ARG A 1 657 ? 9.356 4.296 -12.220 1.00 72.00 657 ARG A CA 1
ATOM 5127 C C . ARG A 1 657 ? 9.771 5.083 -10.977 1.00 72.00 657 ARG A C 1
ATOM 5129 O O . ARG A 1 657 ? 10.383 6.132 -11.120 1.00 72.00 657 ARG A O 1
ATOM 5136 N N . PHE A 1 658 ? 9.492 4.556 -9.785 1.00 73.06 658 PHE A N 1
ATOM 5137 C CA . PHE A 1 658 ? 9.892 5.163 -8.515 1.00 73.06 658 PHE A CA 1
ATOM 5138 C C . PHE A 1 658 ? 11.391 4.992 -8.217 1.00 73.06 658 PHE A C 1
ATOM 5140 O O . PHE A 1 658 ? 11.998 5.852 -7.596 1.00 73.06 658 PHE A O 1
ATOM 5147 N N . SER A 1 659 ? 12.022 3.918 -8.696 1.00 71.06 659 SER A N 1
ATOM 5148 C CA . SER A 1 659 ? 13.467 3.699 -8.530 1.00 71.06 659 SER A CA 1
ATOM 5149 C C . SER A 1 659 ? 14.289 4.405 -9.617 1.00 71.06 659 SER A C 1
ATOM 5151 O O . SER A 1 659 ? 15.420 4.824 -9.381 1.00 71.06 659 SER A O 1
ATOM 5153 N N . ARG A 1 660 ? 13.740 4.555 -10.827 1.00 67.00 660 ARG A N 1
ATOM 5154 C CA . ARG A 1 660 ? 14.485 4.973 -12.025 1.00 67.00 660 ARG A CA 1
ATOM 5155 C C . ARG A 1 660 ? 15.251 6.306 -11.931 1.00 67.00 660 ARG A C 1
ATOM 5157 O O . ARG A 1 660 ? 16.398 6.299 -12.383 1.00 67.00 660 ARG A O 1
ATOM 5164 N N . PRO A 1 661 ? 14.702 7.414 -11.386 1.00 63.12 661 PRO A N 1
ATOM 5165 C CA . PRO A 1 661 ? 15.431 8.688 -11.297 1.00 63.12 661 PRO A CA 1
ATOM 5166 C C . PRO A 1 661 ? 16.782 8.564 -10.582 1.00 63.12 661 PRO A C 1
ATOM 5168 O O . PRO A 1 661 ? 17.704 9.335 -10.835 1.00 63.12 661 PRO A O 1
ATOM 5171 N N . TYR A 1 662 ? 16.917 7.546 -9.733 1.00 61.84 662 TYR A N 1
ATOM 5172 C CA . TYR A 1 662 ? 18.007 7.424 -8.782 1.00 61.84 662 TYR A CA 1
ATOM 5173 C C . TYR A 1 662 ? 19.056 6.375 -9.166 1.00 61.84 662 TYR A C 1
ATOM 5175 O O . TYR A 1 662 ? 20.223 6.522 -8.813 1.00 61.84 662 TYR A O 1
ATOM 5183 N N . VAL A 1 663 ? 18.685 5.360 -9.958 1.00 62.78 663 VAL A N 1
ATOM 5184 C CA . VAL A 1 663 ? 19.616 4.298 -10.397 1.00 62.78 663 VAL A CA 1
ATOM 5185 C C . VAL A 1 663 ? 20.624 4.800 -11.451 1.00 62.78 663 VAL A C 1
ATOM 5187 O O . VAL A 1 663 ? 21.650 4.170 -11.698 1.00 62.78 663 VAL A O 1
ATOM 5190 N N . GLY A 1 664 ? 20.382 5.962 -12.071 1.00 57.72 664 GLY A N 1
ATOM 5191 C CA . GLY A 1 664 ? 21.357 6.623 -12.951 1.00 57.72 664 GLY A CA 1
ATOM 5192 C C . GLY A 1 664 ? 21.580 5.941 -14.307 1.00 57.72 664 GLY A C 1
ATOM 5193 O O . GLY A 1 664 ? 22.540 6.266 -15.009 1.00 57.72 664 GLY A O 1
ATOM 5194 N N . LEU A 1 665 ? 20.696 5.018 -14.698 1.00 59.16 665 LEU A N 1
ATOM 5195 C CA . LEU A 1 665 ? 20.725 4.364 -16.005 1.00 59.16 665 LEU A CA 1
ATOM 5196 C C . LEU A 1 665 ? 19.824 5.106 -16.996 1.00 59.16 665 LEU A C 1
ATOM 5198 O O . LEU A 1 665 ? 18.624 5.278 -16.774 1.00 59.16 665 LEU A O 1
ATOM 5202 N N . SER A 1 666 ? 20.401 5.503 -18.130 1.00 50.25 666 SER A N 1
ATOM 5203 C CA . SER A 1 666 ? 19.652 6.101 -19.237 1.00 50.25 666 SER A CA 1
ATOM 5204 C C . SER A 1 666 ? 18.912 5.011 -20.021 1.00 50.25 666 SER A C 1
ATOM 5206 O O . SER A 1 666 ? 19.413 4.467 -20.997 1.00 50.25 666 SER A O 1
ATOM 5208 N N . SER A 1 667 ? 17.707 4.666 -19.568 1.00 55.50 667 SER A N 1
ATOM 5209 C CA . SER A 1 667 ? 16.752 3.876 -20.355 1.00 55.50 667 SER A CA 1
ATOM 5210 C C . SER A 1 667 ? 15.648 4.772 -20.883 1.00 55.50 667 SER A C 1
ATOM 5212 O O . SER A 1 667 ? 15.194 5.638 -20.128 1.00 55.50 667 SER A O 1
ATOM 5214 N N . PRO A 1 668 ? 15.124 4.545 -22.095 1.00 54.12 668 PRO A N 1
ATOM 5215 C CA . PRO A 1 668 ? 13.772 4.990 -22.391 1.00 54.12 668 PRO A CA 1
ATOM 5216 C C . PRO A 1 668 ? 12.764 4.370 -21.401 1.00 54.12 668 PRO A C 1
ATOM 5218 O O . PRO A 1 668 ? 12.913 3.219 -20.998 1.00 54.12 668 PRO A O 1
ATOM 5221 N N . ASP A 1 669 ? 11.718 5.116 -21.032 1.00 53.75 669 ASP A N 1
ATOM 5222 C CA . ASP A 1 669 ? 10.633 4.680 -20.122 1.00 53.75 669 ASP A CA 1
ATOM 5223 C C . ASP A 1 669 ? 9.870 3.441 -20.618 1.00 53.75 669 ASP A C 1
ATOM 5225 O O . ASP A 1 669 ? 9.179 2.773 -19.856 1.00 53.75 669 ASP A O 1
ATOM 5229 N N . TRP A 1 670 ? 10.007 3.146 -21.907 1.00 59.44 670 TRP A N 1
ATOM 5230 C CA . TRP A 1 670 ? 9.138 2.267 -22.679 1.00 59.44 670 TRP A CA 1
ATOM 5231 C C . TRP A 1 670 ? 9.772 0.941 -23.097 1.00 59.44 670 TRP A C 1
ATOM 5233 O O . TRP A 1 670 ? 9.094 0.074 -23.649 1.00 59.44 670 TRP A O 1
ATOM 5243 N N . SER A 1 671 ? 11.066 0.780 -22.832 1.00 68.69 671 SER A N 1
ATOM 5244 C CA . SER A 1 671 ? 11.815 -0.451 -23.067 1.00 68.69 671 SER A CA 1
ATOM 5245 C C . SER A 1 671 ? 12.498 -0.868 -21.776 1.00 68.69 671 SER A C 1
ATOM 5247 O O . SER A 1 671 ? 12.893 -0.029 -20.964 1.00 68.69 671 SER A O 1
ATOM 5249 N N . SER A 1 672 ? 12.676 -2.170 -21.601 1.00 79.75 672 SER A N 1
ATOM 5250 C CA . SER A 1 672 ? 13.690 -2.675 -20.687 1.00 79.75 672 SER A CA 1
ATOM 5251 C C . SER A 1 672 ? 15.090 -2.335 -21.215 1.00 79.75 672 SER A C 1
ATOM 5253 O O . SER A 1 672 ? 15.328 -2.374 -22.423 1.00 79.75 672 SER A O 1
ATOM 5255 N N . LEU A 1 673 ? 16.034 -2.062 -20.307 1.00 80.12 673 LEU A N 1
ATOM 5256 C CA . LEU A 1 673 ? 17.473 -1.982 -20.613 1.00 80.12 673 LEU A CA 1
ATOM 5257 C C . LEU A 1 673 ? 18.079 -3.330 -21.000 1.00 80.12 673 LEU A C 1
ATOM 5259 O O . LEU A 1 673 ? 19.133 -3.390 -21.631 1.00 80.12 673 LEU A O 1
ATOM 5263 N N . ASP A 1 674 ? 17.427 -4.408 -20.586 1.00 89.38 674 ASP A N 1
ATOM 5264 C CA . ASP A 1 674 ? 17.920 -5.768 -20.700 1.00 89.38 674 ASP A CA 1
ATOM 5265 C C . ASP A 1 674 ? 17.308 -6.511 -21.894 1.00 89.38 674 ASP A C 1
ATOM 5267 O O . ASP A 1 674 ? 17.746 -7.616 -22.200 1.00 89.38 674 ASP A O 1
ATOM 5271 N N . LEU A 1 675 ? 16.366 -5.900 -22.622 1.00 89.25 675 LEU A N 1
ATOM 5272 C CA . LEU A 1 675 ? 15.844 -6.406 -23.892 1.00 89.25 675 LEU A CA 1
ATOM 5273 C C . LEU A 1 675 ? 15.684 -5.260 -24.895 1.00 89.25 675 LEU A C 1
ATOM 5275 O O . LEU A 1 675 ? 14.817 -4.407 -24.728 1.00 89.25 675 LEU A O 1
ATOM 5279 N N . PHE A 1 676 ? 16.511 -5.233 -25.940 1.00 83.75 676 PHE A N 1
ATOM 5280 C CA . PHE A 1 676 ? 16.559 -4.089 -26.854 1.00 83.75 676 PHE A CA 1
ATOM 5281 C C . PHE A 1 676 ? 17.071 -4.425 -28.249 1.00 83.75 676 PHE A C 1
ATOM 5283 O O . PHE A 1 676 ? 17.642 -5.487 -28.485 1.00 83.75 676 PHE A O 1
ATOM 5290 N N . ILE A 1 677 ? 16.879 -3.497 -29.184 1.00 82.81 677 ILE A N 1
ATOM 5291 C CA . ILE A 1 677 ? 17.367 -3.595 -30.562 1.00 82.81 677 ILE A CA 1
ATOM 5292 C C . ILE A 1 677 ? 18.569 -2.659 -30.719 1.00 82.81 677 ILE A C 1
ATOM 5294 O O . ILE A 1 677 ? 18.587 -1.574 -30.143 1.00 82.81 677 ILE A O 1
ATOM 5298 N N . ASN A 1 678 ? 19.594 -3.087 -31.463 1.00 80.88 678 ASN A N 1
ATOM 5299 C CA . ASN A 1 678 ? 20.707 -2.217 -31.857 1.00 80.88 678 ASN A CA 1
ATOM 5300 C C . ASN A 1 678 ? 21.285 -2.625 -33.227 1.00 80.88 678 ASN A C 1
ATOM 5302 O O . ASN A 1 678 ? 22.088 -3.555 -33.349 1.00 80.88 678 ASN A O 1
ATOM 5306 N N . ASN A 1 679 ? 20.913 -1.895 -34.279 1.00 75.75 679 ASN A N 1
ATOM 5307 C CA . ASN A 1 679 ? 21.285 -2.194 -35.665 1.00 75.75 679 ASN A CA 1
ATOM 5308 C C . ASN A 1 679 ? 22.575 -1.504 -36.160 1.00 75.75 679 ASN A C 1
ATOM 5310 O O . ASN A 1 679 ? 22.856 -1.549 -37.359 1.00 75.75 679 ASN A O 1
ATOM 5314 N N . GLY A 1 680 ? 23.410 -0.961 -35.262 1.00 58.00 680 GLY A N 1
ATOM 5315 C CA . GLY A 1 680 ? 24.722 -0.385 -35.607 1.00 58.00 680 GLY A CA 1
ATOM 5316 C C . GLY A 1 680 ? 24.868 1.128 -35.391 1.00 58.00 680 GLY A C 1
ATOM 5317 O O . GLY A 1 680 ? 25.727 1.736 -36.027 1.00 58.00 680 GLY A O 1
ATOM 5318 N N . GLY A 1 681 ? 24.066 1.726 -34.502 1.00 53.06 681 GLY A N 1
ATOM 5319 C CA . GLY A 1 681 ? 24.137 3.138 -34.092 1.00 53.06 681 GLY A CA 1
ATOM 5320 C C . GLY A 1 681 ? 24.127 3.316 -32.564 1.00 53.06 681 GLY A C 1
ATOM 5321 O O . GLY A 1 681 ? 24.061 2.334 -31.826 1.00 53.06 681 GLY A O 1
ATOM 5322 N N . ALA A 1 682 ? 24.188 4.567 -32.079 1.00 43.62 682 ALA A N 1
ATOM 5323 C CA . ALA A 1 682 ? 23.972 4.881 -30.662 1.00 43.62 682 ALA A CA 1
ATOM 5324 C C . ALA A 1 682 ? 22.511 4.562 -30.306 1.00 43.62 682 ALA A C 1
ATOM 5326 O O . ALA A 1 682 ? 21.614 5.315 -30.675 1.00 43.62 682 ALA A O 1
ATOM 5327 N N . SER A 1 683 ? 22.301 3.406 -29.674 1.00 45.00 683 SER A N 1
ATOM 5328 C CA . SER A 1 683 ? 21.018 2.884 -29.200 1.00 45.00 683 SER A CA 1
ATOM 5329 C C . SER A 1 683 ? 19.826 3.139 -30.145 1.00 45.00 683 SER A C 1
ATOM 5331 O O . SER A 1 683 ? 18.911 3.911 -29.859 1.00 45.00 683 SER A O 1
ATOM 5333 N N . GLU A 1 684 ? 19.834 2.465 -31.300 1.00 51.44 684 GLU A N 1
ATOM 5334 C CA . GLU A 1 684 ? 18.675 2.376 -32.198 1.00 51.44 684 GLU A CA 1
ATOM 5335 C C . GLU A 1 684 ? 17.662 1.360 -31.639 1.00 51.44 684 GLU A C 1
ATOM 5337 O O . GLU A 1 684 ? 17.617 0.217 -32.083 1.00 51.44 684 GLU A O 1
ATOM 5342 N N . TRP A 1 685 ? 16.830 1.769 -30.678 1.00 62.88 685 TRP A N 1
ATOM 5343 C CA . TRP A 1 685 ? 15.793 0.936 -30.041 1.00 62.88 685 TRP A CA 1
ATOM 5344 C C . TRP A 1 685 ? 14.626 0.531 -30.976 1.00 62.88 685 TRP A C 1
ATOM 5346 O O . TRP A 1 685 ? 13.564 0.142 -30.497 1.00 62.88 685 TRP A O 1
ATOM 5356 N N . ASN A 1 686 ? 14.804 0.630 -32.300 1.00 66.56 686 ASN A N 1
ATOM 5357 C CA . ASN A 1 686 ? 13.768 0.419 -33.309 1.00 66.56 686 ASN A CA 1
ATOM 5358 C C . ASN A 1 686 ? 14.051 -0.753 -34.237 1.00 66.56 686 ASN A C 1
ATOM 5360 O O . ASN A 1 686 ? 15.184 -0.992 -34.659 1.00 66.56 686 ASN A O 1
ATOM 5364 N N . ALA A 1 687 ? 12.972 -1.437 -34.606 1.00 73.88 687 ALA A N 1
ATOM 5365 C CA . ALA A 1 687 ? 12.991 -2.490 -35.599 1.00 73.88 687 ALA A CA 1
ATOM 5366 C C . ALA A 1 687 ? 12.925 -1.907 -37.018 1.00 73.88 687 ALA A C 1
ATOM 5368 O O . ALA A 1 687 ? 12.204 -0.946 -37.280 1.00 73.88 687 ALA A O 1
ATOM 5369 N N . LEU A 1 688 ? 13.657 -2.519 -37.943 1.00 74.62 688 LEU A N 1
ATOM 5370 C CA . LEU A 1 688 ? 13.558 -2.280 -39.378 1.00 74.62 688 LEU A CA 1
ATOM 5371 C C . LEU A 1 688 ? 12.757 -3.412 -40.017 1.00 74.62 688 LEU A C 1
ATOM 5373 O O . LEU A 1 688 ? 13.021 -4.590 -39.751 1.00 74.62 688 LEU A O 1
ATOM 5377 N N . VAL A 1 689 ? 11.808 -3.056 -40.879 1.00 73.69 689 VAL A N 1
ATOM 5378 C CA . VAL A 1 689 ? 10.988 -4.021 -41.618 1.00 73.69 689 VAL A CA 1
ATOM 5379 C C . VAL A 1 689 ? 11.478 -4.118 -43.054 1.00 73.69 689 VAL A C 1
ATOM 5381 O O . VAL A 1 689 ? 11.909 -3.145 -43.678 1.00 73.69 689 VAL A O 1
ATOM 5384 N N . ASN A 1 690 ? 11.451 -5.333 -43.591 1.00 73.19 690 ASN A N 1
ATOM 5385 C CA . ASN A 1 690 ? 11.875 -5.572 -44.960 1.00 73.19 690 ASN A CA 1
ATOM 5386 C C . ASN A 1 690 ? 10.844 -5.021 -45.953 1.00 73.19 690 ASN A C 1
ATOM 5388 O O . ASN A 1 690 ? 9.645 -5.193 -45.776 1.00 73.19 690 ASN A O 1
ATOM 5392 N N . ALA A 1 691 ? 11.307 -4.366 -47.018 1.00 69.06 691 ALA A N 1
ATOM 5393 C CA . ALA A 1 691 ? 10.414 -3.830 -48.043 1.00 69.06 691 ALA A CA 1
ATOM 5394 C C . ALA A 1 691 ? 9.833 -4.942 -48.932 1.00 69.06 691 ALA A C 1
ATOM 5396 O O . ALA A 1 691 ? 10.574 -5.873 -49.285 1.00 69.06 691 ALA A O 1
ATOM 5397 N N . PRO A 1 692 ? 8.558 -4.836 -49.360 1.00 66.69 692 PRO A N 1
ATOM 5398 C CA . PRO A 1 692 ? 8.001 -5.726 -50.370 1.00 66.69 692 PRO A CA 1
ATOM 5399 C C . PRO A 1 692 ? 8.893 -5.758 -51.620 1.00 66.69 692 PRO A C 1
ATOM 5401 O O . PRO A 1 692 ? 9.274 -4.722 -52.160 1.00 66.69 692 PRO A O 1
ATOM 5404 N N . GLY A 1 693 ? 9.276 -6.957 -52.069 1.00 65.44 693 GLY A N 1
ATOM 5405 C CA . GLY A 1 693 ? 10.108 -7.137 -53.266 1.00 65.44 693 GLY A CA 1
ATOM 5406 C C . GLY A 1 693 ? 11.603 -6.805 -53.117 1.00 65.44 693 GLY A C 1
ATOM 5407 O O . GLY A 1 693 ? 12.324 -6.877 -54.114 1.00 65.44 693 GLY A O 1
ATOM 5408 N N . SER A 1 694 ? 12.101 -6.480 -51.915 1.00 64.62 694 SER A N 1
ATOM 5409 C CA . SER A 1 694 ? 13.545 -6.311 -51.681 1.00 64.62 694 SER A CA 1
ATOM 5410 C C . SER A 1 694 ? 14.305 -7.627 -51.891 1.00 64.62 694 SER A C 1
ATOM 5412 O O . SER A 1 694 ? 13.916 -8.677 -51.377 1.00 64.62 694 SER A O 1
ATOM 5414 N N . ALA A 1 695 ? 15.423 -7.575 -52.625 1.00 60.50 695 ALA A N 1
ATOM 5415 C CA . ALA A 1 695 ? 16.353 -8.702 -52.747 1.00 60.50 695 ALA A CA 1
ATOM 5416 C C . ALA A 1 695 ? 17.201 -8.902 -51.476 1.00 60.50 695 ALA A C 1
ATOM 5418 O O . ALA A 1 695 ? 17.738 -9.987 -51.248 1.00 60.50 695 ALA A O 1
ATOM 5419 N N . GLU A 1 696 ? 17.328 -7.861 -50.651 1.00 63.97 696 GLU A N 1
ATOM 5420 C CA . GLU A 1 696 ? 18.042 -7.903 -49.381 1.00 63.97 696 GLU A CA 1
ATOM 5421 C C . GLU A 1 696 ? 17.067 -8.253 -48.249 1.00 63.97 696 GLU A C 1
ATOM 5423 O O . GLU A 1 696 ? 16.006 -7.648 -48.114 1.00 63.97 696 GLU A O 1
ATOM 5428 N N . ARG A 1 697 ? 17.428 -9.266 -47.451 1.00 76.12 697 ARG A N 1
ATOM 5429 C CA . ARG A 1 697 ? 16.708 -9.673 -46.238 1.00 76.12 697 ARG A CA 1
ATOM 5430 C C . ARG A 1 697 ? 17.473 -9.158 -45.027 1.00 76.12 697 ARG A C 1
ATOM 5432 O O . ARG A 1 697 ? 18.394 -9.821 -44.548 1.00 76.12 697 ARG A O 1
ATOM 5439 N N . PHE A 1 698 ? 17.134 -7.954 -44.588 1.00 82.44 698 PHE A N 1
ATOM 5440 C CA . PHE A 1 698 ? 17.687 -7.345 -43.391 1.00 82.44 698 PHE A CA 1
ATOM 5441 C C . PHE A 1 698 ? 17.261 -8.119 -42.137 1.00 82.44 698 PHE A C 1
ATOM 5443 O O . PHE A 1 698 ? 16.107 -8.532 -42.008 1.00 82.44 698 PHE A O 1
ATOM 5450 N N . GLU A 1 699 ? 18.196 -8.279 -41.201 1.00 88.25 699 GLU A N 1
ATOM 5451 C CA . GLU A 1 699 ? 17.960 -8.894 -39.897 1.00 88.25 699 GLU A CA 1
ATOM 5452 C C . GLU A 1 699 ? 18.285 -7.892 -38.799 1.00 88.25 699 GLU A C 1
ATOM 5454 O O . GLU A 1 699 ? 19.435 -7.455 -38.665 1.00 88.25 699 GLU A O 1
ATOM 5459 N N . ASN A 1 700 ? 17.280 -7.587 -37.984 1.00 87.62 700 ASN A N 1
ATOM 5460 C CA . ASN A 1 700 ? 17.454 -6.814 -36.771 1.00 87.62 700 ASN A CA 1
ATOM 5461 C C . ASN A 1 700 ? 18.370 -7.559 -35.800 1.00 87.62 700 ASN A C 1
ATOM 5463 O O . ASN A 1 700 ? 18.353 -8.789 -35.709 1.00 87.62 700 ASN A O 1
ATOM 5467 N N . ASN A 1 701 ? 19.165 -6.809 -35.052 1.00 89.88 701 ASN A N 1
ATOM 5468 C CA . ASN A 1 701 ? 19.978 -7.337 -33.970 1.00 89.88 701 ASN A CA 1
ATOM 5469 C C . ASN A 1 701 ? 19.253 -7.074 -32.649 1.00 89.88 701 ASN A C 1
ATOM 5471 O O . ASN A 1 701 ? 19.219 -5.935 -32.180 1.00 89.88 701 ASN A O 1
ATOM 5475 N N . VAL A 1 702 ? 18.694 -8.126 -32.059 1.00 91.75 702 VAL A N 1
ATOM 5476 C CA . VAL A 1 702 ? 18.073 -8.067 -30.731 1.00 91.75 702 VAL A CA 1
ATOM 5477 C C . VAL A 1 702 ? 19.109 -8.510 -29.705 1.00 91.75 702 VAL A C 1
ATOM 5479 O O . VAL A 1 702 ? 19.772 -9.532 -29.886 1.00 91.75 702 VAL A O 1
ATOM 5482 N N . PHE A 1 703 ? 19.267 -7.734 -28.644 1.00 92.06 703 PHE A N 1
ATOM 5483 C CA . PHE A 1 703 ? 20.189 -7.989 -27.548 1.00 92.06 703 PHE A CA 1
ATOM 5484 C C . PHE A 1 703 ? 19.417 -8.243 -26.266 1.00 92.06 703 PHE A C 1
ATOM 5486 O O . PHE A 1 703 ? 18.389 -7.615 -26.007 1.00 92.06 703 PHE A O 1
ATOM 5493 N N . CYS A 1 704 ? 19.937 -9.173 -25.468 1.00 93.38 704 CYS A N 1
ATOM 5494 C CA . CYS A 1 704 ? 19.318 -9.553 -24.213 1.00 93.38 704 CYS A CA 1
ATOM 5495 C C . CYS A 1 704 ? 20.353 -9.719 -23.106 1.00 93.38 704 CYS A C 1
ATOM 5497 O O . CYS A 1 704 ? 21.207 -10.616 -23.170 1.00 93.38 704 CYS A O 1
ATOM 5499 N N . ARG A 1 705 ? 20.291 -8.840 -22.104 1.00 93.38 705 ARG A N 1
ATOM 5500 C CA . ARG A 1 705 ? 21.142 -8.908 -20.918 1.00 93.38 705 ARG A CA 1
ATOM 5501 C C . ARG A 1 705 ? 20.459 -9.773 -19.873 1.00 93.38 705 ARG A C 1
ATOM 5503 O O . ARG A 1 705 ? 19.424 -9.401 -19.350 1.00 93.38 705 ARG A O 1
ATOM 5510 N N . VAL A 1 706 ? 21.059 -10.905 -19.536 1.00 96.00 706 VAL A N 1
ATOM 5511 C CA . VAL A 1 706 ? 20.618 -11.732 -18.408 1.00 96.00 706 VAL A CA 1
ATOM 5512 C C . VAL A 1 706 ? 21.546 -11.469 -17.240 1.00 96.00 706 VAL A C 1
ATOM 5514 O O . VAL A 1 706 ? 22.772 -11.526 -17.393 1.00 96.00 706 VAL A O 1
ATOM 5517 N N . ARG A 1 707 ? 20.963 -11.222 -16.073 1.00 95.69 707 ARG A N 1
ATOM 5518 C CA . ARG A 1 707 ? 21.673 -11.018 -14.809 1.00 95.69 707 ARG A CA 1
ATOM 5519 C C . ARG A 1 707 ? 21.500 -12.254 -13.943 1.00 95.69 707 ARG A C 1
ATOM 5521 O O . ARG A 1 707 ? 20.427 -12.833 -13.944 1.00 95.69 707 ARG A O 1
ATOM 5528 N N . ASN A 1 708 ? 22.530 -12.652 -13.208 1.00 97.12 708 ASN A N 1
ATOM 5529 C CA . ASN A 1 708 ? 22.383 -13.544 -12.064 1.00 97.12 708 ASN A CA 1
ATOM 5530 C C . ASN A 1 708 ? 22.565 -12.709 -10.800 1.00 97.12 708 ASN A C 1
ATOM 5532 O O . ASN A 1 708 ? 23.695 -12.353 -10.467 1.00 97.12 708 ASN A O 1
ATOM 5536 N N . ILE A 1 709 ? 21.471 -12.384 -10.121 1.00 96.00 709 ILE A N 1
ATOM 5537 C CA . ILE A 1 709 ? 21.484 -11.564 -8.902 1.00 96.00 709 ILE A CA 1
ATOM 5538 C C . ILE A 1 709 ? 21.720 -12.397 -7.631 1.00 96.00 709 ILE A C 1
ATOM 5540 O O . ILE A 1 709 ? 21.780 -11.855 -6.532 1.00 96.00 709 ILE A O 1
ATOM 5544 N N . GLY A 1 710 ? 21.865 -13.712 -7.781 1.00 95.06 710 GLY A N 1
ATOM 5545 C CA . GLY A 1 710 ? 22.136 -14.644 -6.696 1.00 95.06 710 GLY A CA 1
ATOM 5546 C C . GLY A 1 710 ? 23.585 -14.669 -6.209 1.00 95.06 710 GLY A C 1
ATOM 5547 O O . GLY A 1 710 ? 24.511 -14.257 -6.917 1.00 95.06 710 GLY A O 1
ATOM 5548 N N . ASP A 1 711 ? 23.792 -15.283 -5.040 1.00 94.69 711 ASP A N 1
ATOM 5549 C CA . ASP A 1 711 ? 25.126 -15.558 -4.479 1.00 94.69 711 ASP A CA 1
ATOM 5550 C C . ASP A 1 711 ? 25.715 -16.883 -5.005 1.00 94.69 711 ASP A C 1
ATOM 5552 O O . ASP A 1 711 ? 26.879 -17.217 -4.761 1.00 94.69 711 ASP A O 1
ATOM 5556 N N . GLN A 1 712 ? 24.925 -17.656 -5.756 1.00 95.75 712 GLN A N 1
ATOM 5557 C CA . GLN A 1 712 ? 25.330 -18.924 -6.362 1.00 95.75 712 GLN A CA 1
ATOM 5558 C C . GLN A 1 712 ? 25.367 -18.845 -7.891 1.00 95.75 712 GLN A C 1
ATOM 5560 O O . GLN A 1 712 ? 24.728 -18.010 -8.524 1.00 95.75 712 GLN A O 1
ATOM 5565 N N . ARG A 1 713 ? 26.161 -19.723 -8.514 1.00 97.31 713 ARG A N 1
ATOM 5566 C CA . ARG A 1 713 ? 26.297 -19.795 -9.978 1.00 97.31 713 ARG A CA 1
ATOM 5567 C C . ARG A 1 713 ? 25.002 -20.312 -10.610 1.00 97.31 713 ARG A C 1
ATOM 5569 O O . ARG A 1 713 ? 24.539 -21.379 -10.218 1.00 97.31 713 ARG A O 1
ATOM 5576 N N . ALA A 1 714 ? 24.502 -19.644 -11.646 1.00 98.00 714 ALA A N 1
ATOM 5577 C CA . ALA A 1 714 ? 23.415 -20.153 -12.481 1.00 98.00 714 ALA A CA 1
ATOM 5578 C C . ALA A 1 714 ? 23.952 -21.113 -13.556 1.00 98.00 714 ALA A C 1
ATOM 5580 O O . ALA A 1 714 ? 24.915 -20.794 -14.265 1.00 98.00 714 ALA A O 1
ATOM 5581 N N . ASP A 1 715 ? 23.335 -22.288 -13.694 1.00 98.00 715 ASP A N 1
ATOM 5582 C CA . ASP A 1 715 ? 23.736 -23.336 -14.635 1.00 98.00 715 ASP A CA 1
ATOM 5583 C C . ASP A 1 715 ? 22.634 -23.650 -15.664 1.00 98.00 715 ASP A C 1
ATOM 5585 O O . ASP A 1 715 ? 21.478 -23.902 -15.331 1.00 98.00 715 ASP A O 1
ATOM 5589 N N . GLY A 1 716 ? 23.027 -23.763 -16.934 1.00 97.31 716 GLY A N 1
ATOM 5590 C CA . GLY A 1 716 ? 22.120 -24.053 -18.046 1.00 97.31 716 GLY A CA 1
ATOM 5591 C C . GLY A 1 716 ? 21.299 -22.850 -18.510 1.00 97.31 716 GLY A C 1
ATOM 5592 O O . GLY A 1 716 ? 20.187 -23.061 -18.973 1.00 97.31 716 GLY A O 1
ATOM 5593 N N . VAL A 1 717 ? 21.837 -21.631 -18.384 1.00 98.19 717 VAL A N 1
ATOM 5594 C CA . VAL A 1 717 ? 21.121 -20.383 -18.694 1.00 98.19 717 VAL A CA 1
ATOM 5595 C C . VAL A 1 717 ? 20.801 -20.283 -20.191 1.00 98.19 717 VAL A C 1
ATOM 5597 O O . VAL A 1 717 ? 21.722 -20.292 -21.020 1.00 98.19 717 VAL A O 1
ATOM 5600 N N . ARG A 1 718 ? 19.513 -20.175 -20.533 1.00 97.56 718 ARG A N 1
ATOM 5601 C CA . ARG A 1 718 ? 19.004 -20.038 -21.910 1.00 97.56 718 ARG A CA 1
ATOM 5602 C C . ARG A 1 718 ? 17.890 -19.006 -21.991 1.00 97.56 718 ARG A C 1
ATOM 5604 O O . ARG A 1 718 ? 17.100 -18.913 -21.058 1.00 97.56 718 ARG A O 1
ATOM 5611 N N . VAL A 1 719 ? 17.810 -18.299 -23.114 1.00 97.94 719 VAL A N 1
ATOM 5612 C CA . VAL A 1 719 ? 16.767 -17.302 -23.387 1.00 97.94 719 VAL A CA 1
ATOM 5613 C C . VAL A 1 719 ? 16.058 -17.615 -24.698 1.00 97.94 719 VAL A C 1
ATOM 5615 O O . VAL A 1 719 ? 16.716 -17.863 -25.712 1.00 97.94 719 VAL A O 1
ATOM 5618 N N . THR A 1 720 ? 14.731 -17.564 -24.672 1.00 97.38 720 THR A N 1
ATOM 5619 C CA . THR A 1 720 ? 13.855 -17.653 -25.848 1.00 97.38 720 THR A CA 1
ATOM 5620 C C . THR A 1 720 ? 13.206 -16.304 -26.119 1.00 97.38 720 THR A C 1
ATOM 5622 O O . THR A 1 720 ? 12.989 -15.528 -25.187 1.00 97.38 720 THR A O 1
ATOM 5625 N N . PHE A 1 721 ? 12.870 -16.043 -27.382 1.00 95.69 721 PHE A N 1
ATOM 5626 C CA . PHE A 1 721 ? 12.386 -14.742 -27.827 1.00 95.69 721 PHE A CA 1
ATOM 5627 C C . PHE A 1 721 ? 11.113 -14.842 -28.656 1.00 95.69 721 PHE A C 1
ATOM 5629 O O . PHE A 1 721 ? 10.971 -15.710 -29.522 1.00 95.69 721 PHE A O 1
ATOM 5636 N N . GLU A 1 722 ? 10.227 -13.883 -28.450 1.00 92.88 722 GLU A N 1
ATOM 5637 C CA . GLU A 1 722 ? 8.991 -13.732 -29.201 1.00 92.88 722 GLU A CA 1
ATOM 5638 C C . GLU A 1 722 ? 8.686 -12.258 -29.461 1.00 92.88 722 GLU A C 1
ATOM 5640 O O . GLU A 1 722 ? 9.210 -11.363 -28.795 1.00 92.88 722 GLU A O 1
ATOM 5645 N N . TYR A 1 723 ? 7.861 -12.007 -30.469 1.00 88.81 723 TYR A N 1
ATOM 5646 C CA . TYR A 1 723 ? 7.443 -10.674 -30.859 1.00 88.81 723 TYR A CA 1
ATOM 5647 C C . TYR A 1 723 ? 5.973 -10.644 -31.262 1.00 88.81 723 TYR A C 1
ATOM 5649 O O . TYR A 1 723 ? 5.413 -11.650 -31.698 1.00 88.81 723 TYR A O 1
ATOM 5657 N N . ALA A 1 724 ? 5.365 -9.471 -31.163 1.00 82.06 724 ALA A N 1
ATOM 5658 C CA . ALA A 1 724 ? 4.016 -9.199 -31.623 1.00 82.06 724 ALA A CA 1
ATOM 5659 C C . ALA A 1 724 ? 3.986 -7.904 -32.447 1.00 82.06 724 ALA A C 1
ATOM 5661 O O . ALA A 1 724 ? 4.742 -6.963 -32.189 1.00 82.06 724 ALA A O 1
ATOM 5662 N N . ARG A 1 725 ? 3.114 -7.879 -33.458 1.00 79.75 725 ARG A N 1
ATOM 5663 C CA . ARG A 1 725 ? 2.838 -6.726 -34.328 1.00 79.75 725 ARG A CA 1
ATOM 5664 C C . ARG A 1 725 ? 1.526 -6.089 -33.899 1.00 79.75 725 ARG A C 1
ATOM 5666 O O . ARG A 1 725 ? 0.526 -6.796 -33.824 1.00 79.75 725 ARG A O 1
ATOM 5673 N N . HIS A 1 726 ? 1.522 -4.784 -33.643 1.00 73.06 726 HIS A N 1
ATOM 5674 C CA . HIS A 1 726 ? 0.326 -4.054 -33.223 1.00 73.06 726 HIS A CA 1
ATOM 5675 C C . HIS A 1 726 ? -0.068 -3.017 -34.266 1.00 73.06 726 HIS A C 1
ATOM 5677 O O . HIS A 1 726 ? 0.754 -2.191 -34.661 1.00 73.06 726 HIS A O 1
ATOM 5683 N N . GLY A 1 727 ? -1.324 -3.054 -34.710 1.00 67.62 727 GLY A N 1
ATOM 5684 C CA . GLY A 1 727 ? -1.724 -2.394 -35.943 1.00 67.62 727 GLY A CA 1
ATOM 5685 C C . GLY A 1 727 ? -3.171 -2.662 -36.348 1.00 67.62 727 GLY A C 1
ATOM 5686 O O . GLY A 1 727 ? -4.037 -2.825 -35.490 1.00 67.62 727 GLY A O 1
ATOM 5687 N N . THR A 1 728 ? -3.429 -2.743 -37.652 1.00 56.91 728 THR A N 1
ATOM 5688 C CA . THR A 1 728 ? -4.757 -3.050 -38.220 1.00 56.91 728 THR A CA 1
ATOM 5689 C C . THR A 1 728 ? -5.116 -4.544 -38.204 1.00 56.91 728 THR A C 1
ATOM 5691 O O . THR A 1 728 ? -6.288 -4.892 -38.354 1.00 56.91 728 THR A O 1
ATOM 5694 N N . ALA A 1 729 ? -4.140 -5.434 -37.991 1.00 59.50 729 ALA A N 1
ATOM 5695 C CA . ALA A 1 729 ? -4.313 -6.890 -37.974 1.00 59.50 729 ALA A CA 1
ATOM 5696 C C . ALA A 1 729 ? -4.432 -7.480 -36.544 1.00 59.50 729 ALA A C 1
ATOM 5698 O O . ALA A 1 729 ? -3.979 -6.857 -35.581 1.00 59.50 729 ALA A O 1
ATOM 5699 N N . PRO A 1 730 ? -5.005 -8.696 -36.375 1.00 57.84 730 PRO A N 1
ATOM 5700 C CA . PRO A 1 730 ? -5.025 -9.403 -35.093 1.00 57.84 730 PRO A CA 1
ATOM 5701 C C . PRO A 1 730 ? -3.618 -9.655 -34.545 1.00 57.84 730 PRO A C 1
ATOM 5703 O O . PRO A 1 730 ? -2.738 -10.146 -35.253 1.00 57.84 730 PRO A O 1
ATOM 5706 N N . VAL A 1 731 ? -3.430 -9.368 -33.260 1.00 64.50 731 VAL A N 1
ATOM 5707 C CA . VAL A 1 731 ? -2.147 -9.534 -32.576 1.00 64.50 731 VAL A CA 1
ATOM 5708 C C . VAL A 1 731 ? -1.920 -11.007 -32.248 1.00 64.50 731 VAL A C 1
ATOM 5710 O O . VAL A 1 731 ? -2.780 -11.670 -31.675 1.00 64.50 731 VAL A O 1
ATOM 5713 N N . VAL A 1 732 ? -0.754 -11.525 -32.632 1.00 73.94 732 VAL A N 1
ATOM 5714 C CA . VAL A 1 732 ? -0.320 -12.894 -32.337 1.00 73.94 732 VAL A CA 1
ATOM 5715 C C . VAL A 1 732 ? 1.151 -12.850 -31.948 1.00 73.94 732 VAL A C 1
ATOM 5717 O O . VAL A 1 732 ? 1.967 -12.338 -32.716 1.00 73.94 732 VAL A O 1
ATOM 5720 N N . TRP A 1 733 ? 1.489 -13.411 -30.785 1.00 83.00 733 TRP A N 1
ATOM 5721 C CA . TRP A 1 733 ? 2.879 -13.634 -30.391 1.00 83.00 733 TRP A CA 1
ATOM 5722 C C . TRP A 1 733 ? 3.516 -14.693 -31.293 1.00 83.00 733 TRP A C 1
ATOM 5724 O O . TRP A 1 733 ? 3.019 -15.813 -31.424 1.00 83.00 733 TRP A O 1
ATOM 5734 N N . GLN A 1 734 ? 4.614 -14.322 -31.938 1.00 89.00 734 GLN A N 1
ATOM 5735 C CA . GLN A 1 734 ? 5.368 -15.151 -32.868 1.00 89.00 734 GLN A CA 1
ATOM 5736 C C . GLN A 1 734 ? 6.782 -15.332 -32.336 1.00 89.00 734 GLN A C 1
ATOM 5738 O O . GLN A 1 734 ? 7.386 -14.400 -31.814 1.00 89.00 734 GLN A O 1
ATOM 5743 N N . THR A 1 735 ? 7.344 -16.523 -32.498 1.00 94.50 735 THR A N 1
ATOM 5744 C CA . THR A 1 735 ? 8.755 -16.757 -32.184 1.00 94.50 735 THR A CA 1
ATOM 5745 C C . THR A 1 735 ? 9.639 -15.863 -33.055 1.00 94.50 735 THR A C 1
ATOM 5747 O O . THR A 1 735 ? 9.412 -15.749 -34.260 1.00 94.50 735 THR A O 1
ATOM 5750 N N . ILE A 1 736 ? 10.661 -15.238 -32.465 1.00 94.38 736 ILE A N 1
ATOM 5751 C CA . ILE A 1 736 ? 11.672 -14.514 -33.243 1.00 94.38 736 ILE A CA 1
ATOM 5752 C C . ILE A 1 736 ? 12.490 -15.526 -34.050 1.00 94.38 736 ILE A C 1
ATOM 5754 O O . ILE A 1 736 ? 13.088 -16.448 -33.491 1.00 94.38 736 ILE A O 1
ATOM 5758 N N . THR A 1 737 ? 12.539 -15.332 -35.367 1.00 95.44 737 THR A N 1
ATOM 5759 C CA . THR A 1 737 ? 13.328 -16.152 -36.292 1.00 95.44 737 THR A CA 1
ATOM 5760 C C . THR A 1 737 ? 14.338 -15.311 -37.062 1.00 95.44 737 THR A C 1
ATOM 5762 O O . THR A 1 737 ? 14.134 -14.112 -37.266 1.00 95.44 737 THR A O 1
ATOM 5765 N N . ASP A 1 738 ? 15.400 -15.950 -37.548 1.00 94.31 738 ASP A N 1
ATOM 5766 C CA . ASP A 1 738 ? 16.269 -15.361 -38.570 1.00 94.31 738 ASP A CA 1
ATOM 5767 C C . ASP A 1 738 ? 15.609 -15.387 -39.963 1.00 94.31 738 ASP A C 1
ATOM 5769 O O . ASP A 1 738 ? 14.459 -15.813 -40.132 1.00 94.31 738 ASP A O 1
ATOM 5773 N N . LYS A 1 739 ? 16.327 -14.909 -40.985 1.00 90.31 739 LYS A N 1
ATOM 5774 C CA . LYS A 1 739 ? 15.828 -14.828 -42.372 1.00 90.31 739 LYS A CA 1
ATOM 5775 C C . LYS A 1 739 ? 15.544 -16.180 -43.035 1.00 90.31 739 LYS A C 1
ATOM 5777 O O . LYS A 1 739 ? 14.930 -16.201 -44.110 1.00 90.31 739 LYS A O 1
ATOM 5782 N N . ASP A 1 740 ? 16.034 -17.267 -42.441 1.00 91.06 740 ASP A N 1
ATOM 5783 C CA . ASP A 1 740 ? 15.856 -18.644 -42.900 1.00 91.06 740 ASP A CA 1
ATOM 5784 C C . ASP A 1 740 ? 14.712 -19.342 -42.136 1.00 91.06 740 ASP A C 1
ATOM 5786 O O . ASP A 1 740 ? 14.385 -20.497 -42.415 1.00 91.06 740 ASP A O 1
ATOM 5790 N N . GLY A 1 741 ? 14.056 -18.626 -41.212 1.00 89.88 741 GLY A N 1
ATOM 5791 C CA . GLY A 1 741 ? 12.933 -19.119 -40.421 1.00 89.88 741 GLY A CA 1
ATOM 5792 C C . GLY A 1 741 ? 13.356 -19.966 -39.222 1.00 89.88 741 GLY A C 1
ATOM 5793 O O . GLY A 1 741 ? 12.511 -20.648 -38.640 1.00 89.88 741 GLY A O 1
ATOM 5794 N N . LEU A 1 742 ? 14.637 -19.951 -38.838 1.00 95.12 742 LEU A N 1
ATOM 5795 C CA . LEU A 1 742 ? 15.110 -20.700 -37.678 1.00 95.12 742 LEU A CA 1
ATOM 5796 C C . LEU A 1 742 ? 14.810 -19.922 -36.389 1.00 95.12 742 LEU A C 1
ATOM 5798 O O . LEU A 1 742 ? 15.224 -18.760 -36.275 1.00 95.12 742 LEU A O 1
ATOM 5802 N N . PRO A 1 743 ? 14.135 -20.546 -35.401 1.00 96.06 743 PRO A N 1
ATOM 5803 C CA . PRO A 1 743 ? 13.936 -19.960 -34.082 1.00 96.06 743 PRO A CA 1
ATOM 5804 C C . PRO A 1 743 ? 15.257 -19.521 -33.470 1.00 96.06 743 PRO A C 1
ATOM 5806 O O . PRO A 1 743 ? 16.229 -20.280 -33.455 1.00 96.06 743 PRO A O 1
ATOM 5809 N N . GLN A 1 744 ? 15.289 -18.297 -32.962 1.00 96.88 744 GLN A N 1
ATOM 5810 C CA . GLN A 1 744 ? 16.462 -17.797 -32.274 1.00 96.88 744 GLN A CA 1
ATOM 5811 C C . GLN A 1 744 ? 16.390 -18.059 -30.777 1.00 96.88 744 GLN A C 1
ATOM 5813 O O . GLN A 1 744 ? 15.395 -17.767 -30.115 1.00 96.88 744 GLN A O 1
ATOM 5818 N N . GLU A 1 745 ? 17.510 -18.520 -30.236 1.00 95.81 745 GLU A N 1
ATOM 5819 C CA . GLU A 1 745 ? 17.725 -18.683 -28.806 1.00 95.81 745 GLU A CA 1
ATOM 5820 C C . GLU A 1 745 ? 19.106 -18.147 -28.435 1.00 95.81 745 GLU A C 1
ATOM 5822 O O . GLU A 1 745 ? 20.068 -18.268 -29.201 1.00 95.81 745 GLU A O 1
ATOM 5827 N N . LEU A 1 746 ? 19.226 -17.599 -27.228 1.00 96.25 746 LEU A N 1
ATOM 5828 C CA . LEU A 1 746 ? 20.510 -17.210 -26.658 1.00 96.25 746 LEU A CA 1
ATOM 5829 C C . LEU A 1 746 ? 20.928 -18.244 -25.611 1.00 96.25 746 LEU A C 1
ATOM 5831 O O . LEU A 1 746 ? 20.295 -18.384 -24.565 1.00 96.25 746 LEU A O 1
ATOM 5835 N N . ASN A 1 747 ? 22.017 -18.965 -25.875 1.00 95.75 747 ASN A N 1
ATOM 5836 C CA . ASN A 1 747 ? 22.571 -19.946 -24.945 1.00 95.75 747 ASN A CA 1
ATOM 5837 C C . ASN A 1 747 ? 23.783 -19.362 -24.211 1.00 95.75 747 ASN A C 1
ATOM 5839 O O . ASN A 1 747 ? 24.888 -19.315 -24.748 1.00 95.75 747 ASN A O 1
ATOM 5843 N N . ILE A 1 748 ? 23.562 -18.931 -22.971 1.00 96.50 748 ILE A N 1
ATOM 5844 C CA . ILE A 1 748 ? 24.587 -18.317 -22.114 1.00 96.50 748 ILE A CA 1
ATOM 5845 C C . ILE A 1 748 ? 25.376 -19.401 -21.365 1.00 96.50 748 ILE A C 1
ATOM 5847 O O . ILE A 1 748 ? 26.555 -19.239 -21.046 1.00 96.50 748 ILE A O 1
ATOM 5851 N N . GLY A 1 749 ? 24.748 -20.546 -21.095 1.00 96.88 749 GLY A N 1
ATOM 5852 C CA . GLY A 1 749 ? 25.382 -21.687 -20.449 1.00 96.88 749 GLY A CA 1
ATOM 5853 C C . GLY A 1 749 ? 25.542 -21.493 -18.944 1.00 96.88 749 GLY A C 1
ATOM 5854 O O . GLY A 1 749 ? 24.854 -22.164 -18.180 1.00 96.88 749 GLY A O 1
ATOM 5855 N N . ARG A 1 750 ? 26.447 -20.621 -18.490 1.00 97.06 750 ARG A N 1
ATOM 5856 C CA . ARG A 1 750 ? 26.693 -20.379 -17.056 1.00 97.06 750 ARG A CA 1
ATOM 5857 C C . ARG A 1 750 ? 26.874 -18.898 -16.758 1.00 97.06 750 ARG A C 1
ATOM 5859 O O . ARG A 1 750 ? 27.628 -18.232 -17.459 1.00 97.06 750 ARG A O 1
ATOM 5866 N N . LEU A 1 751 ? 26.293 -18.431 -15.654 1.00 97.00 751 LEU A N 1
ATOM 5867 C CA . LEU A 1 751 ? 26.532 -17.092 -15.106 1.00 97.00 751 LEU A CA 1
ATOM 5868 C C . LEU A 1 751 ? 27.060 -17.189 -13.677 1.00 97.00 751 LEU A C 1
ATOM 5870 O O . LEU A 1 751 ? 26.552 -17.954 -12.858 1.00 97.00 751 LEU A O 1
ATOM 5874 N N . ARG A 1 752 ? 28.124 -16.438 -13.386 1.00 96.81 752 ARG A N 1
ATOM 5875 C CA . ARG A 1 752 ? 28.707 -16.359 -12.036 1.00 96.81 752 ARG A CA 1
ATOM 5876 C C . ARG A 1 752 ? 27.775 -15.569 -11.098 1.00 96.81 752 ARG A C 1
ATOM 5878 O O . ARG A 1 752 ? 26.916 -14.850 -11.605 1.00 96.81 752 ARG A O 1
ATOM 5885 N N . PRO A 1 753 ? 27.917 -15.710 -9.769 1.00 95.19 753 PRO A N 1
ATOM 5886 C CA . PRO A 1 753 ? 27.201 -14.870 -8.806 1.00 95.19 753 PRO A CA 1
ATOM 5887 C C . PRO A 1 753 ? 27.367 -13.378 -9.111 1.00 95.19 753 PRO A C 1
ATOM 5889 O O . PRO A 1 753 ? 28.479 -12.947 -9.430 1.00 95.19 753 PRO A O 1
ATOM 5892 N N . GLY A 1 754 ? 26.269 -12.628 -9.052 1.00 91.62 754 GLY A N 1
ATOM 5893 C CA . GLY A 1 754 ? 26.215 -11.184 -9.293 1.00 91.62 754 GLY A CA 1
ATOM 5894 C C . GLY A 1 754 ? 26.655 -10.696 -10.680 1.00 91.62 754 GLY A C 1
ATOM 5895 O O . GLY A 1 754 ? 26.886 -9.501 -10.853 1.00 91.62 754 GLY A O 1
ATOM 5896 N N . ALA A 1 755 ? 26.819 -11.591 -11.659 1.00 92.81 755 ALA A N 1
ATOM 5897 C CA . ALA A 1 755 ? 27.302 -11.252 -12.996 1.00 92.81 755 ALA A CA 1
ATOM 5898 C C . ALA A 1 755 ? 26.165 -11.182 -14.021 1.00 92.81 755 ALA A C 1
ATOM 5900 O O . ALA A 1 755 ? 25.177 -11.910 -13.930 1.00 92.81 755 ALA A O 1
ATOM 5901 N N . SER A 1 756 ? 26.361 -10.375 -15.059 1.00 94.44 756 SER A N 1
ATOM 5902 C CA . SER A 1 756 ? 25.572 -10.399 -16.290 1.00 94.44 756 SER A CA 1
ATOM 5903 C C . SER A 1 756 ? 26.364 -11.024 -17.443 1.00 94.44 756 SER A C 1
ATOM 5905 O O . SER A 1 756 ? 27.589 -11.161 -17.380 1.00 94.44 756 SER A O 1
ATOM 5907 N N . ASN A 1 757 ? 25.678 -11.427 -18.516 1.00 94.88 757 ASN A N 1
ATOM 5908 C CA . ASN A 1 757 ? 26.336 -11.898 -19.744 1.00 94.88 757 ASN A CA 1
ATOM 5909 C C . ASN A 1 757 ? 27.100 -10.787 -20.496 1.00 94.88 757 ASN A C 1
ATOM 5911 O O . ASN A 1 757 ? 27.987 -11.113 -21.284 1.00 94.88 757 ASN A O 1
ATOM 5915 N N . PHE A 1 758 ? 26.780 -9.513 -20.249 1.00 92.31 758 PHE A N 1
ATOM 5916 C CA . PHE A 1 758 ? 27.544 -8.328 -20.666 1.00 92.31 758 PHE A CA 1
ATOM 5917 C C . PHE A 1 758 ? 27.217 -7.122 -19.768 1.00 92.31 758 PHE A C 1
ATOM 5919 O O . PHE A 1 758 ? 26.171 -7.111 -19.109 1.00 92.31 758 PHE A O 1
ATOM 5926 N N . SER A 1 759 ? 28.104 -6.129 -19.691 1.00 85.19 759 SER A N 1
ATOM 5927 C CA . SER A 1 759 ? 28.007 -5.038 -18.707 1.00 85.19 759 SER A CA 1
ATOM 5928 C C . SER A 1 759 ? 26.979 -3.961 -19.085 1.00 85.19 759 SER A C 1
ATOM 5930 O O . SER A 1 759 ? 26.513 -3.873 -20.226 1.00 85.19 759 SER A O 1
ATOM 5932 N N . ASP A 1 760 ? 26.618 -3.118 -18.116 1.00 78.75 760 ASP A N 1
ATOM 5933 C CA . ASP A 1 760 ? 25.774 -1.939 -18.355 1.00 78.75 760 ASP A CA 1
ATOM 5934 C C . ASP A 1 760 ? 26.501 -0.869 -19.196 1.00 78.75 760 ASP A C 1
ATOM 5936 O O . ASP A 1 760 ? 25.881 -0.180 -20.004 1.00 78.75 760 ASP A O 1
ATOM 5940 N N . GLU A 1 761 ? 27.834 -0.792 -19.113 1.00 76.56 761 GLU A N 1
ATOM 5941 C CA . GLU A 1 761 ? 28.657 0.136 -19.908 1.00 76.56 761 GLU A CA 1
ATOM 5942 C C . GLU A 1 761 ? 28.646 -0.194 -21.411 1.00 76.56 761 GLU A C 1
ATOM 5944 O O . GLU A 1 761 ? 28.811 0.700 -22.249 1.00 76.56 761 GLU A O 1
ATOM 5949 N N . GLU A 1 762 ? 28.420 -1.468 -21.747 1.00 79.44 762 GLU A N 1
ATOM 5950 C CA . GLU A 1 762 ? 28.360 -2.001 -23.111 1.00 79.44 762 GLU A CA 1
ATOM 5951 C C . GLU A 1 762 ? 26.990 -1.786 -23.786 1.00 79.44 762 GLU A C 1
ATOM 5953 O O . GLU A 1 762 ? 26.818 -2.203 -24.926 1.00 79.44 762 GLU A O 1
ATOM 5958 N N . GLN A 1 763 ? 26.019 -1.113 -23.147 1.00 77.44 763 GLN A N 1
ATOM 5959 C CA . GLN A 1 763 ? 24.657 -0.904 -23.682 1.00 77.44 763 GLN A CA 1
ATOM 5960 C C . GLN A 1 763 ? 24.627 -0.354 -25.123 1.00 77.44 763 GLN A C 1
ATOM 5962 O O . GLN A 1 763 ? 23.872 -0.842 -25.962 1.00 77.44 763 GLN A O 1
ATOM 5967 N N . ASP A 1 764 ? 25.471 0.637 -25.424 1.00 71.81 764 ASP A N 1
ATOM 5968 C CA . ASP A 1 764 ? 25.527 1.289 -26.743 1.00 71.81 764 ASP A CA 1
ATOM 5969 C C . ASP A 1 764 ? 26.368 0.510 -27.768 1.00 71.81 764 ASP A C 1
ATOM 5971 O O . ASP A 1 764 ? 26.355 0.808 -28.963 1.00 71.81 764 ASP A O 1
ATOM 5975 N N . SER A 1 765 ? 27.150 -0.471 -27.322 1.00 77.38 765 SER A N 1
ATOM 5976 C CA . SER A 1 765 ? 28.016 -1.297 -28.172 1.00 77.38 765 SER A CA 1
ATOM 5977 C C . SER A 1 765 ? 28.089 -2.728 -27.630 1.00 77.38 765 SER A C 1
ATOM 5979 O O . SER A 1 765 ? 29.165 -3.188 -27.240 1.00 77.38 765 SER A O 1
ATOM 5981 N N . PRO A 1 766 ? 26.944 -3.433 -27.579 1.00 85.19 766 PRO A N 1
ATOM 5982 C CA . PRO A 1 766 ? 26.849 -4.721 -26.912 1.00 85.19 766 PRO A CA 1
ATOM 5983 C C . PRO A 1 766 ? 27.622 -5.804 -27.677 1.00 85.19 766 PRO A C 1
ATOM 5985 O O . PRO A 1 766 ? 27.718 -5.766 -28.912 1.00 85.19 766 PRO A O 1
ATOM 5988 N N . PRO A 1 767 ? 28.166 -6.812 -26.976 1.00 88.81 767 PRO A N 1
ATOM 5989 C CA . PRO A 1 767 ? 28.953 -7.851 -27.614 1.00 88.81 767 PRO A CA 1
ATOM 5990 C C . PRO A 1 767 ? 28.083 -8.722 -28.525 1.00 88.81 767 PRO A C 1
ATOM 5992 O O . PRO A 1 767 ? 26.977 -9.129 -28.175 1.00 88.81 767 PRO A O 1
ATOM 5995 N N . ILE A 1 768 ? 28.629 -9.096 -29.686 1.00 87.19 768 ILE A N 1
ATOM 5996 C CA . ILE A 1 768 ? 27.945 -9.939 -30.685 1.00 87.19 768 ILE A CA 1
ATOM 5997 C C . ILE A 1 768 ? 27.475 -11.278 -30.090 1.00 87.19 768 ILE A C 1
ATOM 5999 O O . ILE A 1 768 ? 26.494 -11.845 -30.561 1.00 87.19 768 ILE A O 1
ATOM 6003 N N . SER A 1 769 ? 28.141 -11.782 -29.048 1.00 86.56 769 SER A N 1
ATOM 6004 C CA . SER A 1 769 ? 27.754 -13.009 -28.344 1.00 86.56 769 SER A CA 1
ATOM 6005 C C . SER A 1 769 ? 26.431 -12.910 -27.582 1.00 86.56 769 SER A C 1
ATOM 6007 O O . SER A 1 769 ? 25.878 -13.947 -27.240 1.00 86.56 769 SER A O 1
ATOM 6009 N N . ALA A 1 770 ? 25.927 -11.704 -27.304 1.00 89.25 770 ALA A N 1
ATOM 6010 C CA . ALA A 1 770 ? 24.649 -11.470 -26.626 1.00 89.25 770 ALA A CA 1
ATOM 6011 C C . ALA A 1 770 ? 23.494 -11.156 -27.599 1.00 89.25 770 ALA A C 1
ATOM 6013 O O . ALA A 1 770 ? 22.420 -10.726 -27.178 1.00 89.25 770 ALA A O 1
ATOM 6014 N N . ARG A 1 771 ? 23.734 -11.342 -28.901 1.00 91.44 771 ARG A N 1
ATOM 6015 C CA . ARG A 1 771 ? 22.837 -10.966 -29.993 1.00 91.44 771 ARG A CA 1
ATOM 6016 C C . ARG A 1 771 ? 22.083 -12.165 -30.553 1.00 91.44 771 ARG A C 1
ATOM 6018 O O . ARG A 1 771 ? 22.694 -13.197 -30.824 1.00 91.44 771 ARG A O 1
ATOM 6025 N N . VAL A 1 772 ? 20.819 -11.957 -30.903 1.00 95.12 772 VAL A N 1
ATOM 6026 C CA . VAL A 1 772 ? 20.050 -12.824 -31.805 1.00 95.12 772 VAL A CA 1
ATOM 6027 C C . VAL A 1 772 ? 19.592 -12.068 -33.055 1.00 95.12 772 VAL A C 1
ATOM 6029 O O . VAL A 1 772 ? 19.559 -10.832 -33.074 1.00 95.12 772 VAL A O 1
ATOM 6032 N N . LYS A 1 773 ? 19.296 -12.807 -34.129 1.00 94.56 773 LYS A N 1
ATOM 6033 C CA . LYS A 1 773 ? 18.882 -12.247 -35.421 1.00 94.56 773 LYS A CA 1
ATOM 6034 C C . LYS A 1 773 ? 17.373 -12.274 -35.587 1.00 94.56 773 LYS A C 1
ATOM 6036 O O . LYS A 1 773 ? 16.774 -13.334 -35.568 1.00 94.56 773 LYS A O 1
ATOM 6041 N N . TRP A 1 774 ? 16.760 -11.125 -35.816 1.00 92.56 774 TRP A N 1
ATOM 6042 C CA . TRP A 1 774 ? 15.320 -11.038 -36.013 1.00 92.56 774 TRP A CA 1
ATOM 6043 C C . TRP A 1 774 ? 14.979 -10.547 -37.414 1.00 92.56 774 TRP A C 1
ATOM 6045 O O . TRP A 1 774 ? 15.141 -9.371 -37.753 1.00 92.56 774 TRP A O 1
ATOM 6055 N N . TYR A 1 775 ? 14.498 -11.468 -38.237 1.00 89.44 775 TYR A N 1
ATOM 6056 C CA . TYR A 1 775 ? 13.933 -11.159 -39.535 1.00 89.44 775 TYR A CA 1
ATOM 6057 C C . TYR A 1 775 ? 12.463 -10.772 -39.386 1.00 89.44 775 TYR A C 1
ATOM 6059 O O . TYR A 1 775 ? 11.634 -11.571 -38.953 1.00 89.44 775 TYR A O 1
ATOM 6067 N N . LEU A 1 776 ? 12.154 -9.540 -39.782 1.00 84.44 776 LEU A N 1
ATOM 6068 C CA . LEU A 1 776 ? 10.785 -9.070 -39.934 1.00 84.44 776 LEU A CA 1
ATOM 6069 C C . LEU A 1 776 ? 10.376 -9.184 -41.404 1.00 84.44 776 LEU A C 1
ATOM 6071 O O . LEU A 1 776 ? 10.984 -8.496 -42.235 1.00 84.44 776 LEU A O 1
ATOM 6075 N N . PRO A 1 777 ? 9.394 -10.035 -41.751 1.00 79.50 777 PRO A N 1
ATOM 6076 C CA . PRO A 1 777 ? 8.907 -10.110 -43.121 1.00 79.50 777 PRO A CA 1
ATOM 6077 C C . PRO A 1 777 ? 8.271 -8.774 -43.543 1.00 79.50 777 PRO A C 1
ATOM 6079 O O . PRO A 1 777 ? 7.883 -7.988 -42.675 1.00 79.50 777 PRO A O 1
ATOM 6082 N N . PRO A 1 778 ? 8.168 -8.503 -44.857 1.00 79.38 778 PRO A N 1
ATOM 6083 C CA . PRO A 1 778 ? 7.387 -7.375 -45.346 1.00 79.38 778 PRO A CA 1
ATOM 6084 C C . PRO A 1 778 ? 5.958 -7.397 -44.811 1.00 79.38 778 PRO A C 1
ATOM 6086 O O . PRO A 1 778 ? 5.384 -8.474 -44.644 1.00 79.38 778 PRO A O 1
ATOM 6089 N N . LEU A 1 779 ? 5.411 -6.208 -44.558 1.00 76.44 779 LEU A N 1
ATOM 6090 C CA . LEU A 1 779 ? 3.996 -6.050 -44.232 1.00 76.44 779 LEU A CA 1
ATOM 6091 C C . LEU A 1 779 ? 3.143 -6.416 -45.452 1.00 76.44 779 LEU A C 1
ATOM 6093 O O . LEU A 1 779 ? 3.559 -6.191 -46.596 1.00 76.44 779 LEU A O 1
ATOM 6097 N N . GLU A 1 780 ? 1.964 -6.980 -45.206 1.00 76.75 780 GLU A N 1
ATOM 6098 C CA . GLU A 1 780 ? 0.955 -7.183 -46.251 1.00 76.75 780 GLU A CA 1
ATOM 6099 C C . GLU A 1 780 ? 0.435 -5.827 -46.780 1.00 76.75 780 GLU A C 1
ATOM 6101 O O . GLU A 1 780 ? 0.550 -4.807 -46.104 1.00 76.75 780 GLU A O 1
ATOM 6106 N N . GLU A 1 781 ? -0.149 -5.800 -47.985 1.00 68.62 781 GLU A N 1
ATOM 6107 C CA . GLU A 1 781 ? -0.511 -4.558 -48.708 1.00 68.62 781 GLU A CA 1
ATOM 6108 C C . GLU A 1 781 ? -1.449 -3.612 -47.919 1.00 68.62 781 GLU A C 1
ATOM 6110 O O . GLU A 1 781 ? -1.374 -2.398 -48.097 1.00 68.62 781 GLU A O 1
ATOM 6115 N N . ASP A 1 782 ? -2.248 -4.153 -46.989 1.00 71.44 782 ASP A N 1
ATOM 6116 C CA . ASP A 1 782 ? -3.182 -3.417 -46.116 1.00 71.44 782 ASP A CA 1
ATOM 6117 C C . ASP A 1 782 ? -2.805 -3.472 -44.611 1.00 71.44 782 ASP A C 1
ATOM 6119 O O . ASP A 1 782 ? -3.587 -3.070 -43.739 1.00 71.44 782 ASP A O 1
ATOM 6123 N N . GLU A 1 783 ? -1.631 -4.015 -44.265 1.00 70.38 783 GLU A N 1
ATOM 6124 C CA . GLU A 1 783 ? -1.164 -4.121 -42.877 1.00 70.38 783 GLU A CA 1
ATOM 6125 C C . GLU A 1 783 ? -0.433 -2.834 -42.459 1.00 70.38 783 GLU A C 1
ATOM 6127 O O . GLU A 1 783 ? 0.664 -2.536 -42.928 1.00 70.38 783 GLU A O 1
ATOM 6132 N N . GLU A 1 784 ? -1.017 -2.082 -41.524 1.00 70.25 784 GLU A N 1
ATOM 6133 C CA . GLU A 1 784 ? -0.359 -0.951 -40.864 1.00 70.25 784 GLU A CA 1
ATOM 6134 C C . GLU A 1 784 ? 0.088 -1.399 -39.473 1.00 70.25 784 GLU A C 1
ATOM 6136 O O . GLU A 1 784 ? -0.744 -1.830 -38.677 1.00 70.25 784 GLU A O 1
ATOM 6141 N N . VAL A 1 785 ? 1.387 -1.302 -39.170 1.00 70.44 785 VAL A N 1
ATOM 6142 C CA . VAL A 1 785 ? 1.946 -1.600 -37.841 1.00 70.44 785 VAL A CA 1
ATOM 6143 C C . VAL A 1 785 ? 2.344 -0.297 -37.157 1.00 70.44 785 VAL A C 1
ATOM 6145 O O . VAL A 1 785 ? 3.246 0.404 -37.614 1.00 70.44 785 VAL A O 1
ATOM 6148 N N . HIS A 1 786 ? 1.680 0.005 -36.043 1.00 68.88 786 HIS A N 1
ATOM 6149 C CA . HIS A 1 786 ? 1.950 1.166 -35.198 1.00 68.88 786 HIS A CA 1
ATOM 6150 C C . HIS A 1 786 ? 3.122 0.932 -34.236 1.00 68.88 786 HIS A C 1
ATOM 6152 O O . HIS A 1 786 ? 3.846 1.872 -33.919 1.00 68.88 786 HIS A O 1
ATOM 6158 N N . HIS A 1 787 ? 3.283 -0.294 -33.725 1.00 73.88 787 HIS A N 1
ATOM 6159 C CA . HIS A 1 787 ? 4.399 -0.665 -32.851 1.00 73.88 787 HIS A CA 1
ATOM 6160 C C . HIS A 1 787 ? 4.647 -2.177 -32.821 1.00 73.88 787 HIS A C 1
ATOM 6162 O O . HIS A 1 787 ? 3.782 -2.981 -33.183 1.00 73.88 787 HIS A O 1
ATOM 6168 N N . PHE A 1 788 ? 5.831 -2.560 -32.340 1.00 77.88 788 PHE A N 1
ATOM 6169 C CA . PHE A 1 788 ? 6.174 -3.949 -32.040 1.00 77.88 788 PHE A CA 1
ATOM 6170 C C . PHE A 1 788 ? 6.364 -4.135 -30.538 1.00 77.88 788 PHE A C 1
ATOM 6172 O O . PHE A 1 788 ? 6.912 -3.265 -29.868 1.00 77.88 788 PHE A O 1
ATOM 6179 N N . CYS A 1 789 ? 5.976 -5.294 -30.023 1.00 80.19 789 CYS A N 1
ATOM 6180 C CA . CYS A 1 789 ? 6.371 -5.744 -28.691 1.00 80.19 789 CYS A CA 1
ATOM 6181 C C . CYS A 1 789 ? 7.346 -6.904 -28.862 1.00 80.19 789 CYS A C 1
ATOM 6183 O O . CYS A 1 789 ? 7.089 -7.798 -29.664 1.00 80.19 789 CYS A O 1
ATOM 6185 N N . ILE A 1 790 ? 8.451 -6.902 -28.125 1.00 85.44 790 ILE A N 1
ATOM 6186 C CA . ILE A 1 790 ? 9.357 -8.049 -28.017 1.00 85.44 790 ILE A CA 1
ATOM 6187 C C . ILE A 1 790 ? 9.361 -8.538 -26.576 1.00 85.44 790 ILE A C 1
ATOM 6189 O O . ILE A 1 790 ? 9.344 -7.737 -25.642 1.00 85.44 790 ILE A O 1
ATOM 6193 N N . ARG A 1 791 ? 9.388 -9.854 -26.390 1.00 89.38 791 ARG A N 1
ATOM 6194 C CA . ARG A 1 791 ? 9.434 -10.496 -25.078 1.00 89.38 791 ARG A CA 1
ATOM 6195 C C . ARG A 1 791 ? 10.527 -11.555 -25.065 1.00 89.38 791 ARG A C 1
ATOM 6197 O O . ARG A 1 791 ? 10.764 -12.241 -26.061 1.00 89.38 791 ARG A O 1
ATOM 6204 N N . ALA A 1 792 ? 11.213 -11.652 -23.936 1.00 93.44 792 ALA A N 1
ATOM 6205 C CA . ALA A 1 792 ? 12.237 -12.649 -23.686 1.00 93.44 792 ALA A CA 1
ATOM 6206 C C . ALA A 1 792 ? 11.919 -13.404 -22.396 1.00 93.44 792 ALA A C 1
ATOM 6208 O O . ALA A 1 792 ? 11.451 -12.813 -21.421 1.00 93.44 792 ALA A O 1
ATOM 6209 N N . HIS A 1 793 ? 12.195 -14.705 -22.406 1.00 95.50 793 HIS A N 1
ATOM 6210 C CA . HIS A 1 793 ? 12.022 -15.586 -21.256 1.00 95.50 793 HIS A CA 1
ATOM 6211 C C . HIS A 1 793 ? 13.329 -16.326 -20.975 1.00 95.50 793 HIS A C 1
ATOM 6213 O O . HIS A 1 793 ? 13.854 -17.004 -21.864 1.00 95.50 793 HIS A O 1
ATOM 6219 N N . VAL A 1 794 ? 13.862 -16.204 -19.759 1.00 97.38 794 VAL A N 1
ATOM 6220 C CA . VAL A 1 794 ? 15.081 -16.903 -19.329 1.00 97.38 794 VAL A CA 1
ATOM 6221 C C . VAL A 1 794 ? 14.742 -18.162 -18.536 1.00 97.38 794 VAL A C 1
ATOM 6223 O O . VAL A 1 794 ? 13.733 -18.247 -17.853 1.00 97.38 794 VAL A O 1
ATOM 6226 N N . THR A 1 795 ? 15.590 -19.179 -18.646 1.00 97.38 795 THR A N 1
ATOM 6227 C CA . THR A 1 795 ? 15.540 -20.376 -17.801 1.00 97.38 795 THR A CA 1
ATOM 6228 C C . THR A 1 795 ? 16.933 -20.716 -17.294 1.00 97.38 795 THR A C 1
ATOM 6230 O O . THR A 1 795 ? 17.916 -20.572 -18.026 1.00 97.38 795 THR A O 1
ATOM 6233 N N . ALA A 1 796 ? 17.026 -21.222 -16.066 1.00 97.56 796 ALA A N 1
ATOM 6234 C CA . ALA A 1 796 ? 18.215 -21.879 -15.533 1.00 97.56 796 ALA A CA 1
ATOM 6235 C C . ALA A 1 796 ? 17.807 -23.080 -14.665 1.00 97.56 796 ALA A C 1
ATOM 6237 O O . ALA A 1 796 ? 16.725 -23.115 -14.090 1.00 97.56 796 ALA A O 1
ATOM 6238 N N . ARG A 1 797 ? 18.658 -24.111 -14.574 1.00 96.81 797 ARG A N 1
ATOM 6239 C CA . ARG A 1 797 ? 18.286 -25.385 -13.917 1.00 96.81 797 ARG A CA 1
ATOM 6240 C C . ARG A 1 797 ? 18.199 -25.309 -12.396 1.00 96.81 797 ARG A C 1
ATOM 6242 O O . ARG A 1 797 ? 17.589 -26.177 -11.785 1.00 96.81 797 ARG A O 1
ATOM 6249 N N . ASN A 1 798 ? 18.899 -24.354 -11.802 1.00 96.62 798 ASN A N 1
ATOM 6250 C CA . ASN A 1 798 ? 19.003 -24.160 -10.359 1.00 96.62 798 ASN A CA 1
ATOM 6251 C C . ASN A 1 798 ? 18.527 -22.766 -9.940 1.00 96.62 798 ASN A C 1
ATOM 6253 O O . ASN A 1 798 ? 18.979 -22.258 -8.917 1.00 96.62 798 ASN A O 1
ATOM 6257 N N . ASP A 1 799 ? 17.673 -22.166 -10.767 1.00 97.06 799 ASP A N 1
ATOM 6258 C CA . ASP A 1 799 ? 17.029 -20.898 -10.476 1.00 97.06 799 ASP A CA 1
ATOM 6259 C C . ASP A 1 799 ? 16.114 -21.033 -9.253 1.00 97.06 799 ASP A C 1
ATOM 6261 O O . ASP A 1 799 ? 15.330 -21.982 -9.155 1.00 97.06 799 ASP A O 1
ATOM 6265 N N . VAL A 1 800 ? 16.245 -20.123 -8.292 1.00 95.62 800 VAL A N 1
ATOM 6266 C CA . VAL A 1 800 ? 15.432 -20.125 -7.072 1.00 95.62 800 VAL A CA 1
ATOM 6267 C C . VAL A 1 800 ? 14.185 -19.266 -7.185 1.00 95.62 800 VAL A C 1
ATOM 6269 O O . VAL A 1 800 ? 13.320 -19.390 -6.313 1.00 95.62 800 VAL A O 1
ATOM 6272 N N . ASN A 1 801 ? 14.070 -18.440 -8.225 1.00 95.00 801 ASN A N 1
ATOM 6273 C CA . ASN A 1 801 ? 12.926 -17.570 -8.436 1.00 95.00 801 ASN A CA 1
ATOM 6274 C C . ASN A 1 801 ? 12.534 -17.524 -9.915 1.00 95.00 801 ASN A C 1
ATOM 6276 O O . ASN A 1 801 ? 12.993 -16.684 -10.661 1.00 95.00 801 ASN A O 1
ATOM 6280 N N . GLU A 1 802 ? 11.621 -18.393 -10.337 1.00 92.38 802 GLU A N 1
ATOM 6281 C CA . GLU A 1 802 ? 11.195 -18.423 -11.740 1.00 92.38 802 GLU A CA 1
ATOM 6282 C C . GLU A 1 802 ? 10.195 -17.316 -12.125 1.00 92.38 802 GLU A C 1
ATOM 6284 O O . GLU A 1 802 ? 9.853 -17.165 -13.297 1.00 92.38 802 GLU A O 1
ATOM 6289 N N . HIS A 1 803 ? 9.720 -16.526 -11.156 1.00 89.94 803 HIS A N 1
ATOM 6290 C CA . HIS A 1 803 ? 8.651 -15.542 -11.363 1.00 89.94 803 HIS A CA 1
ATOM 6291 C C . HIS A 1 803 ? 9.144 -14.209 -11.949 1.00 89.94 803 HIS A C 1
ATOM 6293 O O . HIS A 1 803 ? 8.335 -13.409 -12.410 1.00 89.94 803 HIS A O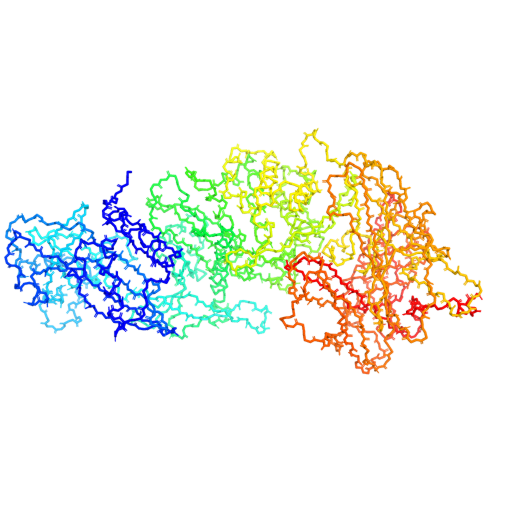 1
ATOM 6299 N N . ASN A 1 804 ? 10.457 -13.963 -11.973 1.00 89.75 804 ASN A N 1
ATOM 6300 C CA . ASN A 1 804 ? 11.091 -12.762 -12.542 1.00 89.75 804 ASN A CA 1
ATOM 6301 C C . ASN A 1 804 ? 11.848 -13.062 -13.860 1.00 89.75 804 ASN A C 1
ATOM 6303 O O . ASN A 1 804 ? 12.701 -12.278 -14.287 1.00 89.75 804 ASN A O 1
ATOM 6307 N N . ASN A 1 805 ? 11.508 -14.178 -14.516 1.00 93.06 805 ASN A N 1
ATOM 6308 C CA . ASN A 1 805 ? 12.177 -14.703 -15.711 1.00 93.06 805 ASN A CA 1
ATOM 6309 C C . ASN A 1 805 ? 11.631 -14.188 -17.042 1.00 93.06 805 ASN A C 1
ATOM 6311 O O . ASN A 1 805 ? 11.994 -14.710 -18.095 1.00 93.06 805 ASN A O 1
ATOM 6315 N N . THR A 1 806 ? 10.752 -13.190 -17.025 1.00 88.81 806 THR A N 1
ATOM 6316 C CA . THR A 1 806 ? 10.158 -12.627 -18.241 1.00 88.81 806 THR A CA 1
ATOM 6317 C C . THR A 1 806 ? 10.405 -11.132 -18.303 1.00 88.81 806 THR A C 1
ATOM 6319 O O . THR A 1 806 ? 10.225 -10.422 -17.317 1.00 88.81 806 THR A O 1
ATOM 6322 N N . VAL A 1 807 ? 10.778 -10.643 -19.481 1.00 87.19 807 VAL A N 1
ATOM 6323 C CA . VAL A 1 807 ? 10.907 -9.213 -19.758 1.00 87.19 807 VAL A CA 1
ATOM 6324 C C . VAL A 1 807 ? 10.277 -8.878 -21.096 1.00 87.19 807 VAL A C 1
ATOM 6326 O O . VAL A 1 807 ? 10.406 -9.633 -22.058 1.00 87.19 807 VAL A O 1
ATOM 6329 N N . GLN A 1 808 ? 9.606 -7.733 -21.157 1.00 82.12 808 GLN A N 1
ATOM 6330 C CA . GLN A 1 808 ? 9.034 -7.183 -22.376 1.00 82.12 808 GLN A CA 1
ATOM 6331 C C . GLN A 1 808 ? 9.627 -5.800 -22.642 1.00 82.12 808 GLN A C 1
ATOM 6333 O O . GLN A 1 808 ? 9.885 -5.032 -21.714 1.00 82.12 808 GLN A O 1
ATOM 6338 N N . SER A 1 809 ? 9.801 -5.488 -23.920 1.00 79.62 809 SER A N 1
ATOM 6339 C CA . SER A 1 809 ? 10.103 -4.150 -24.408 1.00 79.62 809 SER A CA 1
ATOM 6340 C C . SER A 1 809 ? 9.162 -3.811 -25.547 1.00 79.62 809 SER A C 1
ATOM 6342 O O . SER A 1 809 ? 8.909 -4.636 -26.428 1.00 79.62 809 SER A O 1
ATOM 6344 N N . ASN A 1 810 ? 8.655 -2.587 -25.534 1.00 73.62 810 ASN A N 1
ATOM 6345 C CA . ASN A 1 810 ? 7.853 -2.063 -26.628 1.00 73.62 810 ASN A CA 1
ATOM 6346 C C . ASN A 1 810 ? 8.770 -1.316 -27.595 1.00 73.62 810 ASN A C 1
ATOM 6348 O O . ASN A 1 810 ? 9.839 -0.867 -27.209 1.00 73.62 810 ASN A O 1
ATOM 6352 N N . VAL A 1 811 ? 8.370 -1.188 -28.851 1.00 66.06 811 VAL A N 1
ATOM 6353 C CA . VAL A 1 811 ? 9.094 -0.464 -29.898 1.00 66.06 811 VAL A CA 1
ATOM 6354 C C . VAL A 1 811 ? 8.074 0.425 -30.593 1.00 66.06 811 VAL A C 1
ATOM 6356 O O . VAL A 1 811 ? 7.369 -0.034 -31.492 1.00 66.06 811 VAL A O 1
ATOM 6359 N N . ALA A 1 812 ? 7.938 1.668 -30.125 1.00 59.69 812 ALA A N 1
ATOM 6360 C CA . ALA A 1 812 ? 6.917 2.598 -30.601 1.00 59.69 812 ALA A CA 1
ATOM 6361 C C . ALA A 1 812 ? 7.445 4.038 -30.660 1.00 59.69 812 ALA A C 1
ATOM 6363 O O . ALA A 1 812 ? 7.769 4.642 -29.635 1.00 59.69 812 ALA A O 1
ATOM 6364 N N . PHE A 1 813 ? 7.450 4.624 -31.854 1.00 57.38 813 PHE A N 1
ATOM 6365 C CA . PHE A 1 813 ? 7.590 6.063 -32.047 1.00 57.38 813 PHE A CA 1
ATOM 6366 C C . PHE A 1 813 ? 6.441 6.557 -32.920 1.00 57.38 813 PHE A C 1
ATOM 6368 O O . PHE A 1 813 ? 6.002 5.857 -33.823 1.00 57.38 813 PHE A O 1
ATOM 6375 N N . ALA A 1 814 ? 5.943 7.759 -32.645 1.00 56.88 814 ALA A N 1
ATOM 6376 C CA . ALA A 1 814 ? 4.918 8.401 -33.451 1.00 56.88 814 ALA A CA 1
ATOM 6377 C C . ALA A 1 814 ? 5.274 9.871 -33.698 1.00 56.88 814 ALA A C 1
ATOM 6379 O O . ALA A 1 814 ? 5.550 10.620 -32.757 1.00 56.88 814 ALA A O 1
ATOM 6380 N N . ILE A 1 815 ? 5.226 10.326 -34.954 1.00 57.41 815 ILE A N 1
ATOM 6381 C CA . ILE A 1 815 ? 5.202 11.769 -35.247 1.00 57.41 815 ILE A CA 1
ATOM 6382 C C . ILE A 1 815 ? 3.778 12.285 -35.107 1.00 57.41 815 ILE A C 1
ATOM 6384 O O . ILE A 1 815 ? 2.828 11.709 -35.650 1.00 57.41 815 ILE A O 1
ATOM 6388 N N . VAL A 1 816 ? 3.654 13.415 -34.408 1.00 57.16 816 VAL A N 1
ATOM 6389 C CA . VAL A 1 816 ? 2.440 14.226 -34.409 1.00 57.16 816 VAL A CA 1
ATOM 6390 C C . VAL A 1 816 ? 2.746 15.589 -35.030 1.00 57.16 816 VAL A C 1
ATOM 6392 O O . VAL A 1 816 ? 3.408 16.432 -34.421 1.00 57.16 816 VAL A O 1
ATOM 6395 N N . GLU A 1 817 ? 2.266 15.813 -36.257 1.00 59.62 817 GLU A N 1
ATOM 6396 C CA . GLU A 1 817 ? 2.392 17.100 -36.956 1.00 59.62 817 GLU A CA 1
ATOM 6397 C C . GLU A 1 817 ? 1.445 18.178 -36.374 1.00 59.62 817 GLU A C 1
ATOM 6399 O O . GLU A 1 817 ? 0.731 17.957 -35.390 1.00 59.62 817 GLU A O 1
ATOM 6404 N N . ALA A 1 818 ? 1.492 19.402 -36.912 1.00 53.25 818 ALA A N 1
ATOM 6405 C CA . ALA A 1 818 ? 0.681 20.520 -36.419 1.00 53.25 818 ALA A CA 1
ATOM 6406 C C . ALA A 1 818 ? -0.824 20.307 -36.696 1.00 53.25 818 ALA A C 1
ATOM 6408 O O . ALA A 1 818 ? -1.191 19.866 -37.778 1.00 53.25 818 ALA A O 1
ATOM 6409 N N . SER A 1 819 ? -1.673 20.652 -35.713 1.00 55.25 819 SER A N 1
ATOM 6410 C CA . SER A 1 819 ? -3.133 20.416 -35.676 1.00 55.25 819 SER A CA 1
ATOM 6411 C C . SER A 1 819 ? -3.540 19.015 -36.141 1.00 55.25 819 SER A C 1
ATOM 6413 O O . SER A 1 819 ? -3.932 18.824 -37.291 1.00 55.25 819 SER A O 1
ATOM 6415 N N . MET A 1 820 ? -3.464 18.038 -35.239 1.00 67.62 820 MET A N 1
ATOM 6416 C CA . MET A 1 820 ? -3.799 16.658 -35.570 1.00 67.62 820 MET A CA 1
ATOM 6417 C C . MET A 1 820 ? -4.565 15.980 -34.435 1.00 67.62 820 MET A C 1
ATOM 6419 O O . MET A 1 820 ? -4.238 16.143 -33.257 1.00 67.62 820 MET A O 1
ATOM 6423 N N . THR A 1 821 ? -5.556 15.184 -34.829 1.00 74.38 821 THR A N 1
ATOM 6424 C CA . THR A 1 821 ? -6.100 14.094 -34.021 1.00 74.38 821 THR A CA 1
ATOM 6425 C C . THR A 1 821 ? -5.588 12.792 -34.623 1.00 74.38 821 THR A C 1
ATOM 6427 O O . THR A 1 821 ? -5.771 12.567 -35.820 1.00 74.38 821 THR A O 1
ATOM 6430 N N . ARG A 1 822 ? -4.909 11.964 -33.830 1.00 78.88 822 ARG A N 1
ATOM 6431 C CA . ARG A 1 822 ? -4.384 10.664 -34.269 1.00 78.88 822 ARG A CA 1
ATOM 6432 C C . ARG A 1 822 ? -4.715 9.600 -33.242 1.00 78.88 822 ARG A C 1
ATOM 6434 O O . ARG A 1 822 ? -4.768 9.878 -32.047 1.00 78.88 822 ARG A O 1
ATOM 6441 N N . SER A 1 823 ? -4.924 8.394 -33.741 1.00 81.69 823 SER A N 1
ATOM 6442 C CA . SER A 1 823 ? -5.400 7.264 -32.963 1.00 81.69 823 SER A CA 1
ATOM 6443 C C . SER A 1 823 ? -4.395 6.138 -33.034 1.00 81.69 823 SER A C 1
ATOM 6445 O O . SER A 1 823 ? -3.938 5.796 -34.122 1.00 81.69 823 SER A O 1
ATOM 6447 N N . PHE A 1 824 ? -4.070 5.560 -31.886 1.00 77.31 824 PHE A N 1
ATOM 6448 C CA . PHE A 1 824 ? -3.082 4.500 -31.774 1.00 77.31 824 PHE A CA 1
ATOM 6449 C C . PHE A 1 824 ? -3.724 3.257 -31.185 1.00 77.31 824 PHE A C 1
ATOM 6451 O O . PHE A 1 824 ? -4.229 3.289 -30.066 1.00 77.31 824 PHE A O 1
ATOM 6458 N N . ALA A 1 825 ? -3.698 2.161 -31.938 1.00 76.69 825 ALA A N 1
ATOM 6459 C CA . ALA A 1 825 ? -4.141 0.867 -31.439 1.00 76.69 825 ALA A CA 1
ATOM 6460 C C . ALA A 1 825 ? -3.081 0.249 -30.511 1.00 76.69 825 ALA A C 1
ATOM 6462 O O . ALA A 1 825 ? -1.887 0.264 -30.824 1.00 76.69 825 ALA A O 1
ATOM 6463 N N . PHE A 1 826 ? -3.524 -0.334 -29.402 1.00 75.88 826 PHE A N 1
ATOM 6464 C CA . PHE A 1 826 ? -2.729 -1.168 -28.503 1.00 75.88 826 PHE A CA 1
ATOM 6465 C C . PHE A 1 826 ? -3.585 -2.293 -27.917 1.00 75.88 826 PHE A C 1
ATOM 6467 O O . PHE A 1 826 ? -4.802 -2.304 -28.087 1.00 75.88 826 PHE A O 1
ATOM 6474 N N . MET A 1 827 ? -2.952 -3.272 -27.271 1.00 74.19 827 MET A N 1
ATOM 6475 C CA . MET A 1 827 ? -3.660 -4.406 -26.676 1.00 74.19 827 MET A CA 1
ATOM 6476 C C . MET A 1 827 ? -3.722 -4.292 -25.165 1.00 74.19 827 MET A C 1
ATOM 6478 O O . MET A 1 827 ? -2.760 -3.888 -24.515 1.00 74.19 827 MET A O 1
ATOM 6482 N N . ILE A 1 828 ? -4.840 -4.757 -24.634 1.00 80.38 828 ILE A N 1
ATOM 6483 C CA . ILE A 1 828 ? -4.976 -5.188 -23.250 1.00 80.38 828 ILE A CA 1
ATOM 6484 C C . ILE A 1 828 ? -5.212 -6.699 -23.257 1.00 80.38 828 ILE A C 1
ATOM 6486 O O . ILE A 1 828 ? -5.822 -7.229 -24.189 1.00 80.38 828 ILE A O 1
ATOM 6490 N N . GLY A 1 829 ? -4.732 -7.412 -22.248 1.00 77.75 829 GLY A N 1
ATOM 6491 C CA . GLY A 1 829 ? -4.794 -8.868 -22.215 1.00 77.75 829 GLY A CA 1
ATOM 6492 C C . GLY A 1 829 ? -4.992 -9.426 -20.820 1.00 77.75 829 GLY A C 1
ATOM 6493 O O . GLY A 1 829 ? -4.661 -8.794 -19.823 1.00 77.75 829 GLY A O 1
ATOM 6494 N N . ASN A 1 830 ? -5.546 -10.627 -20.749 1.00 80.44 830 ASN A N 1
ATOM 6495 C CA . ASN A 1 830 ? -5.665 -11.372 -19.512 1.00 80.44 830 ASN A CA 1
ATOM 6496 C C . ASN A 1 830 ? -4.689 -12.555 -19.505 1.00 80.44 830 ASN A C 1
ATOM 6498 O O . ASN A 1 830 ? -5.030 -13.624 -20.018 1.00 80.44 830 ASN A O 1
ATOM 6502 N N . PRO A 1 831 ? -3.488 -12.400 -18.919 1.00 69.12 831 PRO A N 1
ATOM 6503 C CA . PRO A 1 831 ? -2.546 -13.507 -18.784 1.00 69.12 831 PRO A CA 1
ATOM 6504 C C . PRO A 1 831 ? -2.961 -14.505 -17.688 1.00 69.12 831 PRO A C 1
ATOM 6506 O O . PRO A 1 831 ? -2.379 -15.586 -17.593 1.00 69.12 831 PRO A O 1
ATOM 6509 N N . LEU A 1 832 ? -3.952 -14.160 -16.861 1.00 73.75 832 LEU A N 1
ATOM 6510 C CA . LEU A 1 832 ? -4.356 -14.916 -15.684 1.00 73.75 832 LEU A CA 1
ATOM 6511 C C . LEU A 1 832 ? -5.334 -16.050 -16.044 1.00 73.75 832 LEU A C 1
ATOM 6513 O O . LEU A 1 832 ? -6.034 -16.002 -17.064 1.00 73.75 832 LEU A O 1
ATOM 6517 N N . PRO A 1 833 ? -5.409 -17.103 -15.208 1.00 73.00 833 PRO A N 1
ATOM 6518 C CA . PRO A 1 833 ? -6.353 -18.204 -15.392 1.00 73.00 833 PRO A CA 1
ATOM 6519 C C . PRO A 1 833 ? -7.802 -17.848 -15.012 1.00 73.00 833 PRO A C 1
ATOM 6521 O O . PRO A 1 833 ? -8.700 -18.663 -15.227 1.00 73.00 833 PRO A O 1
ATOM 6524 N N . GLU A 1 834 ? -8.041 -16.656 -14.465 1.00 82.25 834 GLU A N 1
ATOM 6525 C CA . GLU A 1 834 ? -9.340 -16.163 -13.998 1.00 82.25 834 GLU A CA 1
ATOM 6526 C C . GLU A 1 834 ? -9.802 -14.921 -14.782 1.00 82.25 834 GLU A C 1
ATOM 6528 O O . GLU A 1 834 ? -8.970 -14.259 -15.396 1.00 82.25 834 GLU A O 1
ATOM 6533 N N . PRO A 1 835 ? -11.113 -14.604 -14.836 1.00 87.06 835 PRO A N 1
ATOM 6534 C CA . PRO A 1 835 ? -11.603 -13.401 -15.509 1.00 87.06 835 PRO A CA 1
ATOM 6535 C C . PRO A 1 835 ? -11.006 -12.119 -14.915 1.00 87.06 835 PRO A C 1
ATOM 6537 O O . PRO A 1 835 ? -10.957 -11.960 -13.700 1.00 87.06 835 PRO A O 1
ATOM 6540 N N . LEU A 1 836 ? -10.614 -11.188 -15.781 1.00 84.56 836 LEU A N 1
ATOM 6541 C CA . LEU A 1 836 ? -9.864 -9.992 -15.415 1.00 84.56 836 LEU A CA 1
ATOM 6542 C C . LEU A 1 836 ? -10.643 -8.719 -15.772 1.00 84.56 836 LEU A C 1
ATOM 6544 O O . LEU A 1 836 ? -10.801 -8.428 -16.961 1.00 84.56 836 LEU A O 1
ATOM 6548 N N . PRO A 1 837 ? -11.115 -7.935 -14.788 1.00 89.25 837 PRO A N 1
ATOM 6549 C CA . PRO A 1 837 ? -11.591 -6.579 -15.030 1.00 89.25 837 PRO A CA 1
ATOM 6550 C C . PRO A 1 837 ? -10.481 -5.712 -15.627 1.00 89.25 837 PRO A C 1
ATOM 6552 O O . PRO A 1 837 ? -9.331 -5.783 -15.198 1.00 89.25 837 PRO A O 1
ATOM 6555 N N . VAL A 1 838 ? -10.824 -4.903 -16.624 1.00 87.50 838 VAL A N 1
ATOM 6556 C CA . VAL A 1 838 ? -9.863 -4.019 -17.284 1.00 87.50 838 VAL A CA 1
ATOM 6557 C C . VAL A 1 838 ? -9.625 -2.779 -16.432 1.00 87.50 838 VAL A C 1
ATOM 6559 O O . VAL A 1 838 ? -10.530 -1.970 -16.240 1.00 87.50 838 VAL A O 1
ATOM 6562 N N . GLU A 1 839 ? -8.385 -2.613 -15.985 1.00 88.62 839 GLU A N 1
ATOM 6563 C CA . GLU A 1 839 ? -7.883 -1.418 -15.315 1.00 88.62 839 GLU A CA 1
ATOM 6564 C C . GLU A 1 839 ? -6.747 -0.834 -16.163 1.00 88.62 839 GLU A C 1
ATOM 6566 O O . GLU A 1 839 ? -5.796 -1.538 -16.514 1.00 88.62 839 GLU A O 1
ATOM 6571 N N . ILE A 1 840 ? -6.875 0.437 -16.552 1.00 86.69 840 ILE A N 1
ATOM 6572 C CA . ILE A 1 840 ? -5.893 1.140 -17.379 1.00 86.69 840 ILE A CA 1
ATOM 6573 C C . ILE A 1 840 ? -5.543 2.457 -16.707 1.00 86.69 840 ILE A C 1
ATOM 6575 O O . ILE A 1 840 ? -6.429 3.275 -16.462 1.00 86.69 840 ILE A O 1
ATOM 6579 N N . ASP A 1 841 ? -4.253 2.661 -16.472 1.00 84.69 841 ASP A N 1
ATOM 6580 C CA . ASP A 1 841 ? -3.697 3.927 -16.016 1.00 84.69 841 ASP A CA 1
ATOM 6581 C C . ASP A 1 841 ? -2.975 4.625 -17.175 1.00 84.69 841 ASP A C 1
ATOM 6583 O O . ASP A 1 841 ? -2.255 3.982 -17.948 1.00 84.69 841 ASP A O 1
ATOM 6587 N N . ILE A 1 842 ? -3.199 5.933 -17.317 1.00 85.25 842 ILE A N 1
ATOM 6588 C CA . ILE A 1 842 ? -2.590 6.762 -18.361 1.00 85.25 842 ILE A CA 1
ATOM 6589 C C . ILE A 1 842 ? -1.810 7.875 -17.685 1.00 85.25 842 ILE A C 1
ATOM 6591 O O . ILE A 1 842 ? -2.379 8.830 -17.156 1.00 85.25 842 ILE A O 1
ATOM 6595 N N . HIS A 1 843 ? -0.494 7.799 -17.795 1.00 80.38 843 HIS A N 1
ATOM 6596 C CA . HIS A 1 843 ? 0.400 8.863 -17.384 1.00 80.38 843 HIS A CA 1
ATOM 6597 C C . HIS A 1 843 ? 0.957 9.560 -18.624 1.00 80.38 843 HIS A C 1
ATOM 6599 O O . HIS A 1 843 ? 1.320 8.911 -19.600 1.00 80.38 843 HIS A O 1
ATOM 6605 N N . SER A 1 844 ? 1.034 10.891 -18.638 1.00 82.25 844 SER A N 1
ATOM 6606 C CA . SER A 1 844 ? 1.534 11.598 -19.821 1.00 82.25 844 SER A CA 1
ATOM 6607 C C . SER A 1 844 ? 2.393 12.807 -19.477 1.00 82.25 844 SER A C 1
ATOM 6609 O O . SER A 1 844 ? 2.150 13.490 -18.487 1.00 82.25 844 SER A O 1
ATOM 6611 N N . SER A 1 845 ? 3.384 13.086 -20.326 1.00 79.12 845 SER A N 1
ATOM 6612 C CA . SER A 1 845 ? 4.213 14.301 -20.271 1.00 79.12 845 SER A CA 1
ATOM 6613 C C . SER A 1 845 ? 3.776 15.337 -21.316 1.00 79.12 845 SER A C 1
ATOM 6615 O O . SER A 1 845 ? 4.590 16.101 -21.849 1.00 79.12 845 SER A O 1
ATOM 6617 N N . LEU A 1 846 ? 2.497 15.314 -21.696 1.00 84.25 846 LEU A N 1
ATOM 6618 C CA . LEU A 1 846 ? 1.961 16.243 -22.683 1.00 84.25 846 LEU A CA 1
ATOM 6619 C C . LEU A 1 846 ? 1.685 17.611 -22.044 1.00 84.25 846 LEU A C 1
ATOM 6621 O O . LEU A 1 846 ? 1.360 17.681 -20.859 1.00 84.25 846 LEU A O 1
ATOM 6625 N N . PRO A 1 847 ? 1.768 18.707 -22.818 1.00 86.00 847 PRO A N 1
ATOM 6626 C CA . PRO A 1 847 ? 1.276 20.001 -22.369 1.00 86.00 847 PRO A CA 1
ATOM 6627 C C . PRO A 1 847 ? -0.198 19.913 -21.972 1.00 86.00 847 PRO A C 1
ATOM 6629 O O . PRO A 1 847 ? -0.975 19.206 -22.611 1.00 86.00 847 PRO A O 1
ATOM 6632 N N . THR A 1 848 ? -0.603 20.686 -20.967 1.00 82.44 848 THR A N 1
ATOM 6633 C CA . THR A 1 848 ? -1.954 20.640 -20.371 1.00 82.44 848 THR A CA 1
ATOM 6634 C C . THR A 1 848 ? -3.096 20.901 -21.356 1.00 82.44 848 THR A C 1
ATOM 6636 O O . THR A 1 848 ? -4.234 20.528 -21.094 1.00 82.44 848 THR A O 1
ATOM 6639 N N . VAL A 1 849 ? -2.810 21.534 -22.497 1.00 83.62 849 VAL A N 1
ATOM 6640 C CA . VAL A 1 849 ? -3.789 21.807 -23.563 1.00 83.62 849 VAL A CA 1
ATOM 6641 C C . VAL A 1 849 ? -3.996 20.633 -24.529 1.00 83.62 849 VAL A C 1
ATOM 6643 O O . VAL A 1 849 ? -4.873 20.697 -25.391 1.00 83.62 849 VAL A O 1
ATOM 6646 N N . TRP A 1 850 ? -3.183 19.582 -24.435 1.00 86.50 850 TRP A N 1
ATOM 6647 C CA . TRP A 1 850 ? -3.334 18.361 -25.223 1.00 86.50 850 TRP A CA 1
ATOM 6648 C C . TRP A 1 850 ? -4.292 17.412 -24.514 1.00 86.50 850 TRP A C 1
ATOM 6650 O O . TRP A 1 850 ? -4.407 17.418 -23.291 1.00 86.50 850 TRP A O 1
ATOM 6660 N N . THR A 1 851 ? -4.956 16.557 -25.285 1.00 87.44 851 THR A N 1
ATOM 6661 C CA . THR A 1 851 ? -5.807 15.501 -24.725 1.00 87.44 851 THR A CA 1
ATOM 6662 C C . THR A 1 851 ? -5.318 14.139 -25.190 1.00 87.44 851 THR A C 1
ATOM 6664 O O . THR A 1 851 ? -4.929 13.975 -26.347 1.00 87.44 851 THR A O 1
ATOM 6667 N N . ALA A 1 852 ? -5.324 13.184 -24.266 1.00 88.94 852 ALA A N 1
ATOM 6668 C CA . ALA A 1 852 ? -5.023 11.779 -24.483 1.00 88.94 852 ALA A CA 1
ATOM 6669 C C . ALA A 1 852 ? -6.115 10.972 -23.781 1.00 88.94 852 ALA A C 1
ATOM 6671 O O . ALA A 1 852 ? -6.274 11.088 -22.566 1.00 88.94 852 ALA A O 1
ATOM 6672 N N . ALA A 1 853 ? -6.903 10.217 -24.539 1.00 90.56 853 ALA A N 1
ATOM 6673 C CA . ALA A 1 853 ? -8.041 9.487 -23.996 1.00 90.56 853 ALA A CA 1
ATOM 6674 C C . ALA A 1 853 ? -8.191 8.124 -24.664 1.00 90.56 853 ALA A C 1
ATOM 6676 O O . ALA A 1 853 ? -7.951 7.976 -25.863 1.00 90.56 853 ALA A O 1
ATOM 6677 N N . ILE A 1 854 ? -8.629 7.134 -23.889 1.00 91.50 854 ILE A N 1
ATOM 6678 C CA . ILE A 1 854 ? -9.074 5.867 -24.459 1.00 91.50 854 ILE A CA 1
ATOM 6679 C C . ILE A 1 854 ? -10.398 6.100 -25.181 1.00 91.50 854 ILE A C 1
ATOM 6681 O O . ILE A 1 854 ? -11.329 6.676 -24.614 1.00 91.50 854 ILE A O 1
ATOM 6685 N N . ARG A 1 855 ? -10.474 5.660 -26.436 1.00 91.62 855 ARG A N 1
ATOM 6686 C CA . ARG A 1 855 ? -11.676 5.785 -27.262 1.00 91.62 855 ARG A CA 1
ATOM 6687 C C . ARG A 1 855 ? -12.803 4.899 -26.745 1.00 91.62 855 ARG A C 1
ATOM 6689 O O . ARG A 1 855 ? -13.964 5.304 -26.722 1.00 91.62 855 ARG A O 1
ATOM 6696 N N . GLU A 1 856 ? -12.478 3.658 -26.406 1.00 90.94 856 GLU A N 1
ATOM 6697 C CA . GLU A 1 856 ? -13.431 2.668 -25.932 1.00 90.94 856 GLU A CA 1
ATOM 6698 C C . GLU A 1 856 ? -13.873 2.955 -24.496 1.00 90.94 856 GLU A C 1
ATOM 6700 O O . GLU A 1 856 ? -13.086 3.334 -23.631 1.00 90.94 856 GLU A O 1
ATOM 6705 N N . SER A 1 857 ? -15.142 2.671 -24.199 1.00 90.38 857 SER A N 1
ATOM 6706 C CA . SER A 1 857 ? -15.582 2.583 -22.809 1.00 90.38 857 SER A CA 1
ATOM 6707 C C . SER A 1 857 ? -15.119 1.249 -22.224 1.00 90.38 857 SER A C 1
ATOM 6709 O O . SER A 1 857 ? -15.648 0.193 -22.570 1.00 90.38 857 SER A O 1
ATOM 6711 N N . LEU A 1 858 ? -14.110 1.301 -21.354 1.00 90.12 858 LEU A N 1
ATOM 6712 C CA . LEU A 1 858 ? -13.567 0.121 -20.671 1.00 90.12 858 LEU A CA 1
ATOM 6713 C C . LEU A 1 858 ? -14.254 -0.172 -19.328 1.00 90.12 858 LEU A C 1
ATOM 6715 O O . LEU A 1 858 ? -13.970 -1.186 -18.693 1.00 90.12 858 LEU A O 1
ATOM 6719 N N . ALA A 1 859 ? -15.193 0.680 -18.906 1.00 85.38 859 ALA A N 1
ATOM 6720 C CA . ALA A 1 859 ? -15.932 0.496 -17.665 1.00 85.38 859 ALA A CA 1
ATOM 6721 C C . ALA A 1 859 ? -16.718 -0.826 -17.687 1.00 85.38 859 ALA A C 1
ATOM 6723 O O . ALA A 1 859 ? -17.520 -1.072 -18.588 1.00 85.38 859 ALA A O 1
ATOM 6724 N N . ASN A 1 860 ? -16.511 -1.662 -16.666 1.00 85.94 860 ASN A N 1
ATOM 6725 C CA . ASN A 1 860 ? -17.117 -2.993 -16.517 1.00 85.94 860 ASN A CA 1
ATOM 6726 C C . ASN A 1 860 ? -16.707 -4.025 -17.584 1.00 85.94 860 ASN A C 1
ATOM 6728 O O . ASN A 1 860 ? -17.334 -5.082 -17.690 1.00 85.94 860 ASN A O 1
ATOM 6732 N N . VAL A 1 861 ? -15.666 -3.757 -18.378 1.00 91.44 861 VAL A N 1
ATOM 6733 C CA . VAL A 1 861 ? -15.115 -4.772 -19.277 1.00 91.44 861 VAL A CA 1
ATOM 6734 C C . VAL A 1 861 ? -14.355 -5.808 -18.452 1.00 91.44 861 VAL A C 1
ATOM 6736 O O . VAL A 1 861 ? -13.451 -5.464 -17.698 1.00 91.44 861 VAL A O 1
ATOM 6739 N N . VAL A 1 862 ? -14.701 -7.084 -18.634 1.00 92.00 862 VAL A N 1
ATOM 6740 C CA . VAL A 1 862 ? -13.988 -8.228 -18.053 1.00 92.00 862 VAL A CA 1
ATOM 6741 C C . VAL A 1 862 ? -13.463 -9.103 -19.187 1.00 92.00 862 VAL A C 1
ATOM 6743 O O . VAL A 1 862 ? -14.235 -9.585 -20.019 1.00 92.00 862 VAL A O 1
ATOM 6746 N N . LEU A 1 863 ? -12.148 -9.291 -19.234 1.00 88.50 863 LEU A N 1
ATOM 6747 C CA . LEU A 1 863 ? -11.455 -10.164 -20.176 1.00 88.50 863 LEU A CA 1
ATOM 6748 C C . LEU A 1 863 ? -11.493 -11.604 -19.656 1.00 88.50 863 LEU A C 1
ATOM 6750 O O . LEU A 1 863 ? -11.145 -11.866 -18.503 1.00 88.50 863 LEU A O 1
ATOM 6754 N N . ARG A 1 864 ? -11.881 -12.571 -20.490 1.00 91.56 864 ARG A N 1
ATOM 6755 C CA . ARG A 1 864 ? -11.791 -13.997 -20.126 1.00 91.56 864 ARG A CA 1
ATOM 6756 C C . ARG A 1 864 ? -10.327 -14.436 -19.997 1.00 91.56 864 ARG A C 1
ATOM 6758 O O . ARG A 1 864 ? -9.457 -13.766 -20.547 1.00 91.56 864 ARG A O 1
ATOM 6765 N N . PRO A 1 865 ? -10.036 -15.558 -19.317 1.00 84.81 865 PRO A N 1
ATOM 6766 C CA . PRO A 1 865 ? -8.680 -16.099 -19.266 1.00 84.81 865 PRO A CA 1
ATOM 6767 C C . PRO A 1 865 ? -8.073 -16.220 -20.666 1.00 84.81 865 PRO A C 1
ATOM 6769 O O . PRO A 1 865 ? -8.704 -16.798 -21.558 1.00 84.81 865 PRO A O 1
ATOM 6772 N N . LYS A 1 866 ? -6.860 -15.688 -20.853 1.00 77.25 866 LYS A N 1
ATOM 6773 C CA . LYS A 1 866 ? -6.132 -15.635 -22.137 1.00 77.25 866 LYS A CA 1
ATOM 6774 C C . LYS A 1 866 ? -6.803 -14.805 -23.238 1.00 77.25 866 LYS A C 1
ATOM 6776 O O . LYS A 1 866 ? -6.410 -14.907 -24.397 1.00 77.25 866 LYS A O 1
ATOM 6781 N N . GLU A 1 867 ? -7.827 -14.018 -22.913 1.00 81.88 867 GLU A N 1
ATOM 6782 C CA . GLU A 1 867 ? -8.424 -13.075 -23.854 1.00 81.88 867 GLU A CA 1
ATOM 6783 C C . GLU A 1 867 ? -7.530 -11.846 -23.994 1.00 81.88 867 GLU A C 1
ATOM 6785 O O . GLU A 1 867 ? -7.124 -11.247 -23.001 1.00 81.88 867 GLU A O 1
ATOM 6790 N N . GLU A 1 868 ? -7.280 -11.442 -25.232 1.00 74.25 868 GLU A N 1
ATOM 6791 C CA . GLU A 1 868 ? -6.652 -10.170 -25.561 1.00 74.25 868 GLU A CA 1
ATOM 6792 C C . GLU A 1 868 ? -7.641 -9.321 -26.373 1.00 74.25 868 GLU A C 1
ATOM 6794 O O . GLU A 1 868 ? -8.449 -9.848 -27.146 1.00 74.25 868 GLU A O 1
ATOM 6799 N N . ARG A 1 869 ? -7.611 -7.999 -26.188 1.00 81.12 869 ARG A N 1
ATOM 6800 C CA . ARG A 1 869 ? -8.507 -7.045 -26.848 1.00 81.12 869 ARG A CA 1
ATOM 6801 C C . ARG A 1 869 ? -7.750 -5.812 -27.333 1.00 81.12 869 ARG A C 1
ATOM 6803 O O . ARG A 1 869 ? -6.953 -5.247 -26.591 1.00 81.12 869 ARG A O 1
ATOM 6810 N N . VAL A 1 870 ? -8.048 -5.387 -28.562 1.00 80.00 870 VAL A N 1
ATOM 6811 C CA . VAL A 1 870 ? -7.545 -4.127 -29.131 1.00 80.00 870 VAL A CA 1
ATOM 6812 C C . VAL A 1 870 ? -8.312 -2.953 -28.521 1.00 80.00 870 VAL A C 1
ATOM 6814 O O . VAL A 1 870 ? -9.539 -2.996 -28.425 1.00 80.00 870 VAL A O 1
ATOM 6817 N N . VAL A 1 871 ? -7.581 -1.912 -28.139 1.00 85.38 871 VAL A N 1
ATOM 6818 C CA . VAL A 1 871 ? -8.057 -0.635 -27.594 1.00 85.38 871 VAL A CA 1
ATOM 6819 C C . VAL A 1 871 ? -7.342 0.497 -28.335 1.00 85.38 871 VAL A C 1
ATOM 6821 O O . VAL A 1 871 ? -6.231 0.307 -28.834 1.00 85.38 871 VAL A O 1
ATOM 6824 N N . HIS A 1 872 ? -7.957 1.672 -28.429 1.00 87.19 872 HIS A N 1
ATOM 6825 C CA . HIS A 1 872 ? -7.399 2.829 -29.116 1.00 87.19 872 HIS A CA 1
ATOM 6826 C C . HIS A 1 872 ? -7.173 4.001 -28.161 1.00 87.19 872 HIS A C 1
ATOM 6828 O O . HIS A 1 872 ? -8.063 4.414 -27.419 1.00 87.19 872 HIS A O 1
ATOM 6834 N N . LEU A 1 873 ? -5.978 4.582 -28.238 1.00 86.75 873 LEU A N 1
ATOM 6835 C CA . LEU A 1 873 ? -5.643 5.869 -27.644 1.00 86.75 873 LEU A CA 1
ATOM 6836 C C . LEU A 1 873 ? -5.848 6.971 -28.687 1.00 86.75 873 LEU A C 1
ATOM 6838 O O . LEU A 1 873 ? -5.121 7.020 -29.679 1.00 86.75 873 LEU A O 1
ATOM 6842 N N . ASP A 1 874 ? -6.786 7.878 -28.439 1.00 88.25 874 ASP A N 1
ATOM 6843 C CA . ASP A 1 874 ? -6.963 9.096 -29.224 1.00 88.25 874 ASP A CA 1
ATOM 6844 C C . ASP A 1 874 ? -6.150 10.239 -28.602 1.00 88.25 874 ASP A C 1
ATOM 6846 O O . ASP A 1 874 ? -6.312 10.584 -27.429 1.00 88.25 874 ASP A O 1
ATOM 6850 N N . ILE A 1 875 ? -5.273 10.840 -29.406 1.00 86.19 875 ILE A N 1
ATOM 6851 C CA . ILE A 1 875 ? -4.494 12.026 -29.047 1.00 86.19 875 ILE A CA 1
ATOM 6852 C C . ILE A 1 875 ? -4.998 13.193 -29.880 1.00 86.19 875 ILE A C 1
ATOM 6854 O O . ILE A 1 875 ? -5.031 13.104 -31.109 1.00 86.19 875 ILE A O 1
ATOM 6858 N N . SER A 1 876 ? -5.332 14.307 -29.233 1.00 84.81 876 SER A N 1
ATOM 6859 C CA . SER A 1 876 ? -5.685 15.547 -29.922 1.00 84.81 876 SER A CA 1
ATOM 6860 C C . SER A 1 876 ? -4.804 16.702 -29.468 1.00 84.81 876 SER A C 1
ATOM 6862 O O . SER A 1 876 ? -4.685 16.995 -28.272 1.00 84.81 876 SER A O 1
ATOM 6864 N N . ARG A 1 877 ? -4.189 17.360 -30.455 1.00 82.06 877 ARG A N 1
ATOM 6865 C CA . ARG A 1 877 ? -3.298 18.505 -30.285 1.00 82.06 877 ARG A CA 1
ATOM 6866 C C . ARG A 1 877 ? -3.938 19.769 -30.887 1.00 82.06 877 ARG A C 1
ATOM 6868 O O . ARG A 1 877 ? -4.204 19.783 -32.094 1.00 82.06 877 ARG A O 1
ATOM 6875 N N . PRO A 1 878 ? -4.114 20.858 -30.113 1.00 76.25 878 PRO A N 1
ATOM 6876 C CA . PRO A 1 878 ? -4.566 22.142 -30.653 1.00 76.25 878 PRO A CA 1
ATOM 6877 C C . PRO A 1 878 ? -3.517 22.774 -31.598 1.00 76.25 878 PRO A C 1
ATOM 6879 O O . PRO A 1 878 ? -2.361 22.344 -31.618 1.00 76.25 878 PRO A O 1
ATOM 6882 N N . PRO A 1 879 ? -3.879 23.788 -32.410 1.00 73.75 879 PRO A N 1
ATOM 6883 C CA . PRO A 1 879 ? -2.946 24.454 -33.320 1.00 73.75 879 PRO A CA 1
ATOM 6884 C C . PRO A 1 879 ? -1.635 24.851 -32.627 1.00 73.75 879 PRO A C 1
ATOM 6886 O O . PRO A 1 879 ? -1.642 25.441 -31.551 1.00 73.75 879 PRO A O 1
ATOM 6889 N N . ALA A 1 880 ? -0.510 24.481 -33.243 1.00 64.06 880 ALA A N 1
ATOM 6890 C CA . ALA A 1 880 ? 0.812 24.551 -32.632 1.00 64.06 880 ALA A CA 1
ATOM 6891 C C . ALA A 1 880 ? 1.221 25.979 -32.231 1.00 64.06 880 ALA A C 1
ATOM 6893 O O . ALA A 1 880 ? 1.233 26.882 -33.069 1.00 64.06 880 ALA A O 1
ATOM 6894 N N . SER A 1 881 ? 1.664 26.151 -30.985 1.00 63.62 881 SER A N 1
ATOM 6895 C CA . SER A 1 881 ? 2.447 27.314 -30.570 1.00 63.62 881 SER A CA 1
ATOM 6896 C C . SER A 1 881 ? 3.853 27.274 -31.204 1.00 63.62 881 SER A C 1
ATOM 6898 O O . SER A 1 881 ? 4.419 26.188 -31.355 1.00 63.62 881 SER A O 1
ATOM 6900 N N . PRO A 1 882 ? 4.459 28.414 -31.599 1.00 66.12 882 PRO A N 1
ATOM 6901 C CA . PRO A 1 882 ? 5.779 28.443 -32.243 1.00 66.12 882 PRO A CA 1
ATOM 6902 C C . PRO A 1 882 ? 6.964 28.192 -31.287 1.00 66.12 882 PRO A C 1
ATOM 6904 O O . PRO A 1 882 ? 8.114 28.330 -31.702 1.00 66.12 882 PRO A O 1
ATOM 6907 N N . HIS A 1 883 ? 6.712 27.878 -30.015 1.00 79.44 883 HIS A N 1
ATOM 6908 C CA . HIS A 1 883 ? 7.721 27.631 -28.981 1.00 79.44 883 HIS A CA 1
ATOM 6909 C C . HIS A 1 883 ? 7.494 26.282 -28.291 1.00 79.44 883 HIS A C 1
ATOM 6911 O O . HIS A 1 883 ? 6.405 25.715 -28.374 1.00 79.44 883 HIS A O 1
ATOM 6917 N N . ILE A 1 884 ? 8.522 25.764 -27.614 1.00 84.75 884 ILE A N 1
ATOM 6918 C CA . ILE A 1 884 ? 8.371 24.588 -26.750 1.00 84.75 884 ILE A CA 1
ATOM 6919 C C . ILE A 1 884 ? 7.575 24.959 -25.488 1.00 84.75 884 ILE A C 1
ATOM 6921 O O . ILE A 1 884 ? 7.736 26.050 -24.950 1.00 84.75 884 ILE A O 1
ATOM 6925 N N . GLU A 1 885 ? 6.711 24.056 -25.033 1.00 84.62 885 GLU A N 1
ATOM 6926 C CA . GLU A 1 885 ? 5.771 24.276 -23.921 1.00 84.62 885 GLU A CA 1
ATOM 6927 C C . GLU A 1 885 ? 6.116 23.367 -22.726 1.00 84.62 885 GLU A C 1
ATOM 6929 O O . GLU A 1 885 ? 6.628 22.266 -22.950 1.00 84.62 885 GLU A O 1
ATOM 6934 N N . PRO A 1 886 ? 5.826 23.760 -21.474 1.00 84.44 886 PRO A N 1
ATOM 6935 C CA . PRO A 1 886 ? 5.880 22.843 -20.336 1.00 84.44 886 PRO A CA 1
ATOM 6936 C C . PRO A 1 886 ? 4.899 21.660 -20.475 1.00 84.44 886 PRO A C 1
ATOM 6938 O O . PRO A 1 886 ? 3.837 21.840 -21.078 1.00 84.44 886 PRO A O 1
ATOM 6941 N N . PRO A 1 887 ? 5.204 20.469 -19.916 1.00 88.06 887 PRO A N 1
ATOM 6942 C CA . PRO A 1 887 ? 6.430 20.104 -19.188 1.00 88.06 887 PRO A CA 1
ATOM 6943 C C . PRO A 1 887 ? 7.691 20.108 -20.070 1.00 88.06 887 PRO A C 1
ATOM 6945 O O . PRO A 1 887 ? 7.632 19.772 -21.258 1.00 88.06 887 PRO A O 1
ATOM 6948 N N . LEU A 1 888 ? 8.822 20.538 -19.501 1.00 87.69 888 LEU A N 1
ATOM 6949 C CA . LEU A 1 888 ? 10.058 20.805 -20.250 1.00 87.69 888 LEU A CA 1
ATOM 6950 C C . LEU A 1 888 ? 11.111 19.698 -20.148 1.00 87.69 888 LEU A C 1
ATOM 6952 O O . LEU A 1 888 ? 12.045 19.713 -20.950 1.00 87.69 888 LEU A O 1
ATOM 6956 N N . ASP A 1 889 ? 10.956 18.751 -19.220 1.00 83.62 889 ASP A N 1
ATOM 6957 C CA . ASP A 1 889 ? 11.849 17.600 -19.061 1.00 83.62 889 ASP A CA 1
ATOM 6958 C C . ASP A 1 889 ? 12.114 16.927 -20.404 1.00 83.62 889 ASP A C 1
ATOM 6960 O O . ASP A 1 889 ? 11.186 16.683 -21.182 1.00 83.62 889 ASP A O 1
ATOM 6964 N N . GLY A 1 890 ? 13.380 16.663 -20.715 1.00 77.81 890 GLY A N 1
ATOM 6965 C CA . GLY A 1 890 ? 13.759 16.402 -22.094 1.00 77.81 890 GLY A CA 1
ATOM 6966 C C . GLY A 1 890 ? 15.174 15.910 -22.326 1.00 77.81 890 GLY A C 1
ATOM 6967 O O . GLY A 1 890 ? 16.009 15.810 -21.428 1.00 77.81 890 GLY A O 1
ATOM 6968 N N . GLU A 1 891 ? 15.447 15.626 -23.594 1.00 79.25 891 GLU A N 1
ATOM 6969 C CA . GLU A 1 891 ? 16.784 15.328 -24.083 1.00 79.25 891 GLU A CA 1
ATOM 6970 C C . GLU A 1 891 ? 17.556 16.630 -24.304 1.00 79.25 891 GLU A C 1
ATOM 6972 O O . GLU A 1 891 ? 17.075 17.555 -24.965 1.00 79.25 891 GLU A O 1
ATOM 6977 N N . LEU A 1 892 ? 18.782 16.675 -23.790 1.00 84.31 892 LEU A N 1
ATOM 6978 C CA . LEU A 1 892 ? 19.708 17.781 -23.958 1.00 84.31 892 LEU A CA 1
ATOM 6979 C C . LEU A 1 892 ? 20.899 17.322 -24.810 1.00 84.31 892 LEU A C 1
ATOM 6981 O O . LEU A 1 892 ? 21.568 16.344 -24.470 1.00 84.31 892 LEU A O 1
ATOM 6985 N N . ARG A 1 893 ? 21.192 18.024 -25.911 1.00 87.94 893 ARG A N 1
ATOM 6986 C CA . ARG A 1 893 ? 22.415 17.792 -26.705 1.00 87.94 893 ARG A CA 1
ATOM 6987 C C . ARG A 1 893 ? 23.124 19.098 -26.990 1.00 87.94 893 ARG A C 1
ATOM 6989 O O . ARG A 1 893 ? 22.492 20.086 -27.368 1.00 87.94 893 ARG A O 1
ATOM 6996 N N . GLY A 1 894 ? 24.437 19.089 -26.838 1.00 90.38 894 GLY A N 1
ATOM 6997 C CA . GLY A 1 894 ? 25.241 20.285 -27.014 1.00 90.38 894 GLY A CA 1
ATOM 6998 C C . GLY A 1 894 ? 26.693 20.066 -26.646 1.00 90.38 894 GLY A C 1
ATOM 6999 O O . GLY A 1 894 ? 27.228 18.967 -26.792 1.00 90.38 894 GLY A O 1
ATOM 7000 N N . GLU A 1 895 ? 27.319 21.120 -26.146 1.00 93.44 895 GLU A N 1
ATOM 7001 C CA . GLU A 1 895 ? 28.706 21.112 -25.705 1.00 93.44 895 GLU A CA 1
ATOM 7002 C C . GLU A 1 895 ? 28.801 21.488 -24.229 1.00 93.44 895 GLU A C 1
ATOM 7004 O O . GLU A 1 895 ? 28.131 22.408 -23.747 1.00 93.44 895 GLU A O 1
ATOM 7009 N N . VAL A 1 896 ? 29.659 20.763 -23.511 1.00 91.25 896 VAL A N 1
ATOM 7010 C CA . VAL A 1 896 ? 30.150 21.196 -22.205 1.00 91.25 896 VAL A CA 1
ATOM 7011 C C . VAL A 1 896 ? 31.524 21.831 -22.370 1.00 91.25 896 VAL A C 1
ATOM 7013 O O . VAL A 1 896 ? 32.338 21.362 -23.168 1.00 91.25 896 VAL A O 1
ATOM 7016 N N . THR A 1 897 ? 31.792 22.890 -21.612 1.00 91.62 897 THR A N 1
ATOM 7017 C CA . THR A 1 897 ? 33.090 23.578 -21.577 1.00 91.62 897 THR A CA 1
ATOM 7018 C C . THR A 1 897 ? 33.516 23.831 -20.129 1.00 91.62 897 THR A C 1
ATOM 7020 O O . THR A 1 897 ? 32.697 24.191 -19.282 1.00 91.62 897 THR A O 1
ATOM 7023 N N . GLY A 1 898 ? 34.799 23.629 -19.813 1.00 86.25 898 GLY A N 1
ATOM 7024 C CA . GLY A 1 898 ? 35.333 23.787 -18.455 1.00 86.25 898 GLY A CA 1
ATOM 7025 C C . GLY A 1 898 ? 36.450 22.789 -18.153 1.00 86.25 898 GLY A C 1
ATOM 7026 O O . GLY A 1 898 ? 37.398 22.675 -18.925 1.00 86.25 898 GLY A O 1
ATOM 7027 N N . VAL A 1 899 ? 36.330 22.056 -17.037 1.00 74.81 899 VAL A N 1
ATOM 7028 C CA . VAL A 1 899 ? 37.280 20.988 -16.647 1.00 74.81 899 VAL A CA 1
ATOM 7029 C C . VAL A 1 899 ? 37.353 19.840 -17.663 1.00 74.81 899 VAL A C 1
ATOM 7031 O O . VAL A 1 899 ? 38.367 19.154 -17.751 1.00 74.81 899 VAL A O 1
ATOM 7034 N N . VAL A 1 900 ? 36.296 19.668 -18.458 1.00 77.38 900 VAL A N 1
ATOM 7035 C CA . VAL A 1 900 ? 36.226 18.823 -19.650 1.00 77.38 900 VAL A CA 1
ATOM 7036 C C . VAL A 1 900 ? 35.530 19.631 -20.742 1.00 77.38 900 VAL A C 1
ATOM 7038 O O . VAL A 1 900 ? 34.529 20.296 -20.474 1.00 77.38 900 VAL A O 1
ATOM 7041 N N . THR A 1 901 ? 36.049 19.550 -21.968 1.00 89.19 901 THR A N 1
ATOM 7042 C CA . THR A 1 901 ? 35.402 20.103 -23.163 1.00 89.19 901 THR A CA 1
ATOM 7043 C C . THR A 1 901 ? 35.038 18.962 -24.096 1.00 89.19 901 THR A C 1
ATOM 7045 O O . THR A 1 901 ? 35.920 18.250 -24.578 1.00 89.19 901 THR A O 1
ATOM 7048 N N . SER A 1 902 ? 33.744 18.754 -24.317 1.00 86.00 902 SER A N 1
ATOM 7049 C CA . SER A 1 902 ? 33.243 17.640 -25.122 1.00 86.00 902 SER A CA 1
ATOM 7050 C C . SER A 1 902 ? 31.822 17.910 -25.595 1.00 86.00 902 SER A C 1
ATOM 7052 O O . SER A 1 902 ? 31.034 18.542 -24.889 1.00 86.00 902 SER A O 1
ATOM 7054 N N . ALA A 1 903 ? 31.475 17.375 -26.762 1.00 86.31 903 ALA A N 1
ATOM 7055 C CA . ALA A 1 903 ? 30.075 17.224 -27.127 1.00 86.31 903 ALA A CA 1
ATOM 7056 C C . ALA A 1 903 ? 29.414 16.211 -26.183 1.00 86.31 903 ALA A C 1
ATOM 7058 O O . ALA A 1 903 ? 30.049 15.234 -25.765 1.00 86.31 903 ALA A O 1
ATOM 7059 N N . PHE A 1 904 ? 28.143 16.419 -25.869 1.00 81.44 904 PHE A N 1
ATOM 7060 C CA . PHE A 1 904 ? 27.405 15.553 -24.962 1.00 81.44 904 PHE A CA 1
ATOM 7061 C C . PHE A 1 904 ? 25.972 15.318 -25.432 1.00 81.44 904 PHE A C 1
ATOM 7063 O O . PHE A 1 904 ? 25.388 16.113 -26.174 1.00 81.44 904 PHE A O 1
ATOM 7070 N N . SER A 1 905 ? 25.409 14.224 -24.938 1.00 76.25 905 SER A N 1
ATOM 7071 C CA . SER A 1 905 ? 23.980 13.930 -24.974 1.00 76.25 905 SER A CA 1
ATOM 7072 C C . SER A 1 905 ? 23.548 13.483 -23.586 1.00 76.25 905 SER A C 1
ATOM 7074 O O . SER A 1 905 ? 24.264 12.725 -22.928 1.00 76.25 905 SER A O 1
ATOM 7076 N N . GLY A 1 906 ? 22.397 13.948 -23.126 1.00 68.44 906 GLY A N 1
ATOM 7077 C CA . GLY A 1 906 ? 21.914 13.651 -21.788 1.00 68.44 906 GLY A CA 1
ATOM 7078 C C . GLY A 1 906 ? 20.430 13.908 -21.617 1.00 68.44 906 GLY A C 1
ATOM 7079 O O . GLY A 1 906 ? 19.738 14.318 -22.547 1.00 68.44 906 GLY A O 1
ATOM 7080 N N . THR A 1 907 ? 19.961 13.684 -20.401 1.00 74.25 907 THR A N 1
ATOM 7081 C CA . THR A 1 907 ? 18.604 13.991 -19.958 1.00 74.25 907 THR A CA 1
ATOM 7082 C C . THR A 1 907 ? 18.645 15.159 -18.988 1.00 74.25 907 THR A C 1
ATOM 7084 O O . THR A 1 907 ? 19.486 15.180 -18.086 1.00 74.25 907 THR A O 1
ATOM 7087 N N . TYR A 1 908 ? 17.745 16.117 -19.184 1.00 83.00 908 TYR A N 1
ATOM 7088 C CA . TYR A 1 908 ? 17.506 17.224 -18.270 1.00 83.00 908 TYR A CA 1
ATOM 7089 C C . TYR A 1 908 ? 16.109 17.053 -17.671 1.00 83.00 908 TYR A C 1
ATOM 7091 O O . TYR A 1 908 ? 15.126 17.038 -18.413 1.00 83.00 908 TYR A O 1
ATOM 7099 N N . THR A 1 909 ? 16.042 16.833 -16.362 1.00 78.06 909 THR A N 1
ATOM 7100 C CA . THR A 1 909 ? 14.822 16.459 -15.631 1.00 78.06 909 THR A CA 1
ATOM 7101 C C . THR A 1 909 ? 14.588 17.383 -14.446 1.00 78.06 909 THR A C 1
ATOM 7103 O O . THR A 1 909 ? 15.476 18.161 -14.086 1.00 78.06 909 THR A O 1
ATOM 7106 N N . ASP A 1 910 ? 13.400 17.295 -13.849 1.00 74.94 910 ASP A N 1
ATOM 7107 C CA . ASP A 1 910 ? 12.975 18.139 -12.725 1.00 74.94 910 ASP A CA 1
ATOM 7108 C C . ASP A 1 910 ? 13.089 19.627 -13.070 1.00 74.94 910 ASP A C 1
ATOM 7110 O O . ASP A 1 910 ? 13.539 20.451 -12.269 1.00 74.94 910 ASP A O 1
ATOM 7114 N N . ILE A 1 911 ? 12.742 19.964 -14.317 1.00 84.62 911 ILE A N 1
ATOM 7115 C CA . ILE A 1 911 ? 12.938 21.305 -14.842 1.00 84.62 911 ILE A CA 1
ATOM 7116 C C . ILE A 1 911 ? 11.913 22.252 -14.225 1.00 84.62 911 ILE A C 1
ATOM 7118 O O . ILE A 1 911 ? 10.723 22.218 -14.547 1.00 84.62 911 ILE A O 1
ATOM 7122 N N . VAL A 1 912 ? 12.411 23.183 -13.418 1.00 85.50 912 VAL A N 1
ATOM 7123 C CA . VAL A 1 912 ? 11.684 24.376 -12.993 1.00 85.50 912 VAL A CA 1
ATOM 7124 C C . VAL A 1 912 ? 12.041 25.508 -13.948 1.00 85.50 912 VAL A C 1
ATOM 7126 O O . VAL A 1 912 ? 13.213 25.845 -14.123 1.00 85.50 912 VAL A O 1
ATOM 7129 N N . TYR A 1 913 ? 11.022 26.090 -14.578 1.00 89.00 913 TYR A N 1
ATOM 7130 C CA . TYR A 1 913 ? 11.168 27.206 -15.508 1.00 89.00 913 TYR A CA 1
ATOM 7131 C C . TYR A 1 913 ? 10.362 28.413 -15.032 1.00 89.00 913 TYR A C 1
ATOM 7133 O O . TYR A 1 913 ? 9.149 28.306 -14.851 1.00 89.00 913 TYR A O 1
ATOM 7141 N N . ASP A 1 914 ? 11.035 29.553 -14.884 1.00 86.75 914 ASP A N 1
ATOM 7142 C CA . ASP A 1 914 ? 10.434 30.826 -14.481 1.00 86.75 914 ASP A CA 1
ATOM 7143 C C . ASP A 1 914 ? 11.112 31.994 -15.211 1.00 86.75 914 ASP A C 1
ATOM 7145 O O . ASP A 1 914 ? 12.329 32.145 -15.134 1.00 86.75 914 ASP A O 1
ATOM 7149 N N . GLU A 1 915 ? 10.337 32.795 -15.949 1.00 83.06 915 GLU A N 1
ATOM 7150 C CA . GLU A 1 915 ? 10.799 34.000 -16.668 1.00 83.06 915 GLU A CA 1
ATOM 7151 C C . GLU A 1 915 ? 12.190 33.863 -17.347 1.00 83.06 915 GLU A C 1
ATOM 7153 O O . GLU A 1 915 ? 13.111 34.642 -17.102 1.00 83.06 915 GLU A O 1
ATOM 7158 N N . ASP A 1 916 ? 12.347 32.854 -18.216 1.00 86.75 916 ASP A N 1
ATOM 7159 C CA . ASP A 1 916 ? 13.579 32.466 -18.939 1.00 86.75 916 ASP A CA 1
ATOM 7160 C C . ASP A 1 916 ? 14.673 31.782 -18.097 1.00 86.75 916 ASP A C 1
ATOM 7162 O O . ASP A 1 916 ? 15.673 31.325 -18.657 1.00 86.75 916 ASP A O 1
ATOM 7166 N N . THR A 1 917 ? 14.511 31.679 -16.781 1.00 91.69 917 THR A N 1
ATOM 7167 C CA . THR A 1 917 ? 15.416 30.951 -15.882 1.00 91.69 917 THR A CA 1
ATOM 7168 C C . THR A 1 917 ? 15.052 29.477 -15.859 1.00 91.69 917 THR A C 1
ATOM 7170 O O . THR A 1 917 ? 13.876 29.121 -15.884 1.00 91.69 917 THR A O 1
ATOM 7173 N N . VAL A 1 918 ? 16.067 28.617 -15.817 1.00 93.31 918 VAL A N 1
ATOM 7174 C CA . VAL A 1 918 ? 15.882 27.171 -15.739 1.00 93.31 918 VAL A CA 1
ATOM 7175 C C . VAL A 1 918 ? 16.782 26.565 -14.663 1.00 93.31 918 VAL A C 1
ATOM 7177 O O . VAL A 1 918 ? 17.965 26.912 -14.569 1.00 93.31 918 VAL A O 1
ATOM 7180 N N . ASP A 1 919 ? 16.210 25.689 -13.843 1.00 89.31 919 ASP A N 1
ATOM 7181 C CA . ASP A 1 919 ? 16.895 24.872 -12.836 1.00 89.31 919 ASP A CA 1
ATOM 7182 C C . ASP A 1 919 ? 16.397 23.426 -12.957 1.00 89.31 919 ASP A C 1
ATOM 7184 O O . ASP A 1 919 ? 15.231 23.205 -13.263 1.00 89.31 919 ASP A O 1
ATOM 7188 N N . GLY A 1 920 ? 17.277 22.448 -12.766 1.00 84.12 920 GLY A N 1
ATOM 7189 C CA . GLY A 1 920 ? 16.930 21.028 -12.801 1.00 84.12 920 GLY A CA 1
ATOM 7190 C C . GLY A 1 920 ? 18.162 20.128 -12.734 1.00 84.12 920 GLY A C 1
ATOM 7191 O O . GLY A 1 920 ? 19.294 20.597 -12.563 1.00 84.12 920 GLY A O 1
ATOM 7192 N N . LEU A 1 921 ? 17.970 18.829 -12.940 1.00 77.19 921 LEU A N 1
ATOM 7193 C CA . LEU A 1 921 ? 19.024 17.817 -12.882 1.00 77.19 921 LEU A CA 1
ATOM 7194 C C . LEU A 1 921 ? 19.465 17.372 -14.277 1.00 77.19 921 LEU A C 1
ATOM 7196 O O . LEU A 1 921 ? 18.668 16.911 -15.089 1.00 77.19 921 LEU A O 1
AT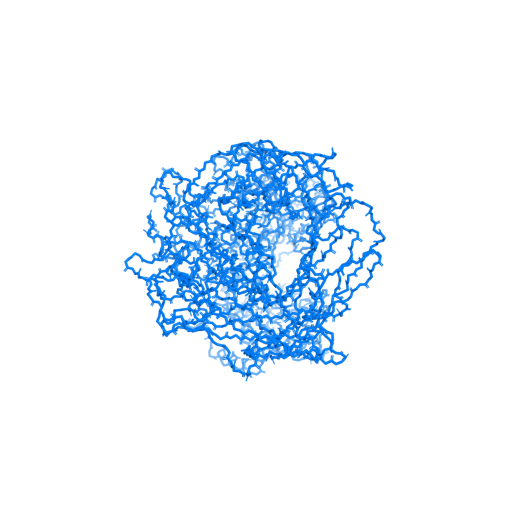OM 7200 N N . LEU A 1 922 ? 20.764 17.479 -14.555 1.00 79.62 922 LEU A N 1
ATOM 7201 C CA . LEU A 1 922 ? 21.386 16.962 -15.769 1.00 79.62 922 LEU A CA 1
ATOM 7202 C C . LEU A 1 922 ? 22.095 15.639 -15.479 1.00 79.62 922 LEU A C 1
ATOM 7204 O O . LEU A 1 922 ? 22.971 15.579 -14.615 1.00 79.62 922 LEU A O 1
ATOM 7208 N N . ALA A 1 923 ? 21.804 14.627 -16.291 1.00 71.56 923 ALA A N 1
ATOM 7209 C CA . ALA A 1 923 ? 22.620 13.428 -16.443 1.00 71.56 923 ALA A CA 1
ATOM 7210 C C . ALA A 1 923 ? 23.068 13.317 -17.907 1.00 71.56 923 ALA A C 1
ATOM 7212 O O . ALA A 1 923 ? 22.257 13.097 -18.804 1.00 71.56 923 ALA A O 1
ATOM 7213 N N . ALA A 1 924 ? 24.359 13.504 -18.167 1.00 74.00 924 ALA A N 1
ATOM 7214 C CA . ALA A 1 924 ? 24.913 13.627 -19.510 1.00 74.00 924 ALA A CA 1
ATOM 7215 C C . ALA A 1 924 ? 26.091 12.684 -19.738 1.00 74.00 924 ALA A C 1
ATOM 7217 O O . ALA A 1 924 ? 26.986 12.583 -18.903 1.00 74.00 924 ALA A O 1
ATOM 7218 N N . ARG A 1 925 ? 26.141 12.044 -20.908 1.00 70.06 925 ARG A N 1
ATOM 7219 C CA . ARG A 1 925 ? 27.291 11.263 -21.374 1.00 70.06 925 ARG A CA 1
ATOM 7220 C C . ARG A 1 925 ? 28.116 12.097 -22.344 1.00 70.06 925 ARG A C 1
ATOM 7222 O O . ARG A 1 925 ? 27.581 12.751 -23.240 1.00 70.06 925 ARG A O 1
ATOM 7229 N N . LEU A 1 926 ? 29.430 12.065 -22.165 1.00 77.00 926 LEU A N 1
ATOM 7230 C CA . LEU A 1 926 ? 30.373 12.836 -22.967 1.00 77.00 926 LEU A CA 1
ATOM 7231 C C . LEU A 1 926 ? 30.902 11.981 -24.113 1.00 77.00 926 LEU A C 1
ATOM 7233 O O . LEU A 1 926 ? 31.271 10.821 -23.921 1.00 77.00 926 LEU A O 1
ATOM 7237 N N . ARG A 1 927 ? 31.010 12.564 -25.308 1.00 73.81 927 ARG A N 1
ATOM 7238 C CA . ARG A 1 927 ? 31.524 11.863 -26.496 1.00 73.81 927 ARG A CA 1
ATOM 7239 C C . ARG A 1 927 ? 32.985 11.437 -26.339 1.00 73.81 927 ARG A C 1
ATOM 7241 O O . ARG A 1 927 ? 33.406 10.438 -26.909 1.00 73.81 927 ARG A O 1
ATOM 7248 N N . SER A 1 928 ? 33.749 12.186 -25.551 1.00 73.50 928 SER A N 1
ATOM 7249 C CA . SER A 1 928 ? 35.136 11.873 -25.179 1.00 73.50 928 SER A CA 1
ATOM 7250 C C . SER A 1 928 ? 35.272 10.722 -24.172 1.00 73.50 928 SER A C 1
ATOM 7252 O O . SER A 1 928 ? 36.396 10.368 -23.826 1.00 73.50 928 SER A O 1
ATOM 7254 N N . GLY A 1 929 ? 34.161 10.159 -23.687 1.00 67.94 929 GLY A N 1
ATOM 7255 C CA . GLY A 1 929 ? 34.128 9.219 -22.569 1.00 67.94 929 GLY A CA 1
ATOM 7256 C C . GLY A 1 929 ? 33.835 9.913 -21.235 1.00 67.94 929 GLY A C 1
ATOM 7257 O O . GLY A 1 929 ? 34.154 11.088 -21.051 1.00 67.94 929 GLY A O 1
ATOM 7258 N N . GLY A 1 930 ? 33.209 9.168 -20.319 1.00 72.31 930 GLY A N 1
ATOM 7259 C CA . GLY A 1 930 ? 32.733 9.658 -19.022 1.00 72.31 930 GLY A CA 1
ATOM 7260 C C . GLY A 1 930 ? 31.314 10.243 -19.044 1.00 72.31 930 GLY A C 1
ATOM 7261 O O . GLY A 1 930 ? 30.676 10.354 -20.096 1.00 72.31 930 GLY A O 1
ATOM 7262 N N . SER A 1 931 ? 30.814 10.607 -17.866 1.00 75.44 931 SER A N 1
ATOM 7263 C CA . SER A 1 931 ? 29.503 11.224 -17.655 1.00 75.44 931 SER A CA 1
ATOM 7264 C C . SER A 1 931 ? 29.574 12.403 -16.684 1.00 75.44 931 SER A C 1
ATOM 7266 O O . SER A 1 931 ? 30.490 12.506 -15.869 1.00 75.44 931 SER A O 1
ATOM 7268 N N . ILE A 1 932 ? 28.613 13.317 -16.788 1.00 76.38 932 ILE A N 1
ATOM 7269 C CA . ILE A 1 932 ? 28.403 14.449 -15.886 1.00 76.38 932 ILE A CA 1
ATOM 7270 C C . ILE A 1 932 ? 27.009 14.313 -15.289 1.00 76.38 932 ILE A C 1
ATOM 7272 O O . ILE A 1 932 ? 26.034 14.182 -16.025 1.00 76.38 932 ILE A O 1
ATOM 7276 N N . HIS A 1 933 ? 26.923 14.381 -13.965 1.00 77.19 933 HIS A N 1
ATOM 7277 C CA . HIS A 1 933 ? 25.666 14.359 -13.224 1.00 77.19 933 HIS A CA 1
ATOM 7278 C C . HIS A 1 933 ? 25.626 15.542 -12.264 1.00 77.19 933 HIS A C 1
ATOM 7280 O O . HIS A 1 933 ? 26.573 15.717 -11.498 1.00 77.19 933 HIS A O 1
ATOM 7286 N N . GLY A 1 934 ? 24.577 16.357 -12.274 1.00 74.81 934 GLY A N 1
ATOM 7287 C CA . GLY A 1 934 ? 24.476 17.480 -11.342 1.00 74.81 934 GLY A CA 1
ATOM 7288 C C . GLY A 1 934 ? 23.361 18.460 -11.649 1.00 74.81 934 GLY A C 1
ATOM 7289 O O . GLY A 1 934 ? 22.617 18.295 -12.610 1.00 74.81 934 GLY A O 1
ATOM 7290 N N . GLN A 1 935 ? 23.282 19.509 -10.840 1.00 84.69 935 GLN A N 1
ATOM 7291 C CA . GLN A 1 935 ? 22.272 20.548 -10.987 1.00 84.69 935 GLN A CA 1
ATOM 7292 C C . GLN A 1 935 ? 22.683 21.534 -12.083 1.00 84.69 935 GLN A C 1
ATOM 7294 O O . GLN A 1 935 ? 23.738 22.167 -11.979 1.00 84.69 935 GLN A O 1
ATOM 7299 N N . LEU A 1 936 ? 21.858 21.660 -13.123 1.00 89.25 936 LEU A N 1
ATOM 7300 C CA . LEU A 1 936 ? 22.006 22.636 -14.198 1.00 89.25 936 LEU A CA 1
ATOM 7301 C C . LEU A 1 936 ? 21.150 23.863 -13.887 1.00 89.25 936 LEU A C 1
ATOM 7303 O O . LEU A 1 936 ? 19.926 23.772 -13.866 1.00 89.25 936 LEU A O 1
ATOM 7307 N N . ARG A 1 937 ? 21.807 25.014 -13.714 1.00 93.31 937 ARG A N 1
ATOM 7308 C CA . ARG A 1 937 ? 21.164 26.329 -13.590 1.00 93.31 937 ARG A CA 1
ATOM 7309 C C . ARG A 1 937 ? 21.555 27.225 -14.749 1.00 93.31 937 ARG A C 1
ATOM 7311 O O . ARG A 1 937 ? 22.744 27.362 -15.053 1.00 93.31 937 ARG A O 1
ATOM 7318 N N . GLY A 1 938 ? 20.584 27.866 -15.383 1.00 95.38 938 GLY A N 1
ATOM 7319 C CA . GLY A 1 938 ? 20.853 28.692 -16.551 1.00 95.38 938 GLY A CA 1
ATOM 7320 C C . GLY A 1 938 ? 19.641 29.429 -17.088 1.00 95.38 938 GLY A C 1
ATOM 7321 O O . GLY A 1 938 ? 18.710 29.755 -16.355 1.00 95.38 938 GLY A O 1
ATOM 7322 N N . LYS A 1 939 ? 19.682 29.693 -18.393 1.00 96.56 939 LYS A N 1
ATOM 7323 C CA . LYS A 1 939 ? 18.585 30.281 -19.152 1.00 96.56 939 LYS A CA 1
ATOM 7324 C C . LYS A 1 939 ? 18.081 29.324 -20.218 1.00 96.56 939 LYS A C 1
ATOM 7326 O O . LYS A 1 939 ? 18.889 28.671 -20.881 1.00 96.56 939 LYS A O 1
ATOM 7331 N N . LEU A 1 940 ? 16.768 29.308 -20.425 1.00 94.56 940 LEU A N 1
ATOM 7332 C CA . LEU A 1 940 ? 16.106 28.568 -21.495 1.00 94.56 940 LEU A CA 1
ATOM 7333 C C . LEU A 1 940 ? 15.367 29.535 -22.424 1.00 94.56 940 LEU A C 1
ATOM 7335 O O . LEU A 1 940 ? 14.450 30.237 -22.012 1.00 94.56 940 LEU A O 1
ATOM 7339 N N . ASN A 1 941 ? 15.708 29.516 -23.711 1.00 92.06 941 ASN A N 1
ATOM 7340 C CA . ASN A 1 941 ? 14.940 30.203 -24.742 1.00 92.06 941 ASN A CA 1
ATOM 7341 C C . ASN A 1 941 ? 13.910 29.247 -25.351 1.00 92.06 941 ASN A C 1
ATOM 7343 O O . ASN A 1 941 ? 14.223 28.512 -26.288 1.00 92.06 941 ASN A O 1
ATOM 7347 N N . ILE A 1 942 ? 12.661 29.301 -24.889 1.00 89.25 942 ILE A N 1
ATOM 7348 C CA . ILE A 1 942 ? 11.594 28.400 -25.358 1.00 89.25 942 ILE A CA 1
ATOM 7349 C C . ILE A 1 942 ? 11.247 28.558 -26.853 1.00 89.25 942 ILE A C 1
ATOM 7351 O O . ILE A 1 942 ? 10.758 27.627 -27.489 1.00 89.25 942 ILE A O 1
ATOM 7355 N N . LYS A 1 943 ? 11.530 29.713 -27.469 1.00 87.81 943 LYS A N 1
ATOM 7356 C CA . LYS A 1 943 ? 11.282 29.932 -28.910 1.00 87.81 943 LYS A CA 1
ATOM 7357 C C . LYS A 1 943 ? 12.320 29.248 -29.792 1.00 87.81 943 LYS A C 1
ATOM 7359 O O . LYS A 1 943 ? 12.037 28.959 -30.949 1.00 87.81 943 LYS A O 1
ATOM 7364 N N . ARG A 1 944 ? 13.529 29.038 -29.270 1.00 88.31 944 ARG A N 1
ATOM 7365 C CA . ARG A 1 944 ? 14.650 28.414 -29.990 1.00 88.31 944 ARG A CA 1
ATOM 7366 C C . ARG A 1 944 ? 15.023 27.044 -29.441 1.00 88.31 944 ARG A C 1
ATOM 7368 O O . ARG A 1 944 ? 15.798 26.355 -30.084 1.00 88.31 944 ARG A O 1
ATOM 7375 N N . ALA A 1 945 ? 14.449 26.664 -28.301 1.00 90.50 945 ALA A N 1
ATOM 7376 C CA . ALA A 1 945 ? 14.799 25.482 -27.530 1.00 90.50 945 ALA A CA 1
ATOM 7377 C C . ALA A 1 945 ? 16.278 25.450 -27.093 1.00 90.50 945 ALA A C 1
ATOM 7379 O O . ALA A 1 945 ? 16.861 24.380 -26.986 1.00 90.50 945 ALA A O 1
ATOM 7380 N N . GLU A 1 946 ? 16.892 26.613 -26.856 1.00 93.88 946 GLU A N 1
ATOM 7381 C CA . GLU A 1 946 ? 18.316 26.743 -26.504 1.00 93.88 946 GLU A CA 1
ATOM 7382 C C . GLU A 1 946 ? 18.493 26.912 -24.991 1.00 93.88 946 GLU A C 1
ATOM 7384 O O . GLU A 1 946 ? 17.821 27.747 -24.384 1.00 93.88 946 GLU A O 1
ATOM 7389 N N . VAL A 1 947 ? 19.421 26.156 -24.406 1.00 94.94 947 VAL A N 1
ATOM 7390 C CA . VAL A 1 947 ? 19.819 26.210 -22.994 1.00 94.94 947 VAL A CA 1
ATOM 7391 C C . VAL A 1 947 ? 21.269 26.684 -22.889 1.00 94.94 947 VAL A C 1
ATOM 7393 O O . VAL A 1 947 ? 22.155 26.125 -23.537 1.00 94.94 947 VAL A O 1
ATOM 7396 N N . ASP A 1 948 ? 21.519 27.690 -22.050 1.00 96.06 948 ASP A N 1
ATOM 7397 C CA . ASP A 1 948 ? 22.867 28.147 -21.673 1.00 96.06 948 ASP A CA 1
ATOM 7398 C C . ASP A 1 948 ? 22.944 28.269 -20.149 1.00 96.06 948 ASP A C 1
ATOM 7400 O O . ASP A 1 948 ? 22.157 28.997 -19.538 1.00 96.06 948 ASP A O 1
ATOM 7404 N N . GLY A 1 949 ? 23.859 27.540 -19.519 1.00 95.94 949 GLY A N 1
ATOM 7405 C CA . GLY A 1 949 ? 23.930 27.469 -18.064 1.00 95.94 949 GLY A CA 1
ATOM 7406 C C . GLY A 1 949 ? 25.186 26.799 -17.534 1.00 95.94 949 GLY A C 1
ATOM 7407 O O . GLY A 1 949 ? 26.132 26.527 -18.272 1.00 95.94 949 GLY A O 1
ATOM 7408 N N . HIS A 1 950 ? 25.190 26.526 -16.235 1.00 94.75 950 HIS A N 1
ATOM 7409 C CA . HIS A 1 950 ? 26.269 25.835 -15.542 1.00 94.75 950 HIS A CA 1
ATOM 7410 C C . HIS A 1 950 ? 25.743 24.619 -14.795 1.00 94.75 950 HIS A C 1
ATOM 7412 O O . HIS A 1 950 ? 24.711 24.691 -14.130 1.00 94.75 950 HIS A O 1
ATOM 7418 N N . VAL A 1 951 ? 26.490 23.522 -14.876 1.00 88.56 951 VAL A N 1
ATOM 7419 C CA . VAL A 1 951 ? 26.249 22.310 -14.096 1.00 88.56 951 VAL A CA 1
ATOM 7420 C C . VAL A 1 951 ? 27.204 22.308 -12.924 1.00 88.56 951 VAL A C 1
ATOM 7422 O O . VAL A 1 951 ? 28.418 22.292 -13.129 1.00 88.56 951 VAL A O 1
ATOM 7425 N N . ASN A 1 952 ? 26.655 22.276 -11.716 1.00 86.69 952 ASN A N 1
ATOM 7426 C CA . ASN A 1 952 ? 27.397 21.965 -10.503 1.00 86.69 952 ASN A CA 1
ATOM 7427 C C . ASN A 1 952 ? 27.119 20.509 -10.145 1.00 86.69 952 ASN A C 1
ATOM 7429 O O . ASN A 1 952 ? 25.989 20.147 -9.815 1.00 86.69 952 ASN A O 1
ATOM 7433 N N . GLY A 1 953 ? 28.135 19.662 -10.255 1.00 83.62 953 GLY A N 1
ATOM 7434 C CA . GLY A 1 953 ? 27.923 18.229 -10.175 1.00 83.62 953 GLY A CA 1
ATOM 7435 C C . GLY A 1 953 ? 29.192 17.415 -10.044 1.00 83.62 953 GLY A C 1
ATOM 7436 O O . GLY A 1 953 ? 30.205 17.864 -9.516 1.00 83.62 953 GLY A O 1
ATOM 7437 N N . THR A 1 954 ? 29.116 16.192 -10.541 1.00 76.00 954 THR A N 1
ATOM 7438 C CA . THR A 1 954 ? 30.173 15.194 -10.505 1.00 76.00 954 THR A CA 1
ATOM 7439 C C . THR A 1 954 ? 30.454 14.707 -11.917 1.00 76.00 954 THR A C 1
ATOM 7441 O O . THR A 1 954 ? 29.540 14.314 -12.641 1.00 76.00 954 THR A O 1
ATOM 7444 N N . TYR A 1 955 ? 31.727 14.707 -12.297 1.00 81.06 955 TYR A N 1
ATOM 7445 C CA . TYR A 1 955 ? 32.218 14.000 -13.472 1.00 81.06 955 TYR A CA 1
ATOM 7446 C C . TYR A 1 955 ? 32.653 12.590 -13.065 1.00 81.06 955 TYR A C 1
ATOM 7448 O O . TYR A 1 955 ? 33.418 12.430 -12.110 1.00 81.06 955 TYR A O 1
ATOM 7456 N N . ARG A 1 956 ? 32.177 11.576 -13.790 1.00 72.81 956 ARG A N 1
ATOM 7457 C CA . ARG A 1 956 ? 32.547 10.169 -13.602 1.00 72.81 956 ARG A CA 1
ATOM 7458 C C . ARG A 1 956 ? 33.209 9.614 -14.856 1.00 72.81 956 ARG A C 1
ATOM 7460 O O . ARG A 1 956 ? 32.741 9.832 -15.968 1.00 72.81 956 ARG A O 1
ATOM 7467 N N . CYS A 1 957 ? 34.287 8.860 -14.678 1.00 74.44 957 CYS A N 1
ATOM 7468 C CA . CYS A 1 957 ? 34.956 8.122 -15.746 1.00 74.44 957 CYS A CA 1
ATOM 7469 C C . CYS A 1 957 ? 35.448 6.777 -15.194 1.00 74.44 957 CYS A C 1
ATOM 7471 O O . CYS A 1 957 ? 36.433 6.716 -14.453 1.00 74.44 957 CYS A O 1
ATOM 7473 N N . GLY A 1 958 ? 34.721 5.699 -15.505 1.00 65.94 958 GLY A N 1
ATOM 7474 C CA . GLY A 1 958 ? 34.897 4.407 -14.840 1.00 65.94 958 GLY A CA 1
ATOM 7475 C C . GLY A 1 958 ? 34.677 4.540 -13.329 1.00 65.94 958 GLY A C 1
ATOM 7476 O O . GLY A 1 958 ? 33.697 5.134 -12.889 1.00 65.94 958 GLY A O 1
ATOM 7477 N N . ARG A 1 959 ? 35.631 4.054 -12.524 1.00 54.12 959 ARG A N 1
ATOM 7478 C CA . ARG A 1 959 ? 35.588 4.164 -11.050 1.00 54.12 959 ARG A CA 1
ATOM 7479 C C . ARG A 1 959 ? 36.037 5.524 -10.502 1.00 54.12 959 ARG A C 1
ATOM 7481 O O . ARG A 1 959 ? 35.978 5.744 -9.296 1.00 54.12 959 ARG A O 1
ATOM 7488 N N . HIS A 1 960 ? 36.532 6.424 -11.351 1.00 62.91 960 HIS A N 1
ATOM 7489 C CA . HIS A 1 960 ? 36.976 7.744 -10.915 1.00 62.91 960 HIS A CA 1
ATOM 7490 C C . HIS A 1 960 ? 35.809 8.729 -10.915 1.00 62.91 960 HIS A C 1
ATOM 7492 O O . HIS A 1 960 ? 35.098 8.856 -11.909 1.00 62.91 960 HIS A O 1
ATOM 7498 N N . SER A 1 961 ? 35.649 9.442 -9.803 1.00 74.44 961 SER A N 1
ATOM 7499 C CA . SER A 1 961 ? 34.598 10.431 -9.576 1.00 74.44 961 SER A CA 1
ATOM 7500 C C . SER A 1 961 ? 35.225 11.709 -9.021 1.00 74.44 961 SER A C 1
ATOM 7502 O O . SER A 1 961 ? 36.046 11.641 -8.104 1.00 74.44 961 SER A O 1
ATOM 7504 N N . SER A 1 962 ? 34.875 12.867 -9.578 1.00 77.50 962 SER A N 1
ATOM 7505 C CA . SER A 1 962 ? 35.380 14.166 -9.119 1.00 77.50 962 SER A CA 1
ATOM 7506 C C . SER A 1 962 ? 34.319 15.260 -9.240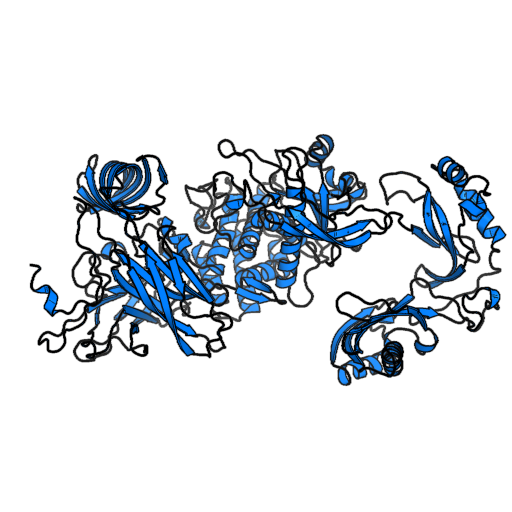 1.00 77.50 962 SER A C 1
ATOM 7508 O O . SER A 1 962 ? 33.579 15.255 -10.227 1.00 77.50 962 SER A O 1
ATOM 7510 N N . PRO A 1 963 ? 34.277 16.243 -8.322 1.00 82.00 963 PRO A N 1
ATOM 7511 C CA . PRO A 1 963 ? 33.441 17.427 -8.489 1.00 82.00 963 PRO A CA 1
ATOM 7512 C C . PRO A 1 963 ? 33.740 18.142 -9.813 1.00 82.00 963 PRO A C 1
ATOM 7514 O O . PRO A 1 963 ? 34.900 18.287 -10.203 1.00 82.00 963 PRO A O 1
ATOM 7517 N N . ALA A 1 964 ? 32.699 18.599 -10.499 1.00 82.19 964 ALA A N 1
ATOM 7518 C CA . ALA A 1 964 ? 32.782 19.295 -11.773 1.00 82.19 964 ALA A CA 1
ATOM 7519 C C . ALA A 1 964 ? 31.860 20.520 -11.773 1.00 82.19 964 ALA A C 1
ATOM 7521 O O . ALA A 1 964 ? 30.689 20.434 -11.408 1.00 82.19 964 ALA A O 1
ATOM 7522 N N . CYS A 1 965 ? 32.403 21.651 -12.223 1.00 89.88 965 CYS A N 1
ATOM 7523 C CA . CYS A 1 965 ? 31.636 22.830 -12.607 1.00 89.88 965 CYS A CA 1
ATOM 7524 C C . CYS A 1 965 ? 31.909 23.079 -14.093 1.00 89.88 965 CYS A C 1
ATOM 7526 O O . CYS A 1 965 ? 33.042 23.393 -14.472 1.00 89.88 965 CYS A O 1
ATOM 7528 N N . VAL A 1 966 ? 30.906 22.866 -14.945 1.00 91.44 966 VAL A N 1
ATOM 7529 C CA . VAL A 1 966 ? 31.030 23.024 -16.403 1.00 91.44 966 VAL A CA 1
ATOM 7530 C C . VAL A 1 966 ? 29.948 23.952 -16.923 1.00 91.44 966 VAL A C 1
ATOM 7532 O O . VAL A 1 966 ? 28.832 23.956 -16.410 1.00 91.44 966 VAL A O 1
ATOM 7535 N N . ARG A 1 967 ? 30.264 24.739 -17.948 1.00 95.62 967 ARG A N 1
ATOM 7536 C CA . ARG A 1 967 ? 29.255 25.473 -18.709 1.00 95.62 967 ARG A CA 1
ATOM 7537 C C . ARG A 1 967 ? 28.639 24.541 -19.746 1.00 95.62 967 ARG A C 1
ATOM 7539 O O . ARG A 1 967 ? 29.366 23.802 -20.405 1.00 95.62 967 ARG A O 1
ATOM 7546 N N . VAL A 1 968 ? 27.327 24.612 -19.903 1.00 94.00 968 VAL A N 1
ATOM 7547 C CA . VAL A 1 968 ? 26.533 23.869 -20.880 1.00 94.00 968 VAL A CA 1
ATOM 7548 C C . VAL A 1 968 ? 25.946 24.853 -21.879 1.00 94.00 968 VAL A C 1
ATOM 7550 O O . VAL A 1 968 ? 25.286 25.809 -21.480 1.00 94.00 968 VAL A O 1
ATOM 7553 N N . GLN A 1 969 ? 26.159 24.594 -23.166 1.00 95.31 969 GLN A N 1
ATOM 7554 C CA . GLN A 1 969 ? 25.422 25.228 -24.256 1.00 95.31 969 GLN A CA 1
ATOM 7555 C C . GLN A 1 969 ? 24.802 24.131 -25.105 1.00 95.31 969 GLN A C 1
ATOM 7557 O O . GLN A 1 969 ? 25.513 23.317 -25.696 1.00 95.31 969 GLN A O 1
ATOM 7562 N N . ALA A 1 970 ? 23.479 24.063 -25.118 1.00 93.56 970 ALA A N 1
ATOM 7563 C CA . ALA A 1 970 ? 22.773 22.920 -25.665 1.00 93.56 970 ALA A CA 1
ATOM 7564 C C . ALA A 1 970 ? 21.403 23.301 -26.207 1.00 93.56 970 ALA A C 1
ATOM 7566 O O . ALA A 1 970 ? 20.905 24.401 -25.978 1.00 93.56 970 ALA A O 1
ATOM 7567 N N . CYS A 1 971 ? 20.780 22.365 -26.905 1.00 92.19 971 CYS A N 1
ATOM 7568 C CA . CYS A 1 971 ? 19.363 22.444 -27.198 1.00 92.19 971 CYS A CA 1
ATOM 7569 C C . CYS A 1 971 ? 18.581 21.436 -26.363 1.00 92.19 971 CYS A C 1
ATOM 7571 O O . CYS A 1 971 ? 19.113 20.389 -25.993 1.00 92.19 971 CYS A O 1
ATOM 7573 N N . LEU A 1 972 ? 17.317 21.757 -26.106 1.00 88.56 972 LEU A N 1
ATOM 7574 C CA . LEU A 1 972 ? 16.380 20.960 -25.329 1.00 88.56 972 LEU A CA 1
ATOM 7575 C C . LEU A 1 972 ? 15.263 20.428 -26.224 1.00 88.56 972 LEU A C 1
ATOM 7577 O O . LEU A 1 972 ? 14.493 21.190 -26.804 1.00 88.56 972 LEU A O 1
ATOM 7581 N N . ARG A 1 973 ? 15.129 19.107 -26.291 1.00 85.06 973 ARG A N 1
ATOM 7582 C CA . ARG A 1 973 ? 13.949 18.441 -26.837 1.00 85.06 973 ARG A CA 1
ATOM 7583 C C . ARG A 1 973 ? 13.093 17.934 -25.692 1.00 85.06 973 ARG A C 1
ATOM 7585 O O . ARG A 1 973 ? 13.416 16.877 -25.152 1.00 85.06 973 ARG A O 1
ATOM 7592 N N . PRO A 1 974 ? 12.011 18.637 -25.329 1.00 84.12 974 PRO A N 1
ATOM 7593 C CA . PRO A 1 974 ? 11.178 18.160 -24.246 1.00 84.12 974 PRO A CA 1
ATOM 7594 C C . PRO A 1 974 ? 10.476 16.860 -24.652 1.00 84.12 974 PRO A C 1
ATOM 7596 O O . PRO A 1 974 ? 10.040 16.686 -25.797 1.00 84.12 974 PRO A O 1
ATOM 7599 N N . PHE A 1 975 ? 10.408 15.925 -23.714 1.00 76.75 975 PHE A N 1
ATOM 7600 C CA . PHE A 1 975 ? 9.770 14.636 -23.893 1.00 76.75 975 PHE A CA 1
ATOM 7601 C C . PHE A 1 975 ? 8.260 14.829 -24.017 1.00 76.75 975 PHE A C 1
ATOM 7603 O O . PHE A 1 975 ? 7.618 15.532 -23.231 1.00 76.75 975 PHE A O 1
ATOM 7610 N N . ARG A 1 976 ? 7.669 14.182 -25.018 1.00 80.12 976 ARG A N 1
ATOM 7611 C CA . ARG A 1 976 ? 6.220 14.041 -25.141 1.00 80.12 976 ARG A CA 1
ATOM 7612 C C . ARG A 1 976 ? 5.930 12.561 -25.166 1.00 80.12 976 ARG A C 1
ATOM 7614 O O . ARG A 1 976 ? 6.316 11.870 -26.106 1.00 80.12 976 ARG A O 1
ATOM 7621 N N . ARG A 1 977 ? 5.306 12.068 -24.110 1.00 76.06 977 ARG A N 1
ATOM 7622 C CA . ARG A 1 977 ? 4.982 10.655 -23.995 1.00 76.06 977 ARG A CA 1
ATOM 7623 C C . ARG A 1 977 ? 3.624 10.449 -23.365 1.00 76.06 977 ARG A C 1
ATOM 7625 O O . ARG A 1 977 ? 3.153 11.300 -22.609 1.00 76.06 977 ARG A O 1
ATOM 7632 N N . ILE A 1 978 ? 3.043 9.306 -23.680 1.00 78.50 978 ILE A N 1
ATOM 7633 C CA . ILE A 1 978 ? 1.861 8.767 -23.025 1.00 78.50 978 ILE A CA 1
ATOM 7634 C C . ILE A 1 978 ? 2.204 7.333 -22.655 1.00 78.50 978 ILE A C 1
ATOM 7636 O O . ILE A 1 978 ? 2.382 6.499 -23.537 1.00 78.50 978 ILE A O 1
ATOM 7640 N N . ASP A 1 979 ? 2.338 7.084 -21.366 1.00 77.75 979 ASP A N 1
ATOM 7641 C CA . ASP A 1 979 ? 2.564 5.782 -20.764 1.00 77.75 979 ASP A CA 1
ATOM 7642 C C . ASP A 1 979 ? 1.195 5.203 -20.393 1.00 77.75 979 ASP A C 1
ATOM 7644 O O . ASP A 1 979 ? 0.482 5.760 -19.560 1.00 77.75 979 ASP A O 1
ATOM 7648 N N . ILE A 1 980 ? 0.809 4.110 -21.041 1.00 81.19 980 ILE A N 1
ATOM 7649 C CA . ILE A 1 980 ? -0.405 3.357 -20.739 1.00 81.19 980 ILE A CA 1
ATOM 7650 C C . ILE A 1 980 ? 0.003 2.074 -20.040 1.00 81.19 980 ILE A C 1
ATOM 7652 O O . ILE A 1 980 ? 0.771 1.283 -20.588 1.00 81.19 980 ILE A O 1
ATOM 7656 N N . SER A 1 981 ? -0.563 1.836 -18.867 1.00 80.06 981 SER A N 1
ATOM 7657 C CA . SER A 1 981 ? -0.333 0.612 -18.110 1.00 80.06 981 SER A CA 1
ATOM 7658 C C . SER A 1 981 ? -1.638 -0.118 -17.888 1.00 80.06 981 SER A C 1
ATOM 7660 O O . SER A 1 981 ? -2.599 0.461 -17.389 1.00 80.06 981 SER A O 1
ATOM 7662 N N . GLN A 1 982 ? -1.662 -1.396 -18.247 1.00 82.50 982 GLN A N 1
ATOM 7663 C CA . GLN A 1 982 ? -2.713 -2.296 -17.818 1.00 82.50 982 GLN A CA 1
ATOM 7664 C C . GLN A 1 982 ? -2.363 -2.824 -16.440 1.00 82.50 982 GLN A C 1
ATOM 7666 O O . GLN A 1 982 ? -1.307 -3.431 -16.240 1.00 82.50 982 GLN A O 1
ATOM 7671 N N . LEU A 1 983 ? -3.277 -2.601 -15.510 1.00 81.00 983 LEU A N 1
ATOM 7672 C CA . LEU A 1 983 ? -3.139 -3.039 -14.140 1.00 81.00 983 LEU A CA 1
ATOM 7673 C C . LEU A 1 983 ? -4.102 -4.194 -13.860 1.00 81.00 983 LEU A C 1
ATOM 7675 O O . LEU A 1 983 ? -5.129 -4.369 -14.521 1.00 81.00 983 LEU A O 1
ATOM 7679 N N . HIS A 1 984 ? -3.752 -4.998 -12.872 1.00 78.56 984 HIS A N 1
ATOM 7680 C CA . HIS A 1 984 ? -4.693 -5.839 -12.162 1.00 78.56 984 HIS A CA 1
ATOM 7681 C C . HIS A 1 984 ? -4.439 -5.654 -10.685 1.00 78.56 984 HIS A C 1
ATOM 7683 O O . HIS A 1 984 ? -3.388 -6.071 -10.201 1.00 78.56 984 HIS A O 1
ATOM 7689 N N . ARG A 1 985 ? -5.382 -5.022 -9.974 1.00 74.06 985 ARG A N 1
ATOM 7690 C CA . ARG A 1 985 ? -5.240 -4.826 -8.526 1.00 74.06 985 ARG A CA 1
ATOM 7691 C C . ARG A 1 985 ? -3.905 -4.135 -8.206 1.00 74.06 985 ARG A C 1
ATOM 7693 O O . ARG A 1 985 ? -3.147 -4.578 -7.349 1.00 74.06 985 ARG A O 1
ATOM 7700 N N . GLY A 1 986 ? -3.569 -3.095 -8.971 1.00 67.50 986 GLY A N 1
ATOM 7701 C CA . GLY A 1 986 ? -2.307 -2.355 -8.847 1.00 67.50 986 GLY A CA 1
ATOM 7702 C C . GLY A 1 986 ? -1.043 -3.042 -9.396 1.00 67.50 986 GLY A C 1
ATOM 7703 O O . GLY A 1 986 ? -0.011 -2.376 -9.496 1.00 67.50 986 GLY A O 1
ATOM 7704 N N . GLU A 1 987 ? -1.081 -4.321 -9.798 1.00 69.19 987 GLU A N 1
ATOM 7705 C CA . GLU A 1 987 ? 0.053 -4.984 -10.463 1.00 69.19 987 GLU A CA 1
ATOM 7706 C C . GLU A 1 987 ? 0.102 -4.627 -11.955 1.00 69.19 987 GLU A C 1
ATOM 7708 O O . GLU A 1 987 ? -0.906 -4.790 -12.646 1.00 69.19 987 GLU A O 1
ATOM 7713 N N . PRO A 1 988 ? 1.251 -4.194 -12.504 1.00 70.88 988 PRO A N 1
ATOM 7714 C CA . PRO A 1 988 ? 1.388 -4.015 -13.942 1.00 70.88 988 PRO A CA 1
ATOM 7715 C C . PRO A 1 988 ? 1.388 -5.374 -14.652 1.00 70.88 988 PRO A C 1
ATOM 7717 O O . PRO A 1 988 ? 2.343 -6.140 -14.543 1.00 70.88 988 PRO A O 1
ATOM 7720 N N . LEU A 1 989 ? 0.340 -5.647 -15.431 1.00 70.88 989 LEU A N 1
ATOM 7721 C CA . LEU A 1 989 ? 0.265 -6.821 -16.310 1.00 70.88 989 LEU A CA 1
ATOM 7722 C C . LEU A 1 989 ? 0.983 -6.598 -17.644 1.00 70.88 989 LEU A C 1
ATOM 7724 O O . LEU A 1 989 ? 1.404 -7.546 -18.304 1.00 70.88 989 LEU A O 1
ATOM 7728 N N . GLY A 1 990 ? 1.094 -5.337 -18.052 1.00 72.19 990 GLY A N 1
ATOM 7729 C CA . GLY A 1 990 ? 1.703 -4.921 -19.303 1.00 72.19 990 GLY A CA 1
ATOM 7730 C C . GLY A 1 990 ? 1.276 -3.505 -19.657 1.00 72.19 990 GLY A C 1
ATOM 7731 O O . GLY A 1 990 ? 0.728 -2.775 -18.832 1.00 72.19 990 GLY A O 1
ATOM 7732 N N . GLY A 1 991 ? 1.524 -3.111 -20.897 1.00 73.12 991 GLY A N 1
ATOM 7733 C CA . GLY A 1 991 ? 1.099 -1.824 -21.425 1.00 73.12 991 GLY A CA 1
ATOM 7734 C C . GLY A 1 991 ? 2.029 -1.325 -22.516 1.00 73.12 991 GLY A C 1
ATOM 7735 O O . GLY A 1 991 ? 2.847 -2.075 -23.054 1.00 73.12 991 GLY A O 1
ATOM 7736 N N . VAL A 1 992 ? 1.887 -0.053 -22.855 1.00 73.25 992 VAL A N 1
ATOM 7737 C CA . VAL A 1 992 ? 2.543 0.570 -24.000 1.00 73.25 992 VAL A CA 1
ATOM 7738 C C . VAL A 1 992 ? 2.876 2.014 -23.674 1.00 73.25 992 VAL A C 1
ATOM 7740 O O . VAL A 1 992 ? 2.092 2.716 -23.050 1.00 73.25 992 VAL A O 1
ATOM 7743 N N . THR A 1 993 ? 4.017 2.487 -24.150 1.00 72.69 993 THR A N 1
ATOM 7744 C CA . THR A 1 993 ? 4.315 3.915 -24.137 1.00 72.69 993 THR A CA 1
ATOM 7745 C C . THR A 1 993 ? 4.369 4.405 -25.567 1.00 72.69 993 THR A C 1
ATOM 7747 O O . THR A 1 993 ? 5.093 3.858 -26.398 1.00 72.69 993 THR A O 1
ATOM 7750 N N . PHE A 1 994 ? 3.651 5.485 -25.836 1.00 73.00 994 PHE A N 1
ATOM 7751 C CA . PHE A 1 994 ? 3.733 6.215 -27.087 1.00 73.00 994 PHE A CA 1
ATOM 7752 C C . PHE A 1 994 ? 4.675 7.397 -26.915 1.00 73.00 994 PHE A C 1
ATOM 7754 O O . PHE A 1 994 ? 4.372 8.332 -26.171 1.00 73.00 994 PHE A O 1
ATOM 7761 N N . GLN A 1 995 ? 5.810 7.379 -27.613 1.00 68.75 995 GLN A N 1
ATOM 7762 C CA . GLN A 1 995 ? 6.653 8.563 -27.739 1.00 68.75 995 GLN A CA 1
ATOM 7763 C C . GLN A 1 995 ? 6.180 9.431 -28.895 1.00 68.75 995 GLN A C 1
ATOM 7765 O O . GLN A 1 995 ? 6.188 9.010 -30.051 1.00 68.75 995 GLN A O 1
ATOM 7770 N N . ILE A 1 996 ? 5.818 10.666 -28.573 1.00 73.56 996 ILE A N 1
ATOM 7771 C CA . ILE A 1 996 ? 5.417 11.669 -29.543 1.00 73.56 996 ILE A CA 1
ATOM 7772 C C . ILE A 1 996 ? 6.631 12.523 -29.870 1.00 73.56 996 ILE A C 1
ATOM 7774 O O . ILE A 1 996 ? 7.204 13.197 -29.015 1.00 73.56 996 ILE A O 1
ATOM 7778 N N . GLN A 1 997 ? 7.035 12.528 -31.129 1.00 69.38 997 GLN A N 1
ATOM 7779 C CA . GLN A 1 997 ? 8.122 13.391 -31.554 1.00 69.38 997 GLN A CA 1
ATOM 7780 C C . GLN A 1 997 ? 7.603 14.731 -32.057 1.00 69.38 997 GLN A C 1
ATOM 7782 O O . GLN A 1 997 ? 6.686 14.803 -32.874 1.00 69.38 997 GLN A O 1
ATOM 7787 N N . MET A 1 998 ? 8.237 15.796 -31.565 1.00 70.38 998 MET A N 1
ATOM 7788 C CA . MET A 1 998 ? 7.934 17.176 -31.918 1.00 70.38 998 MET A CA 1
ATOM 7789 C C . MET A 1 998 ? 9.104 17.797 -32.685 1.00 70.38 998 MET A C 1
ATOM 7791 O O . MET A 1 998 ? 10.245 17.717 -32.216 1.00 70.38 998 MET A O 1
ATOM 7795 N N . PRO A 1 999 ? 8.857 18.458 -33.830 1.00 69.94 999 PRO A N 1
ATOM 7796 C CA . PRO A 1 999 ? 9.905 19.186 -34.528 1.00 69.94 999 PRO A CA 1
ATOM 7797 C C . PRO A 1 999 ? 10.424 20.341 -33.660 1.00 69.94 999 PRO A C 1
ATOM 7799 O O . PRO A 1 999 ? 9.646 21.125 -33.116 1.00 69.94 999 PRO A O 1
ATOM 7802 N N . LEU A 1 1000 ? 11.751 20.451 -33.546 1.00 74.94 1000 LEU A N 1
ATOM 7803 C CA . LEU A 1 1000 ? 12.408 21.533 -32.810 1.00 74.94 1000 LEU A CA 1
ATOM 7804 C C . LEU A 1 1000 ? 12.443 22.834 -33.633 1.00 74.94 1000 LEU A C 1
ATOM 7806 O O . LEU A 1 1000 ? 12.670 22.787 -34.850 1.00 74.94 1000 LEU A O 1
ATOM 7810 N N . PRO A 1 1001 ? 12.257 24.003 -32.995 1.00 75.69 1001 PRO A N 1
ATOM 7811 C CA . PRO A 1 1001 ? 12.346 25.287 -33.675 1.00 75.69 1001 PRO A CA 1
ATOM 7812 C C . PRO A 1 1001 ? 13.802 25.685 -33.988 1.00 75.69 1001 PRO A C 1
ATOM 7814 O O . PRO A 1 1001 ? 14.738 25.357 -33.262 1.00 75.69 1001 PRO A O 1
ATOM 7817 N N . GLY A 1 1002 ? 13.993 26.457 -35.065 1.00 70.06 1002 GLY A N 1
ATOM 7818 C CA . GLY A 1 1002 ? 15.245 27.179 -35.333 1.00 70.06 1002 GLY A CA 1
ATOM 7819 C C . GLY A 1 1002 ? 16.500 26.310 -35.518 1.00 70.06 1002 GLY A C 1
ATOM 7820 O O . GLY A 1 1002 ? 16.489 25.349 -36.286 1.00 70.06 1002 GLY A O 1
ATOM 7821 N N . ASN A 1 1003 ? 17.594 26.706 -34.852 1.00 71.06 1003 ASN A N 1
ATOM 7822 C CA . ASN A 1 1003 ? 18.940 26.122 -34.980 1.00 71.06 1003 ASN A CA 1
ATOM 7823 C C . ASN A 1 1003 ? 19.119 24.804 -34.211 1.00 71.06 1003 ASN A C 1
ATOM 7825 O O . ASN A 1 1003 ? 20.119 24.119 -34.400 1.00 71.06 1003 ASN A O 1
ATOM 7829 N N . CYS A 1 1004 ? 18.147 24.427 -33.385 1.00 80.31 1004 CYS A N 1
ATOM 7830 C CA . CYS A 1 1004 ? 18.173 23.208 -32.586 1.00 80.31 1004 CYS A CA 1
ATOM 7831 C C . CYS A 1 1004 ? 17.686 21.965 -33.342 1.00 80.31 1004 CYS A C 1
ATOM 7833 O O . CYS A 1 1004 ? 17.273 20.980 -32.742 1.00 80.31 1004 CYS A O 1
ATOM 7835 N N . LYS A 1 1005 ? 17.720 21.980 -34.678 1.00 69.56 1005 LYS A N 1
ATOM 7836 C CA . LYS A 1 1005 ? 17.306 20.837 -35.494 1.00 69.56 1005 LYS A CA 1
ATOM 7837 C C . LYS A 1 1005 ? 18.388 19.761 -35.506 1.00 69.56 1005 LYS A C 1
ATOM 7839 O O . LYS A 1 1005 ? 19.425 19.926 -36.139 1.00 69.56 1005 LYS A O 1
ATOM 7844 N N . TRP A 1 1006 ? 18.096 18.626 -34.886 1.00 71.38 1006 TRP A N 1
ATOM 7845 C CA . TRP A 1 1006 ? 18.775 17.360 -35.155 1.00 71.38 1006 TRP A CA 1
ATOM 7846 C C . TRP A 1 1006 ? 17.763 16.302 -35.574 1.00 71.38 1006 TRP A C 1
ATOM 7848 O O . TRP A 1 1006 ? 16.583 16.397 -35.215 1.00 71.38 1006 TRP A O 1
ATOM 7858 N N . GLU A 1 1007 ? 18.230 15.306 -36.329 1.00 57.75 1007 GLU A N 1
ATOM 7859 C CA . GLU A 1 1007 ? 17.389 14.215 -36.817 1.00 57.75 1007 GLU A CA 1
ATOM 7860 C C . GLU A 1 1007 ? 16.587 13.579 -35.680 1.00 57.75 1007 GLU A C 1
ATOM 7862 O O . GLU A 1 1007 ? 17.072 13.303 -34.577 1.00 57.75 1007 GLU A O 1
ATOM 7867 N N . SER A 1 1008 ? 15.302 13.420 -35.956 1.00 50.88 1008 SER A N 1
ATOM 7868 C CA . SER A 1 1008 ? 14.401 12.615 -35.156 1.00 50.88 1008 SER A CA 1
ATOM 7869 C C . SER A 1 1008 ? 14.883 11.162 -35.162 1.00 50.88 1008 SER A C 1
ATOM 7871 O O . SER A 1 1008 ? 15.240 10.667 -36.233 1.00 50.88 1008 SER A O 1
ATOM 7873 N N . PRO A 1 1009 ? 14.888 10.451 -34.016 1.00 47.81 1009 PRO A N 1
ATOM 7874 C CA . PRO A 1 1009 ? 14.921 8.994 -34.043 1.00 47.81 1009 PRO A CA 1
ATOM 7875 C C . PRO A 1 1009 ? 13.824 8.502 -34.994 1.00 47.81 1009 PRO A C 1
ATOM 7877 O O . PRO A 1 1009 ? 12.745 9.098 -34.995 1.00 47.81 1009 PRO A O 1
ATOM 7880 N N . PRO A 1 1010 ? 14.073 7.474 -35.811 1.00 46.88 1010 PRO A N 1
ATOM 7881 C CA . PRO A 1 1010 ? 13.126 7.060 -36.833 1.00 46.88 1010 PRO A CA 1
ATOM 7882 C C . PRO A 1 1010 ? 11.770 6.702 -36.219 1.00 46.88 1010 PRO A C 1
ATOM 7884 O O . PRO A 1 1010 ? 11.710 6.057 -35.176 1.00 46.88 1010 PRO A O 1
ATOM 7887 N N . VAL A 1 1011 ? 10.699 7.186 -36.841 1.00 45.75 1011 VAL A N 1
ATOM 7888 C CA . VAL A 1 1011 ? 9.344 7.204 -36.264 1.00 45.75 1011 VAL A CA 1
ATOM 7889 C C . VAL A 1 1011 ? 8.345 6.290 -36.946 1.00 45.75 1011 VAL A C 1
ATOM 7891 O O . VAL A 1 1011 ? 7.269 6.069 -36.413 1.00 45.75 1011 VAL A O 1
ATOM 7894 N N . ASP A 1 1012 ? 8.709 5.780 -38.113 1.00 46.31 1012 ASP A N 1
ATOM 7895 C CA . ASP A 1 1012 ? 7.893 4.863 -38.879 1.00 46.31 1012 ASP A CA 1
ATOM 7896 C C . ASP A 1 1012 ? 8.615 3.524 -38.941 1.00 46.31 1012 ASP A C 1
ATOM 7898 O O . ASP A 1 1012 ? 9.837 3.432 -38.773 1.00 46.31 1012 ASP A O 1
ATOM 7902 N N . THR A 1 1013 ? 7.847 2.480 -39.223 1.00 50.28 1013 THR A N 1
ATOM 7903 C CA . THR A 1 1013 ? 8.369 1.221 -39.733 1.00 50.28 1013 THR A CA 1
ATOM 7904 C C . THR A 1 1013 ? 9.182 1.516 -41.001 1.00 50.28 1013 THR A C 1
ATOM 7906 O O . THR A 1 1013 ? 8.625 1.646 -42.086 1.00 50.28 1013 THR A O 1
ATOM 7909 N N . ILE A 1 1014 ? 10.501 1.704 -40.870 1.00 48.62 1014 ILE A N 1
ATOM 7910 C CA . ILE A 1 1014 ? 11.348 2.057 -42.014 1.00 48.62 1014 ILE A CA 1
ATOM 7911 C C . ILE A 1 1014 ? 11.515 0.826 -42.889 1.00 48.62 1014 ILE A C 1
ATOM 7913 O O . ILE A 1 1014 ? 12.100 -0.180 -42.473 1.00 48.62 1014 ILE A O 1
ATOM 7917 N N . TYR A 1 1015 ? 11.071 0.958 -44.133 1.00 52.97 1015 TYR A N 1
ATOM 7918 C CA . TYR A 1 1015 ? 11.422 0.039 -45.193 1.00 52.97 1015 TYR A CA 1
ATOM 7919 C C . TYR A 1 1015 ? 12.894 0.215 -45.559 1.00 52.97 1015 TYR A C 1
ATOM 7921 O O . TYR A 1 1015 ? 13.376 1.322 -45.800 1.00 52.97 1015 TYR A O 1
ATOM 7929 N N . GLN A 1 1016 ? 13.620 -0.897 -45.667 1.00 47.44 1016 GLN A N 1
ATOM 7930 C CA . GLN A 1 1016 ? 15.044 -0.908 -46.030 1.00 47.44 1016 GLN A CA 1
ATOM 7931 C C . GLN A 1 1016 ? 15.380 -0.078 -47.301 1.00 47.44 1016 GLN A C 1
ATOM 7933 O O . GLN A 1 1016 ? 16.506 0.399 -47.450 1.00 47.44 1016 GLN A O 1
ATOM 7938 N N . GLY A 1 1017 ? 14.412 0.121 -48.207 1.00 45.31 1017 GLY A N 1
ATOM 7939 C CA . GLY A 1 1017 ? 14.559 0.907 -49.439 1.00 45.31 1017 GLY A CA 1
ATOM 7940 C C . GLY A 1 1017 ? 14.735 2.420 -49.244 1.00 45.31 1017 GLY A C 1
ATOM 7941 O O . GLY A 1 1017 ? 15.395 3.049 -50.074 1.00 45.31 1017 GLY A O 1
ATOM 7942 N N . ASP A 1 1018 ? 14.244 2.990 -48.140 1.00 43.91 1018 ASP A N 1
ATOM 7943 C CA . ASP A 1 1018 ? 14.239 4.445 -47.907 1.00 43.91 1018 ASP A CA 1
ATOM 7944 C C . ASP A 1 1018 ? 15.591 4.987 -47.409 1.00 43.91 1018 ASP A C 1
ATOM 7946 O O . ASP A 1 1018 ? 15.842 6.191 -47.431 1.00 43.91 1018 ASP A O 1
ATOM 7950 N N . ARG A 1 1019 ? 16.533 4.109 -47.028 1.00 42.16 1019 ARG A N 1
ATOM 7951 C CA . ARG A 1 1019 ? 17.871 4.502 -46.535 1.00 42.16 1019 ARG A CA 1
ATOM 7952 C C . ARG A 1 1019 ? 18.858 4.933 -47.631 1.00 42.16 1019 ARG A C 1
ATOM 7954 O O . ARG A 1 1019 ? 19.952 5.391 -47.307 1.00 42.16 1019 ARG A O 1
ATOM 7961 N N . LYS A 1 1020 ? 18.521 4.821 -48.924 1.00 37.75 1020 LYS A N 1
ATOM 7962 C CA . LYS A 1 1020 ? 19.463 5.138 -50.024 1.00 37.75 1020 LYS A CA 1
ATOM 7963 C C . LYS A 1 1020 ? 19.749 6.634 -50.237 1.00 37.75 1020 LYS A C 1
ATOM 7965 O O . LYS A 1 1020 ? 20.590 6.947 -51.075 1.00 37.75 1020 LYS A O 1
ATOM 7970 N N . SER A 1 1021 ? 19.131 7.548 -49.485 1.00 32.91 1021 SER A N 1
ATOM 7971 C CA . SER A 1 1021 ? 19.423 8.992 -49.549 1.00 32.91 1021 SER A CA 1
ATOM 7972 C C . SER A 1 1021 ? 20.289 9.539 -48.401 1.00 32.91 1021 SER A C 1
ATOM 7974 O O . SER A 1 1021 ? 20.438 10.754 -48.309 1.00 32.91 1021 SER A O 1
ATOM 7976 N N . LEU A 1 1022 ? 20.846 8.688 -47.528 1.00 31.83 1022 LEU A N 1
ATOM 7977 C CA . LEU A 1 1022 ? 21.539 9.100 -46.291 1.00 31.83 1022 LEU A CA 1
ATOM 7978 C C . LEU A 1 1022 ? 22.894 8.386 -46.084 1.00 31.83 1022 LEU A C 1
ATOM 7980 O O . LEU A 1 1022 ? 23.119 7.736 -45.062 1.00 31.83 1022 LEU A O 1
ATOM 7984 N N . GLN A 1 1023 ? 23.808 8.513 -47.050 1.00 28.38 1023 GLN A N 1
ATOM 7985 C CA . GLN A 1 1023 ? 25.253 8.339 -46.823 1.00 28.38 1023 GLN A CA 1
ATOM 7986 C C . GLN A 1 1023 ? 26.011 9.604 -47.198 1.00 28.38 1023 GLN A C 1
ATOM 7988 O O . GLN A 1 1023 ? 25.719 10.153 -48.286 1.00 28.38 1023 GLN A O 1
#

Sequence (1023 aa):
MDHRTREQREALERLRQERDVLALEWNPERGVASHVRGRLQDPHSSVEDTVRAFLKDFGVLFGPPRLTDSLRFVRTPSDRLDWKHLEFEQYFELEDGPDLTSYSDDKSRKGLVVDGSHLAGHIDASGVLVELQSSCWRDVYVIPAGDLLTDQELRLQLSSELRNAPGLTHIVAQHQQKKLDEIVVRSTPKLVIAPFAGGFRLAWSVYGNFPRRPGLSRERGELASGRVLVDAYTGERLLTEFFGTDAETPDTGRGLSQLPLGGPFQSHPLEIVRVDTSATYRLRDTTHSREIITYDANESDDIIEASVFGQMPQLLSTGSVPVSSDADGDKSWSRVAADGSQQPEVDAHYLTGKVYEWYDALAGPGGRAGWDDGNYPSAVPSGIPIHVVAHMGPYVNGAFNLGRNDEGESIAYMLYGRDEIIAGEGSHKWSASPFIVAHEYQHAITAHSVAGTIPGYGYNPHDPSSFWKGAVNEGLSDVFGALLTGQWYTATEISPTGRILRNIAFPRDPAAYRSDHHDHFDDRDVDDSRYKAGTILAHSAYLLSQGGVHQRADRTPELIPVLGLGLETSAGREVAKAARIWYRTMATRFATLSGLTDETVFRALRAECIACAIDLYGAGSIEHRTAVLAFYAVGLHPPGELYGADVTFLPWGWSWRFSRPYVGLSSPDWSSLDLFINNGGASEWNALVNAPGSAERFENNVFCRVRNIGDQRADGVRVTFEYARHGTAPVVWQTITDKDGLPQELNIGRLRPGASNFSDEEQDSPPISARVKWYLPPLEEDEEVHHFCIRAHVTARNDVNEHNNTVQSNVAFAIVEASMTRSFAFMIGNPLPEPLPVEIDIHSSLPTVWTAAIRESLANVVLRPKEERVVHLDISRPPASPHIEPPLDGELRGEVTGVVTSAFSGTYTDIVYDEDTVDGLLAARLRSGGSIHGQLRGKLNIKRAEVDGHVNGTYRCGRHSSPACVRVQACLRPFRRIDISQLHRGEPLGGVTFQIQMPLPGNCKWESPPVDTIYQGDRKSLQ

Foldseek 3Di:
DDLEDPVLVVLVVCQVVVFAWPDWAADSLLNATQKTFGQQFDADPDLVVRVVVSCVRRVLRFAAPPFVVQWDWDDWDADPQRKTKTKIFGWDADPPDDQCCVQDPDVVDRTFTEPPWMKIWIAGPNSTGGMIGTPYHHDADEDDDDDFDDQVRLLVVQLVVCPPFPALVVLVVVVPDDDSSCQAFVDRWHWHWYDAPSHTATWTWTWGWHWDDPFDALDHGHTATWIWTAGRHPRHTRDIGGPDCFDWAKDKAKEWACPQPPDPTDMDIATWTDRPPALKIFRWHPVAQAIAFEFEQLQDPVCLVCVVVQNNQQCVSNCVTPTDMDRVNPRYQYAPDPRPRSNLSRLLSRLLVLLQVQQQLLVFPPGARALQSVAEQDDDPRHQHAAEYEARAQVQDKAWDWDAHPVRDIHIYIYHHCFHQPDPFGTFHRSNFSLNSQLRSQLSNLQNLAHNDHRPLPADVPDLLCLQVLLQSNLRSLLRSCQSPVDQQGRLSRTNVSQRQARLCQRLDPSHPDNQAACACVSDDSPDHSNRSSSVSSNLSCCAAQWAWQADPPDFLGIATFAHQFWDGGPNDTGTPSSSLLSCCSNPPCNVLSPDRDPVSLLSSLVSSLVSQCVVPNPQDSSNLRSQRSCVSRHSPDPPDWFWWAKFFQAAQVSHVSCPVPVLADDDNFFTLFKAWDPDFQGLRADAAAAVPDPDFDWIKIFGKMWGQTQAKFAFKKKWKWKWFWFPDDTDIDAFDAPVRHGDMQTLGMDHHSDISFDSVCSRPPDPSRIDIGTHYHDDPPTFTQWMKMKMFIDTPTHSHRPRRIYMGIHHEAEDDFFDKDKGKDKDWAQDQAKFQWDKDKDWQDAPQKDKDKPDDSVPDIAHHGRMDITMIIIGDHGDDLFADPPQWFKKWFWKADPDTFTKIWTWPPWDDDPQWTWTWTWIAGPVAWIWTAIWTFGADRNQQWTWTWGFTWTDHPPDIDTDIIITTTGGFGWTKMWMFTDGSSRGPDTGMYTYGDQGHDPRDDDDSDRGNDHPVVCPVPD

Radius of gyration: 36.17 Å; chains: 1; bounding box: 91×65×107 Å

Secondary structure (DSSP, 8-state):
-----HHHHHHHHHHHHHSEEEEEEEETTTTEEEEEEEEEE---SSHHHHHHHHHHHHGGGTSSTTTTTTEEEEE--B-TT--EEEEEEEEEE-TTS---TTT-S-TTSSEEEEEEEEEEEEE-TTS-EEEEEE---SS--B---SPPPPHHHHHHHHHHHHTT-TTHHHHHHHTTT--HHHHHB-S--EEEEEEETTEEEEEEEEEEEEEPPTTSSSSTT-EEEEEEEEETTT--EEEEEE--TTPEEEEEEEEE-S-STTSSPPEEEEEEEEETTSS-EE-EE-SSSS-EEEEE-TT-HHHHHHHHTT-HHHHHHTT-SPBPEESS-SSEE----SSS--HHHHHHHHHHHHHHHHHHHHH-TT---TTTTT--SS---S---EEEEEEE-TT--EEEEEEE-TT--EEEEEEEES-EEETTTEEE-GGG-HHHHHHHHHHHHHHT-STTS-SS-S--TT-GGGHHHHHHHHHHHHHHHHHHH--SBTTGGG-TT--BS-BSS-TT-TTBS-S---SSGGG--TTS-HHHHHHHHHHHHHHHHTEEEEE-TTSSSSEEEEE---EEEETTEEEEHHHHHHHHHHHHTGGGTTT--STHHHHHHHHHHHHHHHHHH-TTSHHHHHHHHHHHHTT-SPTT----B-EE-PPPGGGGTTTHHHH-----TTS-SSEEE-SSSS----PPBPPTT-S----EEEEE--EE-SSS-EEEEEEEEEEEEEESSPP--EE-B-TT-PBPEEEEEEE-TT-BSS-STTTTS--GGGEEEE--PPPPTT--EEEEEEEEEEE-TTBS-GGG-EEEEEE-EEE--SSEEEEEEEEEE--SSS-EE-EEEEEE---TT-EEEESS--TT-EEPTT-EEEEEEEEEEPSPPSS--S---EEEEEEEEESS-EEEEEEEEEEEEETTEEEEEEEEEETTS-EEEEEEEEEEETTTTEEEEEEEEEEEETTEEEEEEEEEEEEEEE--EEEEEEEETTEEEEEEEEEEE-PPPTT---PPPP-S--BGGGGGG--

pLDDT: mean 80.76, std 13.36, range [28.38, 98.19]